Protein AF-Q7P2K3-F1 (afdb_monomer_lite)

Secondary structure (DSSP, 8-state):
--EESS-SSPPPPTTSSSEEEEE-B---TTSSSTT-PPPPSSS--TTSSB--S-EEEEEE-S-SS-EEEE-TT-EEEEESSSEEEEEESS-S-EEEE-SEEE-TTGGGSHHHHT----TT-SSEEEE-SSSEEEE---TTS----EEEEEEES-S-TTGGGGGG-EEEE-TT-EEEE-STT-EEEEEEEEEEEE--EEEE-SEEEE-STT-EEEEEEEEE-TT-EEEE-TT-EEEE-EETTEE-TT-EEEEE---TTSTT-----TT-EEE-SEEEEES-SS-EEEEE-SSSEEEE-TT-EEEEE---PPPPTTSPPP-EEEEEE-SSTT-EEEESSEEEE-STTEEEEEEESSEEEE-SEEE-SS-SS-EEEEEESS-EEEE-SEEEE--SSB---EEEEE-TT-EEE-----TTPPPPEEEEESBT-EEEEE-STT-EEEEES-EEEESSS-EEEEEESSEEEEESSEEEEEEBTTB-B--BTTB--EEEEEESTT-EEEEEEEEEEEEEESTT-EEEEESSEEEEEEEEEEEETT-EEEEEESSEEEETT-EEEEE-TT-EEEEEETT-EEEESS-EEEEE---SSGGG--EEEEEE-SSTTEE-SHHHHHHHHHHHSBSSSB-GGGEEEEE-TT-EEEEEESEEEEGGGGSHHHHHTT-TTPPEEE-SS-EEEEEES-EEEE-S-EETT-TTSTTTTEEEES-EEEE-SEEEE-STT-EEEEEE--B-TTSPBPPGGGSEEEE-TT-EEEE-STT-EEEEEESSEEEESSEEEE-TT-EEEEEEE-S---TT-SEEEEEEE-TT-EEEE-TT-EEEEEEE----TTS---TTSSEEEEEESSEEEESSSS-EEEEEE-S-TTEEEEE-TT-EEEE-SSS-EEEEEESS---EEEE-SEEEEPPPS-TTS--EEEEES-TT-EEEESSEEEE-TT-EEEEESEEEE-TT-EEEE-TT-EEEEESSS-EEEESSEEEE-TTPPTTS---EEEEE-SSS-EEEEE-SEEEE-TT-EEEEE--TTSSPPEEEE--S-EEE-SS-EEEEE--TT-EEEE-S-EEESSSS-EEEEESSEEEE-S-EEEEEEES-EEEEE-TT-EEEE-SEEEEEE-BTTTTB--EEEEE-BTTTB--EEEE-TT-EEEE-STT-EEEEEESTT-EEEE-SEEEE-STT-EEEEEETT-EEEE-SEEEESS--TT-EEEEE-TT-EEEE-SPP-S-PPP-

InterPro domains:
  IPR060255 BigA, third pectate lyase-like domain [PF27417] (948-1086)
  IPR060255 BigA, third pectate lyase-like domain [PF27417] (1088-1191)

Radius of gyration: 56.99 Å; chains: 1; bounding box: 113×67×174 Å

Foldseek 3Di:
DQDEAPDLDDDAEVVGDAEAEFEFAPPFDCPPPVHTFDADPDHGQGNDRGRAPQRENYEHPQAQEHERESAASHEYAYEDASYEYAEYALALYEDEYLYEYENVCRQVDPSQVPDDDDVPDQFHWRQHDPGIDTWHAAPSRGTAHYEYHEYEHDDACPRNVSVNAEYEQAQNREYAYQHAAYEHYEYADQEYEHLYAYEALHEYHYFAAQYEDYEYWEHYDQNYAAEDAANREYEFAHDVRTGNALYEHEDQDWDPSHDVTGDYAAPRAEALYEYEYEQYWQYEDYEHEDLYEHEDAANGEYEAAYEFDDDDPPDDGTEYEHYEYENHQNYEYEYNYEYEHAYERYEDYEYANYEYAYQEEYEYDAYAQYEDYYYYHAYEYEYQYEFYAEHEEHGQYEDYEWEAQYEAEHDDHDPPGDGYEFHYEYENYERYEWDYPNYEHEGEAEFAYAEALYERYEFALYEYEYDDQYEQHEDHVPHAHAYDPLRGYERYEFHDQNTYYHAQNYAYHHHHEDLNYEHDEHAHYYEHQEYEYEYEHNYEDDEFEVYEYEHQAEYEYEQFWQYEDYDYYDQGAYEYNAAYEYEWDADPDPNGAGEYEEEEDPAQQAEDALVNVLVCQCRHHHVNGHRQLNYEYEYEARHEYYEYERHNYELCRQDPVNNCVPRDSHHHYDDANYQSYEYYLYEYEDPDEAEQVDCRRSVVSYHYALYEYEAQEHYEYEEAAEEREEYEFFADPVRFTEAQDSYEYEQAQNGEYAYAHHQYEHYEYEFHEYEFLHEFEYHALYEDYEYEYEQGYAPPHQETYEHEQAANGEYEYAALYEHHEYEYDYDCPVVNGHRQQHAYEYEFLHEYEYLHPNYEHEEYEDQHARYAAEHDQNGEYYYNYFLYEDYEYEYNHAYEHEYNYEYEEEAYPDLVRAYEDYEYPDQSYEYEYLYEFAEEASHEDYAEAHYYYEANYHFEYAFNYESEEHQYEEAERYEHEQAWHQVPDAPGRATERYAYAYADYEYEAPYQYYHAHHLYEYEEAHHQDGHEYEYEHAHAEYEAEHLYEDEYYNHLQYEYEYQYAYHYQEFNYEDYAYNAEYEYPHEYHQQHYEQYEDEEYKAAYEHEYQEEYEWAAYDVVVPRATEDYEFYDAAPIGGEYEDAQNHEYEDAYALHEHYEYHHANHEYEYQHEYEYAYALYEDYEYYHAYEYEYQYYYYYDPDHHNYADYHDYRNYYYHYDYDDDDDHDDD

Structure (mmCIF, N/CA/C/O backbone):
data_AF-Q7P2K3-F1
#
_entry.id   AF-Q7P2K3-F1
#
loop_
_atom_site.group_PDB
_atom_site.id
_atom_site.type_symbol
_atom_site.label_atom_id
_atom_site.label_alt_id
_atom_site.label_comp_id
_atom_site.label_asym_id
_atom_site.label_entity_id
_atom_site.label_seq_id
_atom_site.pdbx_PDB_ins_code
_atom_site.Cartn_x
_atom_site.Cartn_y
_atom_site.Cartn_z
_atom_site.occupancy
_atom_site.B_iso_or_equiv
_atom_site.auth_seq_id
_atom_site.auth_comp_id
_atom_site.auth_asym_id
_atom_site.auth_atom_id
_atom_site.pdbx_PDB_model_num
ATOM 1 N N . MET A 1 1 ? 25.988 -18.204 -78.657 1.00 67.50 1 MET A N 1
ATOM 2 C CA . MET A 1 1 ? 26.154 -16.733 -78.600 1.00 67.50 1 MET A CA 1
ATOM 3 C C . MET A 1 1 ? 25.337 -16.114 -79.722 1.00 67.50 1 MET A C 1
ATOM 5 O O . MET A 1 1 ? 25.173 -16.792 -80.729 1.00 67.50 1 MET A O 1
ATOM 9 N N . TYR A 1 2 ? 24.805 -14.895 -79.570 1.00 70.50 2 TYR A N 1
ATOM 10 C CA . TYR A 1 2 ? 24.079 -14.218 -80.663 1.00 70.50 2 TYR A CA 1
ATOM 11 C C . TYR A 1 2 ? 25.016 -13.394 -81.564 1.00 70.50 2 TYR A C 1
ATOM 13 O O . TYR A 1 2 ? 24.848 -13.418 -82.783 1.00 70.50 2 TYR A O 1
ATOM 21 N N . LYS A 1 3 ? 26.042 -12.735 -81.002 1.00 76.19 3 LYS A N 1
ATOM 22 C CA . LYS A 1 3 ? 27.097 -12.051 -81.773 1.00 76.19 3 LYS A CA 1
ATOM 23 C C . LYS A 1 3 ? 28.435 -11.993 -81.016 1.00 76.19 3 LYS A C 1
ATOM 25 O O . LYS A 1 3 ? 28.427 -11.864 -79.793 1.00 76.19 3 LYS A O 1
ATOM 30 N N . GLU A 1 4 ? 29.546 -12.047 -81.756 1.00 73.56 4 GLU A N 1
ATOM 31 C CA . GLU A 1 4 ? 30.934 -12.017 -81.262 1.00 73.56 4 GLU A CA 1
ATOM 32 C C . GLU A 1 4 ? 31.714 -10.871 -81.937 1.00 73.56 4 GLU A C 1
ATOM 34 O O . GLU A 1 4 ? 31.758 -10.833 -83.164 1.00 73.56 4 GLU A O 1
ATOM 39 N N . GLY A 1 5 ? 32.254 -9.939 -81.134 1.00 64.44 5 GLY A N 1
ATOM 40 C CA . GLY A 1 5 ? 33.409 -9.027 -81.327 1.00 64.44 5 GLY A CA 1
ATOM 41 C C . GLY A 1 5 ? 33.720 -8.275 -82.641 1.00 64.44 5 GLY A C 1
ATOM 42 O O . GLY A 1 5 ? 34.548 -7.372 -82.617 1.00 64.44 5 GLY A O 1
ATOM 43 N N . ASP A 1 6 ? 33.122 -8.587 -83.785 1.00 68.88 6 ASP A N 1
ATOM 44 C CA . ASP A 1 6 ? 33.534 -8.091 -85.110 1.00 68.88 6 ASP A CA 1
ATOM 45 C C . ASP A 1 6 ? 32.872 -6.759 -85.523 1.00 68.88 6 ASP A C 1
ATOM 47 O O . ASP A 1 6 ? 33.225 -6.167 -86.546 1.00 68.88 6 ASP A O 1
ATOM 51 N N . THR A 1 7 ? 31.891 -6.281 -84.750 1.00 72.44 7 THR A N 1
ATOM 52 C CA . THR A 1 7 ? 31.059 -5.112 -85.074 1.00 72.44 7 THR A CA 1
ATOM 53 C C . THR A 1 7 ? 30.719 -4.300 -83.823 1.00 72.44 7 THR A C 1
ATOM 55 O O . THR A 1 7 ? 30.278 -4.841 -82.814 1.00 72.44 7 THR A O 1
ATOM 58 N N . THR A 1 8 ? 30.882 -2.974 -83.894 1.00 74.50 8 THR A N 1
ATOM 59 C CA . THR A 1 8 ? 30.550 -2.033 -82.800 1.00 74.50 8 THR A CA 1
ATOM 60 C C . THR A 1 8 ? 29.081 -1.595 -82.799 1.00 74.50 8 THR A C 1
ATOM 62 O O . THR A 1 8 ? 28.599 -1.015 -81.828 1.00 74.50 8 THR A O 1
ATOM 65 N N . VAL A 1 9 ? 28.348 -1.876 -83.882 1.00 82.56 9 VAL A N 1
ATOM 66 C CA . VAL A 1 9 ? 26.925 -1.550 -84.045 1.00 82.56 9 VAL A CA 1
ATOM 67 C C . VAL A 1 9 ? 26.096 -2.813 -83.853 1.00 82.56 9 VAL A C 1
ATOM 69 O O . VAL A 1 9 ? 26.319 -3.801 -84.549 1.00 82.56 9 VAL A O 1
ATOM 72 N N . LEU A 1 10 ? 25.105 -2.763 -82.957 1.00 85.19 10 LEU A N 1
ATOM 73 C CA . LEU A 1 10 ? 24.194 -3.882 -82.718 1.00 85.19 10 LEU A CA 1
ATOM 74 C C . LEU A 1 10 ? 23.382 -4.195 -83.993 1.00 85.19 10 LEU A C 1
ATOM 76 O O . LEU A 1 10 ? 22.606 -3.334 -84.428 1.00 85.19 10 LEU A O 1
ATOM 80 N N . PRO A 1 11 ? 23.500 -5.400 -84.581 1.00 81.12 11 PRO A N 1
ATOM 81 C CA . PRO A 1 11 ? 22.703 -5.788 -85.742 1.00 81.12 11 PRO A CA 1
ATOM 82 C C . PRO A 1 11 ? 21.209 -5.821 -85.411 1.00 81.12 11 PRO A C 1
ATOM 84 O O . PRO A 1 11 ? 20.838 -6.187 -84.299 1.00 81.12 11 PRO A O 1
ATOM 87 N N . ALA A 1 12 ? 20.345 -5.495 -86.379 1.00 81.31 12 ALA A N 1
ATOM 88 C CA . ALA A 1 12 ? 18.893 -5.600 -86.211 1.00 81.31 12 ALA A CA 1
ATOM 89 C C . ALA A 1 12 ? 18.460 -7.047 -85.876 1.00 81.31 12 ALA A C 1
ATOM 91 O O . ALA A 1 12 ? 19.101 -7.991 -86.346 1.00 81.31 12 ALA A O 1
ATOM 92 N N . PRO A 1 13 ? 17.379 -7.246 -85.095 1.00 84.12 13 PRO A N 1
ATOM 93 C CA . PRO A 1 13 ? 16.922 -8.585 -84.740 1.00 84.12 13 PRO A CA 1
ATOM 94 C C . PRO A 1 13 ? 16.394 -9.336 -85.975 1.00 84.12 13 PRO A C 1
ATOM 96 O O . PRO A 1 13 ? 15.883 -8.698 -86.907 1.00 84.12 13 PRO A O 1
ATOM 99 N N . PRO A 1 14 ? 16.444 -10.683 -85.984 1.00 68.12 14 PRO A N 1
ATOM 100 C CA . PRO A 1 14 ? 15.811 -11.495 -87.020 1.00 68.12 14 PRO A CA 1
ATOM 101 C C . PRO A 1 14 ? 14.311 -11.167 -87.113 1.00 68.12 14 PRO A C 1
ATOM 103 O O . PRO A 1 14 ? 13.573 -11.370 -86.155 1.00 68.12 14 PRO A O 1
ATOM 106 N N . GLY A 1 15 ? 13.868 -10.619 -88.252 1.00 69.06 15 GLY A N 1
ATOM 107 C CA . GLY A 1 15 ? 12.485 -10.158 -88.466 1.00 69.06 15 GLY A CA 1
ATOM 108 C C . GLY A 1 15 ? 12.266 -8.638 -88.393 1.00 69.06 15 GLY A C 1
ATOM 109 O O . GLY A 1 15 ? 11.169 -8.175 -88.698 1.00 69.06 15 GLY A O 1
ATOM 110 N N . GLY A 1 16 ? 13.299 -7.851 -88.068 1.00 76.81 16 GLY A N 1
ATOM 111 C CA . GLY A 1 16 ? 13.216 -6.392 -87.942 1.00 76.81 16 GLY A CA 1
ATOM 112 C C . GLY A 1 16 ? 12.576 -5.928 -86.625 1.00 76.81 16 GLY A C 1
ATOM 113 O O . GLY A 1 16 ? 11.893 -6.680 -85.939 1.00 76.81 16 GLY A O 1
ATOM 114 N N . GLY A 1 17 ? 12.821 -4.671 -86.234 1.00 87.31 17 GLY A N 1
ATOM 115 C CA . GLY A 1 17 ? 12.227 -4.061 -85.034 1.00 87.31 17 GLY A CA 1
ATOM 116 C C . GLY A 1 17 ? 13.214 -3.707 -83.913 1.00 87.31 17 GLY A C 1
ATOM 117 O O . GLY A 1 17 ? 14.412 -3.496 -84.136 1.00 87.31 17 GLY A O 1
ATOM 118 N N . ASN A 1 18 ? 12.679 -3.563 -82.695 1.00 92.06 18 ASN A N 1
ATOM 119 C CA . ASN A 1 18 ? 13.399 -3.035 -81.529 1.00 92.06 18 ASN A CA 1
ATOM 120 C C . ASN A 1 18 ? 13.587 -4.039 -80.380 1.00 92.06 18 ASN A C 1
ATOM 122 O O . ASN A 1 18 ? 14.277 -3.704 -79.419 1.00 92.06 18 ASN A O 1
ATOM 126 N N . THR A 1 19 ? 13.024 -5.245 -80.479 1.00 93.19 19 THR A N 1
ATOM 127 C CA . THR A 1 19 ? 13.077 -6.268 -79.423 1.00 93.19 19 THR A CA 1
ATOM 128 C C . THR A 1 19 ? 13.922 -7.458 -79.869 1.00 93.19 19 THR A C 1
ATOM 130 O O . THR A 1 19 ? 13.732 -7.979 -80.964 1.00 93.19 19 THR A O 1
ATOM 133 N N . TYR A 1 20 ? 14.838 -7.890 -79.010 1.00 94.19 20 TYR A N 1
ATOM 134 C CA . TYR A 1 20 ? 15.693 -9.059 -79.171 1.00 94.19 20 TYR A CA 1
ATOM 135 C C . TYR A 1 20 ? 15.273 -10.116 -78.154 1.00 94.19 20 TYR A C 1
ATOM 137 O O . TYR A 1 20 ? 15.082 -9.790 -76.984 1.00 94.19 20 TYR A O 1
ATOM 145 N N . TYR A 1 21 ? 15.171 -11.369 -78.587 1.00 92.56 21 TYR A N 1
ATOM 146 C CA . TYR A 1 21 ? 14.951 -12.518 -77.711 1.00 92.56 21 TYR A CA 1
ATOM 147 C C . TYR A 1 21 ? 16.199 -13.382 -77.739 1.00 92.56 21 TYR A C 1
ATOM 149 O O . TYR A 1 21 ? 16.662 -13.770 -78.811 1.00 92.56 21 TYR A O 1
ATOM 157 N N . PHE A 1 22 ? 16.754 -13.665 -76.570 1.00 93.50 22 PHE A N 1
ATOM 158 C CA . PHE A 1 22 ? 17.956 -14.468 -76.445 1.00 93.50 22 PHE A CA 1
ATOM 159 C C . PHE A 1 22 ? 17.832 -15.394 -75.245 1.00 93.50 22 PHE A C 1
ATOM 161 O O . PHE A 1 22 ? 17.461 -14.955 -74.162 1.00 93.50 22 PHE A O 1
ATOM 168 N N . ASN A 1 23 ? 18.124 -16.677 -75.424 1.00 93.19 23 ASN A N 1
ATOM 169 C CA . ASN A 1 23 ? 17.889 -17.671 -74.388 1.00 93.19 23 ASN A CA 1
ATOM 170 C C . ASN A 1 23 ? 19.005 -18.716 -74.315 1.00 93.19 23 ASN A C 1
ATOM 172 O O . ASN A 1 23 ? 19.876 -18.777 -75.181 1.00 93.19 23 ASN A O 1
ATOM 176 N N . SER A 1 24 ? 18.968 -19.518 -73.253 1.00 92.50 24 SER A N 1
ATOM 177 C CA . SER A 1 24 ? 19.829 -20.686 -73.056 1.00 92.50 24 SER A CA 1
ATOM 178 C C . SER A 1 24 ? 19.098 -22.012 -73.286 1.00 92.50 24 SER A C 1
ATOM 180 O O . SER A 1 24 ? 19.474 -23.027 -72.705 1.00 92.50 24 SER A O 1
ATOM 182 N N . TYR A 1 25 ? 18.020 -22.037 -74.070 1.00 92.44 25 TYR A N 1
ATOM 183 C CA . TYR A 1 25 ? 17.198 -23.237 -74.244 1.00 92.44 25 TYR A CA 1
ATOM 184 C C . TYR A 1 25 ? 17.884 -24.253 -75.135 1.00 92.44 25 TYR A C 1
ATOM 186 O O . TYR A 1 25 ? 18.377 -23.908 -76.196 1.00 92.44 25 TYR A O 1
ATOM 194 N N . ASN A 1 26 ? 17.862 -25.521 -74.734 1.00 89.50 26 ASN A N 1
ATOM 195 C CA . ASN A 1 26 ? 18.382 -26.594 -75.568 1.00 89.50 26 ASN A CA 1
ATOM 196 C C . ASN A 1 26 ? 17.243 -27.286 -76.317 1.00 89.50 26 ASN A C 1
ATOM 198 O O . ASN A 1 26 ? 16.661 -28.256 -75.827 1.00 89.50 26 ASN A O 1
ATOM 202 N N . PHE A 1 27 ? 16.929 -26.817 -77.526 1.00 87.00 27 PHE A N 1
ATOM 203 C CA . PHE A 1 27 ? 15.833 -27.382 -78.327 1.00 87.00 27 PHE A CA 1
ATOM 204 C C . PHE A 1 27 ? 16.095 -28.814 -78.842 1.00 87.00 27 PHE A C 1
ATOM 206 O O . PHE A 1 27 ? 15.175 -29.452 -79.373 1.00 87.00 27 PHE A O 1
ATOM 213 N N . GLY A 1 28 ? 17.323 -29.322 -78.674 1.00 78.81 28 GLY A N 1
ATOM 214 C CA . GLY A 1 28 ? 17.750 -30.671 -79.040 1.00 78.81 28 GLY A CA 1
ATOM 215 C C . GLY A 1 28 ? 17.914 -30.916 -80.548 1.00 78.81 28 GLY A C 1
ATOM 216 O O . GLY A 1 28 ? 17.377 -30.205 -81.401 1.00 78.81 28 GLY A O 1
ATOM 217 N N . GLY A 1 29 ? 18.652 -31.980 -80.889 1.00 77.12 29 GLY A N 1
ATOM 218 C CA . GLY A 1 29 ? 18.891 -32.397 -82.277 1.00 77.12 29 GLY A CA 1
ATOM 219 C C . GLY A 1 29 ? 19.656 -31.350 -83.093 1.00 77.12 29 GLY A C 1
ATOM 220 O O . GLY A 1 29 ? 20.551 -30.695 -82.570 1.00 77.12 29 GLY A O 1
ATOM 221 N N . THR A 1 30 ? 19.295 -31.188 -84.369 1.00 75.69 30 THR A N 1
ATOM 222 C CA . THR A 1 30 ? 19.905 -30.216 -85.299 1.00 75.69 30 THR A CA 1
ATOM 223 C C . THR A 1 30 ? 19.141 -28.890 -85.407 1.00 75.69 30 THR A C 1
ATOM 225 O O . THR A 1 30 ? 19.408 -28.088 -86.298 1.00 75.69 30 THR A O 1
ATOM 228 N N . LYS A 1 31 ? 18.156 -28.655 -84.524 1.00 75.81 31 LYS A N 1
ATOM 229 C CA . LYS A 1 31 ? 17.229 -27.510 -84.619 1.00 75.81 31 LYS A CA 1
ATOM 230 C C . LYS A 1 31 ? 17.903 -26.155 -84.424 1.00 75.81 31 LYS A C 1
ATOM 232 O O . LYS A 1 31 ? 17.446 -25.169 -84.986 1.00 75.81 31 LYS A O 1
ATOM 237 N N . GLU A 1 32 ? 18.958 -26.120 -83.620 1.00 71.00 32 GLU A N 1
ATOM 238 C CA . GLU A 1 32 ? 19.697 -24.899 -83.285 1.00 71.00 32 GLU A CA 1
ATOM 239 C C . GLU A 1 32 ? 21.128 -24.921 -83.840 1.00 71.00 32 GLU A C 1
ATOM 241 O O . GLU A 1 32 ? 21.646 -23.895 -84.270 1.00 71.00 32 GLU A O 1
ATOM 246 N N . PHE A 1 33 ? 21.739 -26.108 -83.924 1.00 77.25 33 PHE A N 1
ATOM 247 C CA . PHE A 1 33 ? 23.073 -26.316 -84.484 1.00 77.25 33 PHE A CA 1
ATOM 248 C C . PHE A 1 33 ? 23.012 -27.354 -85.600 1.00 77.25 33 PHE A C 1
ATOM 250 O O . PHE A 1 33 ? 22.579 -28.480 -85.365 1.00 77.25 33 PHE A O 1
ATOM 257 N N . ALA A 1 34 ? 23.490 -27.013 -86.800 1.00 77.06 34 ALA A N 1
ATOM 258 C CA . ALA A 1 34 ? 23.385 -27.870 -87.988 1.00 77.06 34 ALA A CA 1
ATOM 259 C C . ALA A 1 34 ? 23.974 -29.286 -87.798 1.00 77.06 34 ALA A C 1
ATOM 261 O O . ALA A 1 34 ? 23.454 -30.244 -88.362 1.00 77.06 34 ALA A O 1
ATOM 262 N N . ASN A 1 35 ? 25.004 -29.425 -86.953 1.00 80.25 35 ASN A N 1
ATOM 263 C CA . ASN A 1 35 ? 25.672 -30.699 -86.649 1.00 80.25 35 ASN A CA 1
ATOM 264 C C . ASN A 1 35 ? 25.192 -31.359 -85.341 1.00 80.25 35 ASN A C 1
ATOM 266 O O . ASN A 1 35 ? 25.744 -32.373 -84.921 1.00 80.25 35 ASN A O 1
ATOM 270 N N . GLY A 1 36 ? 24.177 -30.787 -84.690 1.00 77.12 36 GLY A N 1
ATOM 271 C CA . GLY A 1 36 ? 23.758 -31.168 -83.346 1.00 77.12 36 GLY A CA 1
ATOM 272 C C . GLY A 1 36 ? 24.773 -30.796 -82.263 1.00 77.12 36 GLY A C 1
ATOM 273 O O . GLY A 1 36 ? 25.886 -30.346 -82.534 1.00 77.12 36 GLY A O 1
ATOM 274 N N . VAL A 1 37 ? 24.364 -30.953 -81.005 1.00 79.44 37 VAL A N 1
ATOM 275 C CA . VAL A 1 37 ? 25.203 -30.647 -79.839 1.00 79.44 37 VAL A CA 1
ATOM 276 C C . VAL A 1 37 ? 26.007 -31.888 -79.439 1.00 79.44 37 VAL A C 1
ATOM 278 O O . VAL A 1 37 ? 25.428 -32.942 -79.178 1.00 79.44 37 VAL A O 1
ATOM 281 N N . VAL A 1 38 ? 27.336 -31.761 -79.379 1.00 81.00 38 VAL A N 1
ATOM 282 C CA . VAL A 1 38 ? 28.257 -32.846 -78.992 1.00 81.00 38 VAL A CA 1
ATOM 283 C C . VAL A 1 38 ? 28.235 -33.068 -77.476 1.00 81.00 38 VAL A C 1
ATOM 285 O O . VAL A 1 38 ? 28.141 -32.104 -76.714 1.00 81.00 38 VAL A O 1
ATOM 288 N N . ASN A 1 39 ? 28.388 -34.318 -77.029 1.00 80.12 39 ASN A N 1
ATOM 289 C CA . ASN A 1 39 ? 28.500 -34.644 -75.602 1.00 80.12 39 ASN A CA 1
ATOM 290 C C . ASN A 1 39 ? 29.676 -33.891 -74.956 1.00 80.12 39 ASN A C 1
ATOM 292 O O . ASN A 1 39 ? 30.764 -33.825 -75.533 1.00 80.12 39 ASN A O 1
ATOM 296 N N . SER A 1 40 ? 29.490 -33.365 -73.742 1.00 78.25 40 SER A N 1
ATOM 297 C CA . SER A 1 40 ? 30.614 -32.805 -72.978 1.00 78.25 40 SER A CA 1
ATOM 298 C C . SER A 1 40 ? 31.519 -33.909 -72.419 1.00 78.25 40 SER A C 1
ATOM 300 O O . SER A 1 40 ? 31.104 -35.057 -72.271 1.00 78.25 40 SER A O 1
ATOM 302 N N . GLN A 1 41 ? 32.747 -33.551 -72.034 1.00 68.06 41 GLN A N 1
ATOM 303 C CA . GLN A 1 41 ? 33.650 -34.464 -71.326 1.00 68.06 41 GLN A CA 1
ATOM 304 C C . GLN A 1 41 ? 33.107 -34.796 -69.918 1.00 68.06 41 GLN A C 1
ATOM 306 O O . GLN A 1 41 ? 32.692 -33.897 -69.185 1.00 68.06 41 GLN A O 1
ATOM 311 N N . GLY A 1 42 ? 33.115 -36.080 -69.535 1.00 77.19 42 GLY A N 1
ATOM 312 C CA . GLY A 1 42 ? 32.598 -36.561 -68.243 1.00 77.19 42 GLY A CA 1
ATOM 313 C C . GLY A 1 42 ? 31.079 -36.784 -68.232 1.00 77.19 42 GLY A C 1
ATOM 314 O O . GLY A 1 42 ? 30.533 -37.394 -69.149 1.00 77.19 42 GLY A O 1
ATOM 315 N N . ILE A 1 43 ? 30.388 -36.316 -67.183 1.00 77.00 43 ILE A N 1
ATOM 316 C CA . ILE A 1 43 ? 28.914 -36.257 -67.170 1.00 77.00 43 ILE A CA 1
ATOM 317 C C . ILE A 1 43 ? 28.485 -35.345 -68.318 1.00 77.00 43 ILE A C 1
ATOM 319 O O . ILE A 1 43 ? 29.000 -34.234 -68.435 1.00 77.00 43 ILE A O 1
ATOM 323 N N . ASN A 1 44 ? 27.560 -35.805 -69.162 1.00 81.69 44 ASN A N 1
ATOM 324 C CA . ASN A 1 44 ? 27.129 -35.031 -70.319 1.00 81.69 44 ASN A CA 1
ATOM 325 C C . ASN A 1 44 ? 26.287 -33.811 -69.901 1.00 81.69 44 ASN A C 1
ATOM 327 O O . ASN A 1 44 ? 25.085 -33.907 -69.667 1.00 81.69 44 ASN A O 1
ATOM 331 N N . LYS A 1 45 ? 26.940 -32.654 -69.845 1.00 83.62 45 LYS A N 1
ATOM 332 C CA . LYS A 1 45 ? 26.398 -31.342 -69.502 1.00 83.62 45 LYS A CA 1
ATOM 333 C C . LYS A 1 45 ? 25.779 -30.599 -70.692 1.00 83.62 45 LYS A C 1
ATOM 335 O O . LYS A 1 45 ? 25.038 -29.641 -70.482 1.00 83.62 45 LYS A O 1
ATOM 340 N N . ASN A 1 46 ? 26.061 -31.024 -71.922 1.00 79.38 46 ASN A N 1
ATOM 341 C CA . ASN A 1 46 ? 25.658 -30.306 -73.135 1.00 79.38 46 ASN A CA 1
ATOM 342 C C . ASN A 1 46 ? 24.239 -30.664 -73.619 1.00 79.38 46 ASN A C 1
ATOM 344 O O . ASN A 1 46 ? 23.636 -29.902 -74.369 1.00 79.38 46 ASN A O 1
ATOM 348 N N . ASN A 1 47 ? 23.674 -31.790 -73.168 1.00 85.69 47 ASN A N 1
ATOM 349 C CA . ASN A 1 47 ? 22.326 -32.254 -73.536 1.00 85.69 47 ASN A CA 1
ATOM 350 C C . ASN A 1 47 ? 21.286 -32.053 -72.418 1.00 85.69 47 ASN A C 1
ATOM 352 O O . ASN A 1 47 ? 20.297 -32.778 -72.339 1.00 85.69 47 ASN A O 1
ATOM 356 N N . GLN A 1 48 ? 21.516 -31.077 -71.540 1.00 90.50 48 GLN A N 1
ATOM 357 C CA . GLN A 1 48 ? 20.580 -30.689 -70.483 1.00 90.50 48 GLN A CA 1
ATOM 358 C C . GLN A 1 48 ? 19.497 -29.747 -71.023 1.00 90.50 48 GLN A C 1
ATOM 360 O O . GLN A 1 48 ? 19.649 -29.203 -72.112 1.00 90.50 48 GLN A O 1
ATOM 365 N N . TYR A 1 49 ? 18.426 -29.513 -70.256 1.00 91.25 49 TYR A N 1
ATOM 366 C CA . TYR A 1 49 ? 17.305 -28.646 -70.663 1.00 91.25 49 TYR A CA 1
ATOM 367 C C . TYR A 1 49 ? 17.720 -27.192 -70.973 1.00 91.25 49 TYR A C 1
ATOM 369 O O . TYR A 1 49 ? 17.073 -26.511 -71.773 1.00 91.25 49 TYR A O 1
ATOM 377 N N . PHE A 1 50 ? 18.819 -26.738 -70.360 1.00 92.00 50 PHE A N 1
ATOM 378 C CA . PHE A 1 50 ? 19.457 -25.449 -70.613 1.00 92.00 50 PHE A CA 1
ATOM 379 C C . PHE A 1 50 ? 20.940 -25.623 -70.957 1.00 92.00 50 PHE A C 1
ATOM 381 O O . PHE A 1 50 ? 21.605 -26.514 -70.421 1.00 92.00 50 PHE A O 1
ATOM 388 N N . PHE A 1 51 ? 21.480 -24.726 -71.781 1.00 87.44 51 PHE A N 1
ATOM 389 C CA . PHE A 1 51 ? 22.918 -24.568 -71.973 1.00 87.44 51 PHE A CA 1
ATOM 390 C C . PHE A 1 51 ? 23.561 -23.887 -70.764 1.00 87.44 51 PHE A C 1
ATOM 392 O O . PHE A 1 51 ? 23.071 -22.884 -70.250 1.00 87.44 51 PHE A O 1
ATOM 399 N N . ILE A 1 52 ? 24.704 -24.421 -70.332 1.00 79.06 52 ILE A N 1
ATOM 400 C CA . ILE A 1 52 ? 25.357 -24.056 -69.063 1.00 79.06 52 ILE A CA 1
ATOM 401 C C . ILE A 1 52 ? 26.707 -23.337 -69.220 1.00 79.06 52 ILE A C 1
ATOM 403 O O . ILE A 1 52 ? 27.342 -23.008 -68.222 1.00 79.06 52 ILE A O 1
ATOM 407 N N . GLY A 1 53 ? 27.170 -23.109 -70.454 1.00 69.81 53 GLY A N 1
ATOM 408 C CA . GLY A 1 53 ? 28.451 -22.445 -70.749 1.00 69.81 53 GLY A CA 1
ATOM 409 C C . GLY A 1 53 ? 28.427 -20.920 -70.590 1.00 69.81 53 GLY A C 1
ATOM 410 O O . GLY A 1 53 ? 29.400 -20.252 -70.924 1.00 69.81 53 GLY A O 1
ATOM 411 N N . GLY A 1 54 ? 27.315 -20.367 -70.097 1.00 70.25 54 GLY A N 1
ATOM 412 C CA . GLY A 1 54 ? 26.988 -18.955 -70.234 1.00 70.25 54 GLY A CA 1
ATOM 413 C C . GLY A 1 54 ? 26.455 -18.702 -71.639 1.00 70.25 54 GLY A C 1
ATOM 414 O O . GLY A 1 54 ? 27.219 -18.614 -72.594 1.00 70.25 54 GLY A O 1
ATOM 415 N N . SER A 1 55 ? 25.137 -18.601 -71.788 1.00 88.50 55 SER A N 1
ATOM 416 C CA . SER A 1 55 ? 24.565 -18.145 -73.055 1.00 88.50 55 SER A CA 1
ATOM 417 C C . SER A 1 55 ? 24.726 -16.636 -73.097 1.00 88.50 55 SER A C 1
ATOM 419 O O . SER A 1 55 ? 24.186 -15.945 -72.241 1.00 88.50 55 SER A O 1
ATOM 421 N N . ARG A 1 56 ? 25.501 -16.117 -74.049 1.00 91.38 56 ARG A N 1
ATOM 422 C CA . ARG A 1 56 ? 25.886 -14.699 -74.096 1.00 91.38 56 ARG A CA 1
ATOM 423 C C . ARG A 1 56 ? 25.304 -14.044 -75.345 1.00 91.38 56 ARG A C 1
ATOM 425 O O . ARG A 1 56 ? 25.540 -14.525 -76.458 1.00 91.38 56 ARG A O 1
ATOM 432 N N . PHE A 1 57 ? 24.489 -13.006 -75.155 1.00 93.06 57 PHE A N 1
ATOM 433 C CA . PHE A 1 57 ? 23.830 -12.307 -76.258 1.00 93.06 57 PHE A CA 1
ATOM 434 C C . PHE A 1 57 ? 24.869 -11.556 -77.090 1.00 93.06 57 PHE A C 1
ATOM 436 O O . PHE A 1 57 ? 25.023 -11.832 -78.278 1.00 93.06 57 PHE A O 1
ATOM 443 N N . TRP A 1 58 ? 25.642 -10.679 -76.455 1.00 91.12 58 TRP A N 1
ATOM 444 C CA . TRP A 1 58 ? 26.726 -9.971 -77.122 1.00 91.12 58 TRP A CA 1
ATOM 445 C C . TRP A 1 58 ? 28.028 -10.158 -76.359 1.00 91.12 58 TRP A C 1
ATOM 447 O O . TRP A 1 58 ? 28.189 -9.629 -75.260 1.00 91.12 58 TRP A O 1
ATOM 457 N N . GLU A 1 59 ? 28.928 -10.939 -76.949 1.00 90.44 59 GLU A N 1
ATOM 458 C CA . GLU A 1 59 ? 30.264 -11.204 -76.427 1.00 90.44 59 GLU A CA 1
ATOM 459 C C . GLU A 1 59 ? 31.297 -10.350 -77.157 1.00 90.44 59 GLU A C 1
ATOM 461 O O . GLU A 1 59 ? 31.322 -10.284 -78.389 1.00 90.44 59 GLU A O 1
ATOM 466 N N . ILE A 1 60 ? 32.119 -9.653 -76.382 1.00 90.19 60 ILE A N 1
ATOM 467 C CA . ILE A 1 60 ? 33.216 -8.838 -76.874 1.00 90.19 60 ILE A CA 1
ATOM 468 C C . ILE A 1 60 ? 34.497 -9.553 -76.471 1.00 90.19 60 ILE A C 1
ATOM 470 O O . ILE A 1 60 ? 34.885 -9.507 -75.298 1.00 90.19 60 ILE A O 1
ATOM 474 N N . ASP A 1 61 ? 35.127 -10.177 -77.464 1.00 85.62 61 ASP A N 1
ATOM 475 C CA . ASP A 1 61 ? 36.396 -10.885 -77.338 1.00 85.62 61 ASP A CA 1
ATOM 476 C C . ASP A 1 61 ? 37.494 -10.242 -78.204 1.00 85.62 61 ASP A C 1
ATOM 478 O O . ASP A 1 61 ? 37.192 -9.613 -79.222 1.00 85.62 61 ASP A O 1
ATOM 482 N N . ASN A 1 62 ? 38.757 -10.380 -77.794 1.00 86.88 62 ASN A N 1
ATOM 483 C CA . ASN A 1 62 ? 39.969 -10.002 -78.528 1.00 86.88 62 ASN A CA 1
ATOM 484 C C . ASN A 1 62 ? 39.986 -8.565 -79.102 1.00 86.88 62 ASN A C 1
ATOM 486 O O . ASN A 1 62 ? 40.460 -8.328 -80.216 1.00 86.88 62 ASN A O 1
ATOM 490 N N . ASN A 1 63 ? 39.467 -7.578 -78.360 1.00 87.00 63 ASN A N 1
ATOM 491 C CA . ASN A 1 63 ? 39.294 -6.196 -78.832 1.00 87.00 63 ASN A CA 1
ATOM 492 C C . ASN A 1 63 ? 39.909 -5.153 -77.884 1.00 87.00 63 ASN A C 1
ATOM 494 O O . ASN A 1 63 ? 39.461 -4.985 -76.754 1.00 87.00 63 ASN A O 1
ATOM 498 N N . SER A 1 64 ? 40.863 -4.353 -78.371 1.00 87.38 64 SER A N 1
ATOM 499 C CA . SER A 1 64 ? 41.586 -3.389 -77.521 1.00 87.38 64 SER A CA 1
ATOM 500 C C . SER A 1 64 ? 40.864 -2.063 -77.245 1.00 87.38 64 SER A C 1
ATOM 502 O O . SER A 1 64 ? 41.311 -1.278 -76.410 1.00 87.38 64 SER A O 1
ATOM 504 N N . SER A 1 65 ? 39.774 -1.755 -77.959 1.00 89.62 65 SER A N 1
ATOM 505 C CA . SER A 1 65 ? 39.024 -0.499 -77.797 1.00 89.62 65 SER A CA 1
ATOM 506 C C . SER A 1 65 ? 37.618 -0.567 -78.413 1.00 89.62 65 SER A C 1
ATOM 508 O O . SER A 1 65 ? 37.295 -1.511 -79.131 1.00 89.62 65 SER A O 1
ATOM 510 N N . GLY A 1 66 ? 36.785 0.445 -78.147 1.00 91.00 66 GLY A N 1
ATOM 511 C CA . GLY A 1 66 ? 35.445 0.600 -78.732 1.00 91.00 66 GLY A CA 1
ATOM 512 C C . GLY A 1 66 ? 34.321 0.587 -77.694 1.00 91.00 66 GLY A C 1
ATOM 513 O O . GLY A 1 66 ? 34.473 0.023 -76.610 1.00 91.00 66 GLY A O 1
ATOM 514 N N . THR A 1 67 ? 33.193 1.218 -78.029 1.00 93.69 67 THR A N 1
ATOM 515 C CA . THR A 1 67 ? 31.966 1.211 -77.216 1.00 93.69 67 THR A CA 1
ATOM 516 C C . THR A 1 67 ? 30.922 0.330 -77.894 1.00 93.69 67 THR A C 1
ATOM 518 O O . THR A 1 67 ? 30.541 0.584 -79.034 1.00 93.69 67 THR A O 1
ATOM 521 N N . TYR A 1 68 ? 30.451 -0.684 -77.173 1.00 94.19 68 TYR A N 1
ATOM 522 C CA . TYR A 1 68 ? 29.457 -1.656 -77.613 1.00 94.19 68 TYR A CA 1
ATOM 523 C C . TYR A 1 68 ? 28.155 -1.357 -76.881 1.00 94.19 68 TYR A C 1
ATOM 525 O O . TYR A 1 68 ? 27.991 -1.685 -75.702 1.00 94.19 68 TYR A O 1
ATOM 533 N N . GLU A 1 69 ? 27.264 -0.640 -77.565 1.00 94.25 69 GLU A N 1
ATOM 534 C CA . GLU A 1 69 ? 26.064 -0.068 -76.963 1.00 94.25 69 GLU A CA 1
ATOM 535 C C . GLU A 1 69 ? 24.798 -0.840 -77.358 1.00 94.25 69 GLU A C 1
ATOM 537 O O . GLU A 1 69 ? 24.492 -0.936 -78.545 1.00 94.25 69 GLU A O 1
ATOM 542 N N . LEU A 1 70 ? 24.017 -1.321 -76.378 1.00 95.25 70 LEU A N 1
ATOM 543 C CA . LEU A 1 70 ? 22.596 -1.631 -76.579 1.00 95.25 70 LEU A CA 1
ATOM 544 C C . LEU A 1 70 ? 21.838 -0.293 -76.636 1.00 95.25 70 LEU A C 1
ATOM 546 O O . LEU A 1 70 ? 21.682 0.341 -75.588 1.00 95.25 70 LEU A O 1
ATOM 550 N N . PRO A 1 71 ? 21.389 0.178 -77.816 1.00 94.38 71 PRO A N 1
ATOM 551 C CA . PRO A 1 71 ? 20.941 1.560 -77.969 1.00 94.38 71 PRO A CA 1
ATOM 552 C C . PRO A 1 71 ? 19.617 1.850 -77.261 1.00 94.38 71 PRO A C 1
ATOM 554 O O . PRO A 1 71 ? 18.781 0.963 -77.064 1.00 94.38 71 PRO A O 1
ATOM 557 N N . ASN A 1 72 ? 19.390 3.127 -76.946 1.00 94.81 72 ASN A N 1
ATOM 558 C CA . ASN A 1 72 ? 18.110 3.589 -76.416 1.00 94.81 72 ASN A CA 1
ATOM 559 C C . ASN A 1 72 ? 16.943 3.206 -77.349 1.00 94.81 72 ASN A C 1
ATOM 561 O O . ASN A 1 72 ? 17.060 3.248 -78.574 1.00 94.81 72 ASN A O 1
ATOM 565 N N . GLY A 1 73 ? 15.816 2.803 -76.761 1.00 91.94 73 GLY A N 1
ATOM 566 C CA . GLY A 1 73 ? 14.643 2.301 -77.480 1.00 91.94 73 GLY A CA 1
ATOM 567 C C . GLY A 1 73 ? 14.711 0.827 -77.900 1.00 91.94 73 GLY A C 1
ATOM 568 O O . GLY A 1 73 ? 13.707 0.311 -78.388 1.00 91.94 73 GLY A O 1
ATOM 569 N N . LYS A 1 74 ? 15.840 0.127 -77.697 1.00 95.25 74 LYS A N 1
ATOM 570 C CA . LYS A 1 74 ? 15.941 -1.330 -77.893 1.00 95.25 74 LYS A CA 1
ATOM 571 C C . LYS A 1 74 ? 15.648 -2.101 -76.597 1.00 95.25 74 LYS A C 1
ATOM 573 O O . LYS A 1 74 ? 15.998 -1.641 -75.511 1.00 95.25 74 LYS A O 1
ATOM 578 N N . LYS A 1 75 ? 15.032 -3.284 -76.712 1.00 96.44 75 LYS A N 1
ATOM 579 C CA . LYS A 1 75 ? 14.725 -4.216 -75.609 1.00 96.44 75 LYS A CA 1
ATOM 580 C C . LYS A 1 75 ? 15.387 -5.573 -75.865 1.00 96.44 75 LYS A C 1
ATOM 582 O O . LYS A 1 75 ? 15.253 -6.103 -76.957 1.00 96.44 75 LYS A O 1
ATOM 587 N N . LEU A 1 76 ? 16.067 -6.141 -74.877 1.00 97.06 76 LEU A N 1
ATOM 588 C CA . LEU A 1 76 ? 16.634 -7.487 -74.875 1.00 97.06 76 LEU A CA 1
ATOM 589 C C . LEU A 1 76 ? 15.916 -8.319 -73.809 1.00 97.06 76 LEU A C 1
ATOM 591 O O . LEU A 1 76 ? 16.082 -8.052 -72.622 1.00 97.06 76 LEU A O 1
ATOM 595 N N . ASN A 1 77 ? 15.128 -9.303 -74.240 1.00 96.12 77 ASN A N 1
ATOM 596 C CA . ASN A 1 77 ? 14.498 -10.309 -73.391 1.00 96.12 77 ASN A CA 1
ATOM 597 C C . ASN A 1 77 ? 15.420 -11.533 -73.278 1.00 96.12 77 ASN A C 1
ATOM 599 O O . ASN A 1 77 ? 15.718 -12.186 -74.279 1.00 96.12 77 ASN A O 1
ATOM 603 N N . LEU A 1 78 ? 15.878 -11.819 -72.062 1.00 96.81 78 LEU A N 1
ATOM 604 C CA . LEU A 1 78 ? 16.709 -12.962 -71.710 1.00 96.81 78 LEU A CA 1
ATOM 605 C C . LEU A 1 78 ? 15.832 -14.106 -71.190 1.00 96.81 78 LEU A C 1
ATOM 607 O O . LEU A 1 78 ? 15.053 -13.899 -70.262 1.00 96.81 78 LEU A O 1
ATOM 611 N N . GLY A 1 79 ? 16.005 -15.304 -71.745 1.00 94.88 79 GLY A N 1
ATOM 612 C CA . GLY A 1 79 ? 15.335 -16.533 -71.316 1.00 94.88 79 GLY A CA 1
ATOM 613 C C . GLY A 1 79 ? 16.311 -17.600 -70.811 1.00 94.88 79 GLY A C 1
ATOM 614 O O . GLY A 1 79 ? 17.444 -17.712 -71.283 1.00 94.88 79 GLY A O 1
ATOM 615 N N . GLY A 1 80 ? 15.880 -18.412 -69.856 1.00 93.81 80 GLY A N 1
ATOM 616 C CA . GLY A 1 80 ? 16.661 -19.508 -69.293 1.00 93.81 80 GLY A CA 1
ATOM 617 C C . GLY A 1 80 ? 17.699 -19.063 -68.263 1.00 93.81 80 GLY A C 1
ATOM 618 O O . GLY A 1 80 ? 17.813 -17.889 -67.909 1.00 93.81 80 GLY A O 1
ATOM 619 N N . ILE A 1 81 ? 18.450 -20.039 -67.750 1.00 93.19 81 ILE A N 1
ATOM 620 C CA . ILE A 1 81 ? 19.483 -19.813 -66.731 1.00 93.19 81 ILE A CA 1
ATOM 621 C C . ILE A 1 81 ? 20.845 -19.517 -67.350 1.00 93.19 81 ILE A C 1
ATOM 623 O O . ILE A 1 81 ? 21.124 -19.954 -68.466 1.00 93.19 81 ILE A O 1
ATOM 627 N N . LEU A 1 82 ? 21.720 -18.846 -66.590 1.00 91.31 82 LEU A N 1
ATOM 628 C CA . LEU A 1 82 ? 23.083 -18.504 -67.017 1.00 91.31 82 LEU A CA 1
ATOM 629 C C . LEU A 1 82 ? 23.083 -17.766 -68.366 1.00 91.31 82 LEU A C 1
ATOM 631 O O . LEU A 1 82 ? 23.949 -17.985 -69.214 1.00 91.31 82 LEU A O 1
ATOM 635 N N . THR A 1 83 ? 22.089 -16.896 -68.550 1.00 94.38 83 THR A N 1
ATOM 636 C CA . THR A 1 83 ? 21.902 -16.080 -69.749 1.00 94.38 83 THR A CA 1
ATOM 637 C C . THR A 1 83 ? 22.383 -14.659 -69.466 1.00 94.38 83 THR A C 1
ATOM 639 O O . THR A 1 83 ? 21.934 -14.007 -68.520 1.00 94.38 83 THR A O 1
ATOM 642 N N . LEU A 1 84 ? 23.340 -14.195 -70.264 1.00 95.69 84 LEU A N 1
ATOM 643 C CA . LEU A 1 84 ? 24.060 -12.944 -70.086 1.00 95.69 84 LEU A CA 1
ATOM 644 C C . LEU A 1 84 ? 23.761 -11.999 -71.261 1.00 95.69 84 LEU A C 1
ATOM 646 O O . LEU A 1 84 ? 23.769 -12.421 -72.418 1.00 95.69 84 LEU A O 1
ATOM 650 N N . GLY A 1 85 ? 23.519 -10.721 -70.967 1.00 95.69 85 GLY A N 1
ATOM 651 C CA . GLY A 1 85 ? 23.244 -9.682 -71.961 1.00 95.69 85 GLY A CA 1
ATOM 652 C C . GLY A 1 85 ? 24.503 -9.204 -72.689 1.00 95.69 85 GLY A C 1
ATOM 653 O O . GLY A 1 85 ? 24.824 -9.680 -73.775 1.00 95.69 85 GLY A O 1
ATOM 654 N N . LEU A 1 86 ? 25.211 -8.241 -72.101 1.00 95.38 86 LEU A N 1
ATOM 655 C CA . LEU A 1 86 ? 26.477 -7.725 -72.633 1.00 95.38 86 LEU A CA 1
ATOM 656 C C . LEU A 1 86 ? 27.640 -8.354 -71.867 1.00 95.38 86 LEU A C 1
ATOM 658 O O . LEU A 1 86 ? 27.659 -8.285 -70.638 1.00 95.38 86 LEU A O 1
ATOM 662 N N . VAL A 1 87 ? 28.602 -8.954 -72.562 1.00 94.88 87 VAL A N 1
ATOM 663 C CA . VAL A 1 87 ? 29.690 -9.721 -71.942 1.00 94.88 87 VAL A CA 1
ATOM 664 C C . VAL A 1 87 ? 31.032 -9.327 -72.524 1.00 94.88 87 VAL A C 1
ATOM 666 O O . VAL A 1 87 ? 31.173 -9.214 -73.735 1.00 94.88 87 VAL A O 1
ATOM 669 N N . SER A 1 88 ? 32.024 -9.146 -71.658 1.00 92.06 88 SER A N 1
ATOM 670 C CA . SER A 1 88 ? 33.411 -8.947 -72.062 1.00 92.06 88 SER A CA 1
ATOM 671 C C . SER A 1 88 ? 34.325 -9.935 -71.357 1.00 92.06 88 SER A C 1
ATOM 673 O O . SER A 1 88 ? 34.226 -10.137 -70.143 1.00 92.06 88 SER A O 1
ATOM 675 N N . GLN A 1 89 ? 35.238 -10.502 -72.129 1.00 89.00 89 GLN A N 1
ATOM 676 C CA . GLN A 1 89 ? 36.303 -11.399 -71.700 1.00 89.00 89 GLN A CA 1
ATOM 677 C C . GLN A 1 89 ? 37.588 -10.612 -71.427 1.00 89.00 89 GLN A C 1
ATOM 679 O O . GLN A 1 89 ? 38.599 -10.801 -72.084 1.00 89.00 89 GLN A O 1
ATOM 684 N N . GLU A 1 90 ? 37.534 -9.675 -70.474 1.00 89.25 90 GLU A N 1
ATOM 685 C CA . GLU A 1 90 ? 38.691 -8.852 -70.072 1.00 89.25 90 GLU A CA 1
ATOM 686 C C . GLU A 1 90 ? 39.313 -8.018 -71.214 1.00 89.25 90 GLU A C 1
ATOM 688 O O . GLU A 1 90 ? 40.521 -8.022 -71.402 1.00 89.25 90 GLU A O 1
ATOM 693 N N . ASN A 1 91 ? 38.500 -7.239 -71.939 1.00 88.69 91 ASN A N 1
ATOM 694 C CA . ASN A 1 91 ? 38.931 -6.422 -73.084 1.00 88.69 91 ASN A CA 1
ATOM 695 C C . ASN A 1 91 ? 38.931 -4.901 -72.810 1.00 88.69 91 ASN A C 1
ATOM 697 O O . ASN A 1 91 ? 38.201 -4.388 -71.963 1.00 88.69 91 ASN A O 1
ATOM 701 N N . GLY A 1 92 ? 39.717 -4.125 -73.559 1.00 89.94 92 GLY A N 1
ATOM 702 C CA . GLY A 1 92 ? 39.843 -2.663 -73.428 1.00 89.94 92 GLY A CA 1
ATOM 703 C C . GLY A 1 92 ? 38.630 -1.841 -73.884 1.00 89.94 92 GLY A C 1
ATOM 704 O O . GLY A 1 92 ? 38.770 -0.687 -74.293 1.00 89.94 92 GLY A O 1
ATOM 705 N N . THR A 1 93 ? 37.435 -2.422 -73.832 1.00 92.38 93 THR A N 1
ATOM 706 C CA . THR A 1 93 ? 36.194 -1.906 -74.417 1.00 92.38 93 THR A CA 1
ATOM 707 C C . THR A 1 93 ? 35.258 -1.302 -73.372 1.00 92.38 93 THR A C 1
ATOM 709 O O . THR A 1 93 ? 35.431 -1.461 -72.161 1.00 92.38 93 THR A O 1
ATOM 712 N N . GLU A 1 94 ? 34.236 -0.584 -73.834 1.00 94.88 94 GLU A N 1
ATOM 713 C CA . GLU A 1 94 ? 33.100 -0.170 -73.016 1.00 94.88 94 GLU A CA 1
ATOM 714 C C . GLU A 1 94 ? 31.854 -0.969 -73.397 1.00 94.88 94 GLU A C 1
ATOM 716 O O . GLU A 1 94 ? 31.347 -0.842 -74.510 1.00 94.88 94 GLU A O 1
ATOM 721 N N . LEU A 1 95 ? 31.324 -1.745 -72.451 1.00 95.94 95 LEU A N 1
ATOM 722 C CA . LEU A 1 95 ? 29.995 -2.340 -72.573 1.00 95.94 95 LEU A CA 1
ATOM 723 C C . LEU A 1 95 ? 28.961 -1.345 -72.068 1.00 95.94 95 LEU A C 1
ATOM 725 O O . LEU A 1 95 ? 28.966 -1.017 -70.880 1.00 95.94 95 LEU A O 1
ATOM 729 N N . LYS A 1 96 ? 28.070 -0.873 -72.939 1.00 97.00 96 LYS A N 1
ATOM 730 C CA . LYS A 1 96 ? 27.106 0.173 -72.596 1.00 97.00 96 LYS A CA 1
ATOM 731 C C . LYS A 1 96 ? 25.666 -0.286 -72.817 1.00 97.00 96 LYS A C 1
ATOM 733 O O . LYS A 1 96 ? 25.272 -0.619 -73.925 1.00 97.00 96 LYS A O 1
ATOM 738 N N . ASN A 1 97 ? 24.837 -0.259 -71.781 1.00 98.00 97 ASN A N 1
ATOM 739 C CA . ASN A 1 97 ? 23.392 -0.423 -71.928 1.00 98.00 97 ASN A CA 1
ATOM 740 C C . ASN A 1 97 ? 22.700 0.941 -71.889 1.00 98.00 97 ASN A C 1
ATOM 742 O O . ASN A 1 97 ? 22.685 1.572 -70.839 1.00 98.00 97 ASN A O 1
ATOM 746 N N . SER A 1 98 ? 22.090 1.361 -72.994 1.00 97.75 98 SER A N 1
ATOM 747 C CA . SER A 1 98 ? 21.179 2.514 -73.050 1.00 97.75 98 SER A CA 1
ATOM 748 C C . SER A 1 98 ? 19.725 2.125 -73.321 1.00 97.75 98 SER A C 1
ATOM 750 O O . SER A 1 98 ? 18.852 2.992 -73.260 1.00 97.75 98 SER A O 1
ATOM 752 N N . GLY A 1 99 ? 19.464 0.849 -73.618 1.00 97.12 99 GLY A N 1
ATOM 753 C CA . GLY A 1 99 ? 18.142 0.266 -73.835 1.00 97.12 99 GLY A CA 1
ATOM 754 C C . GLY A 1 99 ? 17.601 -0.449 -72.593 1.00 97.12 99 GLY A C 1
ATOM 755 O O . GLY A 1 99 ? 17.884 -0.073 -71.460 1.00 97.12 99 GLY A O 1
ATOM 756 N N . THR A 1 100 ? 16.785 -1.485 -72.787 1.00 98.44 100 THR A N 1
ATOM 757 C CA . THR A 1 100 ? 16.233 -2.314 -71.700 1.00 98.44 100 THR A CA 1
ATOM 758 C C . THR A 1 100 ? 16.732 -3.749 -71.812 1.00 98.44 100 THR A C 1
ATOM 760 O O . THR A 1 100 ? 16.422 -4.408 -72.793 1.00 98.44 100 THR A O 1
ATOM 763 N N . ILE A 1 101 ? 17.439 -4.259 -70.806 1.00 98.56 101 ILE A N 1
ATOM 764 C CA . ILE A 1 101 ? 17.752 -5.685 -70.640 1.00 98.56 101 ILE A CA 1
ATOM 765 C C . ILE A 1 101 ? 16.792 -6.248 -69.593 1.00 98.56 101 ILE A C 1
ATOM 767 O O . ILE A 1 101 ? 16.667 -5.691 -68.503 1.00 98.56 101 ILE A O 1
ATOM 771 N N . THR A 1 102 ? 16.070 -7.316 -69.903 1.00 98.19 102 THR A N 1
ATOM 772 C CA . THR A 1 102 ? 15.051 -7.858 -69.002 1.00 98.19 102 THR A CA 1
ATOM 773 C C . THR A 1 102 ? 14.764 -9.330 -69.257 1.00 98.19 102 THR A C 1
ATOM 775 O O . THR A 1 102 ? 15.214 -9.874 -70.250 1.00 98.19 102 THR A O 1
ATOM 778 N N . ASP A 1 103 ? 14.018 -9.976 -68.370 1.00 97.12 103 ASP A N 1
ATOM 779 C CA . ASP A 1 103 ? 13.412 -11.300 -68.543 1.00 97.12 103 ASP A CA 1
ATOM 780 C C . ASP A 1 103 ? 11.883 -11.271 -68.403 1.00 97.12 103 ASP A C 1
ATOM 782 O O . ASP A 1 103 ? 11.255 -12.301 -68.188 1.00 97.12 103 ASP A O 1
ATOM 786 N N . GLU A 1 104 ? 11.272 -10.091 -68.523 1.00 96.25 104 GLU A N 1
ATOM 787 C CA . GLU A 1 104 ? 9.835 -9.861 -68.321 1.00 96.25 104 GLU A CA 1
ATOM 788 C C . GLU A 1 104 ? 8.923 -10.809 -69.117 1.00 96.25 104 GLU A C 1
ATOM 790 O O . GLU A 1 104 ? 7.860 -11.198 -68.636 1.00 96.25 104 GLU A O 1
ATOM 795 N N . GLU A 1 105 ? 9.333 -11.180 -70.330 1.00 95.38 105 GLU A N 1
ATOM 796 C CA . GLU A 1 105 ? 8.537 -12.019 -71.233 1.00 95.38 105 GLU A CA 1
ATOM 797 C C . GLU A 1 105 ? 8.826 -13.521 -71.075 1.00 95.38 105 GLU A C 1
ATOM 799 O O . GLU A 1 105 ? 8.061 -14.345 -71.569 1.00 95.38 105 GLU A O 1
ATOM 804 N N . GLU A 1 106 ? 9.870 -13.902 -70.330 1.00 95.69 106 GLU A N 1
ATOM 805 C CA . GLU A 1 106 ? 10.313 -15.296 -70.189 1.00 95.69 106 GLU A CA 1
ATOM 806 C C . GLU A 1 106 ? 9.211 -16.209 -69.636 1.00 95.69 106 GLU A C 1
ATOM 808 O O . GLU A 1 106 ? 9.011 -17.322 -70.126 1.00 95.69 106 GLU A O 1
ATOM 813 N N . LYS A 1 107 ? 8.469 -15.741 -68.625 1.00 94.69 107 LYS A N 1
ATOM 814 C CA . LYS A 1 107 ? 7.380 -16.515 -68.007 1.00 94.69 107 LYS A CA 1
ATOM 815 C C . LYS A 1 107 ? 6.318 -16.950 -69.016 1.00 94.69 107 LYS A C 1
ATOM 817 O O . LYS A 1 107 ? 5.581 -17.904 -68.761 1.00 94.69 107 LYS A O 1
ATOM 822 N N . ASP A 1 108 ? 6.198 -16.230 -70.133 1.00 95.44 108 ASP A N 1
ATOM 823 C CA . ASP A 1 108 ? 5.181 -16.471 -71.140 1.00 95.44 108 ASP A CA 1
ATOM 824 C C . ASP A 1 108 ? 5.620 -17.467 -72.208 1.00 95.44 108 ASP A C 1
ATOM 826 O O . ASP A 1 108 ? 4.765 -18.045 -72.891 1.00 95.44 108 ASP A O 1
ATOM 830 N N . GLU A 1 109 ? 6.920 -17.743 -72.282 1.00 95.12 109 GLU A N 1
ATOM 831 C CA . GLU A 1 109 ? 7.514 -18.637 -73.256 1.00 95.12 109 GLU A CA 1
ATOM 832 C C . GLU A 1 109 ? 7.157 -20.099 -72.965 1.00 95.12 109 GLU A C 1
ATOM 834 O O . GLU A 1 109 ? 7.266 -20.609 -71.844 1.00 95.12 109 GLU A O 1
ATOM 839 N N . LYS A 1 110 ? 6.745 -20.811 -74.021 1.00 94.25 110 LYS A N 1
ATOM 840 C CA . LYS A 1 110 ? 6.317 -22.214 -73.940 1.00 94.25 110 LYS A CA 1
ATOM 841 C C . LYS A 1 110 ? 7.383 -23.107 -73.294 1.00 94.25 110 LYS A C 1
ATOM 843 O O . LYS A 1 110 ? 7.044 -23.947 -72.469 1.00 94.25 110 LYS A O 1
ATOM 848 N N . TRP A 1 111 ? 8.660 -22.880 -73.614 1.00 94.69 111 TRP A N 1
ATOM 849 C CA . TRP A 1 111 ? 9.785 -23.658 -73.083 1.00 94.69 111 TRP A CA 1
ATOM 850 C C . TRP A 1 111 ? 9.892 -23.592 -71.553 1.00 94.69 111 TRP A C 1
ATOM 852 O O . TRP A 1 111 ? 10.197 -24.589 -70.902 1.00 94.69 111 TRP A O 1
ATOM 862 N N . ILE A 1 112 ? 9.589 -22.438 -70.959 1.00 95.88 112 ILE A N 1
ATOM 863 C CA . ILE A 1 112 ? 9.601 -22.253 -69.505 1.00 95.88 112 ILE A CA 1
ATOM 864 C C . ILE A 1 112 ? 8.320 -22.804 -68.881 1.00 95.88 112 ILE A C 1
ATOM 866 O O . ILE A 1 112 ? 8.377 -23.529 -67.884 1.00 95.88 112 ILE A O 1
ATOM 870 N N . LYS A 1 113 ? 7.157 -22.561 -69.498 1.00 95.19 113 LYS A N 1
ATOM 871 C CA . LYS A 1 113 ? 5.868 -23.136 -69.064 1.00 95.19 113 LYS A CA 1
ATOM 872 C C . LYS A 1 113 ? 5.872 -24.671 -69.054 1.00 95.19 113 LYS A C 1
ATOM 874 O O . LYS A 1 113 ? 5.251 -25.269 -68.180 1.00 95.19 113 LYS A O 1
ATOM 879 N N . GLU A 1 114 ? 6.619 -25.304 -69.953 1.00 94.38 114 GLU A N 1
ATOM 880 C CA . GLU A 1 114 ? 6.725 -26.766 -70.073 1.00 94.38 114 GLU A CA 1
ATOM 881 C C . GLU A 1 114 ? 7.980 -27.360 -69.409 1.00 94.38 114 GLU A C 1
ATOM 883 O O . GLU A 1 114 ? 8.173 -28.572 -69.463 1.00 94.38 114 GLU A O 1
ATOM 888 N N . MET A 1 115 ? 8.802 -26.545 -68.727 1.00 95.06 115 MET A N 1
ATOM 889 C CA . MET A 1 115 ? 10.018 -27.021 -68.055 1.00 95.06 115 MET A CA 1
ATOM 890 C C . MET A 1 115 ? 9.719 -28.193 -67.097 1.00 95.06 115 MET A C 1
ATOM 892 O O . MET A 1 115 ? 8.870 -28.038 -66.202 1.00 95.06 115 MET A O 1
ATOM 896 N N . PRO A 1 116 ? 10.401 -29.348 -67.248 1.00 94.06 116 PRO A N 1
ATOM 897 C CA . PRO A 1 116 ? 10.220 -30.493 -66.367 1.00 94.06 116 PRO A CA 1
ATOM 898 C C . PRO A 1 116 ? 10.872 -30.242 -65.003 1.00 94.06 116 PRO A C 1
ATOM 900 O O . PRO A 1 116 ? 11.723 -29.368 -64.856 1.00 94.06 116 PRO A O 1
ATOM 903 N N . TYR A 1 117 ? 10.494 -31.042 -64.009 1.00 95.81 117 TYR A N 1
ATOM 904 C CA . TYR A 1 117 ? 11.201 -31.147 -62.732 1.00 95.81 117 TYR A CA 1
ATOM 905 C C . TYR A 1 117 ? 11.725 -32.567 -62.549 1.00 95.81 117 TYR A C 1
ATOM 907 O O . TYR A 1 117 ? 11.172 -33.512 -63.119 1.00 95.81 117 TYR A O 1
ATOM 915 N N . ASP A 1 118 ? 12.771 -32.718 -61.739 1.00 95.19 118 ASP A N 1
ATOM 916 C CA . ASP A 1 118 ? 13.267 -34.043 -61.380 1.00 95.19 118 ASP A CA 1
ATOM 917 C C . ASP A 1 118 ? 12.181 -34.819 -60.624 1.00 95.19 118 ASP A C 1
ATOM 919 O O . ASP A 1 118 ? 11.376 -34.247 -59.880 1.00 95.19 118 ASP A O 1
ATOM 923 N N . ALA A 1 119 ? 12.166 -36.144 -60.776 1.00 94.12 119 ALA A N 1
ATOM 924 C CA . ALA A 1 119 ? 11.171 -36.994 -60.130 1.00 94.12 119 ALA A CA 1
ATOM 925 C C . ALA A 1 119 ? 11.139 -36.768 -58.601 1.00 94.12 119 ALA A C 1
ATOM 927 O O . ALA A 1 119 ? 12.135 -36.954 -57.899 1.00 94.12 119 ALA A O 1
ATOM 928 N N . GLY A 1 120 ? 9.976 -36.358 -58.083 1.00 92.88 120 GLY A N 1
ATOM 929 C CA . GLY A 1 120 ? 9.766 -36.078 -56.658 1.00 92.88 120 GLY A CA 1
ATOM 930 C C . GLY A 1 120 ? 10.404 -34.780 -56.140 1.00 92.88 120 GLY A C 1
ATOM 931 O O . GLY A 1 120 ? 10.500 -34.611 -54.923 1.00 92.88 120 GLY A O 1
ATOM 932 N N . LYS A 1 121 ? 10.862 -33.881 -57.021 1.00 95.00 121 LYS A N 1
ATOM 933 C CA . LYS A 1 121 ? 11.434 -32.571 -56.669 1.00 95.00 121 LYS A CA 1
ATOM 934 C C . LYS A 1 121 ? 10.572 -31.424 -57.200 1.00 95.00 121 LYS A C 1
ATOM 936 O O . LYS A 1 121 ? 9.788 -31.587 -58.128 1.00 95.00 121 LYS A O 1
ATOM 941 N N . ASP A 1 122 ? 10.743 -30.247 -56.606 1.00 92.12 122 ASP A N 1
ATOM 942 C CA . ASP A 1 122 ? 10.149 -28.974 -57.033 1.00 92.12 122 ASP A CA 1
ATOM 943 C C . ASP A 1 122 ? 11.120 -28.120 -57.875 1.00 92.12 122 ASP A C 1
ATOM 945 O O . ASP A 1 122 ? 10.902 -26.926 -58.083 1.00 92.12 122 ASP A O 1
ATOM 949 N N . TYR A 1 123 ? 12.201 -28.739 -58.349 1.00 94.31 123 TYR A N 1
ATOM 950 C CA . TYR A 1 123 ? 13.240 -28.137 -59.173 1.00 94.31 123 TYR A CA 1
ATOM 951 C C . TYR A 1 123 ? 13.763 -29.144 -60.206 1.00 94.31 123 TYR A C 1
ATOM 953 O O . TYR A 1 123 ? 13.591 -30.356 -60.067 1.00 94.31 123 TYR A O 1
ATOM 961 N N . LEU A 1 124 ? 14.426 -28.624 -61.232 1.00 95.44 124 LEU A N 1
ATOM 962 C CA . LEU A 1 124 ? 15.224 -29.351 -62.211 1.00 95.44 124 LEU A CA 1
ATOM 963 C C . LEU A 1 124 ? 16.705 -29.204 -61.852 1.00 95.44 124 LEU A C 1
ATOM 965 O O . LEU A 1 124 ? 17.183 -28.079 -61.664 1.00 95.44 124 LEU A O 1
ATOM 969 N N . THR A 1 125 ? 17.430 -30.315 -61.739 1.00 93.75 125 THR A N 1
ATOM 970 C CA . THR A 1 125 ? 18.882 -30.278 -61.536 1.00 93.75 125 THR A CA 1
ATOM 971 C C . THR A 1 125 ? 19.578 -30.007 -62.861 1.00 93.75 125 THR A C 1
ATOM 973 O O . THR A 1 125 ? 19.379 -30.720 -63.841 1.00 93.75 125 THR A O 1
ATOM 976 N N . ILE A 1 126 ? 20.416 -28.975 -62.878 1.00 91.88 126 ILE A N 1
ATOM 977 C CA . ILE A 1 126 ? 21.276 -28.629 -64.004 1.00 91.88 126 ILE A CA 1
ATOM 978 C C . ILE A 1 126 ? 22.726 -28.702 -63.529 1.00 91.88 126 ILE A C 1
ATOM 980 O O . ILE A 1 126 ? 23.173 -27.882 -62.732 1.00 91.88 126 ILE A O 1
ATOM 984 N N . HIS A 1 127 ? 23.471 -29.688 -64.012 1.00 88.88 127 HIS A N 1
ATOM 985 C CA . HIS A 1 127 ? 24.898 -29.855 -63.769 1.00 88.88 127 HIS A CA 1
ATOM 986 C C . HIS A 1 127 ? 25.658 -28.731 -64.460 1.00 88.88 127 HIS A C 1
ATOM 988 O O . HIS A 1 127 ? 25.862 -28.790 -65.667 1.00 88.88 127 HIS A O 1
ATOM 994 N N . GLY A 1 128 ? 26.060 -27.696 -63.731 1.00 82.25 128 GLY A N 1
ATOM 995 C CA . GLY A 1 128 ? 26.781 -26.564 -64.295 1.00 82.25 128 GLY A CA 1
ATOM 996 C C . GLY A 1 128 ? 28.306 -26.724 -64.254 1.00 82.25 128 GLY A C 1
ATOM 997 O O . GLY A 1 128 ? 28.831 -27.813 -63.986 1.00 82.25 128 GLY A O 1
ATOM 998 N N . PRO A 1 129 ? 29.058 -25.650 -64.552 1.00 73.06 129 PRO A N 1
ATOM 999 C CA . PRO A 1 129 ? 30.517 -25.709 -64.663 1.00 73.06 129 PRO A CA 1
ATOM 1000 C C . PRO A 1 129 ? 31.214 -26.084 -63.349 1.00 73.06 129 PRO A C 1
ATOM 1002 O O . PRO A 1 129 ? 32.059 -26.975 -63.345 1.00 73.06 129 PRO A O 1
ATOM 1005 N N . THR A 1 130 ? 30.811 -25.463 -62.238 1.00 72.69 130 THR A N 1
ATOM 1006 C CA . THR A 1 130 ? 31.445 -25.596 -60.913 1.00 72.69 130 THR A CA 1
ATOM 1007 C C . THR A 1 130 ? 30.603 -26.379 -59.898 1.00 72.69 130 THR A C 1
ATOM 1009 O O . THR A 1 130 ? 31.066 -26.632 -58.788 1.00 72.69 130 THR A O 1
ATOM 1012 N N . GLY A 1 131 ? 29.385 -26.791 -60.265 1.00 82.94 131 GLY A N 1
ATOM 1013 C CA . GLY A 1 131 ? 28.476 -27.556 -59.410 1.00 82.94 131 GLY A CA 1
ATOM 1014 C C . GLY A 1 131 ? 27.057 -27.637 -59.973 1.00 82.94 131 GLY A C 1
ATOM 1015 O O . GLY A 1 131 ? 26.782 -27.134 -61.063 1.00 82.94 131 GLY A O 1
ATOM 1016 N N . ASP A 1 132 ? 26.158 -28.264 -59.218 1.00 89.50 132 ASP A N 1
ATOM 1017 C CA . ASP A 1 132 ? 24.757 -28.447 -59.603 1.00 89.50 132 ASP A CA 1
ATOM 1018 C C . ASP A 1 132 ? 23.898 -27.229 -59.239 1.00 89.50 132 ASP A C 1
ATOM 1020 O O . ASP A 1 132 ? 23.932 -26.721 -58.116 1.00 89.50 132 ASP A O 1
ATOM 1024 N N . TYR A 1 133 ? 23.068 -26.802 -60.184 1.00 89.62 133 TYR A N 1
ATOM 1025 C CA . TYR A 1 133 ? 22.095 -25.729 -60.044 1.00 89.62 133 TYR A CA 1
ATOM 1026 C C . TYR A 1 133 ? 20.704 -26.336 -59.883 1.00 89.62 133 TYR A C 1
ATOM 1028 O O . TYR A 1 133 ? 20.284 -27.177 -60.675 1.00 89.62 133 TYR A O 1
ATOM 1036 N N . LYS A 1 134 ? 19.965 -25.892 -58.864 1.00 92.88 134 LYS A N 1
ATOM 1037 C CA . LYS A 1 134 ? 18.576 -26.306 -58.629 1.00 92.88 134 LYS A CA 1
ATOM 1038 C C . LYS A 1 134 ? 17.645 -25.252 -59.201 1.00 92.88 134 LYS A C 1
ATOM 1040 O O . LYS A 1 134 ? 17.369 -24.243 -58.555 1.00 92.88 134 LYS A O 1
ATOM 1045 N N . VAL A 1 135 ? 17.208 -25.467 -60.434 1.00 93.38 135 VAL A N 1
ATOM 1046 C CA . VAL A 1 135 ? 16.427 -24.490 -61.191 1.00 93.38 135 VAL A CA 1
ATOM 1047 C C . VAL A 1 135 ? 14.946 -24.752 -60.993 1.00 93.38 135 VAL A C 1
ATOM 1049 O O . VAL A 1 135 ? 14.458 -25.850 -61.231 1.00 93.38 135 VAL A O 1
ATOM 1052 N N . LYS A 1 136 ? 14.203 -23.727 -60.594 1.00 94.00 136 LYS A N 1
ATOM 1053 C CA . LYS A 1 136 ? 12.746 -23.786 -60.497 1.00 94.00 136 LYS A CA 1
ATOM 1054 C C . LYS A 1 136 ? 12.140 -22.534 -61.099 1.00 94.00 136 LYS A C 1
ATOM 1056 O O . LYS A 1 136 ? 12.794 -21.492 -61.155 1.00 94.00 136 LYS A O 1
ATOM 1061 N N . ARG A 1 137 ? 10.875 -22.644 -61.494 1.00 94.88 137 ARG A N 1
ATOM 1062 C CA . ARG A 1 137 ? 10.062 -21.465 -61.778 1.00 94.88 137 ARG A CA 1
ATOM 1063 C C . ARG A 1 137 ? 9.743 -20.749 -60.469 1.00 94.88 137 ARG A C 1
ATOM 1065 O O . ARG A 1 137 ? 9.425 -21.392 -59.467 1.00 94.88 137 ARG A O 1
ATOM 1072 N N . SER A 1 138 ? 9.836 -19.431 -60.493 1.00 93.94 138 SER A N 1
ATOM 1073 C CA . SER A 1 138 ? 9.412 -18.542 -59.423 1.00 93.94 138 SER A CA 1
ATOM 1074 C C . SER A 1 138 ? 7.884 -18.570 -59.269 1.00 93.94 138 SER A C 1
ATOM 1076 O O . SER A 1 138 ? 7.173 -19.224 -60.038 1.00 93.94 138 SER A O 1
ATOM 1078 N N . GLY A 1 139 ? 7.350 -17.859 -58.276 1.00 91.56 139 GLY A N 1
ATOM 1079 C CA . GLY A 1 139 ? 5.908 -17.798 -58.038 1.00 91.56 139 GLY A CA 1
ATOM 1080 C C . GLY A 1 139 ? 5.124 -17.171 -59.195 1.00 91.56 139 GLY A C 1
ATOM 1081 O O . GLY A 1 139 ? 3.951 -17.507 -59.368 1.00 91.56 139 GLY A O 1
ATOM 1082 N N . GLU A 1 140 ? 5.768 -16.311 -59.989 1.00 95.94 140 GLU A N 1
ATOM 1083 C CA . GLU A 1 140 ? 5.215 -15.725 -61.220 1.00 95.94 140 GLU A CA 1
ATOM 1084 C C . GLU A 1 140 ? 5.693 -16.415 -62.511 1.00 95.94 140 GLU A C 1
ATOM 1086 O O . GLU A 1 140 ? 5.317 -15.993 -63.603 1.00 95.94 140 GLU A O 1
ATOM 1091 N N . GLY A 1 141 ? 6.480 -17.492 -62.408 1.00 94.94 141 GLY A N 1
ATOM 1092 C CA . GLY A 1 141 ? 6.833 -18.345 -63.547 1.00 94.94 141 GLY A CA 1
ATOM 1093 C C . GLY A 1 141 ? 8.193 -18.089 -64.204 1.00 94.94 141 GLY A C 1
ATOM 1094 O O . GLY A 1 141 ? 8.463 -18.711 -65.226 1.00 94.94 141 GLY A O 1
ATOM 1095 N N . TYR A 1 142 ? 9.056 -17.243 -63.639 1.00 96.62 142 TYR A N 1
ATOM 1096 C CA . TYR A 1 142 ? 10.394 -16.943 -64.179 1.00 96.62 142 TYR A CA 1
ATOM 1097 C C . TYR A 1 142 ? 11.450 -17.940 -63.689 1.00 96.62 142 TYR A C 1
ATOM 1099 O O . TYR A 1 142 ? 11.331 -18.478 -62.590 1.00 96.62 142 TYR A O 1
ATOM 1107 N N . VAL A 1 143 ? 12.526 -18.154 -64.444 1.00 95.12 143 VAL A N 1
ATOM 1108 C CA . VAL A 1 143 ? 13.718 -18.884 -63.971 1.00 95.12 143 VAL A CA 1
ATOM 1109 C C . VAL A 1 143 ? 14.875 -17.922 -63.700 1.00 95.12 143 VAL A C 1
ATOM 1111 O O . VAL A 1 143 ? 14.897 -16.796 -64.173 1.00 95.12 143 VAL A O 1
ATOM 1114 N N . GLY A 1 144 ? 15.814 -18.310 -62.843 1.00 93.12 144 GLY A N 1
ATOM 1115 C CA . GLY A 1 144 ? 16.826 -17.397 -62.306 1.00 93.12 144 GLY A CA 1
ATOM 1116 C C . GLY A 1 144 ? 18.123 -17.242 -63.107 1.00 93.12 144 GLY A C 1
ATOM 1117 O O . GLY A 1 144 ? 18.231 -17.697 -64.240 1.00 93.12 144 GLY A O 1
ATOM 1118 N N . TYR A 1 145 ? 19.152 -16.700 -62.446 1.00 94.12 145 TYR A N 1
ATOM 1119 C CA . TYR A 1 145 ? 20.563 -16.731 -62.875 1.00 94.12 145 TYR A CA 1
ATOM 1120 C C . TYR A 1 145 ? 20.905 -15.918 -64.131 1.00 94.12 145 TYR A C 1
ATOM 1122 O O . TYR A 1 145 ? 21.734 -16.337 -64.942 1.00 94.12 145 TYR A O 1
ATOM 1130 N N . LYS A 1 146 ? 20.284 -14.751 -64.297 1.00 95.94 146 LYS A N 1
ATOM 1131 C CA . LYS A 1 146 ? 20.544 -13.863 -65.438 1.00 95.94 146 LYS A CA 1
ATOM 1132 C C . LYS A 1 146 ? 21.566 -12.797 -65.097 1.00 95.94 146 LYS A C 1
ATOM 1134 O O . LYS A 1 146 ? 21.638 -12.375 -63.944 1.00 95.94 146 LYS A O 1
ATOM 1139 N N . VAL A 1 147 ? 22.323 -12.335 -66.091 1.00 97.62 147 VAL A N 1
ATOM 1140 C CA . VAL A 1 147 ? 23.243 -11.204 -65.913 1.00 97.62 147 VAL A CA 1
ATOM 1141 C C . VAL A 1 147 ? 23.029 -10.143 -66.981 1.00 97.62 147 VAL A C 1
ATOM 1143 O O . VAL A 1 147 ? 22.990 -10.454 -68.167 1.00 97.62 147 VAL A O 1
ATOM 1146 N N . GLY A 1 148 ? 22.900 -8.880 -66.578 1.00 97.62 148 GLY A N 1
ATOM 1147 C CA . GLY A 1 148 ? 22.691 -7.779 -67.519 1.00 97.62 148 GLY A CA 1
ATOM 1148 C C . GLY A 1 148 ? 23.969 -7.428 -68.272 1.00 97.62 148 GLY A C 1
ATOM 1149 O O . GLY A 1 148 ? 24.030 -7.550 -69.495 1.00 97.62 148 GLY A O 1
ATOM 1150 N N . ILE A 1 149 ? 24.996 -7.021 -67.524 1.00 98.06 149 ILE A N 1
ATOM 1151 C CA . ILE A 1 149 ? 26.326 -6.684 -68.049 1.00 98.06 149 ILE A CA 1
ATOM 1152 C C . ILE A 1 149 ? 27.374 -7.457 -67.243 1.00 98.06 149 ILE A C 1
ATOM 1154 O O . ILE A 1 149 ? 27.388 -7.362 -66.014 1.00 98.06 149 ILE A O 1
ATOM 1158 N N . ALA A 1 150 ? 28.249 -8.209 -67.909 1.00 97.06 150 ALA A N 1
ATOM 1159 C CA . ALA A 1 150 ? 29.223 -9.086 -67.270 1.00 97.06 150 ALA A CA 1
ATOM 1160 C C . ALA A 1 150 ? 30.656 -8.862 -67.776 1.00 97.06 150 ALA A C 1
ATOM 1162 O O . ALA A 1 150 ? 30.881 -8.707 -68.974 1.00 97.06 150 ALA A O 1
ATOM 1163 N N . GLN A 1 151 ? 31.624 -8.914 -66.864 1.00 95.44 151 GLN A N 1
ATOM 1164 C CA . GLN A 1 151 ? 33.018 -9.212 -67.185 1.00 95.44 151 GLN A CA 1
ATOM 1165 C C . GLN A 1 151 ? 33.320 -10.630 -66.695 1.00 95.44 151 GLN A C 1
ATOM 1167 O O . GLN A 1 151 ? 33.090 -10.929 -65.519 1.00 95.44 151 GLN A O 1
ATOM 1172 N N . VAL A 1 152 ? 33.814 -11.489 -67.583 1.00 92.81 152 VAL A N 1
ATOM 1173 C CA . VAL A 1 152 ? 34.149 -12.892 -67.293 1.00 92.81 152 VAL A CA 1
ATOM 1174 C C . VAL A 1 152 ? 35.601 -13.177 -67.655 1.00 92.81 152 VAL A C 1
ATOM 1176 O O . VAL A 1 152 ? 36.182 -12.459 -68.462 1.00 92.81 152 VAL A O 1
ATOM 1179 N N . GLN A 1 153 ? 36.184 -14.194 -67.023 1.00 89.88 153 GLN A N 1
ATOM 1180 C CA . GLN A 1 153 ? 37.611 -14.468 -67.150 1.00 89.88 153 GLN A CA 1
ATOM 1181 C C . GLN A 1 153 ? 37.983 -15.172 -68.450 1.00 89.88 153 GLN A C 1
ATOM 1183 O O . GLN A 1 153 ? 37.430 -16.233 -68.738 1.00 89.88 153 GLN A O 1
ATOM 1188 N N . GLU A 1 154 ? 38.991 -14.637 -69.136 1.00 87.00 154 GLU A N 1
ATOM 1189 C CA . GLU A 1 154 ? 39.680 -15.287 -70.254 1.00 87.00 154 GLU A CA 1
ATOM 1190 C C . GLU A 1 154 ? 41.035 -14.630 -70.538 1.00 87.00 154 GLU A C 1
ATOM 1192 O O . GLU A 1 154 ? 42.066 -15.284 -70.376 1.00 87.00 154 GLU A O 1
ATOM 1197 N N . ASN A 1 155 ? 41.038 -13.345 -70.906 1.00 84.19 155 ASN A N 1
ATOM 1198 C CA . ASN A 1 155 ? 42.236 -12.608 -71.312 1.00 84.19 155 ASN A CA 1
ATOM 1199 C C . ASN A 1 155 ? 42.996 -12.004 -70.118 1.00 84.19 155 ASN A C 1
ATOM 1201 O O . ASN A 1 155 ? 42.431 -11.706 -69.070 1.00 84.19 155 ASN A O 1
ATOM 1205 N N . GLY A 1 156 ? 44.306 -11.796 -70.251 1.00 77.81 156 GLY A N 1
ATOM 1206 C CA . GLY A 1 156 ? 45.109 -11.110 -69.242 1.00 77.81 156 GLY A CA 1
ATOM 1207 C C . GLY A 1 156 ? 44.951 -9.581 -69.267 1.00 77.81 156 GLY A C 1
ATOM 1208 O O . GLY A 1 156 ? 44.453 -8.997 -70.224 1.00 77.81 156 GLY A O 1
ATOM 1209 N N . PRO A 1 157 ? 45.454 -8.861 -68.248 1.00 77.38 157 PRO A N 1
ATOM 1210 C CA . PRO A 1 157 ? 45.319 -7.404 -68.170 1.00 77.38 157 PRO A CA 1
ATOM 1211 C C . PRO A 1 157 ? 46.070 -6.635 -69.267 1.00 77.38 157 PRO A C 1
ATOM 1213 O O . PRO A 1 157 ? 45.732 -5.483 -69.542 1.00 77.38 157 PRO A O 1
ATOM 1216 N N . THR A 1 158 ? 47.102 -7.234 -69.859 1.00 82.88 158 THR A N 1
ATOM 1217 C CA . THR A 1 158 ? 47.859 -6.686 -70.997 1.00 82.88 158 THR A CA 1
ATOM 1218 C C . THR A 1 158 ? 47.330 -7.166 -72.342 1.00 82.88 158 THR A C 1
ATOM 1220 O O . THR A 1 158 ? 47.659 -6.569 -73.366 1.00 82.88 158 THR A O 1
ATOM 1223 N N . ASP A 1 159 ? 46.520 -8.221 -72.336 1.00 83.75 159 ASP A N 1
ATOM 1224 C CA . ASP A 1 159 ? 45.922 -8.773 -73.538 1.00 83.75 159 ASP A CA 1
ATOM 1225 C C . ASP A 1 159 ? 44.741 -7.881 -73.907 1.00 83.75 159 ASP A C 1
ATOM 1227 O O . ASP A 1 159 ? 43.921 -7.524 -73.059 1.00 83.75 159 ASP A O 1
ATOM 1231 N N . TYR A 1 160 ? 44.735 -7.417 -75.158 1.00 88.75 160 TYR A N 1
ATOM 1232 C CA . TYR A 1 160 ? 43.693 -6.545 -75.709 1.00 88.75 160 TYR A CA 1
ATOM 1233 C C . TYR A 1 160 ? 43.325 -5.362 -74.808 1.00 88.75 160 TYR A C 1
ATOM 1235 O O . TYR A 1 160 ? 42.158 -5.002 -74.672 1.00 88.75 160 TYR A O 1
ATOM 1243 N N . ASP A 1 161 ? 44.324 -4.751 -74.163 1.00 90.00 161 ASP A N 1
ATOM 1244 C CA . ASP A 1 161 ? 44.117 -3.635 -73.243 1.00 90.00 161 ASP A CA 1
ATOM 1245 C C . ASP A 1 161 ? 43.052 -3.922 -72.152 1.00 90.00 161 ASP A C 1
ATOM 1247 O O . ASP A 1 161 ? 42.326 -3.009 -71.770 1.00 90.00 161 ASP A O 1
ATOM 1251 N N . GLY A 1 162 ? 42.942 -5.145 -71.611 1.00 85.75 162 GLY A N 1
ATOM 1252 C CA . GLY A 1 162 ? 41.921 -5.537 -70.618 1.00 85.75 162 GLY A CA 1
ATOM 1253 C C . GLY A 1 162 ? 41.875 -4.695 -69.336 1.00 85.75 162 GLY A C 1
ATOM 1254 O O . GLY A 1 162 ? 40.819 -4.227 -68.901 1.00 85.75 162 GLY A O 1
ATOM 1255 N N . ASN A 1 163 ? 43.049 -4.371 -68.792 1.00 89.06 163 ASN A N 1
ATOM 1256 C CA . ASN A 1 163 ? 43.476 -2.981 -68.770 1.00 89.06 163 ASN A CA 1
ATOM 1257 C C . ASN A 1 163 ? 42.444 -1.866 -68.531 1.00 89.06 163 ASN A C 1
ATOM 1259 O O . ASN A 1 163 ? 42.392 -1.253 -67.465 1.00 89.06 163 ASN A O 1
ATOM 1263 N N . LYS A 1 164 ? 41.716 -1.542 -69.603 1.00 93.19 164 LYS A N 1
ATOM 1264 C CA . LYS A 1 164 ? 40.912 -0.354 -69.882 1.00 93.19 164 LYS A CA 1
ATOM 1265 C C . LYS A 1 164 ? 39.407 -0.595 -69.794 1.00 93.19 164 LYS A C 1
ATOM 1267 O O . LYS A 1 164 ? 38.689 0.398 -69.902 1.00 93.19 164 LYS A O 1
ATOM 1272 N N . GLN A 1 165 ? 38.954 -1.815 -69.495 1.00 94.50 165 GLN A N 1
ATOM 1273 C CA . GLN A 1 165 ? 37.540 -2.203 -69.464 1.00 94.50 165 GLN A CA 1
ATOM 1274 C C . GLN A 1 165 ? 36.632 -1.203 -68.729 1.00 94.50 165 GLN A C 1
ATOM 1276 O O . GLN A 1 165 ? 36.907 -0.770 -67.601 1.00 94.50 165 GLN A O 1
ATOM 1281 N N . LYS A 1 166 ? 35.488 -0.909 -69.352 1.00 97.00 166 LYS A N 1
ATOM 1282 C CA . LYS A 1 166 ? 34.357 -0.185 -68.760 1.00 97.00 166 LYS A CA 1
ATOM 1283 C C . LYS A 1 166 ? 33.056 -0.962 -68.944 1.00 97.00 166 LYS A C 1
ATOM 1285 O O . LYS A 1 166 ? 32.874 -1.668 -69.936 1.00 97.00 166 LYS A O 1
ATOM 1290 N N . MET A 1 167 ? 32.154 -0.815 -67.983 1.00 97.94 167 MET A N 1
ATOM 1291 C CA . MET A 1 167 ? 30.809 -1.382 -67.991 1.00 97.94 167 MET A CA 1
ATOM 1292 C C . MET A 1 167 ? 29.844 -0.305 -67.497 1.00 97.94 167 MET A C 1
ATOM 1294 O O . MET A 1 167 ? 29.932 0.108 -66.341 1.00 97.94 167 MET A O 1
ATOM 1298 N N . THR A 1 168 ? 28.921 0.134 -68.346 1.00 98.19 168 THR A N 1
ATOM 1299 C CA . THR A 1 168 ? 28.046 1.281 -68.084 1.00 98.19 168 THR A CA 1
ATOM 1300 C C . THR A 1 168 ? 26.587 0.903 -68.345 1.00 98.19 168 THR A C 1
ATOM 1302 O O . THR A 1 168 ? 26.210 0.616 -69.477 1.00 98.19 168 THR A O 1
ATOM 1305 N N . ASN A 1 169 ? 25.725 0.945 -67.328 1.00 98.44 169 ASN A N 1
ATOM 1306 C CA . ASN A 1 169 ? 24.279 1.058 -67.548 1.00 98.44 169 ASN A CA 1
ATOM 1307 C C . ASN A 1 169 ? 23.945 2.550 -67.609 1.00 98.44 169 ASN A C 1
ATOM 1309 O O . ASN A 1 169 ? 23.931 3.194 -66.567 1.00 98.44 169 ASN A O 1
ATOM 1313 N N . SER A 1 170 ? 23.777 3.114 -68.804 1.00 97.75 170 SER A N 1
ATOM 1314 C CA . SER A 1 170 ? 23.666 4.563 -69.022 1.00 97.75 170 SER A CA 1
ATOM 1315 C C . SER A 1 170 ? 22.382 5.144 -68.425 1.00 97.75 170 SER A C 1
ATOM 1317 O O . SER A 1 170 ? 21.490 4.406 -68.015 1.00 97.75 170 SER A O 1
ATOM 1319 N N . SER A 1 171 ? 22.250 6.471 -68.398 1.00 96.38 171 SER A N 1
ATOM 1320 C CA . SER A 1 171 ? 21.097 7.162 -67.800 1.00 96.38 171 SER A CA 1
ATOM 1321 C C . SER A 1 171 ? 19.721 6.782 -68.369 1.00 96.38 171 SER A C 1
ATOM 1323 O O . SER A 1 171 ? 18.717 6.935 -67.673 1.00 96.38 171 SER A O 1
ATOM 1325 N N . THR A 1 172 ? 19.646 6.264 -69.600 1.00 97.12 172 THR A N 1
ATOM 1326 C CA . THR A 1 172 ? 18.405 5.715 -70.184 1.00 97.12 172 THR A CA 1
ATOM 1327 C C . THR A 1 172 ? 18.296 4.195 -70.046 1.00 97.12 172 THR A C 1
ATOM 1329 O O . THR A 1 172 ? 17.223 3.635 -70.280 1.00 97.12 172 THR A O 1
ATOM 1332 N N . GLY A 1 173 ? 19.392 3.537 -69.667 1.00 98.12 173 GLY A N 1
ATOM 1333 C CA . GLY A 1 173 ? 19.511 2.097 -69.528 1.00 98.12 173 GLY A CA 1
ATOM 1334 C C . GLY A 1 173 ? 18.643 1.534 -68.406 1.00 98.12 173 GLY A C 1
ATOM 1335 O O . GLY A 1 173 ? 18.582 2.070 -67.296 1.00 98.12 173 GLY A O 1
ATOM 1336 N N . LYS A 1 174 ? 17.974 0.417 -68.686 1.00 98.56 174 LYS A N 1
ATOM 1337 C CA . LYS A 1 174 ? 17.175 -0.344 -67.720 1.00 98.56 174 LYS A CA 1
ATOM 1338 C C . LYS A 1 174 ? 17.629 -1.794 -67.685 1.00 98.56 174 LYS A C 1
ATOM 1340 O O . LYS A 1 174 ? 17.767 -2.413 -68.735 1.00 98.56 174 LYS A O 1
ATOM 1345 N N . ILE A 1 175 ? 17.810 -2.340 -66.489 1.00 98.75 175 ILE A N 1
ATOM 1346 C CA . ILE A 1 175 ? 18.029 -3.767 -66.250 1.00 98.75 175 ILE A CA 1
ATOM 1347 C C . ILE A 1 175 ? 16.929 -4.248 -65.305 1.00 98.75 175 ILE A C 1
ATOM 1349 O O . ILE A 1 175 ? 16.924 -3.887 -64.131 1.00 98.75 175 ILE A O 1
ATOM 1353 N N . ASN A 1 176 ? 15.978 -5.031 -65.809 1.00 98.31 176 ASN A N 1
ATOM 1354 C CA . ASN A 1 176 ? 14.799 -5.470 -65.062 1.00 98.31 176 ASN A CA 1
ATOM 1355 C C . ASN A 1 176 ? 14.782 -6.996 -64.957 1.00 98.31 176 ASN A C 1
ATOM 1357 O O . ASN A 1 176 ? 14.433 -7.653 -65.935 1.00 98.31 176 ASN A O 1
ATOM 1361 N N . PHE A 1 177 ? 15.117 -7.545 -63.788 1.00 98.38 177 PHE A N 1
ATOM 1362 C CA . PHE A 1 177 ? 15.130 -8.992 -63.570 1.00 98.38 177 PHE A CA 1
ATOM 1363 C C . PHE A 1 177 ? 14.082 -9.471 -62.571 1.00 98.38 177 PHE A C 1
ATOM 1365 O O . PHE A 1 177 ? 14.000 -8.979 -61.438 1.00 98.38 177 PHE A O 1
ATOM 1372 N N . PHE A 1 178 ? 13.311 -10.469 -62.994 1.00 97.38 178 PHE A N 1
ATOM 1373 C CA . PHE A 1 178 ? 12.225 -11.081 -62.243 1.00 97.38 178 PHE A CA 1
ATOM 1374 C C . PHE A 1 178 ? 12.598 -12.448 -61.658 1.00 97.38 178 PHE A C 1
ATOM 1376 O O . PHE A 1 178 ? 12.160 -12.765 -60.551 1.00 97.38 178 PHE A O 1
ATOM 1383 N N . GLY A 1 179 ? 13.462 -13.212 -62.330 1.00 95.44 179 GLY A N 1
ATOM 1384 C CA . GLY A 1 179 ? 13.976 -14.490 -61.836 1.00 95.44 179 GLY A CA 1
ATOM 1385 C C . GLY A 1 179 ? 14.940 -14.381 -60.644 1.00 95.44 179 GLY A C 1
ATOM 1386 O O . GLY A 1 179 ? 15.702 -13.419 -60.519 1.00 95.44 179 GLY A O 1
ATOM 1387 N N . GLU A 1 180 ? 14.930 -15.394 -59.767 1.00 95.12 180 GLU A N 1
ATOM 1388 C CA . GLU A 1 180 ? 15.821 -15.502 -58.593 1.00 95.12 180 GLU A CA 1
ATOM 1389 C C . GLU A 1 180 ? 17.317 -15.496 -58.976 1.00 95.12 180 GLU A C 1
ATOM 1391 O O . GLU A 1 180 ? 17.688 -15.889 -60.077 1.00 95.12 180 GLU A O 1
ATOM 1396 N N . ARG A 1 181 ? 18.214 -15.120 -58.059 1.00 95.31 181 ARG A N 1
ATOM 1397 C CA . ARG A 1 181 ? 19.681 -15.217 -58.219 1.00 95.31 181 ARG A CA 1
ATOM 1398 C C . ARG A 1 181 ? 20.232 -14.502 -59.456 1.00 95.31 181 ARG A C 1
ATOM 1400 O O . ARG A 1 181 ? 21.262 -14.900 -59.998 1.00 95.31 181 ARG A O 1
ATOM 1407 N N . SER A 1 182 ? 19.552 -13.453 -59.908 1.00 97.50 182 SER A N 1
ATOM 1408 C CA . SER A 1 182 ? 19.976 -12.654 -61.060 1.00 97.50 182 SER A CA 1
ATOM 1409 C C . SER A 1 182 ? 20.899 -11.517 -60.622 1.00 97.50 182 SER A C 1
ATOM 1411 O O . SER A 1 182 ? 20.828 -11.046 -59.485 1.00 97.50 182 SER A O 1
ATOM 1413 N N . ILE A 1 183 ? 21.783 -11.070 -61.513 1.00 98.50 183 ILE A N 1
ATOM 1414 C CA . ILE A 1 183 ? 22.772 -10.028 -61.237 1.00 98.50 183 ILE A CA 1
ATOM 1415 C C . ILE A 1 183 ? 22.668 -8.913 -62.278 1.00 98.50 183 ILE A C 1
ATOM 1417 O O . ILE A 1 183 ? 22.841 -9.157 -63.464 1.00 98.50 183 ILE A O 1
ATOM 1421 N N . GLY A 1 184 ? 22.418 -7.671 -61.869 1.00 98.31 184 GLY A N 1
ATOM 1422 C CA . GLY A 1 184 ? 22.340 -6.548 -62.810 1.00 98.31 184 GLY A CA 1
ATOM 1423 C C . GLY A 1 184 ? 23.662 -6.330 -63.553 1.00 98.31 184 GLY A C 1
ATOM 1424 O O . GLY A 1 184 ? 23.728 -6.448 -64.778 1.00 98.31 184 GLY A O 1
ATOM 1425 N N . MET A 1 185 ? 24.728 -6.067 -62.796 1.00 98.62 185 MET A N 1
ATOM 1426 C CA . MET A 1 185 ? 26.093 -5.898 -63.299 1.00 98.62 185 MET A CA 1
ATOM 1427 C C . MET A 1 185 ? 27.069 -6.763 -62.496 1.00 98.62 185 MET A C 1
ATOM 1429 O O . MET A 1 185 ? 27.071 -6.708 -61.262 1.00 98.62 185 MET A O 1
ATOM 1433 N N . TYR A 1 186 ? 27.896 -7.557 -63.179 1.00 97.81 186 TYR A N 1
ATOM 1434 C CA . TYR A 1 186 ? 28.741 -8.566 -62.538 1.00 97.81 186 TYR A CA 1
ATOM 1435 C C . TYR A 1 186 ? 30.173 -8.571 -63.071 1.00 97.81 186 TYR A C 1
ATOM 1437 O O . TYR A 1 186 ? 30.390 -8.642 -64.274 1.00 97.81 186 TYR A O 1
ATOM 1445 N N . VAL A 1 187 ? 31.157 -8.566 -62.179 1.00 96.69 187 VAL A N 1
ATOM 1446 C CA . VAL A 1 187 ? 32.540 -8.936 -62.514 1.00 96.69 187 VAL A CA 1
ATOM 1447 C C . VAL A 1 187 ? 32.834 -10.273 -61.854 1.00 96.69 187 VAL A C 1
ATOM 1449 O O . VAL A 1 187 ? 32.713 -10.376 -60.633 1.00 96.69 187 VAL A O 1
ATOM 1452 N N . TYR A 1 188 ? 33.231 -11.273 -62.638 1.00 94.44 188 TYR A N 1
ATOM 1453 C CA . TYR A 1 188 ? 33.632 -12.586 -62.139 1.00 94.44 188 TYR A CA 1
ATOM 1454 C C . TYR A 1 188 ? 34.951 -13.037 -62.751 1.00 94.44 188 TYR A C 1
ATOM 1456 O O . TYR A 1 188 ? 34.973 -13.574 -63.858 1.00 94.44 188 TYR A O 1
ATOM 1464 N N . LEU A 1 189 ? 36.034 -12.834 -61.999 1.00 94.12 189 LEU A N 1
ATOM 1465 C CA . LEU A 1 189 ? 37.384 -13.246 -62.374 1.00 94.12 189 LEU A CA 1
ATOM 1466 C C . LEU A 1 189 ? 37.985 -14.104 -61.244 1.00 94.12 189 LEU A C 1
ATOM 1468 O O . LEU A 1 189 ? 38.562 -13.556 -60.302 1.00 94.12 189 LEU A O 1
ATOM 1472 N N . PRO A 1 190 ? 37.812 -15.439 -61.273 1.00 90.50 190 PRO A N 1
ATOM 1473 C CA . PRO A 1 190 ? 38.275 -16.324 -60.200 1.00 90.50 190 PRO A CA 1
ATOM 1474 C C . PRO A 1 190 ? 39.806 -16.421 -60.050 1.00 90.50 190 PRO A C 1
ATOM 1476 O O . PRO A 1 190 ? 40.301 -16.756 -58.977 1.00 90.50 190 PRO A O 1
ATOM 1479 N N . GLY A 1 191 ? 40.581 -16.146 -61.093 1.00 90.38 191 GLY A N 1
ATOM 1480 C CA . GLY A 1 191 ? 42.048 -16.177 -61.102 1.00 90.38 191 GLY A CA 1
ATOM 1481 C C . GLY A 1 191 ? 42.701 -14.842 -61.464 1.00 90.38 191 GLY A C 1
ATOM 1482 O O . GLY A 1 191 ? 43.824 -14.585 -61.026 1.00 90.38 191 GLY A O 1
ATOM 1483 N N . ASN A 1 192 ? 42.004 -13.980 -62.211 1.00 91.69 192 ASN A N 1
ATOM 1484 C CA . ASN A 1 192 ? 42.561 -12.727 -62.720 1.00 91.69 192 ASN A CA 1
ATOM 1485 C C . ASN A 1 192 ? 42.256 -11.513 -61.827 1.00 91.69 192 ASN A C 1
ATOM 1487 O O . ASN A 1 192 ? 41.393 -11.532 -60.947 1.00 91.69 192 ASN A O 1
ATOM 1491 N N . THR A 1 193 ? 43.009 -10.431 -62.050 1.00 93.19 193 THR A N 1
ATOM 1492 C CA . THR A 1 193 ? 42.775 -9.136 -61.397 1.00 93.19 193 THR A CA 1
ATOM 1493 C C . THR A 1 193 ? 41.922 -8.252 -62.302 1.00 93.19 193 THR A C 1
ATOM 1495 O O . THR A 1 193 ? 42.330 -7.962 -63.421 1.00 93.19 193 THR A O 1
ATOM 1498 N N . THR A 1 194 ? 40.776 -7.769 -61.819 1.00 94.69 194 THR A N 1
ATOM 1499 C CA . THR A 1 194 ? 39.938 -6.838 -62.584 1.00 94.69 194 THR A CA 1
ATOM 1500 C C . THR A 1 194 ? 40.495 -5.415 -62.545 1.00 94.69 194 THR A C 1
ATOM 1502 O O . THR A 1 194 ? 40.967 -4.923 -61.517 1.00 94.69 194 THR A O 1
ATOM 1505 N N . TYR A 1 195 ? 40.378 -4.731 -63.679 1.00 95.12 195 TYR A N 1
ATOM 1506 C CA . TYR A 1 195 ? 40.640 -3.301 -63.849 1.00 95.12 195 TYR A CA 1
ATOM 1507 C C . TYR A 1 195 ? 39.357 -2.541 -64.241 1.00 95.12 195 TYR A C 1
ATOM 1509 O O . TYR A 1 195 ? 39.410 -1.354 -64.582 1.00 95.12 195 TYR A O 1
ATOM 1517 N N . ALA A 1 196 ? 38.203 -3.218 -64.216 1.00 95.50 196 ALA A N 1
ATOM 1518 C CA . ALA A 1 196 ? 36.962 -2.705 -64.771 1.00 95.50 196 ALA A CA 1
ATOM 1519 C C . ALA A 1 196 ? 36.395 -1.531 -63.967 1.00 95.50 196 ALA A C 1
ATOM 1521 O O . ALA A 1 196 ? 36.319 -1.554 -62.738 1.00 95.50 196 ALA A O 1
ATOM 1522 N N . ILE A 1 197 ? 35.942 -0.512 -64.693 1.00 97.81 197 ILE A N 1
ATOM 1523 C CA . ILE A 1 197 ? 35.119 0.565 -64.142 1.00 97.81 197 ILE A CA 1
ATOM 1524 C C . ILE A 1 197 ? 33.655 0.188 -64.385 1.00 97.81 197 ILE A C 1
ATOM 1526 O O . ILE A 1 197 ? 33.193 0.218 -65.526 1.00 97.81 197 ILE A O 1
ATOM 1530 N N . MET A 1 198 ? 32.936 -0.179 -63.323 1.00 98.12 198 MET A N 1
ATOM 1531 C CA . MET A 1 198 ? 31.524 -0.567 -63.359 1.00 98.12 198 MET A CA 1
ATOM 1532 C C . MET A 1 198 ? 30.644 0.584 -62.855 1.00 98.12 198 MET A C 1
ATOM 1534 O O . MET A 1 198 ? 30.706 0.945 -61.678 1.00 98.12 198 MET A O 1
ATOM 1538 N N . ARG A 1 199 ? 29.802 1.155 -63.725 1.00 98.44 199 ARG A N 1
ATOM 1539 C CA . ARG A 1 199 ? 28.942 2.309 -63.411 1.00 98.44 199 ARG A CA 1
ATOM 1540 C C . ARG A 1 199 ? 27.478 2.053 -63.758 1.00 98.44 199 ARG A C 1
ATOM 1542 O O . ARG A 1 199 ? 27.153 1.700 -64.889 1.00 98.44 199 ARG A O 1
ATOM 1549 N N . ASN A 1 200 ? 26.591 2.299 -62.799 1.00 98.62 200 ASN A N 1
ATOM 1550 C CA . ASN A 1 200 ? 25.153 2.382 -63.030 1.00 98.62 200 ASN A CA 1
ATOM 1551 C C . ASN A 1 200 ? 24.703 3.846 -63.004 1.00 98.62 200 ASN A C 1
ATOM 1553 O O . ASN A 1 200 ? 24.710 4.470 -61.949 1.00 98.62 200 ASN A O 1
ATOM 1557 N N . GLU A 1 201 ? 24.302 4.372 -64.153 1.00 98.44 201 GLU A N 1
ATOM 1558 C CA . GLU A 1 201 ? 23.693 5.693 -64.343 1.00 98.44 201 GLU A CA 1
ATOM 1559 C C . GLU A 1 201 ? 22.176 5.617 -64.552 1.00 98.44 201 GLU A C 1
ATOM 1561 O O . GLU A 1 201 ? 21.490 6.617 -64.333 1.00 98.44 201 GLU A O 1
ATOM 1566 N N . GLY A 1 202 ? 21.669 4.453 -64.966 1.00 97.75 202 GLY A N 1
ATOM 1567 C CA . GLY A 1 202 ? 20.257 4.169 -65.223 1.00 97.75 202 GLY A CA 1
ATOM 1568 C C . GLY A 1 202 ? 19.571 3.389 -64.102 1.00 97.75 202 GLY A C 1
ATOM 1569 O O . GLY A 1 202 ? 19.875 3.547 -62.919 1.00 97.75 202 GLY A O 1
ATOM 1570 N N . GLU A 1 203 ? 18.615 2.533 -64.463 1.00 98.62 203 GLU A N 1
ATOM 1571 C CA . GLU A 1 203 ? 17.780 1.795 -63.508 1.00 98.62 203 GLU A CA 1
ATOM 1572 C C . GLU A 1 203 ? 18.101 0.295 -63.490 1.00 98.62 203 GLU A C 1
ATOM 1574 O O . GLU A 1 203 ? 18.084 -0.364 -64.526 1.00 98.62 203 GLU A O 1
ATOM 1579 N N . ILE A 1 204 ? 18.326 -0.266 -62.300 1.00 98.81 204 ILE A N 1
ATOM 1580 C CA . ILE A 1 204 ? 18.389 -1.710 -62.051 1.00 98.81 204 ILE A CA 1
ATOM 1581 C C . ILE A 1 204 ? 17.217 -2.083 -61.137 1.00 98.81 204 ILE A C 1
ATOM 1583 O O . ILE A 1 204 ? 17.156 -1.663 -59.981 1.00 98.81 204 ILE A O 1
ATOM 1587 N N . ASN A 1 205 ? 16.273 -2.877 -61.632 1.00 98.56 205 ASN A N 1
ATOM 1588 C CA . ASN A 1 205 ? 15.110 -3.346 -60.887 1.00 98.56 205 ASN A CA 1
ATOM 1589 C C . ASN A 1 205 ? 15.182 -4.858 -60.695 1.00 98.56 205 ASN A C 1
ATOM 1591 O O . ASN A 1 205 ? 15.126 -5.615 -61.660 1.00 98.56 205 ASN A O 1
ATOM 1595 N N . LEU A 1 206 ? 15.245 -5.295 -59.440 1.00 98.56 206 LEU A N 1
ATOM 1596 C CA . LEU A 1 206 ? 15.268 -6.706 -59.071 1.00 98.56 206 LEU A CA 1
ATOM 1597 C C . LEU A 1 206 ? 13.962 -7.085 -58.379 1.00 98.56 206 LEU A C 1
ATOM 1599 O O . LEU A 1 206 ? 13.466 -6.352 -57.510 1.00 98.56 206 LEU A O 1
ATOM 1603 N N . ARG A 1 207 ? 13.405 -8.229 -58.777 1.00 97.62 207 ARG A N 1
ATOM 1604 C CA . ARG A 1 207 ? 12.175 -8.804 -58.214 1.00 97.62 207 ARG A CA 1
ATOM 1605 C C . ARG A 1 207 ? 12.326 -10.264 -57.792 1.00 97.62 207 ARG A C 1
ATOM 1607 O O . ARG A 1 207 ? 11.494 -10.732 -57.027 1.00 97.62 207 ARG A O 1
ATOM 1614 N N . GLY A 1 208 ? 13.379 -10.952 -58.227 1.00 96.19 208 GLY A N 1
ATOM 1615 C CA . GLY A 1 208 ? 13.690 -12.316 -57.804 1.00 96.19 208 GLY A CA 1
ATOM 1616 C C . GLY A 1 208 ? 14.556 -12.365 -56.548 1.00 96.19 208 GLY A C 1
ATOM 1617 O O . GLY A 1 208 ? 15.424 -11.512 -56.352 1.00 96.19 208 GLY A O 1
ATOM 1618 N N . SER A 1 209 ? 14.343 -13.377 -55.706 1.00 96.75 209 SER A N 1
ATOM 1619 C CA . SER A 1 209 ? 15.076 -13.562 -54.446 1.00 96.75 209 SER A CA 1
ATOM 1620 C C . SER A 1 209 ? 16.572 -13.826 -54.668 1.00 96.75 209 SER A C 1
ATOM 1622 O O . SER A 1 209 ? 16.968 -14.221 -55.759 1.00 96.75 209 SER A O 1
ATOM 1624 N N . GLU A 1 210 ? 17.411 -13.603 -53.649 1.00 96.81 210 GLU A N 1
ATOM 1625 C CA . GLU A 1 210 ? 18.869 -13.864 -53.693 1.00 96.81 210 GLU A CA 1
ATOM 1626 C C . GLU A 1 210 ? 19.622 -13.180 -54.858 1.00 96.81 210 GLU A C 1
ATOM 1628 O O . GLU A 1 210 ? 20.648 -13.671 -55.328 1.00 96.81 210 GLU A O 1
ATOM 1633 N N . SER A 1 211 ? 19.114 -12.045 -55.339 1.00 97.94 211 SER A N 1
ATOM 1634 C CA . SER A 1 211 ? 19.660 -11.314 -56.489 1.00 97.94 211 SER A CA 1
ATOM 1635 C C . SER A 1 211 ? 20.630 -10.203 -56.073 1.00 97.94 211 SER A C 1
ATOM 1637 O O . SER A 1 211 ? 20.591 -9.711 -54.941 1.00 97.94 211 SER A O 1
ATOM 1639 N N . TYR A 1 212 ? 21.475 -9.765 -57.009 1.00 98.56 212 TYR A N 1
ATOM 1640 C CA . TYR A 1 212 ? 22.462 -8.706 -56.787 1.00 98.56 212 TYR A CA 1
ATOM 1641 C C . TYR A 1 212 ? 22.318 -7.572 -57.804 1.00 98.56 212 TYR A C 1
ATOM 1643 O O . TYR A 1 212 ? 22.244 -7.816 -59.002 1.00 98.56 212 TYR A O 1
ATOM 1651 N N . GLY A 1 213 ? 22.283 -6.313 -57.369 1.00 98.44 213 GLY A N 1
ATOM 1652 C CA . GLY A 1 213 ? 22.246 -5.188 -58.315 1.00 98.44 213 GLY A CA 1
ATOM 1653 C C . GLY A 1 213 ? 23.589 -5.038 -59.023 1.00 98.44 213 GLY A C 1
ATOM 1654 O O . GLY A 1 213 ? 23.683 -5.171 -60.241 1.00 98.44 213 GLY A O 1
ATOM 1655 N N . MET A 1 214 ? 24.635 -4.831 -58.228 1.00 98.62 214 MET A N 1
ATOM 1656 C CA . MET A 1 214 ? 26.029 -4.757 -58.653 1.00 98.62 214 MET A CA 1
ATOM 1657 C C . MET A 1 214 ? 26.874 -5.659 -57.748 1.00 98.62 214 MET A C 1
ATOM 1659 O O . MET A 1 214 ? 26.743 -5.596 -56.520 1.00 98.62 214 MET A O 1
ATOM 1663 N N . LYS A 1 215 ? 27.728 -6.501 -58.338 1.00 98.00 215 LYS A N 1
ATOM 1664 C CA . LYS A 1 215 ? 28.603 -7.422 -57.596 1.00 98.00 215 LYS A CA 1
ATOM 1665 C C . LYS A 1 215 ? 29.978 -7.526 -58.254 1.00 98.00 215 LYS A C 1
ATOM 1667 O O . LYS A 1 215 ? 30.076 -7.720 -59.464 1.00 98.00 215 LYS A O 1
ATOM 1672 N N . ILE A 1 216 ? 31.033 -7.480 -57.442 1.00 96.94 216 ILE A N 1
ATOM 1673 C CA . ILE A 1 216 ? 32.395 -7.845 -57.852 1.00 96.94 216 ILE A CA 1
ATOM 1674 C C . ILE A 1 216 ? 32.793 -9.137 -57.138 1.00 96.94 216 ILE A C 1
ATOM 1676 O O . ILE A 1 216 ? 32.712 -9.231 -55.916 1.00 96.94 216 ILE A O 1
ATOM 1680 N N . ALA A 1 217 ? 33.230 -10.120 -57.916 1.00 95.62 217 ALA A N 1
ATOM 1681 C CA . ALA A 1 217 ? 33.808 -11.381 -57.479 1.00 95.62 217 ALA A CA 1
ATOM 1682 C C . ALA A 1 217 ? 35.152 -11.581 -58.202 1.00 95.62 217 ALA A C 1
ATOM 1684 O O . ALA A 1 217 ? 35.292 -12.413 -59.096 1.00 95.62 217 ALA A O 1
ATOM 1685 N N . ALA A 1 218 ? 36.118 -10.737 -57.843 1.00 95.12 218 ALA A N 1
ATOM 1686 C CA . ALA A 1 218 ? 37.476 -10.727 -58.375 1.00 95.12 218 ALA A CA 1
ATOM 1687 C C . ALA A 1 218 ? 38.428 -10.044 -57.383 1.00 95.12 218 ALA A C 1
ATOM 1689 O O . ALA A 1 218 ? 38.001 -9.222 -56.562 1.00 95.12 218 ALA A O 1
ATOM 1690 N N . LYS A 1 219 ? 39.727 -10.326 -57.502 1.00 94.56 219 LYS A N 1
ATOM 1691 C CA . LYS A 1 219 ? 40.759 -9.418 -56.989 1.00 94.56 219 LYS A CA 1
ATOM 1692 C C . LYS A 1 219 ? 40.752 -8.164 -57.862 1.00 94.56 219 LYS A C 1
ATOM 1694 O O . LYS A 1 219 ? 40.699 -8.284 -59.079 1.00 94.56 219 LYS A O 1
ATOM 1699 N N . SER A 1 220 ? 40.832 -6.974 -57.279 1.00 95.19 220 SER A N 1
ATOM 1700 C CA . SER A 1 220 ? 40.776 -5.724 -58.052 1.00 95.19 220 SER A CA 1
ATOM 1701 C C . SER A 1 220 ? 42.073 -4.929 -57.995 1.00 95.19 220 SER A C 1
ATOM 1703 O O . SER A 1 220 ? 42.723 -4.853 -56.951 1.00 95.19 220 SER A O 1
ATOM 1705 N N . ALA A 1 221 ? 42.415 -4.286 -59.110 1.00 95.12 221 ALA A N 1
ATOM 1706 C CA . ALA A 1 221 ? 43.435 -3.249 -59.170 1.00 95.12 221 ALA A CA 1
ATOM 1707 C C . ALA A 1 221 ? 42.904 -1.903 -58.647 1.00 95.12 221 ALA A C 1
ATOM 1709 O O . ALA A 1 221 ? 41.698 -1.672 -58.568 1.00 95.12 221 ALA A O 1
ATOM 1710 N N . ASP A 1 222 ? 43.815 -0.967 -58.374 1.00 95.69 222 ASP A N 1
ATOM 1711 C CA . ASP A 1 222 ? 43.507 0.362 -57.825 1.00 95.69 222 ASP A CA 1
ATOM 1712 C C . ASP A 1 222 ? 42.509 1.194 -58.644 1.00 95.69 222 ASP A C 1
ATOM 1714 O O . ASP A 1 222 ? 41.828 2.053 -58.082 1.00 95.69 222 ASP A O 1
ATOM 1718 N N . ARG A 1 223 ? 42.434 0.964 -59.962 1.00 95.00 223 ARG A N 1
ATOM 1719 C CA . ARG A 1 223 ? 41.525 1.679 -60.874 1.00 95.00 223 ARG A CA 1
ATOM 1720 C C . ARG A 1 223 ? 40.121 1.090 -60.963 1.00 95.00 223 ARG A C 1
ATOM 1722 O O . ARG A 1 223 ? 39.255 1.730 -61.548 1.00 95.00 223 ARG A O 1
ATOM 1729 N N . ALA A 1 224 ? 39.917 -0.138 -60.490 1.00 97.06 224 ALA A N 1
ATOM 1730 C CA . ALA A 1 224 ? 38.616 -0.777 -60.597 1.00 97.06 224 ALA A CA 1
ATOM 1731 C C . ALA A 1 224 ? 37.612 -0.054 -59.694 1.00 97.06 224 ALA A C 1
ATOM 1733 O O . ALA A 1 224 ? 37.961 0.347 -58.581 1.00 97.06 224 ALA A O 1
ATOM 1734 N N . GLU A 1 225 ? 36.373 0.100 -60.153 1.00 97.81 225 GLU A N 1
ATOM 1735 C CA . GLU A 1 225 ? 35.322 0.804 -59.413 1.00 97.81 225 GLU A CA 1
ATOM 1736 C C . GLU A 1 225 ? 33.967 0.103 -59.539 1.00 97.81 225 GLU A C 1
ATOM 1738 O O . GLU A 1 225 ? 33.678 -0.526 -60.555 1.00 97.81 225 GLU A O 1
ATOM 1743 N N . MET A 1 226 ? 33.117 0.270 -58.521 1.00 98.38 226 MET A N 1
ATOM 1744 C CA . MET A 1 226 ? 31.709 -0.138 -58.515 1.00 98.38 226 MET A CA 1
ATOM 1745 C C . MET A 1 226 ? 30.849 1.035 -58.038 1.00 98.38 226 MET A C 1
ATOM 1747 O O . MET A 1 226 ? 30.743 1.290 -56.837 1.00 98.38 226 MET A O 1
ATOM 1751 N N . VAL A 1 227 ? 30.240 1.767 -58.969 1.00 98.56 227 VAL A N 1
ATOM 1752 C CA . VAL A 1 227 ? 29.572 3.040 -58.665 1.00 98.56 227 VAL A CA 1
ATOM 1753 C C . VAL A 1 227 ? 28.121 3.032 -59.133 1.00 98.56 227 VAL A C 1
ATOM 1755 O O . VAL A 1 227 ? 27.856 2.960 -60.331 1.00 98.56 227 VAL A O 1
ATOM 1758 N N . ASN A 1 228 ? 27.175 3.183 -58.206 1.00 98.62 228 ASN A N 1
ATOM 1759 C CA . ASN A 1 228 ? 25.827 3.641 -58.542 1.00 98.62 228 ASN A CA 1
ATOM 1760 C C . ASN A 1 228 ? 25.860 5.171 -58.577 1.00 98.62 228 ASN A C 1
ATOM 1762 O O . ASN A 1 228 ? 25.919 5.790 -57.519 1.00 98.62 228 ASN A O 1
ATOM 1766 N N . THR A 1 229 ? 25.912 5.777 -59.762 1.00 98.44 229 THR A N 1
ATOM 1767 C CA . THR A 1 229 ? 26.167 7.219 -59.926 1.00 98.44 229 THR A CA 1
ATOM 1768 C C . THR A 1 229 ? 24.983 8.060 -59.445 1.00 98.44 229 THR A C 1
ATOM 1770 O O . THR A 1 229 ? 23.922 7.527 -59.136 1.00 98.44 229 THR A O 1
ATOM 1773 N N . SER A 1 230 ? 25.132 9.386 -59.406 1.00 97.00 230 SER A N 1
ATOM 1774 C CA . SER A 1 230 ? 24.096 10.314 -58.921 1.00 97.00 230 SER A CA 1
ATOM 1775 C C . SER A 1 230 ? 22.727 10.200 -59.606 1.00 97.00 230 SER A C 1
ATOM 1777 O O . SER A 1 230 ? 21.711 10.511 -58.983 1.00 97.00 230 SER A O 1
ATOM 1779 N N . THR A 1 231 ? 22.668 9.732 -60.855 1.00 96.50 231 THR A N 1
ATOM 1780 C CA . THR A 1 231 ? 21.408 9.459 -61.572 1.00 96.50 231 THR A CA 1
ATOM 1781 C C . THR A 1 231 ? 20.939 8.011 -61.432 1.00 96.50 231 THR A C 1
ATOM 1783 O O . THR A 1 231 ? 19.767 7.720 -61.678 1.00 96.50 231 THR A O 1
ATOM 1786 N N . GLY A 1 232 ? 21.840 7.118 -61.019 1.00 98.25 232 GLY A N 1
ATOM 1787 C CA . GLY A 1 232 ? 21.616 5.687 -60.926 1.00 98.25 232 GLY A CA 1
ATOM 1788 C C . GLY A 1 232 ? 20.590 5.310 -59.862 1.00 98.25 232 GLY A C 1
ATOM 1789 O O . GLY A 1 232 ? 20.575 5.831 -58.738 1.00 98.25 232 GLY A O 1
ATOM 1790 N N . LYS A 1 233 ? 19.724 4.358 -60.209 1.00 98.69 233 LYS A N 1
ATOM 1791 C CA . LYS A 1 233 ? 18.718 3.788 -59.312 1.00 98.69 233 LYS A CA 1
ATOM 1792 C C . LYS A 1 233 ? 18.848 2.277 -59.239 1.00 98.69 233 LYS A C 1
ATOM 1794 O O . LYS A 1 233 ? 18.850 1.613 -60.270 1.00 98.69 233 LYS A O 1
ATOM 1799 N N . ILE A 1 234 ? 18.849 1.726 -58.028 1.00 98.81 234 ILE A N 1
ATOM 1800 C CA . ILE A 1 234 ? 18.737 0.280 -57.802 1.00 98.81 234 ILE A CA 1
ATOM 1801 C C . ILE A 1 234 ? 17.530 0.011 -56.904 1.00 98.81 234 ILE A C 1
ATOM 1803 O O . ILE A 1 234 ? 17.463 0.511 -55.783 1.00 98.81 234 ILE A O 1
ATOM 1807 N N . THR A 1 235 ? 16.567 -0.782 -57.374 1.00 98.69 235 THR A N 1
ATOM 1808 C CA . THR A 1 235 ? 15.347 -1.112 -56.623 1.00 98.69 235 THR A CA 1
ATOM 1809 C C . THR A 1 235 ? 15.239 -2.611 -56.380 1.00 98.69 235 THR A C 1
ATOM 1811 O O . THR A 1 235 ? 14.990 -3.374 -57.313 1.00 98.69 235 THR A O 1
ATOM 1814 N N . LEU A 1 236 ? 15.307 -3.016 -55.112 1.00 98.62 236 LEU A N 1
ATOM 1815 C CA . LEU A 1 236 ? 14.881 -4.334 -54.645 1.00 98.62 236 LEU A CA 1
ATOM 1816 C C . LEU A 1 236 ? 13.390 -4.252 -54.318 1.00 98.62 236 LEU A C 1
ATOM 1818 O O . LEU A 1 236 ? 12.985 -3.457 -53.468 1.00 98.62 236 LEU A O 1
ATOM 1822 N N . GLY A 1 237 ? 12.572 -5.020 -55.034 1.00 97.44 237 GLY A N 1
ATOM 1823 C CA . GLY A 1 237 ? 11.120 -4.927 -54.934 1.00 97.44 237 GLY A CA 1
ATOM 1824 C C . GLY A 1 237 ? 10.398 -6.248 -55.126 1.00 97.44 237 GLY A C 1
ATOM 1825 O O . GLY A 1 237 ? 11.010 -7.308 -55.255 1.00 97.44 237 GLY A O 1
ATOM 1826 N N . LYS A 1 238 ? 9.073 -6.155 -55.186 1.00 95.56 238 LYS A N 1
ATOM 1827 C CA . LYS A 1 238 ? 8.159 -7.276 -55.392 1.00 95.56 238 LYS A CA 1
ATOM 1828 C C . LYS A 1 238 ? 7.493 -7.207 -56.766 1.00 95.56 238 LYS A C 1
ATOM 1830 O O . LYS A 1 238 ? 7.207 -6.120 -57.264 1.00 95.56 238 LYS A O 1
ATOM 1835 N N . ASN A 1 239 ? 7.257 -8.365 -57.369 1.00 95.06 239 ASN A N 1
ATOM 1836 C CA . ASN A 1 239 ? 6.451 -8.558 -58.568 1.00 95.06 239 ASN A CA 1
ATOM 1837 C C . ASN A 1 239 ? 5.518 -9.751 -58.336 1.00 95.06 239 ASN A C 1
ATOM 1839 O O . ASN A 1 239 ? 5.981 -10.885 -58.323 1.00 95.06 239 ASN A O 1
ATOM 1843 N N . GLY A 1 240 ? 4.222 -9.509 -58.121 1.00 93.31 240 GLY A N 1
ATOM 1844 C CA . GLY A 1 240 ? 3.280 -10.587 -57.802 1.00 93.31 240 GLY A CA 1
ATOM 1845 C C . GLY A 1 240 ? 3.734 -11.393 -56.577 1.00 93.31 240 GLY A C 1
ATOM 1846 O O . GLY A 1 240 ? 3.896 -10.827 -55.498 1.00 93.31 240 GLY A O 1
ATOM 1847 N N . LYS A 1 241 ? 3.943 -12.701 -56.715 1.00 92.56 241 LYS A N 1
ATOM 1848 C CA . LYS A 1 241 ? 4.482 -13.598 -55.677 1.00 92.56 241 LYS A CA 1
ATOM 1849 C C . LYS A 1 241 ? 6.004 -13.541 -55.538 1.00 92.56 241 LYS A C 1
ATOM 1851 O O . LYS A 1 241 ? 6.519 -13.954 -54.499 1.00 92.56 241 LYS A O 1
ATOM 1856 N N . ASP A 1 242 ? 6.707 -13.013 -56.531 1.00 94.31 242 ASP A N 1
ATOM 1857 C CA . ASP A 1 242 ? 8.161 -12.910 -56.512 1.00 94.31 242 ASP A CA 1
ATOM 1858 C C . ASP A 1 242 ? 8.598 -11.681 -55.734 1.00 94.31 242 ASP A C 1
ATOM 1860 O O . ASP A 1 242 ? 8.024 -10.598 -55.854 1.00 94.31 242 ASP A O 1
ATOM 1864 N N . SER A 1 243 ? 9.625 -11.844 -54.911 1.00 95.62 243 SER A N 1
ATOM 1865 C CA . SER A 1 243 ? 10.211 -10.737 -54.168 1.00 95.62 243 SER A CA 1
ATOM 1866 C C . SER A 1 243 ? 11.722 -10.848 -54.168 1.00 95.62 243 SER A C 1
ATOM 1868 O O . SER A 1 243 ? 12.266 -11.938 -53.974 1.00 95.62 243 SER A O 1
ATOM 1870 N N . ALA A 1 244 ? 12.399 -9.706 -54.292 1.00 97.62 244 ALA A N 1
ATOM 1871 C CA . ALA A 1 244 ? 13.840 -9.585 -54.111 1.00 97.62 244 ALA A CA 1
ATOM 1872 C C . ALA A 1 244 ? 14.227 -9.683 -52.626 1.00 97.62 244 ALA A C 1
ATOM 1874 O O . ALA A 1 244 ? 14.983 -8.866 -52.104 1.00 97.62 244 ALA A O 1
ATOM 1875 N N . SER A 1 245 ? 13.666 -10.668 -51.925 1.00 97.12 245 SER A N 1
ATOM 1876 C CA . SER A 1 245 ? 14.030 -11.047 -50.564 1.00 97.12 245 SER A CA 1
ATOM 1877 C C . SER A 1 245 ? 15.404 -11.723 -50.561 1.00 97.12 245 SER A C 1
ATOM 1879 O O . SER A 1 245 ? 15.787 -12.365 -51.541 1.00 97.12 245 SER A O 1
ATOM 1881 N N . ASN A 1 246 ? 16.168 -11.571 -49.479 1.00 97.56 246 ASN A N 1
ATOM 1882 C CA . ASN A 1 246 ? 17.568 -12.012 -49.375 1.00 97.56 246 ASN A CA 1
ATOM 1883 C C . ASN A 1 246 ? 18.491 -11.437 -50.475 1.00 97.56 246 ASN A C 1
ATOM 1885 O O . ASN A 1 246 ? 19.499 -12.048 -50.816 1.00 97.56 246 ASN A O 1
ATOM 1889 N N . SER A 1 247 ? 18.129 -10.298 -51.071 1.00 98.38 247 SER A N 1
ATOM 1890 C CA . SER A 1 247 ? 18.860 -9.686 -52.192 1.00 98.38 247 SER A CA 1
ATOM 1891 C C . SER A 1 247 ? 19.679 -8.483 -51.735 1.00 98.38 247 SER A C 1
ATOM 1893 O O . SER A 1 247 ? 19.400 -7.887 -50.691 1.00 98.38 247 SER A O 1
ATOM 1895 N N . ILE A 1 248 ? 20.688 -8.109 -52.521 1.00 98.69 248 ILE A N 1
ATOM 1896 C CA . ILE A 1 248 ? 21.624 -7.034 -52.180 1.00 98.69 248 ILE A CA 1
ATOM 1897 C C . ILE A 1 248 ? 21.769 -6.078 -53.365 1.00 98.69 248 ILE A C 1
ATOM 1899 O O . ILE A 1 248 ? 22.115 -6.499 -54.463 1.00 98.69 248 ILE A O 1
ATOM 1903 N N . ALA A 1 249 ? 21.548 -4.778 -53.170 1.00 98.62 249 ALA A N 1
ATOM 1904 C CA . ALA A 1 249 ? 21.691 -3.823 -54.270 1.00 98.62 249 ALA A CA 1
ATOM 1905 C C . ALA A 1 249 ? 23.164 -3.628 -54.680 1.00 98.62 249 ALA A C 1
ATOM 1907 O O . ALA A 1 249 ? 23.473 -3.744 -55.862 1.00 98.62 249 ALA A O 1
ATOM 1908 N N . MET A 1 250 ? 24.081 -3.419 -53.731 1.00 98.56 250 MET A N 1
ATOM 1909 C CA . MET A 1 250 ? 25.529 -3.372 -53.990 1.00 98.56 250 MET A CA 1
ATOM 1910 C C . MET A 1 250 ? 26.294 -4.316 -53.060 1.00 98.56 250 MET A C 1
ATOM 1912 O O . MET A 1 250 ? 26.160 -4.221 -51.838 1.00 98.56 250 MET A O 1
ATOM 1916 N N . ALA A 1 251 ? 27.104 -5.215 -53.623 1.00 97.94 251 ALA A N 1
ATOM 1917 C CA . ALA A 1 251 ? 27.744 -6.295 -52.876 1.00 97.94 251 ALA A CA 1
ATOM 1918 C C . ALA A 1 251 ? 29.252 -6.415 -53.141 1.00 97.94 251 ALA A C 1
ATOM 1920 O O . ALA A 1 251 ? 29.683 -6.609 -54.279 1.00 97.94 251 ALA A O 1
ATOM 1921 N N . LEU A 1 252 ? 30.036 -6.397 -52.060 1.00 96.31 252 LEU A N 1
ATOM 1922 C CA . LEU A 1 252 ? 31.431 -6.842 -52.019 1.00 96.31 252 LEU A CA 1
ATOM 1923 C C . LEU A 1 252 ? 31.538 -8.024 -51.060 1.00 96.31 252 LEU A C 1
ATOM 1925 O O . LEU A 1 252 ? 31.735 -7.858 -49.854 1.00 96.31 252 LEU A O 1
ATOM 1929 N N . THR A 1 253 ? 31.346 -9.221 -51.602 1.00 95.06 253 THR A N 1
ATOM 1930 C CA . THR A 1 253 ? 31.240 -10.442 -50.804 1.00 95.06 253 THR A CA 1
ATOM 1931 C C . THR A 1 253 ? 32.419 -11.367 -51.025 1.00 95.06 253 THR A C 1
ATOM 1933 O O . THR A 1 253 ? 32.812 -11.577 -52.169 1.00 95.06 253 THR A O 1
ATOM 1936 N N . ALA A 1 254 ? 32.913 -11.982 -49.955 1.00 92.69 254 ALA A N 1
ATOM 1937 C CA . ALA A 1 254 ? 33.855 -13.081 -50.010 1.00 92.69 254 ALA A CA 1
ATOM 1938 C C . ALA A 1 254 ? 33.286 -14.186 -50.905 1.00 92.69 254 ALA A C 1
ATOM 1940 O O . ALA A 1 254 ? 32.133 -14.597 -50.755 1.00 92.69 254 ALA A O 1
ATOM 1941 N N . ASP A 1 255 ? 34.109 -14.643 -51.837 1.00 92.25 255 ASP A N 1
ATOM 1942 C CA . ASP A 1 255 ? 33.788 -15.698 -52.782 1.00 92.25 255 ASP A CA 1
ATOM 1943 C C . ASP A 1 255 ? 34.952 -16.686 -52.753 1.00 92.25 255 ASP A C 1
ATOM 1945 O O . ASP A 1 255 ? 36.099 -16.317 -53.008 1.00 92.25 255 ASP A O 1
ATOM 1949 N N . ASN A 1 256 ? 34.669 -17.928 -52.366 1.00 90.06 256 ASN A N 1
ATOM 1950 C CA . ASN A 1 256 ? 35.688 -18.963 -52.201 1.00 90.06 256 ASN A CA 1
ATOM 1951 C C . ASN A 1 256 ? 36.248 -19.464 -53.537 1.00 90.06 256 ASN A C 1
ATOM 1953 O O . ASN A 1 256 ? 37.257 -20.165 -53.538 1.00 90.06 256 ASN A O 1
ATOM 1957 N N . THR A 1 257 ? 35.614 -19.112 -54.657 1.00 90.00 257 THR A N 1
ATOM 1958 C CA . THR A 1 257 ? 36.114 -19.432 -55.996 1.00 90.00 257 THR A CA 1
ATOM 1959 C C . THR A 1 257 ? 37.155 -18.425 -56.492 1.00 90.00 257 THR A C 1
ATOM 1961 O O . THR A 1 257 ? 37.808 -18.685 -57.497 1.00 90.00 257 THR A O 1
ATOM 1964 N N . VAL A 1 258 ? 37.351 -17.300 -55.788 1.00 92.75 258 VAL A N 1
ATOM 1965 C CA . VAL A 1 258 ? 38.307 -16.250 -56.165 1.00 92.75 258 VAL A CA 1
ATOM 1966 C C . VAL A 1 258 ? 39.651 -16.453 -55.462 1.00 92.75 258 VAL A C 1
ATOM 1968 O O . VAL A 1 258 ? 39.775 -16.353 -54.239 1.00 92.75 258 VAL A O 1
ATOM 1971 N N . THR A 1 259 ? 40.690 -16.687 -56.257 1.00 89.12 259 THR A N 1
ATOM 1972 C CA . THR A 1 259 ? 42.080 -16.861 -55.828 1.00 89.12 259 THR A CA 1
ATOM 1973 C C . THR A 1 259 ? 42.585 -15.587 -55.153 1.00 89.12 259 THR A C 1
ATOM 1975 O O . THR A 1 259 ? 42.500 -14.498 -55.714 1.00 89.12 259 THR A O 1
ATOM 1978 N N . ASN A 1 260 ? 43.146 -15.718 -53.946 1.00 86.94 260 ASN A N 1
ATOM 1979 C CA . ASN A 1 260 ? 43.554 -14.601 -53.075 1.00 86.94 260 ASN A CA 1
ATOM 1980 C C . ASN A 1 260 ? 42.405 -13.693 -52.586 1.00 86.94 260 ASN A C 1
ATOM 1982 O O . ASN A 1 260 ? 42.673 -12.641 -52.007 1.00 86.94 260 ASN A O 1
ATOM 1986 N N . GLY A 1 261 ? 41.150 -14.118 -52.758 1.00 91.69 261 GLY A N 1
ATOM 1987 C CA . GLY A 1 261 ? 39.970 -13.435 -52.240 1.00 91.69 261 GLY A CA 1
ATOM 1988 C C . GLY A 1 261 ? 39.521 -12.219 -53.054 1.00 91.69 261 GLY A C 1
ATOM 1989 O O . GLY A 1 261 ? 40.254 -11.645 -53.858 1.00 91.69 261 GLY A O 1
ATOM 1990 N N . VAL A 1 262 ? 38.268 -11.823 -52.823 1.00 95.31 262 VAL A N 1
ATOM 1991 C CA . VAL A 1 262 ? 37.666 -10.632 -53.433 1.00 95.31 262 VAL A CA 1
ATOM 1992 C C . VAL A 1 262 ? 38.231 -9.376 -52.778 1.00 95.31 262 VAL A C 1
ATOM 1994 O O . VAL A 1 262 ? 38.248 -9.265 -51.552 1.00 95.31 262 VAL A O 1
ATOM 1997 N N . SER A 1 263 ? 38.649 -8.406 -53.589 1.00 94.00 263 SER A N 1
ATOM 1998 C CA . SER A 1 263 ? 39.150 -7.121 -53.103 1.00 94.00 263 SER A CA 1
ATOM 1999 C C . SER A 1 263 ? 38.656 -5.971 -53.966 1.00 94.00 263 SER A C 1
ATOM 2001 O O . SER A 1 263 ? 38.370 -6.144 -55.147 1.00 94.00 263 SER A O 1
ATOM 2003 N N . LEU A 1 264 ? 38.568 -4.783 -53.374 1.00 96.81 264 LEU A N 1
ATOM 2004 C CA . LEU A 1 264 ? 38.384 -3.513 -54.071 1.00 96.81 264 LEU A CA 1
ATOM 2005 C C . LEU A 1 264 ? 39.033 -2.418 -53.228 1.00 96.81 264 LEU A C 1
ATOM 2007 O O . LEU A 1 264 ? 38.900 -2.430 -52.000 1.00 96.81 264 LEU A O 1
ATOM 2011 N N . LYS A 1 265 ? 39.727 -1.472 -53.864 1.00 96.81 265 LYS A N 1
ATOM 2012 C CA . LYS A 1 265 ? 40.318 -0.334 -53.156 1.00 96.81 265 LYS A CA 1
ATOM 2013 C C . LYS A 1 265 ? 39.236 0.427 -52.383 1.00 96.81 265 LYS A C 1
ATOM 2015 O O . LYS A 1 265 ? 38.164 0.722 -52.911 1.00 96.81 265 LYS A O 1
ATOM 2020 N N . ARG A 1 266 ? 39.513 0.748 -51.117 1.00 95.94 266 ARG A N 1
ATOM 2021 C CA . ARG A 1 266 ? 38.591 1.529 -50.277 1.00 95.94 266 ARG A CA 1
ATOM 2022 C C . ARG A 1 266 ? 38.252 2.856 -50.950 1.00 95.94 266 ARG A C 1
ATOM 2024 O O . ARG A 1 266 ? 39.141 3.547 -51.438 1.00 95.94 266 ARG A O 1
ATOM 2031 N N . GLY A 1 267 ? 36.969 3.204 -50.949 1.00 94.12 267 GLY A N 1
ATOM 2032 C CA . GLY A 1 267 ? 36.447 4.392 -51.630 1.00 94.12 267 GLY A CA 1
ATOM 2033 C C . GLY A 1 267 ? 36.057 4.173 -53.096 1.00 94.12 267 GLY A C 1
ATOM 2034 O O . GLY A 1 267 ? 35.404 5.044 -53.669 1.00 94.12 267 GLY A O 1
ATOM 2035 N N . ASN A 1 268 ? 36.367 3.016 -53.692 1.00 97.12 268 ASN A N 1
ATOM 2036 C CA . ASN A 1 268 ? 35.996 2.721 -55.080 1.00 97.12 268 ASN A CA 1
ATOM 2037 C C . ASN A 1 268 ? 34.631 2.024 -55.227 1.00 97.12 268 ASN A C 1
ATOM 2039 O O . ASN A 1 268 ? 34.121 1.942 -56.344 1.00 97.12 268 ASN A O 1
ATOM 2043 N N . ALA A 1 269 ? 34.009 1.553 -54.137 1.00 98.19 269 ALA A N 1
ATOM 2044 C CA . ALA A 1 269 ? 32.594 1.175 -54.137 1.00 98.19 269 ALA A CA 1
ATOM 2045 C C . ALA A 1 269 ? 31.737 2.296 -53.538 1.00 98.19 269 ALA A C 1
ATOM 2047 O O . ALA A 1 269 ? 31.831 2.593 -52.342 1.00 98.19 269 ALA A O 1
ATOM 2048 N N . ARG A 1 270 ? 30.902 2.923 -54.373 1.00 98.44 270 ARG A N 1
ATOM 2049 C CA . ARG A 1 270 ? 30.156 4.137 -54.011 1.00 98.44 270 ARG A CA 1
ATOM 2050 C C . ARG A 1 270 ? 28.701 4.092 -54.464 1.00 98.44 270 ARG A C 1
ATOM 2052 O O . ARG A 1 270 ? 28.414 3.808 -55.623 1.00 98.44 270 ARG A O 1
ATOM 2059 N N . ASN A 1 271 ? 27.794 4.451 -53.563 1.00 98.62 271 ASN A N 1
ATOM 2060 C CA . ASN A 1 271 ? 26.439 4.857 -53.912 1.00 98.62 271 ASN A CA 1
ATOM 2061 C C . ASN A 1 271 ? 26.354 6.385 -53.909 1.00 98.62 271 ASN A C 1
ATOM 2063 O O . ASN A 1 271 ? 26.359 7.002 -52.849 1.00 98.62 271 ASN A O 1
ATOM 2067 N N . GLU A 1 272 ? 26.275 6.978 -55.092 1.00 98.50 272 GLU A N 1
ATOM 2068 C CA . GLU A 1 272 ? 26.032 8.402 -55.329 1.00 98.50 272 GLU A CA 1
ATOM 2069 C C . GLU A 1 272 ? 24.560 8.681 -55.672 1.00 98.50 272 GLU A C 1
ATOM 2071 O O . GLU A 1 272 ? 24.111 9.816 -55.510 1.00 98.50 272 GLU A O 1
ATOM 2076 N N . GLY A 1 273 ? 23.824 7.659 -56.126 1.00 97.94 273 GLY A N 1
ATOM 2077 C CA . GLY A 1 273 ? 22.415 7.717 -56.521 1.00 97.94 273 GLY A CA 1
ATOM 2078 C C . GLY A 1 273 ? 21.448 7.151 -55.483 1.00 97.94 273 GLY A C 1
ATOM 2079 O O . GLY A 1 273 ? 21.660 7.256 -54.275 1.00 97.94 273 GLY A O 1
ATOM 2080 N N . THR A 1 274 ? 20.346 6.555 -55.946 1.00 98.69 274 THR A N 1
ATOM 2081 C CA . THR A 1 274 ? 19.266 6.056 -55.076 1.00 98.69 274 THR A CA 1
ATOM 2082 C C . THR A 1 274 ? 19.192 4.531 -55.046 1.00 98.69 274 THR A C 1
ATOM 2084 O O . THR A 1 274 ? 18.988 3.887 -56.070 1.00 98.69 274 THR A O 1
ATOM 2087 N N . ILE A 1 275 ? 19.237 3.947 -53.852 1.00 98.88 275 ILE A N 1
ATOM 2088 C CA . ILE A 1 275 ? 18.909 2.542 -53.603 1.00 98.88 275 ILE A CA 1
ATOM 2089 C C . ILE A 1 275 ? 17.568 2.478 -52.870 1.00 98.88 275 ILE A C 1
ATOM 2091 O O . ILE A 1 275 ? 17.354 3.199 -51.902 1.00 98.88 275 ILE A O 1
ATOM 2095 N N . THR A 1 276 ? 16.647 1.624 -53.314 1.00 98.69 276 THR A N 1
ATOM 2096 C CA . THR A 1 276 ? 15.343 1.412 -52.663 1.00 98.69 276 THR A CA 1
ATOM 2097 C C . THR A 1 276 ? 15.131 -0.065 -52.351 1.00 98.69 276 THR A C 1
ATOM 2099 O O . THR A 1 276 ? 15.206 -0.907 -53.242 1.00 98.69 276 THR A O 1
ATOM 2102 N N . VAL A 1 277 ? 14.824 -0.374 -51.092 1.00 98.50 277 VAL A N 1
ATOM 2103 C CA . VAL A 1 277 ? 14.498 -1.707 -50.575 1.00 98.50 277 VAL A CA 1
ATOM 2104 C C . VAL A 1 277 ? 13.049 -1.685 -50.091 1.00 98.50 277 VAL A C 1
ATOM 2106 O O . VAL A 1 277 ? 12.761 -1.184 -49.001 1.00 98.50 277 VAL A O 1
ATOM 2109 N N . LYS A 1 278 ? 12.120 -2.193 -50.907 1.00 97.25 278 LYS A N 1
ATOM 2110 C CA . LYS A 1 278 ? 10.678 -2.144 -50.621 1.00 97.25 278 LYS A CA 1
ATOM 2111 C C . LYS A 1 278 ? 9.982 -3.470 -50.874 1.00 97.25 278 LYS A C 1
ATOM 2113 O O . LYS A 1 278 ? 10.383 -4.203 -51.764 1.00 97.25 278 LYS A O 1
ATOM 2118 N N . ASP A 1 279 ? 8.936 -3.767 -50.111 1.00 95.56 279 ASP A N 1
ATOM 2119 C CA . ASP A 1 279 ? 8.119 -4.982 -50.263 1.00 95.56 279 ASP A CA 1
ATOM 2120 C C . ASP A 1 279 ? 8.908 -6.315 -50.223 1.00 95.56 279 ASP A C 1
ATOM 2122 O O . ASP A 1 279 ? 8.483 -7.317 -50.801 1.00 95.56 279 ASP A O 1
ATOM 2126 N N . VAL A 1 280 ? 10.059 -6.339 -49.538 1.00 96.88 280 VAL A N 1
ATOM 2127 C CA . VAL A 1 280 ? 10.981 -7.493 -49.454 1.00 96.88 280 VAL A CA 1
ATOM 2128 C C . VAL A 1 280 ? 11.379 -7.799 -48.006 1.00 96.88 280 VAL A C 1
ATOM 2130 O O . VAL A 1 280 ? 11.094 -7.017 -47.099 1.00 96.88 280 VAL A O 1
ATOM 2133 N N . GLN A 1 281 ? 12.044 -8.933 -47.771 1.00 96.38 281 GLN A N 1
ATOM 2134 C CA . GLN A 1 281 ? 12.558 -9.337 -46.455 1.00 96.38 281 GLN A CA 1
ATOM 2135 C C . GLN A 1 281 ? 14.023 -9.786 -46.529 1.00 96.38 281 GLN A C 1
ATOM 2137 O O . GLN A 1 281 ? 14.429 -10.406 -47.509 1.00 96.38 281 GLN A O 1
ATOM 2142 N N . ASN A 1 282 ? 14.796 -9.540 -45.464 1.00 97.00 282 ASN A N 1
ATOM 2143 C CA . ASN A 1 282 ? 16.218 -9.903 -45.346 1.00 97.00 282 ASN A CA 1
ATOM 2144 C C . ASN A 1 282 ? 17.126 -9.305 -46.431 1.00 97.00 282 ASN A C 1
ATOM 2146 O O . ASN A 1 282 ? 18.166 -9.878 -46.754 1.00 97.00 282 ASN A O 1
ATOM 2150 N N . SER A 1 283 ? 16.738 -8.167 -46.998 1.00 98.19 283 SER A N 1
ATOM 2151 C CA . SER A 1 283 ? 17.454 -7.540 -48.109 1.00 98.19 283 SER A CA 1
ATOM 2152 C C . SER A 1 283 ? 18.259 -6.328 -47.660 1.00 98.19 283 SER A C 1
ATOM 2154 O O . SER A 1 283 ? 17.925 -5.661 -46.675 1.00 98.19 283 SER A O 1
ATOM 2156 N N . LEU A 1 284 ? 19.342 -6.056 -48.388 1.00 98.31 284 LEU A N 1
ATOM 2157 C CA . LEU A 1 284 ? 20.345 -5.061 -48.017 1.00 98.31 284 LEU A CA 1
ATOM 2158 C C . LEU A 1 284 ? 20.539 -4.043 -49.142 1.00 98.31 284 LEU A C 1
ATOM 2160 O O . LEU A 1 284 ? 20.632 -4.409 -50.315 1.00 98.31 284 LEU A O 1
ATOM 2164 N N . GLY A 1 285 ? 20.659 -2.765 -48.788 1.00 98.38 285 GLY A N 1
ATOM 2165 C CA . GLY A 1 285 ? 21.077 -1.743 -49.747 1.00 98.38 285 GLY A CA 1
ATOM 2166 C C . GLY A 1 285 ? 22.543 -1.929 -50.151 1.00 98.38 285 GLY A C 1
ATOM 2167 O O . GLY A 1 285 ? 22.863 -2.079 -51.327 1.00 98.38 285 GLY A O 1
ATOM 2168 N N . ALA A 1 286 ? 23.434 -2.009 -49.167 1.00 98.38 286 ALA A N 1
ATOM 2169 C CA . ALA A 1 286 ? 24.850 -2.288 -49.378 1.00 98.38 286 ALA A CA 1
ATOM 2170 C C . ALA A 1 286 ? 25.364 -3.356 -48.410 1.00 98.38 286 ALA A C 1
ATOM 2172 O O . ALA A 1 286 ? 25.012 -3.346 -47.227 1.00 98.38 286 ALA A O 1
ATOM 2173 N N . TYR A 1 287 ? 26.228 -4.246 -48.895 1.00 98.44 287 TYR A N 1
ATOM 2174 C CA . TYR A 1 287 ? 26.843 -5.288 -48.077 1.00 98.44 287 TYR A CA 1
ATOM 2175 C C . TYR A 1 287 ? 28.318 -5.499 -48.414 1.00 98.44 287 TYR A C 1
ATOM 2177 O O . TYR A 1 287 ? 28.673 -5.689 -49.578 1.00 98.44 287 TYR A O 1
ATOM 2185 N N . VAL A 1 288 ? 29.159 -5.513 -47.380 1.00 98.00 288 VAL A N 1
ATOM 2186 C CA . VAL A 1 288 ? 30.584 -5.843 -47.485 1.00 98.00 288 VAL A CA 1
ATOM 2187 C C . VAL A 1 288 ? 30.995 -6.817 -46.387 1.00 98.00 288 VAL A C 1
ATOM 2189 O O . VAL A 1 288 ? 30.665 -6.621 -45.220 1.00 98.00 288 VAL A O 1
ATOM 2192 N N . ASN A 1 289 ? 31.732 -7.863 -46.754 1.00 97.12 289 ASN A N 1
ATOM 2193 C CA . ASN A 1 289 ? 32.325 -8.792 -45.786 1.00 97.12 289 ASN A CA 1
ATOM 2194 C C . ASN A 1 289 ? 33.769 -9.198 -46.117 1.00 97.12 289 ASN A C 1
ATOM 2196 O O . ASN A 1 289 ? 34.244 -10.259 -45.718 1.00 97.12 289 ASN A O 1
ATOM 2200 N N . VAL A 1 290 ? 34.464 -8.329 -46.849 1.00 96.00 290 VAL A N 1
ATOM 2201 C CA . VAL A 1 290 ? 35.884 -8.438 -47.206 1.00 96.00 290 VAL A CA 1
ATOM 2202 C C . VAL A 1 290 ? 36.632 -7.194 -46.735 1.00 96.00 290 VAL A C 1
ATOM 2204 O O . VAL A 1 290 ? 36.006 -6.220 -46.315 1.00 96.00 290 VAL A O 1
ATOM 2207 N N . ASP A 1 291 ? 37.963 -7.200 -46.809 1.00 95.31 291 ASP A N 1
ATOM 2208 C CA . ASP A 1 291 ? 38.804 -6.042 -46.480 1.00 95.31 291 ASP A CA 1
ATOM 2209 C C . ASP A 1 291 ? 38.649 -4.897 -47.498 1.00 95.31 291 ASP A C 1
ATOM 2211 O O . ASP A 1 291 ? 39.472 -4.688 -48.388 1.00 95.31 291 ASP A O 1
ATOM 2215 N N . SER A 1 292 ? 37.532 -4.179 -47.420 1.00 96.38 292 SER A N 1
ATOM 2216 C CA . SER A 1 292 ? 37.184 -3.087 -48.325 1.00 96.38 292 SER A CA 1
ATOM 2217 C C . SER A 1 292 ? 36.133 -2.174 -47.690 1.00 96.38 292 SER A C 1
ATOM 2219 O O . SER A 1 292 ? 35.752 -2.350 -46.528 1.00 96.38 292 SER A O 1
ATOM 2221 N N . SER A 1 293 ? 35.671 -1.173 -48.440 1.00 97.50 293 SER A N 1
ATOM 2222 C CA . SER A 1 293 ? 34.591 -0.294 -48.012 1.00 97.50 293 SER A CA 1
ATOM 2223 C C . SER A 1 293 ? 33.538 -0.053 -49.084 1.00 97.50 293 SER A C 1
ATOM 2225 O O . SER A 1 293 ? 33.859 0.023 -50.267 1.00 97.50 293 SER A O 1
ATOM 2227 N N . ILE A 1 294 ? 32.287 0.123 -48.646 1.00 98.50 294 ILE A N 1
ATOM 2228 C CA . ILE A 1 294 ? 31.209 0.688 -49.468 1.00 98.50 294 ILE A CA 1
ATOM 2229 C C . ILE A 1 294 ? 30.742 1.995 -48.827 1.00 98.50 294 ILE A C 1
ATOM 2231 O O . ILE A 1 294 ? 30.369 2.015 -47.650 1.00 98.50 294 ILE A O 1
ATOM 2235 N N . THR A 1 295 ? 30.730 3.073 -49.612 1.00 98.50 295 THR A N 1
ATOM 2236 C CA . THR A 1 295 ? 30.328 4.411 -49.158 1.00 98.50 295 THR A CA 1
ATOM 2237 C C . THR A 1 295 ? 29.015 4.843 -49.810 1.00 98.50 295 THR A C 1
ATOM 2239 O O . THR A 1 295 ? 28.935 4.941 -51.031 1.00 98.50 295 THR A O 1
ATOM 2242 N N . ASN A 1 296 ? 27.997 5.162 -49.012 1.00 98.44 296 ASN A N 1
ATOM 2243 C CA . ASN A 1 296 ? 26.878 6.001 -49.438 1.00 98.44 296 ASN A CA 1
ATOM 2244 C C . ASN A 1 296 ? 27.344 7.459 -49.390 1.00 98.44 296 ASN A C 1
ATOM 2246 O O . ASN A 1 296 ? 27.533 7.989 -48.299 1.00 98.44 296 ASN A O 1
ATOM 2250 N N . THR A 1 297 ? 27.622 8.071 -50.540 1.00 97.69 297 THR A N 1
ATOM 2251 C CA . THR A 1 297 ? 28.273 9.389 -50.621 1.00 97.69 297 THR A CA 1
ATOM 2252 C C . THR A 1 297 ? 27.312 10.516 -50.243 1.00 97.69 297 THR A C 1
ATOM 2254 O O . THR A 1 297 ? 26.128 10.290 -50.008 1.00 97.69 297 THR A O 1
ATOM 2257 N N . SER A 1 298 ? 27.793 11.761 -50.225 1.00 94.50 298 SER A N 1
ATOM 2258 C CA . SER A 1 298 ? 27.000 12.939 -49.846 1.00 94.50 298 SER A CA 1
ATOM 2259 C C . SER A 1 298 ? 25.708 13.163 -50.643 1.00 94.50 298 SER A C 1
ATOM 2261 O O . SER A 1 298 ? 24.774 13.770 -50.100 1.00 94.50 298 SER A O 1
ATOM 2263 N N . THR A 1 299 ? 25.638 12.665 -51.883 1.00 95.31 299 THR A N 1
ATOM 2264 C CA . THR A 1 299 ? 24.447 12.688 -52.751 1.00 95.31 299 THR A CA 1
ATOM 2265 C C . THR A 1 299 ? 23.625 11.401 -52.682 1.00 95.31 299 THR A C 1
ATOM 2267 O O . THR A 1 299 ? 22.468 11.396 -53.103 1.00 95.31 299 THR A O 1
ATOM 2270 N N . GLY A 1 300 ? 24.211 10.328 -52.148 1.00 97.88 300 GLY A N 1
ATOM 2271 C CA . GLY A 1 300 ? 23.619 9.003 -52.103 1.00 97.88 300 GLY A CA 1
ATOM 2272 C C . GLY A 1 300 ? 22.422 8.914 -51.158 1.00 97.88 300 GLY A C 1
ATOM 2273 O O . GLY A 1 300 ? 22.412 9.476 -50.057 1.00 97.88 300 GLY A O 1
ATOM 2274 N N . LYS A 1 301 ? 21.402 8.174 -51.596 1.00 98.50 301 LYS A N 1
ATOM 2275 C CA . LYS A 1 301 ? 20.176 7.892 -50.844 1.00 98.50 301 LYS A CA 1
ATOM 2276 C C . LYS A 1 301 ? 19.932 6.394 -50.764 1.00 98.50 301 LYS A C 1
ATOM 2278 O O . LYS A 1 301 ? 19.957 5.716 -51.790 1.00 98.50 301 LYS A O 1
ATOM 2283 N N . ILE A 1 302 ? 19.635 5.884 -49.574 1.00 98.75 302 ILE A N 1
ATOM 2284 C CA . ILE A 1 302 ? 19.189 4.501 -49.372 1.00 98.75 302 ILE A CA 1
ATOM 2285 C C . ILE A 1 302 ? 17.848 4.522 -48.642 1.00 98.75 302 ILE A C 1
ATOM 2287 O O . ILE A 1 302 ? 17.771 4.981 -47.510 1.00 98.75 302 ILE A O 1
ATOM 2291 N N . ASN A 1 303 ? 16.798 3.999 -49.271 1.00 98.38 303 ASN A N 1
ATOM 2292 C CA . ASN A 1 303 ? 15.447 3.978 -48.716 1.00 98.38 303 ASN A CA 1
ATOM 2293 C C . ASN A 1 303 ? 15.016 2.552 -48.377 1.00 98.38 303 ASN A C 1
ATOM 2295 O O . ASN A 1 303 ? 14.880 1.720 -49.273 1.00 98.38 303 ASN A O 1
ATOM 2299 N N . VAL A 1 304 ? 14.766 2.269 -47.100 1.00 98.38 304 VAL A N 1
ATOM 2300 C CA . VAL A 1 304 ? 14.308 0.968 -46.599 1.00 98.38 304 VAL A CA 1
ATOM 2301 C C . VAL A 1 304 ? 12.860 1.091 -46.139 1.00 98.38 304 VAL A C 1
ATOM 2303 O O . VAL A 1 304 ? 12.575 1.603 -45.060 1.00 98.38 304 VAL A O 1
ATOM 2306 N N . ASN A 1 305 ? 11.932 0.601 -46.955 1.00 96.12 305 ASN A N 1
ATOM 2307 C CA . ASN A 1 305 ? 10.497 0.745 -46.727 1.00 96.12 305 ASN A CA 1
ATOM 2308 C C . ASN A 1 305 ? 9.750 -0.550 -47.072 1.00 96.12 305 ASN A C 1
ATOM 2310 O O . ASN A 1 305 ? 9.181 -0.698 -48.150 1.00 96.12 305 ASN A O 1
ATOM 2314 N N . SER A 1 306 ? 9.811 -1.533 -46.174 1.00 95.06 306 SER A N 1
ATOM 2315 C CA . SER A 1 306 ? 9.080 -2.798 -46.308 1.00 95.06 306 SER A CA 1
ATOM 2316 C C . SER A 1 306 ? 8.245 -3.083 -45.068 1.00 95.06 306 SER A C 1
ATOM 2318 O O . SER A 1 306 ? 8.678 -2.844 -43.942 1.00 95.06 306 SER A O 1
ATOM 2320 N N . THR A 1 307 ? 7.061 -3.656 -45.263 1.00 90.31 307 THR A N 1
ATOM 2321 C CA . THR A 1 307 ? 6.246 -4.173 -44.162 1.00 90.31 307 THR A CA 1
ATOM 2322 C C . THR A 1 307 ? 6.696 -5.591 -43.813 1.00 90.31 307 THR A C 1
ATOM 2324 O O . THR A 1 307 ? 6.440 -6.537 -44.558 1.00 90.31 307 THR A O 1
ATOM 2327 N N . ILE A 1 308 ? 7.367 -5.747 -42.671 1.00 93.12 308 ILE A N 1
ATOM 2328 C CA . ILE A 1 308 ? 7.786 -7.047 -42.140 1.00 93.12 308 ILE A CA 1
ATOM 2329 C C . ILE A 1 308 ? 6.913 -7.394 -40.933 1.00 93.12 308 ILE A C 1
ATOM 2331 O O . ILE A 1 308 ? 6.800 -6.611 -39.992 1.00 93.12 308 ILE A O 1
ATOM 2335 N N . ALA A 1 309 ? 6.290 -8.572 -40.969 1.00 90.31 309 ALA A N 1
ATOM 2336 C CA . ALA A 1 309 ? 5.499 -9.073 -39.853 1.00 90.31 309 ALA A CA 1
ATOM 2337 C C . ALA A 1 309 ? 6.397 -9.530 -38.691 1.00 90.31 309 ALA A C 1
ATOM 2339 O O . ALA A 1 309 ? 7.469 -10.107 -38.906 1.00 90.31 309 ALA A O 1
ATOM 2340 N N . GLU A 1 310 ? 5.921 -9.309 -37.468 1.00 90.19 310 GLU A N 1
ATOM 2341 C CA . GLU A 1 310 ? 6.509 -9.881 -36.259 1.00 90.19 310 GLU A CA 1
ATOM 2342 C C . GLU A 1 310 ? 6.413 -11.411 -36.294 1.00 90.19 310 GLU A C 1
ATOM 2344 O O . GLU A 1 310 ? 5.387 -11.983 -36.679 1.00 90.19 310 GLU A O 1
ATOM 2349 N N . LYS A 1 311 ? 7.497 -12.084 -35.916 1.00 90.25 311 LYS A N 1
ATOM 2350 C CA . LYS A 1 311 ? 7.542 -13.542 -35.784 1.00 90.25 311 LYS A CA 1
ATOM 2351 C C . LYS A 1 311 ? 7.304 -13.968 -34.336 1.00 90.25 311 LYS A C 1
ATOM 2353 O O . LYS A 1 311 ? 7.637 -13.249 -33.401 1.00 90.25 311 LYS A O 1
ATOM 2358 N N . THR A 1 312 ? 6.749 -15.166 -34.146 1.00 82.38 312 THR A N 1
ATOM 2359 C CA . THR A 1 312 ? 6.559 -15.736 -32.804 1.00 82.38 312 THR A CA 1
ATOM 2360 C C . THR A 1 312 ? 7.904 -16.024 -32.139 1.00 82.38 312 THR A C 1
ATOM 2362 O O . THR A 1 312 ? 8.911 -16.248 -32.818 1.00 82.38 312 THR A O 1
ATOM 2365 N N . ALA A 1 313 ? 7.912 -16.109 -30.807 1.00 71.12 313 ALA A N 1
ATOM 2366 C CA . ALA A 1 313 ? 9.086 -16.533 -30.050 1.00 71.12 313 ALA A CA 1
ATOM 2367 C C . ALA A 1 313 ? 9.699 -17.824 -30.643 1.00 71.12 313 ALA A C 1
ATOM 2369 O O . ALA A 1 313 ? 8.974 -18.739 -31.036 1.00 71.12 313 ALA A O 1
ATOM 2370 N N . ASN A 1 314 ? 11.034 -17.877 -30.721 1.00 75.69 314 ASN A N 1
ATOM 2371 C CA . ASN A 1 314 ? 11.857 -18.948 -31.315 1.00 75.69 314 ASN A CA 1
ATOM 2372 C C . ASN A 1 314 ? 11.930 -19.006 -32.854 1.00 75.69 314 ASN A C 1
ATOM 2374 O O . ASN A 1 314 ? 12.636 -19.858 -33.394 1.00 75.69 314 ASN A O 1
ATOM 2378 N N . GLN A 1 315 ? 11.279 -18.091 -33.577 1.00 85.00 315 GLN A N 1
ATOM 2379 C CA . GLN A 1 315 ? 11.485 -17.920 -35.019 1.00 85.00 315 GLN A CA 1
ATOM 2380 C C . GLN A 1 315 ? 12.468 -16.774 -35.306 1.00 85.00 315 GLN A C 1
ATOM 2382 O O . GLN A 1 315 ? 12.528 -15.785 -34.578 1.00 85.00 315 GLN A O 1
ATOM 2387 N N . LYS A 1 316 ? 13.255 -16.892 -36.385 1.00 88.19 316 LYS A N 1
ATOM 2388 C CA . LYS A 1 316 ? 14.170 -15.823 -36.817 1.00 88.19 316 LYS A CA 1
ATOM 2389 C C . LYS A 1 316 ? 13.364 -14.651 -37.388 1.00 88.19 316 LYS A C 1
ATOM 2391 O O . LYS A 1 316 ? 12.682 -14.814 -38.399 1.00 88.19 316 LYS A O 1
ATOM 2396 N N . GLN A 1 317 ? 13.464 -13.486 -36.752 1.00 93.69 317 GLN A N 1
ATOM 2397 C CA . GLN A 1 317 ? 12.885 -12.236 -37.246 1.00 93.69 317 GLN A CA 1
ATOM 2398 C C . GLN A 1 317 ? 13.631 -11.768 -38.502 1.00 93.69 317 GLN A C 1
ATOM 2400 O O . GLN A 1 317 ? 14.861 -11.814 -38.547 1.00 93.69 317 GLN A O 1
ATOM 2405 N N . ALA A 1 318 ? 12.885 -11.328 -39.516 1.00 94.50 318 ALA A N 1
ATOM 2406 C CA . ALA A 1 318 ? 13.468 -10.755 -40.723 1.00 94.50 318 ALA A CA 1
ATOM 2407 C C . ALA A 1 318 ? 13.769 -9.264 -40.528 1.00 94.50 318 ALA A C 1
ATOM 2409 O O . ALA A 1 318 ? 12.995 -8.564 -39.874 1.00 94.50 318 ALA A O 1
ATOM 2410 N N . PHE A 1 319 ? 14.866 -8.794 -41.127 1.00 95.81 319 PHE A N 1
ATOM 2411 C CA . PHE A 1 319 ? 15.298 -7.395 -41.076 1.00 95.81 319 PHE A CA 1
ATOM 2412 C C . PHE A 1 319 ? 15.772 -6.940 -42.448 1.00 95.81 319 PHE A C 1
ATOM 2414 O O . PHE A 1 319 ? 16.595 -7.614 -43.066 1.00 95.81 319 PHE A O 1
ATOM 2421 N N . ASN A 1 320 ? 15.317 -5.773 -42.892 1.00 98.06 320 ASN A N 1
ATOM 2422 C CA . ASN A 1 320 ? 15.944 -5.096 -44.024 1.00 98.06 320 ASN A CA 1
ATOM 2423 C C . ASN A 1 320 ? 16.921 -4.056 -43.505 1.00 98.06 320 ASN A C 1
ATOM 2425 O O . ASN A 1 320 ? 16.666 -3.428 -42.477 1.00 98.06 320 ASN A O 1
ATOM 2429 N N . MET A 1 321 ? 18.035 -3.872 -44.208 1.00 98.06 321 MET A N 1
ATOM 2430 C CA . MET A 1 321 ? 19.069 -2.948 -43.751 1.00 98.06 321 MET A CA 1
ATOM 2431 C C . MET A 1 321 ? 19.530 -2.023 -44.864 1.00 98.06 321 MET A C 1
ATOM 2433 O O . MET A 1 321 ? 19.663 -2.443 -46.015 1.00 98.06 321 MET A O 1
ATOM 2437 N N . GLY A 1 322 ? 19.817 -0.772 -44.514 1.00 98.25 322 GLY A N 1
ATOM 2438 C CA . GLY A 1 322 ? 20.412 0.173 -45.452 1.00 98.25 322 GLY A CA 1
ATOM 2439 C C . GLY A 1 322 ? 21.817 -0.279 -45.838 1.00 98.25 322 GLY A C 1
ATOM 2440 O O . GLY A 1 322 ? 22.098 -0.531 -47.009 1.00 98.25 322 GLY A O 1
ATOM 2441 N N . MET A 1 323 ? 22.686 -0.458 -44.843 1.00 98.75 323 MET A N 1
ATOM 2442 C CA . MET A 1 323 ? 24.065 -0.908 -45.043 1.00 98.75 323 MET A CA 1
ATOM 2443 C C . MET A 1 323 ? 24.475 -1.948 -43.996 1.00 98.75 323 MET A C 1
ATOM 2445 O O . MET A 1 323 ? 24.125 -1.822 -42.821 1.00 98.75 323 MET A O 1
ATOM 2449 N N . ARG A 1 324 ? 25.260 -2.954 -44.396 1.00 98.38 324 ARG A N 1
ATOM 2450 C CA . ARG A 1 324 ? 25.792 -3.981 -43.489 1.00 98.38 324 ARG A CA 1
ATOM 2451 C C . ARG A 1 324 ? 27.273 -4.286 -43.742 1.00 98.38 324 ARG A C 1
ATOM 2453 O O . ARG A 1 324 ? 27.669 -4.483 -44.887 1.00 98.38 324 ARG A O 1
ATOM 2460 N N . ALA A 1 325 ? 28.052 -4.388 -42.665 1.00 98.25 325 ALA A N 1
ATOM 2461 C CA . ALA A 1 325 ? 29.413 -4.927 -42.663 1.00 98.25 325 ALA A CA 1
ATOM 2462 C C . ALA A 1 325 ? 29.543 -6.073 -41.652 1.00 98.25 325 ALA A C 1
ATOM 2464 O O . ALA A 1 325 ? 29.166 -5.917 -40.489 1.00 98.25 325 ALA A O 1
ATOM 2465 N N . ASP A 1 326 ? 30.065 -7.224 -42.068 1.00 96.31 326 ASP A N 1
ATOM 2466 C CA . ASP A 1 326 ? 30.390 -8.326 -41.154 1.00 96.31 326 ASP A CA 1
ATOM 2467 C C . ASP A 1 326 ? 31.470 -9.258 -41.716 1.00 96.31 326 ASP A C 1
ATOM 2469 O O . ASP A 1 326 ? 32.073 -8.961 -42.737 1.00 96.31 326 ASP A O 1
ATOM 2473 N N . GLY A 1 327 ? 31.763 -10.370 -41.034 1.00 89.94 327 GLY A N 1
ATOM 2474 C CA . GLY A 1 327 ? 32.585 -11.474 -41.557 1.00 89.94 327 GLY A CA 1
ATOM 2475 C C . GLY A 1 327 ? 34.091 -11.200 -41.658 1.00 89.94 327 GLY A C 1
ATOM 2476 O O . GLY A 1 327 ? 34.871 -12.147 -41.618 1.00 89.94 327 GLY A O 1
ATOM 2477 N N . HIS A 1 328 ? 34.504 -9.932 -41.715 1.00 93.38 328 HIS A N 1
ATOM 2478 C CA . HIS A 1 328 ? 35.898 -9.508 -41.794 1.00 93.38 328 HIS A CA 1
ATOM 2479 C C . HIS A 1 328 ? 36.123 -8.204 -41.012 1.00 93.38 328 HIS A C 1
ATOM 2481 O O . HIS A 1 328 ? 35.357 -7.248 -41.152 1.00 93.38 328 HIS A O 1
ATOM 2487 N N . SER A 1 329 ? 37.196 -8.122 -40.221 1.00 92.06 329 SER A N 1
ATOM 2488 C CA . SER A 1 329 ? 37.502 -6.938 -39.394 1.00 92.06 329 SER A CA 1
ATOM 2489 C C . SER A 1 329 ? 37.788 -5.683 -40.221 1.00 92.06 329 SER A C 1
ATOM 2491 O O . SER A 1 329 ? 37.430 -4.578 -39.824 1.00 92.06 329 SER A O 1
ATOM 2493 N N . GLY A 1 330 ? 38.370 -5.864 -41.408 1.00 93.44 330 GLY A N 1
ATOM 2494 C CA . GLY A 1 330 ? 38.576 -4.806 -42.397 1.00 93.44 330 GLY A CA 1
ATOM 2495 C C . GLY A 1 330 ? 37.314 -4.360 -43.153 1.00 93.44 330 GLY A C 1
ATOM 2496 O O . GLY A 1 330 ? 37.369 -3.356 -43.859 1.00 93.44 330 GLY A O 1
ATOM 2497 N N . ALA A 1 331 ? 36.171 -5.039 -43.038 1.00 97.62 331 ALA A N 1
ATOM 2498 C CA . ALA A 1 331 ? 34.961 -4.594 -43.732 1.00 97.62 331 ALA A CA 1
ATOM 2499 C C . ALA A 1 331 ? 34.463 -3.256 -43.151 1.00 97.62 331 ALA A C 1
ATOM 2501 O O . ALA A 1 331 ? 34.284 -3.132 -41.938 1.00 97.62 331 ALA A O 1
ATOM 2502 N N . GLU A 1 332 ? 34.237 -2.253 -44.007 1.00 98.19 332 GLU A N 1
ATOM 2503 C CA . GLU A 1 332 ? 33.729 -0.934 -43.602 1.00 98.19 332 GLU A CA 1
ATOM 2504 C C . GLU A 1 332 ? 32.508 -0.503 -44.426 1.00 98.19 332 GLU A C 1
ATOM 2506 O O . GLU A 1 332 ? 32.539 -0.478 -45.654 1.00 98.19 332 GLU A O 1
ATOM 2511 N N . ILE A 1 333 ? 31.449 -0.060 -43.753 1.00 98.56 333 ILE A N 1
ATOM 2512 C CA . ILE A 1 333 ? 30.359 0.698 -44.384 1.00 98.56 333 ILE A CA 1
ATOM 2513 C C . ILE A 1 333 ? 30.382 2.150 -43.925 1.00 98.56 333 ILE A C 1
ATOM 2515 O O . ILE A 1 333 ? 30.533 2.433 -42.736 1.00 98.56 333 ILE A O 1
ATOM 2519 N N . ARG A 1 334 ? 30.200 3.077 -44.865 1.00 98.00 334 ARG A N 1
ATOM 2520 C CA . ARG A 1 334 ? 30.244 4.514 -44.592 1.00 98.00 334 ARG A CA 1
ATOM 2521 C C . ARG A 1 334 ? 29.011 5.223 -45.133 1.00 98.00 334 ARG A C 1
ATOM 2523 O O . ARG A 1 334 ? 28.716 5.110 -46.316 1.00 98.00 334 ARG A O 1
ATOM 2530 N N . ASN A 1 335 ? 28.324 5.982 -44.285 1.00 97.62 335 ASN A N 1
ATOM 2531 C CA . ASN A 1 335 ? 27.232 6.860 -44.684 1.00 97.62 335 ASN A CA 1
ATOM 2532 C C . ASN A 1 335 ? 27.642 8.330 -44.578 1.00 97.62 335 ASN A C 1
ATOM 2534 O O . ASN A 1 335 ? 27.748 8.877 -43.483 1.00 97.62 335 ASN A O 1
ATOM 2538 N N . GLU A 1 336 ? 27.821 8.959 -45.732 1.00 96.06 336 GLU A N 1
ATOM 2539 C CA . GLU A 1 336 ? 27.965 10.403 -45.923 1.00 96.06 336 GLU A CA 1
ATOM 2540 C C . GLU A 1 336 ? 26.699 11.028 -46.524 1.00 96.06 336 GLU A C 1
ATOM 2542 O O . GLU A 1 336 ? 26.632 12.249 -46.639 1.00 96.06 336 GLU A O 1
ATOM 2547 N N . GLY A 1 337 ? 25.712 10.205 -46.898 1.00 95.06 337 GLY A N 1
ATOM 2548 C CA . GLY A 1 337 ? 24.451 10.567 -47.545 1.00 95.06 337 GLY A CA 1
ATOM 2549 C C . GLY A 1 337 ? 23.228 10.451 -46.630 1.00 95.06 337 GLY A C 1
ATOM 2550 O O . GLY A 1 337 ? 23.291 10.702 -45.427 1.00 95.06 337 GLY A O 1
ATOM 2551 N N . GLU A 1 338 ? 22.085 10.097 -47.208 1.00 96.81 338 GLU A N 1
ATOM 2552 C CA . GLU A 1 338 ? 20.825 9.908 -46.481 1.00 96.81 338 GLU A CA 1
ATOM 2553 C C . GLU A 1 338 ? 20.409 8.432 -46.475 1.00 96.81 338 GLU A C 1
ATOM 2555 O O . GLU A 1 338 ? 20.417 7.771 -47.516 1.00 96.81 338 GLU A O 1
ATOM 2560 N N . ILE A 1 339 ? 20.022 7.918 -45.306 1.00 98.62 339 ILE A N 1
ATOM 2561 C CA . ILE A 1 339 ? 19.388 6.603 -45.162 1.00 98.62 339 ILE A CA 1
ATOM 2562 C C . ILE A 1 339 ? 18.018 6.794 -44.509 1.00 98.62 339 ILE A C 1
ATOM 2564 O O . ILE A 1 339 ? 17.943 7.314 -43.399 1.00 98.62 339 ILE A O 1
ATOM 2568 N N . THR A 1 340 ? 16.945 6.338 -45.156 1.00 98.38 340 THR A N 1
ATOM 2569 C CA . THR A 1 340 ? 15.588 6.325 -44.586 1.00 98.38 340 THR A CA 1
ATOM 2570 C C . THR A 1 340 ? 15.167 4.898 -44.221 1.00 98.38 340 THR A C 1
ATOM 2572 O O . THR A 1 340 ? 15.419 3.959 -44.977 1.00 98.38 340 THR A O 1
ATOM 2575 N N . ILE A 1 341 ? 14.551 4.709 -43.051 1.00 97.88 341 ILE A N 1
ATOM 2576 C CA . ILE A 1 341 ? 14.128 3.404 -42.509 1.00 97.88 341 ILE A CA 1
ATOM 2577 C C . ILE A 1 341 ? 12.648 3.399 -42.104 1.00 97.88 341 ILE A C 1
ATOM 2579 O O . ILE A 1 341 ? 12.309 3.215 -40.942 1.00 97.88 341 ILE A O 1
ATOM 2583 N N . ASP A 1 342 ? 11.750 3.605 -43.064 1.00 95.94 342 ASP A N 1
ATOM 2584 C CA . ASP A 1 342 ? 10.296 3.631 -42.829 1.00 95.94 342 ASP A CA 1
ATOM 2585 C C . ASP A 1 342 ? 9.656 2.235 -42.696 1.00 95.94 342 ASP A C 1
ATOM 2587 O O . ASP A 1 342 ? 8.521 2.099 -42.240 1.00 95.94 342 ASP A O 1
ATOM 2591 N N . GLY A 1 343 ? 10.375 1.176 -43.075 1.00 93.00 343 GLY A N 1
ATOM 2592 C CA . GLY A 1 343 ? 9.895 -0.203 -42.975 1.00 93.00 343 GLY A CA 1
ATOM 2593 C C . GLY A 1 343 ? 9.917 -0.763 -41.551 1.00 93.00 343 GLY A C 1
ATOM 2594 O O . GLY A 1 343 ? 10.857 -0.529 -40.797 1.00 93.00 343 GLY A O 1
ATOM 2595 N N . ALA A 1 344 ? 8.926 -1.583 -41.189 1.00 93.44 344 ALA A N 1
ATOM 2596 C CA . ALA A 1 344 ? 8.966 -2.307 -39.918 1.00 93.44 344 ALA A CA 1
ATOM 2597 C C . ALA A 1 344 ? 10.188 -3.244 -39.865 1.00 93.44 344 ALA A C 1
ATOM 2599 O O . ALA A 1 344 ? 10.503 -3.895 -40.862 1.00 93.44 344 ALA A O 1
ATOM 2600 N N . TYR A 1 345 ? 10.857 -3.329 -38.710 1.00 96.31 345 TYR A N 1
ATOM 2601 C CA . TYR A 1 345 ? 12.118 -4.076 -38.544 1.00 96.31 345 TYR A CA 1
ATOM 2602 C C . TYR A 1 345 ? 13.233 -3.628 -39.513 1.00 96.31 345 TYR A C 1
ATOM 2604 O O . TYR A 1 345 ? 14.057 -4.435 -39.954 1.00 96.31 345 TYR A O 1
ATOM 2612 N N . ALA A 1 346 ? 13.263 -2.342 -39.873 1.00 97.62 346 ALA A N 1
ATOM 2613 C CA . ALA A 1 346 ? 14.350 -1.763 -40.653 1.00 97.62 346 ALA A CA 1
ATOM 2614 C C . ALA A 1 346 ? 15.532 -1.351 -39.763 1.00 97.62 346 ALA A C 1
ATOM 2616 O O . ALA A 1 346 ? 15.356 -0.796 -38.677 1.00 97.62 346 ALA A O 1
ATOM 2617 N N . ILE A 1 347 ? 16.747 -1.595 -40.255 1.00 98.50 347 ILE A N 1
ATOM 2618 C CA . ILE A 1 347 ? 17.995 -1.152 -39.629 1.00 98.50 347 ILE A CA 1
ATOM 2619 C C . ILE A 1 347 ? 18.702 -0.179 -40.573 1.00 98.50 347 ILE A C 1
ATOM 2621 O O . ILE A 1 347 ? 18.904 -0.491 -41.744 1.00 98.50 347 ILE A O 1
ATOM 2625 N N . GLY A 1 348 ? 19.108 0.993 -40.090 1.00 98.31 348 GLY A N 1
ATOM 2626 C CA . GLY A 1 348 ? 19.831 1.956 -40.924 1.00 98.31 348 GLY A CA 1
ATOM 2627 C C . GLY A 1 348 ? 21.180 1.387 -41.346 1.00 98.31 348 GLY A C 1
ATOM 2628 O O . GLY A 1 348 ? 21.446 1.169 -42.531 1.00 98.31 348 GLY A O 1
ATOM 2629 N N . MET A 1 349 ? 22.013 1.082 -40.354 1.00 98.75 349 MET A N 1
ATOM 2630 C CA . MET A 1 349 ? 23.336 0.510 -40.568 1.00 98.75 349 MET A CA 1
ATOM 2631 C C . MET A 1 349 ? 23.686 -0.533 -39.494 1.00 98.75 349 MET A C 1
ATOM 2633 O O . MET A 1 349 ? 23.392 -0.337 -38.313 1.00 98.75 349 MET A O 1
ATOM 2637 N N . LEU A 1 350 ? 24.349 -1.626 -39.889 1.00 98.50 350 LEU A N 1
ATOM 2638 C CA . LEU A 1 350 ? 24.790 -2.690 -38.979 1.00 98.50 350 LEU A CA 1
ATOM 2639 C C . LEU A 1 350 ? 26.250 -3.088 -39.220 1.00 98.50 350 LEU A C 1
ATOM 2641 O O . LEU A 1 350 ? 26.615 -3.442 -40.339 1.00 98.50 350 LEU A O 1
ATOM 2645 N N . ALA A 1 351 ? 27.054 -3.124 -38.157 1.00 98.31 351 ALA A N 1
ATOM 2646 C CA . ALA A 1 351 ? 28.379 -3.742 -38.156 1.00 98.31 351 ALA A CA 1
ATOM 2647 C C . ALA A 1 351 ? 28.464 -4.903 -37.159 1.00 98.31 351 ALA A C 1
ATOM 2649 O O . ALA A 1 351 ? 28.029 -4.784 -36.009 1.00 98.31 351 ALA A O 1
ATOM 2650 N N . LYS A 1 352 ? 29.067 -6.018 -37.587 1.00 97.69 352 LYS A N 1
ATOM 2651 C CA . LYS A 1 352 ? 29.317 -7.189 -36.740 1.00 97.69 352 LYS A CA 1
ATOM 2652 C C . LYS A 1 352 ? 30.774 -7.647 -36.836 1.00 97.69 352 LYS A C 1
ATOM 2654 O O . LYS A 1 352 ? 31.139 -8.286 -37.817 1.00 97.69 352 LYS A O 1
ATOM 2659 N N . GLY A 1 353 ? 31.581 -7.353 -35.814 1.00 96.69 353 GLY A N 1
ATOM 2660 C CA . GLY A 1 353 ? 33.032 -7.613 -35.833 1.00 96.69 353 GLY A CA 1
ATOM 2661 C C . GLY A 1 353 ? 33.786 -6.824 -36.909 1.00 96.69 353 GLY A C 1
ATOM 2662 O O . GLY A 1 353 ? 34.855 -7.242 -37.339 1.00 96.69 353 GLY A O 1
ATOM 2663 N N . SER A 1 354 ? 33.197 -5.715 -37.361 1.00 97.56 354 SER A N 1
ATOM 2664 C CA . SER A 1 354 ? 33.621 -4.894 -38.502 1.00 97.56 354 SER A CA 1
ATOM 2665 C C . SER A 1 354 ? 33.431 -3.407 -38.177 1.00 97.56 354 SER A C 1
ATOM 2667 O O . SER A 1 354 ? 33.075 -3.057 -37.046 1.00 97.56 354 SER A O 1
ATOM 2669 N N . ARG A 1 355 ? 33.639 -2.519 -39.156 1.00 97.75 355 ARG A N 1
ATOM 2670 C CA . ARG A 1 355 ? 33.593 -1.065 -38.966 1.00 97.75 355 ARG A CA 1
ATOM 2671 C C . ARG A 1 355 ? 32.398 -0.402 -39.661 1.00 97.75 355 ARG A C 1
ATOM 2673 O O . ARG A 1 355 ? 32.023 -0.759 -40.775 1.00 97.75 355 ARG A O 1
ATOM 2680 N N . LEU A 1 356 ? 31.809 0.597 -39.009 1.00 98.06 356 LEU A N 1
ATOM 2681 C CA . LEU A 1 356 ? 30.729 1.427 -39.546 1.00 98.06 356 LEU A CA 1
ATOM 2682 C C . LEU A 1 356 ? 30.986 2.889 -39.208 1.00 98.06 356 LEU A C 1
ATOM 2684 O O . LEU A 1 356 ? 31.283 3.209 -38.059 1.00 98.06 356 LEU A O 1
ATOM 2688 N N . VAL A 1 357 ? 30.833 3.771 -40.194 1.00 97.56 357 VAL A N 1
ATOM 2689 C CA . VAL A 1 357 ? 30.981 5.222 -40.025 1.00 97.56 357 VAL A CA 1
ATOM 2690 C C . VAL A 1 357 ? 29.730 5.940 -40.529 1.00 97.56 357 VAL A C 1
ATOM 2692 O O . VAL A 1 357 ? 29.388 5.820 -41.701 1.00 97.56 357 VAL A O 1
ATOM 2695 N N . ASN A 1 358 ? 29.057 6.713 -39.678 1.00 97.19 358 ASN A N 1
ATOM 2696 C CA . ASN A 1 358 ? 27.940 7.582 -40.055 1.00 97.19 358 ASN A CA 1
ATOM 2697 C C . ASN A 1 358 ? 28.300 9.054 -39.817 1.00 97.19 358 ASN A C 1
ATOM 2699 O O . ASN A 1 358 ? 28.509 9.456 -38.674 1.00 97.19 358 ASN A O 1
ATOM 2703 N N . THR A 1 359 ? 28.327 9.865 -40.875 1.00 95.12 359 THR A N 1
ATOM 2704 C CA . THR A 1 359 ? 28.636 11.306 -40.802 1.00 95.12 359 THR A CA 1
ATOM 2705 C C . THR A 1 359 ? 27.447 12.205 -41.147 1.00 95.12 359 THR A C 1
ATOM 2707 O O . THR A 1 359 ? 27.528 13.419 -40.949 1.00 95.12 359 THR A O 1
ATOM 2710 N N . LYS A 1 360 ? 26.337 11.633 -41.634 1.00 94.25 360 LYS A N 1
ATOM 2711 C CA . LYS A 1 360 ? 25.120 12.364 -42.028 1.00 94.25 360 LYS A CA 1
ATOM 2712 C C . LYS A 1 360 ? 23.862 11.706 -41.440 1.00 94.25 360 LYS A C 1
ATOM 2714 O O . LYS A 1 360 ? 23.865 11.358 -40.261 1.00 94.25 360 LYS A O 1
ATOM 2719 N N . THR A 1 361 ? 22.760 11.612 -42.179 1.00 94.00 361 THR A N 1
ATOM 2720 C CA . THR A 1 361 ? 21.429 11.399 -41.594 1.00 94.00 361 THR A CA 1
ATOM 2721 C C . THR A 1 361 ? 20.936 9.975 -41.806 1.00 94.00 361 THR A C 1
ATOM 2723 O O . THR A 1 361 ? 20.903 9.485 -42.935 1.00 94.00 361 THR A O 1
ATOM 2726 N N . ILE A 1 362 ? 20.490 9.354 -40.714 1.00 98.25 362 ILE A N 1
ATOM 2727 C CA . ILE A 1 362 ? 19.620 8.177 -40.719 1.00 98.25 362 ILE A CA 1
ATOM 2728 C C . ILE A 1 362 ? 18.270 8.626 -40.161 1.00 98.25 362 ILE A C 1
ATOM 2730 O O . ILE A 1 362 ? 18.221 9.125 -39.037 1.00 98.25 362 ILE A O 1
ATOM 2734 N N . SER A 1 363 ? 17.188 8.492 -40.920 1.00 97.94 363 SER A N 1
ATOM 2735 C CA . SER A 1 363 ? 15.871 9.018 -40.547 1.00 97.94 363 SER A CA 1
ATOM 2736 C C . SER A 1 363 ? 14.731 8.027 -40.795 1.00 97.94 363 SER A C 1
ATOM 2738 O O . SER A 1 363 ? 14.876 7.018 -41.476 1.00 97.94 363 SER A O 1
ATOM 2740 N N . SER A 1 364 ? 13.573 8.312 -40.215 1.00 97.81 364 SER A N 1
ATOM 2741 C CA . SER A 1 364 ? 12.291 7.654 -40.483 1.00 97.81 364 SER A CA 1
ATOM 2742 C C . SER A 1 364 ? 11.170 8.665 -40.289 1.00 97.81 364 SER A C 1
ATOM 2744 O O . SER A 1 364 ? 11.387 9.757 -39.756 1.00 97.81 364 SER A O 1
ATOM 2746 N N . THR A 1 365 ? 9.973 8.292 -40.718 1.00 95.75 365 THR A N 1
ATOM 2747 C CA . THR A 1 365 ? 8.741 9.065 -40.562 1.00 95.75 365 THR A CA 1
ATOM 2748 C C . THR A 1 365 ? 7.777 8.398 -39.586 1.00 95.75 365 THR A C 1
ATOM 2750 O O . THR A 1 365 ? 7.195 9.082 -38.745 1.00 95.75 365 THR A O 1
ATOM 2753 N N . ASN A 1 366 ? 7.616 7.072 -39.664 1.00 94.38 366 ASN A N 1
ATOM 2754 C CA . ASN A 1 366 ? 6.764 6.306 -38.755 1.00 94.38 366 ASN A CA 1
ATOM 2755 C C . ASN A 1 366 ? 7.161 4.820 -38.698 1.00 94.38 366 ASN A C 1
ATOM 2757 O O . ASN A 1 366 ? 6.446 3.954 -39.205 1.00 94.38 366 ASN A O 1
ATOM 2761 N N . VAL A 1 367 ? 8.307 4.518 -38.090 1.00 96.50 367 VAL A N 1
ATOM 2762 C CA . VAL A 1 367 ? 8.845 3.153 -38.031 1.00 96.50 367 VAL A CA 1
ATOM 2763 C C . VAL A 1 367 ? 8.411 2.396 -36.772 1.00 96.50 367 VAL A C 1
ATOM 2765 O O . VAL A 1 367 ? 8.238 2.975 -35.697 1.00 96.50 367 VAL A O 1
ATOM 2768 N N . LYS A 1 368 ? 8.259 1.072 -36.913 1.00 95.75 368 LYS A N 1
ATOM 2769 C CA . LYS A 1 368 ? 8.087 0.114 -35.812 1.00 95.75 368 LYS A CA 1
ATOM 2770 C C . LYS A 1 368 ? 9.241 -0.880 -35.790 1.00 95.75 368 LYS A C 1
ATOM 2772 O O . LYS A 1 368 ? 9.604 -1.441 -36.823 1.00 95.75 368 LYS A O 1
ATOM 2777 N N . ASN A 1 369 ? 9.771 -1.137 -34.604 1.00 96.25 369 ASN A N 1
ATOM 2778 C CA . ASN A 1 369 ? 10.936 -1.973 -34.330 1.00 96.25 369 ASN A CA 1
ATOM 2779 C C . ASN A 1 369 ? 12.158 -1.530 -35.152 1.00 96.25 369 ASN A C 1
ATOM 2781 O O . ASN A 1 369 ? 12.960 -2.358 -35.585 1.00 96.25 369 ASN A O 1
ATOM 2785 N N . GLY A 1 370 ? 12.249 -0.227 -35.431 1.00 97.12 370 GLY A N 1
ATOM 2786 C CA . GLY A 1 370 ? 13.318 0.364 -36.222 1.00 97.12 370 GLY A CA 1
ATOM 2787 C C . GLY A 1 370 ? 14.570 0.569 -35.384 1.00 97.12 370 GLY A C 1
ATOM 2788 O O . GLY A 1 370 ? 14.479 0.941 -34.211 1.00 97.12 370 GLY A O 1
ATOM 2789 N N . ILE A 1 371 ? 15.739 0.354 -35.990 1.00 98.50 371 ILE A N 1
ATOM 2790 C CA . ILE A 1 371 ? 17.025 0.635 -35.348 1.00 98.50 371 ILE A CA 1
ATOM 2791 C C . ILE A 1 371 ? 17.877 1.537 -36.236 1.00 98.50 371 ILE A C 1
ATOM 2793 O O . ILE A 1 371 ? 18.119 1.217 -37.397 1.00 98.50 371 ILE A O 1
ATOM 2797 N N . GLY A 1 372 ? 18.375 2.649 -35.698 1.00 98.31 372 GLY A N 1
ATOM 2798 C CA . GLY A 1 372 ? 19.263 3.543 -36.444 1.00 98.31 372 GLY A CA 1
ATOM 2799 C C . GLY A 1 372 ? 20.604 2.873 -36.754 1.00 98.31 372 GLY A C 1
ATOM 2800 O O . GLY A 1 372 ? 20.924 2.608 -37.915 1.00 98.31 372 GLY A O 1
ATOM 2801 N N . ILE A 1 373 ? 21.375 2.570 -35.704 1.00 98.50 373 ILE A N 1
ATOM 2802 C CA . ILE A 1 373 ? 22.705 1.948 -35.803 1.00 98.50 373 ILE A CA 1
ATOM 2803 C C . ILE A 1 373 ? 22.821 0.740 -34.874 1.00 98.50 373 ILE A C 1
ATOM 2805 O O . ILE A 1 373 ? 22.415 0.797 -33.712 1.00 98.50 373 ILE A O 1
ATOM 2809 N N . VAL A 1 374 ? 23.449 -0.326 -35.374 1.00 98.62 374 VAL A N 1
ATOM 2810 C CA . VAL A 1 374 ? 23.775 -1.537 -34.613 1.00 98.62 374 VAL A CA 1
ATOM 2811 C C . VAL A 1 374 ? 25.273 -1.847 -34.699 1.00 98.62 374 VAL A C 1
ATOM 2813 O O . VAL A 1 374 ? 25.810 -2.033 -35.789 1.00 98.62 374 VAL A O 1
ATOM 2816 N N . GLY A 1 375 ? 25.934 -1.965 -33.546 1.00 97.94 375 GLY A N 1
ATOM 2817 C CA . GLY A 1 375 ? 27.282 -2.525 -33.407 1.00 97.94 375 GLY A CA 1
ATOM 2818 C C . GLY A 1 375 ? 27.258 -3.789 -32.551 1.00 97.94 375 GLY A C 1
ATOM 2819 O O . GLY A 1 375 ? 26.798 -3.749 -31.410 1.00 97.94 375 GLY A O 1
ATOM 2820 N N . MET A 1 376 ? 27.725 -4.919 -33.087 1.00 96.06 376 MET A N 1
ATOM 2821 C CA . MET A 1 376 ? 27.710 -6.213 -32.390 1.00 96.06 376 MET A CA 1
ATOM 2822 C C . MET A 1 376 ? 29.011 -7.004 -32.568 1.00 96.06 376 MET A C 1
ATOM 2824 O O . MET A 1 376 ? 29.718 -6.853 -33.558 1.00 96.06 376 MET A O 1
ATOM 2828 N N . ASN A 1 377 ? 29.294 -7.909 -31.628 1.00 94.88 377 ASN A N 1
ATOM 2829 C CA . ASN A 1 377 ? 30.408 -8.866 -31.671 1.00 94.88 377 ASN A CA 1
ATOM 2830 C C . ASN A 1 377 ? 31.768 -8.226 -32.008 1.00 94.88 377 ASN A C 1
ATOM 2832 O O . ASN A 1 377 ? 32.431 -8.657 -32.949 1.00 94.88 377 ASN A O 1
ATOM 2836 N N . GLY A 1 378 ? 32.171 -7.198 -31.258 1.00 95.12 378 GLY A N 1
ATOM 2837 C CA . GLY A 1 378 ? 33.458 -6.520 -31.452 1.00 95.12 378 GLY A CA 1
ATOM 2838 C C . GLY A 1 378 ? 33.485 -5.514 -32.606 1.00 95.12 378 GLY A C 1
ATOM 2839 O O . GLY A 1 378 ? 34.538 -5.295 -33.195 1.00 95.12 378 GLY A O 1
ATOM 2840 N N . ALA A 1 379 ? 32.344 -4.923 -32.971 1.00 97.81 379 ALA A N 1
ATOM 2841 C CA . ALA A 1 379 ? 32.293 -3.893 -34.008 1.00 97.81 379 ALA A CA 1
ATOM 2842 C C . ALA A 1 379 ? 32.861 -2.544 -33.529 1.00 97.81 379 ALA A C 1
ATOM 2844 O O . ALA A 1 379 ? 32.757 -2.205 -32.350 1.00 97.81 379 ALA A O 1
ATOM 2845 N N . THR A 1 380 ? 33.389 -1.745 -34.461 1.00 97.31 380 THR A N 1
ATOM 2846 C CA . THR A 1 380 ? 33.766 -0.338 -34.240 1.00 97.31 380 THR A CA 1
ATOM 2847 C C . THR A 1 380 ? 32.784 0.581 -34.962 1.00 97.31 380 THR A C 1
ATOM 2849 O O . THR A 1 380 ? 32.673 0.547 -36.188 1.00 97.31 380 THR A O 1
ATOM 2852 N N . VAL A 1 381 ? 32.073 1.409 -34.202 1.00 97.88 381 VAL A N 1
ATOM 2853 C CA . VAL A 1 381 ? 31.038 2.326 -34.691 1.00 97.88 381 VAL A CA 1
ATOM 2854 C C . VAL A 1 381 ? 31.497 3.767 -34.492 1.00 97.88 381 VAL A C 1
ATOM 2856 O O . VAL A 1 381 ? 31.704 4.196 -33.365 1.00 97.88 381 VAL A O 1
ATOM 2859 N N . GLU A 1 382 ? 31.598 4.544 -35.566 1.00 97.12 382 GLU A N 1
ATOM 2860 C CA . GLU A 1 382 ? 31.819 5.992 -35.507 1.00 97.12 382 GLU A CA 1
ATOM 2861 C C . GLU A 1 382 ? 30.555 6.731 -35.933 1.00 97.12 382 GLU A C 1
ATOM 2863 O O . GLU A 1 382 ? 30.098 6.580 -37.065 1.00 97.12 382 GLU A O 1
ATOM 2868 N N . ASN A 1 383 ? 29.999 7.559 -35.048 1.00 96.19 383 ASN A N 1
ATOM 2869 C CA . ASN A 1 383 ? 28.852 8.402 -35.380 1.00 96.19 383 ASN A CA 1
ATOM 2870 C C . ASN A 1 383 ? 29.172 9.882 -35.142 1.00 96.19 383 ASN A C 1
ATOM 2872 O O . ASN A 1 383 ? 29.380 10.309 -34.007 1.00 96.19 383 ASN A O 1
ATOM 2876 N N . SER A 1 384 ? 29.165 10.666 -36.217 1.00 94.25 384 SER A N 1
ATOM 2877 C CA . SER A 1 384 ? 29.205 12.133 -36.204 1.00 94.25 384 SER A CA 1
ATOM 2878 C C . SER A 1 384 ? 27.979 12.772 -36.872 1.00 94.25 384 SER A C 1
ATOM 2880 O O . SER A 1 384 ? 27.910 13.995 -36.964 1.00 94.25 384 SER A O 1
ATOM 2882 N N . GLY A 1 385 ? 27.002 11.960 -37.293 1.00 93.88 385 GLY A N 1
ATOM 2883 C CA . GLY A 1 385 ? 25.759 12.392 -37.930 1.00 93.88 385 GLY A CA 1
ATOM 2884 C C . GLY A 1 385 ? 24.508 12.361 -37.035 1.00 93.88 385 GLY A C 1
ATOM 2885 O O . GLY A 1 385 ? 24.575 12.100 -35.829 1.00 93.88 385 GLY A O 1
ATOM 2886 N N . THR A 1 386 ? 23.347 12.619 -37.647 1.00 95.44 386 THR A N 1
ATOM 2887 C CA . THR A 1 386 ? 22.021 12.641 -36.998 1.00 95.44 386 THR A CA 1
ATOM 2888 C C . THR A 1 386 ? 21.296 11.309 -37.168 1.00 95.44 386 THR A C 1
ATOM 2890 O O . THR A 1 386 ? 21.232 10.762 -38.269 1.00 95.44 386 THR A O 1
ATOM 2893 N N . ILE A 1 387 ? 20.681 10.823 -36.092 1.00 98.06 387 ILE A N 1
ATOM 2894 C CA . ILE A 1 387 ? 19.854 9.617 -36.058 1.00 98.06 387 ILE A CA 1
ATOM 2895 C C . ILE A 1 387 ? 18.449 10.012 -35.603 1.00 98.06 387 ILE A C 1
ATOM 2897 O O . ILE A 1 387 ? 18.273 10.462 -34.476 1.00 98.06 387 ILE A O 1
ATOM 2901 N N . LYS A 1 388 ? 17.447 9.837 -36.465 1.00 98.12 388 LYS A N 1
ATOM 2902 C CA . LYS A 1 388 ? 16.041 10.166 -36.207 1.00 98.12 388 LYS A CA 1
ATOM 2903 C C . LYS A 1 388 ? 15.145 8.946 -36.450 1.00 98.12 388 LYS A C 1
ATOM 2905 O O . LYS A 1 388 ? 14.710 8.690 -37.570 1.00 98.12 388 LYS A O 1
ATOM 2910 N N . VAL A 1 389 ? 14.872 8.177 -35.400 1.00 98.25 389 VAL A N 1
ATOM 2911 C CA . VAL A 1 389 ? 14.082 6.933 -35.445 1.00 98.25 389 VAL A CA 1
ATOM 2912 C C . VAL A 1 389 ? 12.716 7.163 -34.795 1.00 98.25 389 VAL A C 1
ATOM 2914 O O . VAL A 1 389 ? 12.517 6.895 -33.612 1.00 98.25 389 VAL A O 1
ATOM 2917 N N . VAL A 1 390 ? 11.775 7.717 -35.555 1.00 97.62 390 VAL A N 1
ATOM 2918 C CA . VAL A 1 390 ? 10.485 8.193 -35.049 1.00 97.62 390 VAL A CA 1
ATOM 2919 C C . VAL A 1 390 ? 9.334 7.289 -35.470 1.00 97.62 390 VAL A C 1
ATOM 2921 O O . VAL A 1 390 ? 9.290 6.760 -36.579 1.00 97.62 390 VAL A O 1
ATOM 2924 N N . GLY A 1 391 ? 8.377 7.126 -34.564 1.00 95.31 391 GLY A N 1
ATOM 2925 C CA . GLY A 1 391 ? 7.143 6.391 -34.789 1.00 95.31 391 GLY A CA 1
ATOM 2926 C C . GLY A 1 391 ? 6.055 6.758 -33.786 1.00 95.31 391 GLY A C 1
ATOM 2927 O O . GLY A 1 391 ? 6.262 7.565 -32.878 1.00 95.31 391 GLY A O 1
ATOM 2928 N N . THR A 1 392 ? 4.871 6.179 -33.980 1.00 92.88 392 THR A N 1
ATOM 2929 C CA . THR A 1 392 ? 3.673 6.438 -33.167 1.00 92.88 392 THR A CA 1
ATOM 2930 C C . THR A 1 392 ? 3.091 5.148 -32.578 1.00 92.88 392 THR A C 1
ATOM 2932 O O . THR A 1 392 ? 3.097 4.093 -33.218 1.00 92.88 392 THR A O 1
ATOM 2935 N N . GLY A 1 393 ? 2.571 5.231 -31.348 1.00 93.44 393 GLY A N 1
ATOM 2936 C CA . GLY A 1 393 ? 2.059 4.077 -30.596 1.00 93.44 393 GLY A CA 1
ATOM 2937 C C . GLY A 1 393 ? 3.169 3.115 -30.168 1.00 93.44 393 GLY A C 1
ATOM 2938 O O . GLY A 1 393 ? 4.299 3.538 -29.957 1.00 93.44 393 GLY A O 1
ATOM 2939 N N . ASN A 1 394 ? 2.868 1.816 -30.063 1.00 93.75 394 ASN A N 1
ATOM 2940 C CA . ASN A 1 394 ? 3.847 0.791 -29.682 1.00 93.75 394 ASN A CA 1
ATOM 2941 C C . ASN A 1 394 ? 4.855 0.515 -30.808 1.00 93.75 394 ASN A C 1
ATOM 2943 O O . ASN A 1 394 ? 4.518 -0.163 -31.785 1.00 93.75 394 ASN A O 1
ATOM 2947 N N . THR A 1 395 ? 6.074 1.044 -30.671 1.00 94.12 395 THR A N 1
ATOM 2948 C CA . THR A 1 395 ? 7.099 0.970 -31.719 1.00 94.12 395 THR A CA 1
ATOM 2949 C C . THR A 1 395 ? 8.337 0.187 -31.309 1.00 94.12 395 THR A C 1
ATOM 2951 O O . THR A 1 395 ? 8.877 -0.491 -32.167 1.00 94.12 395 THR A O 1
ATOM 2954 N N . ASN A 1 396 ? 8.789 0.210 -30.050 1.00 96.06 396 ASN A N 1
ATOM 2955 C CA . ASN A 1 396 ? 10.051 -0.434 -29.627 1.00 96.06 396 ASN A CA 1
ATOM 2956 C C . ASN A 1 396 ? 11.280 0.019 -30.447 1.00 96.06 396 ASN A C 1
ATOM 2958 O O . ASN A 1 396 ? 12.168 -0.780 -30.754 1.00 96.06 396 ASN A O 1
ATOM 2962 N N . ASN A 1 397 ? 11.329 1.289 -30.842 1.00 98.00 397 ASN A N 1
ATOM 2963 C CA . ASN A 1 397 ? 12.421 1.811 -31.659 1.00 98.00 397 ASN A CA 1
ATOM 2964 C C . ASN A 1 397 ? 13.705 1.988 -30.839 1.00 98.00 397 ASN A C 1
ATOM 2966 O O . ASN A 1 397 ? 13.660 2.284 -29.642 1.00 98.00 397 ASN A O 1
ATOM 2970 N N . ILE A 1 398 ? 14.863 1.847 -31.488 1.00 98.62 398 ILE A N 1
ATOM 2971 C CA . ILE A 1 398 ? 16.171 2.094 -30.875 1.00 98.62 398 ILE A CA 1
ATOM 2972 C C . ILE A 1 398 ? 16.984 3.049 -31.752 1.00 98.62 398 ILE A C 1
ATOM 2974 O O . ILE A 1 398 ? 17.161 2.814 -32.943 1.00 98.62 398 ILE A O 1
ATOM 2978 N N . GLY A 1 399 ? 17.531 4.119 -31.177 1.00 98.31 399 GLY A N 1
ATOM 2979 C CA . GLY A 1 399 ? 18.439 5.004 -31.914 1.00 98.31 399 GLY A CA 1
ATOM 2980 C C . GLY A 1 399 ? 19.771 4.308 -32.202 1.00 98.31 399 GLY A C 1
ATOM 2981 O O . GLY A 1 399 ? 20.117 4.049 -33.356 1.00 98.31 399 GLY A O 1
ATOM 2982 N N . ILE A 1 400 ? 20.499 3.961 -31.138 1.00 98.44 400 ILE A N 1
ATOM 2983 C CA . ILE A 1 400 ? 21.779 3.239 -31.207 1.00 98.44 400 ILE A CA 1
ATOM 2984 C C . ILE A 1 400 ? 21.748 2.004 -30.304 1.00 98.44 400 ILE A C 1
ATOM 2986 O O . ILE A 1 400 ? 21.427 2.108 -29.120 1.00 98.44 400 ILE A O 1
ATOM 2990 N N . LEU A 1 401 ? 22.162 0.858 -30.846 1.00 98.50 401 LEU A N 1
ATOM 2991 C CA . LEU A 1 401 ? 22.411 -0.380 -30.112 1.00 98.50 401 LEU A CA 1
ATOM 2992 C C . LEU A 1 401 ? 23.889 -0.778 -30.220 1.00 98.50 401 LEU A C 1
ATOM 2994 O O . LEU A 1 401 ? 24.364 -1.095 -31.309 1.00 98.50 401 LEU A O 1
ATOM 2998 N N . ILE A 1 402 ? 24.598 -0.830 -29.091 1.00 98.31 402 ILE A N 1
ATOM 2999 C CA . ILE A 1 402 ? 25.968 -1.359 -29.003 1.00 98.31 402 ILE A CA 1
ATOM 3000 C C . ILE A 1 402 ? 25.967 -2.579 -28.080 1.00 98.31 402 ILE A C 1
ATOM 3002 O O . ILE A 1 402 ? 25.557 -2.487 -26.921 1.00 98.31 402 ILE A O 1
ATOM 3006 N N . ASN A 1 403 ? 26.414 -3.728 -28.591 1.00 97.25 403 ASN A N 1
ATOM 3007 C CA . ASN A 1 403 ? 26.392 -4.991 -27.860 1.00 97.25 403 ASN A CA 1
ATOM 3008 C C . ASN A 1 403 ? 27.656 -5.844 -28.071 1.00 97.25 403 ASN A C 1
ATOM 3010 O O . ASN A 1 403 ? 28.374 -5.702 -29.062 1.00 97.25 403 ASN A O 1
ATOM 3014 N N . SER A 1 404 ? 27.881 -6.785 -27.153 1.00 93.94 404 SER A N 1
ATOM 3015 C CA . SER A 1 404 ? 28.823 -7.901 -27.281 1.00 93.94 404 SER A CA 1
ATOM 3016 C C . SER A 1 404 ? 30.250 -7.463 -27.642 1.00 93.94 404 SER A C 1
ATOM 3018 O O . SER A 1 404 ? 30.781 -7.864 -28.676 1.00 93.94 404 SER A O 1
ATOM 3020 N N . GLY A 1 405 ? 30.861 -6.618 -26.808 1.00 94.12 405 GLY A N 1
ATOM 3021 C CA . GLY A 1 405 ? 32.259 -6.193 -26.950 1.00 94.12 405 GLY A CA 1
ATOM 3022 C C . GLY A 1 405 ? 32.496 -5.090 -27.982 1.00 94.12 405 GLY A C 1
ATOM 3023 O O . GLY A 1 405 ? 33.639 -4.837 -28.343 1.00 94.12 405 GLY A O 1
ATOM 3024 N N . SER A 1 406 ? 31.435 -4.463 -28.494 1.00 97.69 406 SER A N 1
ATOM 3025 C CA . SER A 1 406 ? 31.540 -3.435 -29.538 1.00 97.69 406 SER A CA 1
ATOM 3026 C C . SER A 1 406 ? 31.778 -2.046 -28.950 1.00 97.69 406 SER A C 1
ATOM 3028 O O . SER A 1 406 ? 31.282 -1.720 -27.871 1.00 97.69 406 SER A O 1
ATOM 3030 N N . THR A 1 407 ? 32.494 -1.196 -29.677 1.00 97.44 407 THR A N 1
ATOM 3031 C CA . THR A 1 407 ? 32.816 0.168 -29.250 1.00 97.44 407 THR A CA 1
ATOM 3032 C C . THR A 1 407 ? 32.182 1.194 -30.180 1.00 97.44 407 THR A C 1
ATOM 3034 O O . THR A 1 407 ? 32.220 1.065 -31.402 1.00 97.44 407 THR A O 1
ATOM 3037 N N . GLY A 1 408 ? 31.574 2.219 -29.591 1.00 96.75 408 GLY A N 1
ATOM 3038 C CA . GLY A 1 408 ? 31.076 3.400 -30.283 1.00 96.75 408 GLY A CA 1
ATOM 3039 C C . GLY A 1 408 ? 31.911 4.626 -29.930 1.00 96.75 408 GLY A C 1
ATOM 3040 O O . GLY A 1 408 ? 32.200 4.850 -28.755 1.00 96.75 408 GLY A O 1
ATOM 3041 N N . THR A 1 409 ? 32.286 5.432 -30.916 1.00 96.06 409 THR A N 1
ATOM 3042 C CA . THR A 1 409 ? 33.059 6.665 -30.739 1.00 96.06 409 THR A CA 1
ATOM 3043 C C . THR A 1 409 ? 32.479 7.818 -31.555 1.00 96.06 409 THR A C 1
ATOM 3045 O O . THR A 1 409 ? 31.642 7.650 -32.449 1.00 96.06 409 THR A O 1
ATOM 3048 N N . VAL A 1 410 ? 32.944 9.025 -31.234 1.00 91.00 410 VAL A N 1
ATOM 3049 C CA . VAL A 1 410 ? 32.638 10.231 -31.998 1.00 91.00 410 VAL A CA 1
ATOM 3050 C C . VAL A 1 410 ? 33.633 10.320 -33.150 1.00 91.00 410 VAL A C 1
ATOM 3052 O O . VAL A 1 410 ? 34.825 10.520 -32.922 1.00 91.00 410 VAL A O 1
ATOM 3055 N N . GLY A 1 411 ? 33.145 10.176 -34.381 1.00 87.81 411 GLY A N 1
ATOM 3056 C CA . GLY A 1 411 ? 33.949 10.429 -35.577 1.00 87.81 411 GLY A CA 1
ATOM 3057 C C . GLY A 1 411 ? 34.220 11.924 -35.791 1.00 87.81 411 GLY A C 1
ATOM 3058 O O . GLY A 1 411 ? 33.669 12.785 -35.099 1.00 87.81 411 GLY A O 1
ATOM 3059 N N . ALA A 1 412 ? 35.034 12.261 -36.793 1.00 85.50 412 ALA A N 1
ATOM 3060 C CA . ALA A 1 412 ? 35.186 13.650 -37.224 1.00 85.50 412 ALA A CA 1
ATOM 3061 C C . ALA A 1 412 ? 33.835 14.206 -37.713 1.00 85.50 412 ALA A C 1
ATOM 3063 O O . ALA A 1 412 ? 33.135 13.547 -38.485 1.00 85.50 412 ALA A O 1
ATOM 3064 N N . VAL A 1 413 ? 33.467 15.409 -37.261 1.00 84.00 413 VAL A N 1
ATOM 3065 C CA . VAL A 1 413 ? 32.282 16.133 -37.748 1.00 84.00 413 VAL A CA 1
ATOM 3066 C C . VAL A 1 413 ? 32.712 16.947 -38.972 1.00 84.00 413 VAL A C 1
ATOM 3068 O O . VAL A 1 413 ? 33.538 17.850 -38.815 1.00 84.00 413 VAL A O 1
ATOM 3071 N N . PRO A 1 414 ? 32.216 16.642 -40.185 1.00 81.50 414 PRO A N 1
ATOM 3072 C CA . PRO A 1 414 ? 32.570 17.411 -41.374 1.00 81.50 414 PRO A CA 1
ATOM 3073 C C . PRO A 1 414 ? 32.129 18.883 -41.254 1.00 81.50 414 PRO A C 1
ATOM 3075 O O . PRO A 1 414 ? 31.054 19.147 -40.705 1.00 81.50 414 PRO A O 1
ATOM 3078 N N . PRO A 1 415 ? 32.907 19.851 -41.778 1.00 78.56 415 PRO A N 1
ATOM 3079 C CA . PRO A 1 415 ? 32.506 21.256 -41.803 1.00 78.56 415 PRO A CA 1
ATOM 3080 C C . PRO A 1 415 ? 31.138 21.449 -42.475 1.00 78.56 415 PRO A C 1
ATOM 3082 O O . PRO A 1 415 ? 30.903 20.930 -43.563 1.00 78.56 415 PRO A O 1
ATOM 3085 N N . GLY A 1 416 ? 30.243 22.204 -41.834 1.00 79.81 416 GLY A N 1
ATOM 3086 C CA . GLY A 1 416 ? 28.895 22.483 -42.346 1.00 79.81 416 GLY A CA 1
ATOM 3087 C C . GLY A 1 416 ? 27.822 21.442 -41.997 1.00 79.81 416 GLY A C 1
ATOM 3088 O O . GLY A 1 416 ? 26.643 21.721 -42.210 1.00 79.81 416 GLY A O 1
ATOM 3089 N N . ASN A 1 417 ? 28.180 20.288 -41.418 1.00 81.38 417 ASN A N 1
ATOM 3090 C CA . ASN A 1 417 ? 27.190 19.327 -40.920 1.00 81.38 417 ASN A CA 1
ATOM 3091 C C . ASN A 1 417 ? 26.598 19.782 -39.570 1.00 81.38 417 ASN A C 1
ATOM 3093 O O . ASN A 1 417 ? 27.306 20.397 -38.764 1.00 81.38 417 ASN A O 1
ATOM 3097 N N . PRO A 1 418 ? 25.315 19.472 -39.286 1.00 83.62 418 PRO A N 1
ATOM 3098 C CA . PRO A 1 418 ? 24.740 19.711 -37.969 1.00 83.62 418 PRO A CA 1
ATOM 3099 C C . PRO A 1 418 ? 25.468 18.881 -36.908 1.00 83.62 418 PRO A C 1
ATOM 3101 O O . PRO A 1 418 ? 26.056 17.838 -37.201 1.00 83.62 418 PRO A O 1
ATOM 3104 N N . ALA A 1 419 ? 25.393 19.327 -35.654 1.00 86.06 419 ALA A N 1
ATOM 3105 C CA . ALA A 1 419 ? 25.913 18.545 -34.543 1.00 86.06 419 ALA A CA 1
ATOM 3106 C C . ALA A 1 419 ? 25.225 17.162 -34.486 1.00 86.06 419 ALA A C 1
ATOM 3108 O O . ALA A 1 419 ? 24.007 17.077 -34.709 1.00 86.06 419 ALA A O 1
ATOM 3109 N N . PRO A 1 420 ? 25.971 16.088 -34.161 1.00 92.19 420 PRO A N 1
ATOM 3110 C CA . PRO A 1 420 ? 25.392 14.762 -33.999 1.00 92.19 420 PRO A CA 1
ATOM 3111 C C . PRO A 1 420 ? 24.246 14.796 -32.989 1.00 92.19 420 PRO A C 1
ATOM 3113 O O . PRO A 1 420 ? 24.256 15.561 -32.027 1.00 92.19 420 PRO A O 1
ATOM 3116 N N . SER A 1 421 ? 23.209 14.010 -33.239 1.00 95.19 421 SER A N 1
ATOM 3117 C CA . SER A 1 421 ? 22.021 13.972 -32.384 1.00 95.19 421 SER A CA 1
ATOM 3118 C C . SER A 1 421 ? 21.250 12.678 -32.581 1.00 95.19 421 SER A C 1
ATOM 3120 O O . SER A 1 421 ? 21.330 12.050 -33.637 1.00 95.19 421 SER A O 1
ATOM 3122 N N . ILE A 1 422 ? 20.511 12.284 -31.549 1.00 98.06 422 ILE A N 1
ATOM 3123 C CA . ILE A 1 422 ? 19.636 11.117 -31.528 1.00 98.06 422 ILE A CA 1
ATOM 3124 C C . ILE A 1 422 ? 18.229 11.599 -31.172 1.00 98.06 422 ILE A C 1
ATOM 3126 O O . ILE A 1 422 ? 18.025 12.197 -30.120 1.00 98.06 422 ILE A O 1
ATOM 3130 N N . GLU A 1 423 ? 17.255 11.324 -32.025 1.00 98.19 423 GLU A N 1
ATOM 3131 C CA . GLU A 1 423 ? 15.831 11.552 -31.789 1.00 98.19 423 GLU A CA 1
ATOM 3132 C C . GLU A 1 423 ? 15.103 10.224 -31.987 1.00 98.19 423 GLU A C 1
ATOM 3134 O O . GLU A 1 423 ? 15.213 9.607 -33.045 1.00 98.19 423 GLU A O 1
ATOM 3139 N N . VAL A 1 424 ? 14.382 9.761 -30.970 1.00 98.69 424 VAL A N 1
ATOM 3140 C CA . VAL A 1 424 ? 13.622 8.510 -31.017 1.00 98.69 424 VAL A CA 1
ATOM 3141 C C . VAL A 1 424 ? 12.208 8.757 -30.515 1.00 98.69 424 VAL A C 1
ATOM 3143 O O . VAL A 1 424 ? 12.029 9.420 -29.498 1.00 98.69 424 VAL A O 1
ATOM 3146 N N . SER A 1 425 ? 11.191 8.220 -31.187 1.00 97.94 425 SER A N 1
ATOM 3147 C CA . SER A 1 425 ? 9.815 8.330 -30.693 1.00 97.94 425 SER A CA 1
ATOM 3148 C C . SER A 1 425 ? 8.982 7.063 -30.859 1.00 97.94 425 SER A C 1
ATOM 3150 O O . SER A 1 425 ? 9.296 6.164 -31.650 1.00 97.94 425 SER A O 1
ATOM 3152 N N . GLY A 1 426 ? 7.903 7.026 -30.081 1.00 97.69 426 GLY A N 1
ATOM 3153 C CA . GLY A 1 426 ? 6.973 5.917 -29.954 1.00 97.69 426 GLY A CA 1
ATOM 3154 C C . GLY A 1 426 ? 7.218 5.127 -28.671 1.00 97.69 426 GLY A C 1
ATOM 3155 O O . GLY A 1 426 ? 8.310 5.121 -28.098 1.00 97.69 426 GLY A O 1
ATOM 3156 N N . ASP A 1 427 ? 6.172 4.470 -28.198 1.00 97.81 427 ASP A N 1
ATOM 3157 C CA . ASP A 1 427 ? 6.173 3.749 -26.939 1.00 97.81 427 ASP A CA 1
ATOM 3158 C C . ASP A 1 427 ? 7.176 2.586 -26.949 1.00 97.81 427 ASP A C 1
ATOM 3160 O O . ASP A 1 427 ? 7.490 2.008 -27.994 1.00 97.81 427 ASP A O 1
ATOM 3164 N N . ASN A 1 428 ? 7.665 2.225 -25.761 1.00 97.62 428 ASN A N 1
ATOM 3165 C CA . ASN A 1 428 ? 8.678 1.186 -25.536 1.00 97.62 428 ASN A CA 1
ATOM 3166 C C . ASN A 1 428 ? 10.069 1.458 -26.130 1.00 97.62 428 ASN A C 1
ATOM 3168 O O . ASN A 1 428 ? 10.941 0.588 -26.053 1.00 97.62 428 ASN A O 1
ATOM 3172 N N . SER A 1 429 ? 10.301 2.649 -26.674 1.00 98.31 429 SER A N 1
ATOM 3173 C CA . SER A 1 429 ? 11.532 2.988 -27.387 1.00 98.31 429 SER A CA 1
ATOM 3174 C C . SER A 1 429 ? 12.693 3.403 -26.484 1.00 98.31 429 SER A C 1
ATOM 3176 O O . SER A 1 429 ? 12.513 3.822 -25.339 1.00 98.31 429 SER A O 1
ATOM 3178 N N . THR A 1 430 ? 13.914 3.293 -27.008 1.00 98.62 430 THR A N 1
ATOM 3179 C CA . THR A 1 430 ? 15.153 3.667 -26.317 1.00 98.62 430 THR A CA 1
ATOM 3180 C C . THR A 1 430 ? 16.043 4.540 -27.200 1.00 98.62 430 THR A C 1
ATOM 3182 O O . THR A 1 430 ? 16.287 4.211 -28.356 1.00 98.62 430 THR A O 1
ATOM 3185 N N . GLY A 1 431 ? 16.580 5.636 -26.664 1.00 98.31 431 GLY A N 1
ATOM 3186 C CA . GLY A 1 431 ? 17.515 6.498 -27.395 1.00 98.31 431 GLY A CA 1
ATOM 3187 C C . GLY A 1 431 ? 18.821 5.769 -27.710 1.00 98.31 431 GLY A C 1
ATOM 3188 O O . GLY A 1 431 ? 19.138 5.507 -28.870 1.00 98.31 431 GLY A O 1
ATOM 3189 N N . ALA A 1 432 ? 19.554 5.383 -26.666 1.00 98.19 432 ALA A N 1
ATOM 3190 C CA . ALA A 1 432 ? 20.763 4.573 -26.788 1.00 98.19 432 ALA A CA 1
ATOM 3191 C C . ALA A 1 432 ? 20.764 3.408 -25.793 1.00 98.19 432 ALA A C 1
ATOM 3193 O O . ALA A 1 432 ? 20.570 3.607 -24.594 1.00 98.19 432 ALA A O 1
ATOM 3194 N N . LEU A 1 433 ? 21.021 2.200 -26.293 1.00 98.38 433 LEU A N 1
ATOM 3195 C CA . LEU A 1 433 ? 21.141 0.978 -25.506 1.00 98.38 433 LEU A CA 1
ATOM 3196 C C . LEU A 1 433 ? 22.545 0.396 -25.668 1.00 98.38 433 LEU A C 1
ATOM 3198 O O . LEU A 1 433 ? 22.917 -0.068 -26.746 1.00 98.38 433 LEU A O 1
ATOM 3202 N N . VAL A 1 434 ? 23.311 0.389 -24.579 1.00 98.31 434 VAL A N 1
ATOM 3203 C CA . VAL A 1 434 ? 24.649 -0.207 -24.536 1.00 98.31 434 VAL A CA 1
ATOM 3204 C C . VAL A 1 434 ? 24.656 -1.337 -23.525 1.00 98.31 434 VAL A C 1
ATOM 3206 O O . VAL A 1 434 ? 24.271 -1.161 -22.367 1.00 98.31 434 VAL A O 1
ATOM 3209 N N . THR A 1 435 ? 25.032 -2.525 -23.987 1.00 96.88 435 THR A N 1
ATOM 3210 C CA . THR A 1 435 ? 24.999 -3.740 -23.173 1.00 96.88 435 THR A CA 1
ATOM 3211 C C . THR A 1 435 ? 26.042 -4.761 -23.628 1.00 96.88 435 THR A C 1
ATOM 3213 O O . THR A 1 435 ? 26.722 -4.568 -24.632 1.00 96.88 435 THR A O 1
ATOM 3216 N N . GLY A 1 436 ? 26.203 -5.847 -22.876 1.00 93.06 436 GLY A N 1
ATOM 3217 C CA . GLY A 1 436 ? 27.201 -6.881 -23.142 1.00 93.06 436 GLY A CA 1
ATOM 3218 C C . GLY A 1 436 ? 28.606 -6.495 -22.675 1.00 93.06 436 GLY A C 1
ATOM 3219 O O . GLY A 1 436 ? 29.033 -5.348 -22.779 1.00 93.06 436 GLY A O 1
ATOM 3220 N N . ALA A 1 437 ? 29.335 -7.481 -22.154 1.00 90.62 437 ALA A N 1
ATOM 3221 C CA . ALA A 1 437 ? 30.684 -7.281 -21.635 1.00 90.62 437 ALA A CA 1
ATOM 3222 C C . ALA A 1 437 ? 31.622 -6.686 -22.701 1.00 90.62 437 ALA A C 1
ATOM 3224 O O . ALA A 1 437 ? 31.569 -7.073 -23.868 1.00 90.62 437 ALA A O 1
ATOM 3225 N N . GLY A 1 438 ? 32.472 -5.743 -22.287 1.00 91.38 438 GLY A N 1
ATOM 3226 C CA . GLY A 1 438 ? 33.436 -5.062 -23.158 1.00 91.38 438 GLY A CA 1
ATOM 3227 C C . GLY A 1 438 ? 32.846 -3.972 -24.060 1.00 91.38 438 GLY A C 1
ATOM 3228 O O . GLY A 1 438 ? 33.605 -3.289 -24.741 1.00 91.38 438 GLY A O 1
ATOM 3229 N N . SER A 1 439 ? 31.523 -3.780 -24.075 1.00 97.38 439 SER A N 1
ATOM 3230 C CA . SER A 1 439 ? 30.905 -2.742 -24.899 1.00 97.38 439 SER A CA 1
ATOM 3231 C C . SER A 1 439 ? 31.069 -1.342 -24.299 1.00 97.38 439 SER A C 1
ATOM 3233 O O . SER A 1 439 ? 31.038 -1.165 -23.079 1.00 97.38 439 SER A O 1
ATOM 3235 N N . SER A 1 440 ? 31.182 -0.321 -25.149 1.00 97.75 440 SER A N 1
ATOM 3236 C CA . SER A 1 440 ? 31.179 1.087 -24.720 1.00 97.75 440 SER A CA 1
ATOM 3237 C C . SER A 1 440 ? 30.694 2.026 -25.821 1.00 97.75 440 SER A C 1
ATOM 3239 O O . SER A 1 440 ? 30.725 1.673 -26.997 1.00 97.75 440 SER A O 1
ATOM 3241 N N . LEU A 1 441 ? 30.242 3.226 -25.454 1.00 97.94 441 LEU A N 1
ATOM 3242 C CA . LEU A 1 441 ? 29.774 4.237 -26.405 1.00 97.94 441 LEU A CA 1
ATOM 3243 C C . LEU A 1 441 ? 30.199 5.633 -25.962 1.00 97.94 441 LEU A C 1
ATOM 3245 O O . LEU A 1 441 ? 29.809 6.080 -24.892 1.00 97.94 441 LEU A O 1
ATOM 3249 N N . THR A 1 442 ? 30.953 6.336 -26.797 1.00 97.25 442 THR A N 1
ATOM 3250 C CA . THR A 1 442 ? 31.229 7.770 -26.677 1.00 97.25 442 THR A CA 1
ATOM 3251 C C . THR A 1 442 ? 30.493 8.501 -27.794 1.00 97.25 442 THR A C 1
ATOM 3253 O O . THR A 1 442 ? 30.628 8.131 -28.957 1.00 97.25 442 THR A O 1
ATOM 3256 N N . MET A 1 443 ? 29.712 9.525 -27.456 1.00 94.44 443 MET A N 1
ATOM 3257 C CA . MET A 1 443 ? 28.903 10.302 -28.405 1.00 94.44 443 MET A CA 1
ATOM 3258 C C . MET A 1 443 ? 28.923 11.806 -28.079 1.00 94.44 443 MET A C 1
ATOM 3260 O O . MET A 1 443 ? 29.347 12.205 -26.996 1.00 94.44 443 MET A O 1
ATOM 3264 N N . LYS A 1 444 ? 28.467 12.641 -29.023 1.00 92.81 444 LYS A N 1
ATOM 3265 C CA . LYS A 1 444 ? 28.264 14.093 -28.861 1.00 92.81 444 LYS A CA 1
ATOM 3266 C C . LYS A 1 444 ? 26.830 14.477 -29.229 1.00 92.81 444 LYS A C 1
ATOM 3268 O O . LYS A 1 444 ? 26.206 13.804 -30.046 1.00 92.81 444 LYS A O 1
ATOM 3273 N N . GLY A 1 445 ? 26.375 15.592 -28.659 1.00 92.94 445 GLY A N 1
ATOM 3274 C CA . GLY A 1 445 ? 25.104 16.249 -28.968 1.00 92.94 445 GLY A CA 1
ATOM 3275 C C . GLY A 1 445 ? 23.861 15.605 -28.346 1.00 92.94 445 GLY A C 1
ATOM 3276 O O . GLY A 1 445 ? 23.951 14.771 -27.449 1.00 92.94 445 GLY A O 1
ATOM 3277 N N . ASN A 1 446 ? 22.679 16.085 -28.737 1.00 96.75 446 ASN A N 1
ATOM 3278 C CA . ASN A 1 446 ? 21.446 15.859 -27.973 1.00 96.75 446 ASN A CA 1
ATOM 3279 C C . ASN A 1 446 ? 20.855 14.457 -28.181 1.00 96.75 446 ASN A C 1
ATOM 3281 O O . ASN A 1 446 ? 20.840 13.950 -29.299 1.00 96.75 446 ASN A O 1
ATOM 3285 N N . VAL A 1 447 ? 20.271 13.887 -27.122 1.00 98.38 447 VAL A N 1
ATOM 3286 C CA . VAL A 1 447 ? 19.442 12.672 -27.156 1.00 98.38 447 VAL A CA 1
ATOM 3287 C C . VAL A 1 447 ? 18.021 13.050 -26.754 1.00 98.38 447 VAL A C 1
ATOM 3289 O O . VAL A 1 447 ? 17.811 13.513 -25.642 1.00 98.38 447 VAL A O 1
ATOM 3292 N N . THR A 1 448 ? 17.039 12.866 -27.631 1.00 98.44 448 THR A N 1
ATOM 3293 C CA . THR A 1 448 ? 15.617 13.121 -27.361 1.00 98.44 448 THR A CA 1
ATOM 3294 C C . THR A 1 448 ? 14.827 11.839 -27.547 1.00 98.44 448 THR A C 1
ATOM 3296 O O . THR A 1 448 ? 14.929 11.212 -28.598 1.00 98.44 448 THR A O 1
ATOM 3299 N N . VAL A 1 449 ? 14.037 11.453 -26.547 1.00 98.69 449 VAL A N 1
ATOM 3300 C CA . VAL A 1 449 ? 13.155 10.284 -26.620 1.00 98.69 449 VAL A CA 1
ATOM 3301 C C . VAL A 1 449 ? 11.740 10.680 -26.216 1.00 98.69 449 VAL A C 1
ATOM 3303 O O . VAL A 1 449 ? 11.573 11.264 -25.143 1.00 98.69 449 VAL A O 1
ATOM 3306 N N . SER A 1 450 ? 10.741 10.379 -27.058 1.00 98.25 450 SER A N 1
ATOM 3307 C CA . SER A 1 450 ? 9.336 10.692 -26.772 1.00 98.25 450 SER A CA 1
ATOM 3308 C C . SER A 1 450 ? 8.346 9.526 -26.886 1.00 98.25 450 SER A C 1
ATOM 3310 O O . SER A 1 450 ? 8.404 8.730 -27.820 1.00 98.25 450 SER A O 1
ATOM 3312 N N . GLY A 1 451 ? 7.420 9.422 -25.928 1.00 98.06 451 GLY A N 1
ATOM 3313 C CA . GLY A 1 451 ? 6.424 8.343 -25.818 1.00 98.06 451 GLY A CA 1
ATOM 3314 C C . GLY A 1 451 ? 6.241 7.866 -24.372 1.00 98.06 451 GLY A C 1
ATOM 3315 O O . GLY A 1 451 ? 6.682 8.533 -23.438 1.00 98.06 451 GLY A O 1
ATOM 3316 N N . ASN A 1 452 ? 5.618 6.703 -24.175 1.00 98.06 452 ASN A N 1
ATOM 3317 C CA . ASN A 1 452 ? 5.484 6.039 -22.873 1.00 98.06 452 ASN A CA 1
ATOM 3318 C C . ASN A 1 452 ? 6.326 4.760 -22.787 1.00 98.06 452 ASN A C 1
ATOM 3320 O O . ASN A 1 452 ? 6.662 4.134 -23.793 1.00 98.06 452 ASN A O 1
ATOM 3324 N N . SER A 1 453 ? 6.654 4.334 -21.565 1.00 98.00 453 SER A N 1
ATOM 3325 C CA . SER A 1 453 ? 7.544 3.194 -21.313 1.00 98.00 453 SER A CA 1
ATOM 3326 C C . SER A 1 453 ? 8.906 3.314 -22.034 1.00 98.00 453 SER A C 1
ATOM 3328 O O . SER A 1 453 ? 9.476 2.324 -22.516 1.00 98.00 453 SER A O 1
ATOM 3330 N N . ILE A 1 454 ? 9.414 4.541 -22.143 1.00 98.56 454 ILE A N 1
ATOM 3331 C CA . ILE A 1 454 ? 10.604 4.889 -22.928 1.00 98.56 454 ILE A CA 1
ATOM 3332 C C . ILE A 1 454 ? 11.859 5.013 -22.063 1.00 98.56 454 ILE A C 1
ATOM 3334 O O . ILE A 1 454 ? 11.791 5.148 -20.842 1.00 98.56 454 ILE A O 1
ATOM 3338 N N . THR A 1 455 ? 13.039 4.993 -22.678 1.00 98.56 455 THR A N 1
ATOM 3339 C CA . THR A 1 455 ? 14.290 5.299 -21.970 1.00 98.56 455 THR A CA 1
ATOM 3340 C C . THR A 1 455 ? 15.220 6.172 -22.799 1.00 98.56 455 THR A C 1
ATOM 3342 O O . THR A 1 455 ? 15.447 5.894 -23.971 1.00 98.56 455 THR A O 1
ATOM 3345 N N . GLY A 1 456 ? 15.798 7.213 -22.196 1.00 98.44 456 GLY A N 1
ATOM 3346 C CA . GLY A 1 456 ? 16.797 8.053 -22.859 1.00 98.44 456 GLY A CA 1
ATOM 3347 C C . GLY A 1 456 ? 18.055 7.261 -23.206 1.00 98.44 456 GLY A C 1
ATOM 3348 O O . GLY A 1 456 ? 18.316 6.952 -24.369 1.00 98.44 456 GLY A O 1
ATOM 3349 N N . ILE A 1 457 ? 18.837 6.918 -22.182 1.00 98.69 457 ILE A N 1
ATOM 3350 C CA . ILE A 1 457 ? 20.110 6.199 -22.328 1.00 98.69 457 ILE A CA 1
ATOM 3351 C C . ILE A 1 457 ? 20.188 5.061 -21.312 1.00 98.69 457 ILE A C 1
ATOM 3353 O O . ILE A 1 457 ? 19.890 5.253 -20.133 1.00 98.69 457 ILE A O 1
ATOM 3357 N N . VAL A 1 458 ? 20.636 3.891 -21.767 1.00 98.69 458 VAL A N 1
ATOM 3358 C CA . VAL A 1 458 ? 20.900 2.714 -20.935 1.00 98.69 458 VAL A CA 1
ATOM 3359 C C . VAL A 1 458 ? 22.372 2.321 -21.035 1.00 98.69 458 VAL A C 1
ATOM 3361 O O . VAL A 1 458 ? 22.857 1.976 -22.113 1.00 98.69 458 VAL A O 1
ATOM 3364 N N . ALA A 1 459 ? 23.054 2.309 -19.891 1.00 98.25 459 ALA A N 1
ATOM 3365 C CA . ALA A 1 459 ? 24.385 1.742 -19.702 1.00 98.25 459 ALA A CA 1
ATOM 3366 C C . ALA A 1 459 ? 24.267 0.478 -18.832 1.00 98.25 459 ALA A C 1
ATOM 3368 O O . ALA A 1 459 ? 24.184 0.563 -17.606 1.00 98.25 459 ALA A O 1
ATOM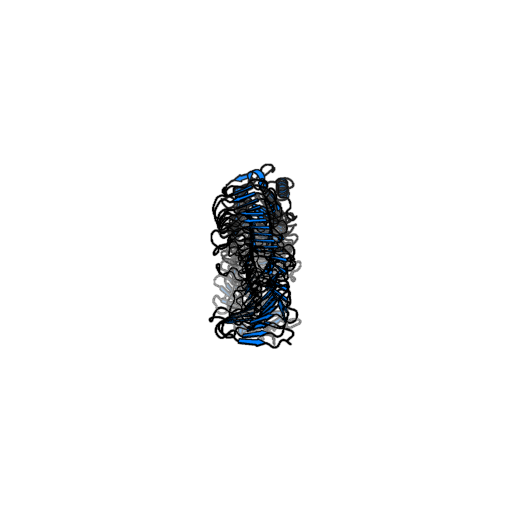 3369 N N . ASN A 1 460 ? 24.190 -0.700 -19.455 1.00 97.56 460 ASN A N 1
ATOM 3370 C CA . ASN A 1 460 ? 23.932 -1.964 -18.759 1.00 97.56 460 ASN A CA 1
ATOM 3371 C C . ASN A 1 460 ? 25.216 -2.786 -18.587 1.00 97.56 460 ASN A C 1
ATOM 3373 O O . ASN A 1 460 ? 25.569 -3.566 -19.473 1.00 97.56 460 ASN A O 1
ATOM 3377 N N . GLY A 1 461 ? 25.894 -2.608 -17.447 1.00 95.12 461 GLY A N 1
ATOM 3378 C CA . GLY A 1 461 ? 27.190 -3.227 -17.148 1.00 95.12 461 GLY A CA 1
ATOM 3379 C C . GLY A 1 461 ? 28.342 -2.686 -18.002 1.00 95.12 461 GLY A C 1
ATOM 3380 O O . GLY A 1 461 ? 29.355 -3.361 -18.160 1.00 95.12 461 GLY A O 1
ATOM 3381 N N . THR A 1 462 ? 28.159 -1.506 -18.600 1.00 96.38 462 THR A N 1
ATOM 3382 C CA . THR A 1 462 ? 29.028 -0.913 -19.629 1.00 96.38 462 THR A CA 1
ATOM 3383 C C . THR A 1 462 ? 29.176 0.595 -19.432 1.00 96.38 462 THR A C 1
ATOM 3385 O O . THR A 1 462 ? 28.431 1.191 -18.653 1.00 96.38 462 THR A O 1
ATOM 3388 N N . THR A 1 463 ? 30.062 1.234 -20.203 1.00 97.06 463 THR A N 1
ATOM 3389 C CA . THR A 1 463 ? 30.280 2.692 -20.157 1.00 97.06 463 THR A CA 1
ATOM 3390 C C . THR A 1 463 ? 29.619 3.421 -21.328 1.00 97.06 463 THR A C 1
ATOM 3392 O O . THR A 1 463 ? 29.844 3.073 -22.489 1.00 97.06 463 THR A O 1
ATOM 3395 N N . VAL A 1 464 ? 28.865 4.480 -21.029 1.00 98.31 464 VAL A N 1
ATOM 3396 C CA . VAL A 1 464 ? 28.373 5.470 -21.998 1.00 98.31 464 VAL A CA 1
ATOM 3397 C C . VAL A 1 464 ? 28.903 6.854 -21.627 1.00 98.31 464 VAL A C 1
ATOM 3399 O O . VAL A 1 464 ? 28.705 7.312 -20.506 1.00 98.31 464 VAL A O 1
ATOM 3402 N N . LYS A 1 465 ? 29.559 7.538 -22.561 1.00 97.81 465 LYS A N 1
ATOM 3403 C CA . LYS A 1 465 ? 30.129 8.876 -22.391 1.00 97.81 465 LYS A CA 1
ATOM 3404 C C . LYS A 1 465 ? 29.489 9.848 -23.380 1.00 97.81 465 LYS A C 1
ATOM 3406 O O . LYS A 1 465 ? 29.455 9.582 -24.580 1.00 97.81 465 LYS A O 1
ATOM 3411 N N . LEU A 1 466 ? 29.003 10.980 -22.881 1.00 95.94 466 LEU A N 1
ATOM 3412 C CA . LEU A 1 466 ? 28.444 12.064 -23.687 1.00 95.94 466 LEU A CA 1
ATOM 3413 C C . LEU A 1 466 ? 29.355 13.292 -23.547 1.00 95.94 466 LEU A C 1
ATOM 3415 O O . LEU A 1 466 ? 29.495 13.853 -22.461 1.00 95.94 466 LEU A O 1
ATOM 3419 N N . GLU A 1 467 ? 30.038 13.660 -24.630 1.00 92.62 467 GLU A N 1
ATOM 3420 C CA . GLU A 1 467 ? 31.030 14.740 -24.653 1.00 92.62 467 GLU A CA 1
ATOM 3421 C C . GLU A 1 467 ? 30.426 16.084 -25.082 1.00 92.62 467 GLU A C 1
ATOM 3423 O O . GLU A 1 467 ? 29.574 16.142 -25.971 1.00 92.62 467 GLU A O 1
ATOM 3428 N N . GLY A 1 468 ? 30.945 17.174 -24.508 1.00 89.75 468 GLY A N 1
ATOM 3429 C CA . GLY A 1 468 ? 30.509 18.541 -24.802 1.00 89.75 468 GLY A CA 1
ATOM 3430 C C . GLY A 1 468 ? 29.129 18.886 -24.235 1.00 89.75 468 GLY A C 1
ATOM 3431 O O . GLY A 1 468 ? 28.464 18.059 -23.606 1.00 89.75 468 GLY A O 1
ATOM 3432 N N . ASP A 1 469 ? 28.699 20.131 -24.454 1.00 91.25 469 ASP A N 1
ATOM 3433 C CA . ASP A 1 469 ? 27.373 20.585 -24.037 1.00 91.25 469 ASP A CA 1
ATOM 3434 C C . ASP A 1 469 ? 26.292 19.823 -24.825 1.00 91.25 469 ASP A C 1
ATOM 3436 O O . ASP A 1 469 ? 26.131 19.984 -26.036 1.00 91.25 469 ASP A O 1
ATOM 3440 N N . ALA A 1 470 ? 25.556 18.963 -24.122 1.00 94.44 470 ALA A N 1
ATOM 3441 C CA . ALA A 1 470 ? 24.537 18.089 -24.693 1.00 94.44 470 ALA A CA 1
ATOM 3442 C C . ALA A 1 470 ? 23.302 18.022 -23.792 1.00 94.44 470 ALA A C 1
ATOM 3444 O O . ALA A 1 470 ? 23.395 18.179 -22.573 1.00 94.44 470 ALA A O 1
ATOM 3445 N N . THR A 1 471 ? 22.139 17.758 -24.385 1.00 97.44 471 THR A N 1
ATOM 3446 C CA . THR A 1 471 ? 20.876 17.574 -23.664 1.00 97.44 471 THR A CA 1
ATOM 3447 C C . THR A 1 471 ? 20.341 16.158 -23.832 1.00 97.44 471 THR A C 1
ATOM 3449 O O . THR A 1 471 ? 20.178 15.701 -24.959 1.00 97.44 471 THR A O 1
ATOM 3452 N N . VAL A 1 472 ? 19.995 15.493 -22.727 1.00 98.56 472 VAL A N 1
ATOM 3453 C CA . VAL A 1 472 ? 19.191 14.259 -22.730 1.00 98.56 472 VAL A CA 1
ATOM 3454 C C . VAL A 1 472 ? 17.759 14.619 -22.355 1.00 98.56 472 VAL A C 1
ATOM 3456 O O . VAL A 1 472 ? 17.492 14.955 -21.205 1.00 98.56 472 VAL A O 1
ATOM 3459 N N . LYS A 1 473 ? 16.839 14.586 -23.317 1.00 98.56 473 LYS A N 1
ATOM 3460 C CA . LYS A 1 473 ? 15.424 14.913 -23.150 1.00 98.56 473 LYS A CA 1
ATOM 3461 C C . LYS A 1 473 ? 14.569 13.645 -23.200 1.00 98.56 473 LYS A C 1
ATOM 3463 O O . LYS A 1 473 ? 14.623 12.915 -24.184 1.00 98.56 473 LYS A O 1
ATOM 3468 N N . VAL A 1 474 ? 13.765 13.406 -22.166 1.00 98.75 474 VAL A N 1
ATOM 3469 C CA . VAL A 1 474 ? 12.823 12.275 -22.093 1.00 98.75 474 VAL A CA 1
ATOM 3470 C C . VAL A 1 474 ? 11.475 12.782 -21.604 1.00 98.75 474 VAL A C 1
ATOM 3472 O O . VAL A 1 474 ? 11.366 13.232 -20.464 1.00 98.75 474 VAL A O 1
ATOM 3475 N N . ASP A 1 475 ? 10.462 12.741 -22.460 1.00 98.38 475 ASP A N 1
ATOM 3476 C CA . ASP A 1 475 ? 9.096 13.161 -22.137 1.00 98.38 475 ASP A CA 1
ATOM 3477 C C . ASP A 1 475 ? 8.077 12.464 -23.054 1.00 98.38 475 ASP A C 1
ATOM 3479 O O . ASP A 1 475 ? 8.443 11.630 -23.870 1.00 98.38 475 ASP A O 1
ATOM 3483 N N . ASN A 1 476 ? 6.788 12.760 -22.932 1.00 96.50 476 ASN A N 1
ATOM 3484 C CA . ASN A 1 476 ? 5.777 12.313 -23.886 1.00 96.50 476 ASN A CA 1
ATOM 3485 C C . ASN A 1 476 ? 5.293 13.503 -24.719 1.00 96.50 476 ASN A C 1
ATOM 3487 O O . ASN A 1 476 ? 4.215 14.050 -24.489 1.00 96.50 476 ASN A O 1
ATOM 3491 N N . ASN A 1 477 ? 6.139 13.950 -25.652 1.00 93.50 477 ASN A N 1
ATOM 3492 C CA . ASN A 1 477 ? 5.884 15.110 -26.514 1.00 93.50 477 ASN A CA 1
ATOM 3493 C C . ASN A 1 477 ? 5.594 16.384 -25.699 1.00 93.50 477 ASN A C 1
ATOM 3495 O O . ASN A 1 477 ? 4.673 17.145 -25.985 1.00 93.50 477 ASN A O 1
ATOM 3499 N N . GLY A 1 478 ? 6.394 16.602 -24.654 1.00 93.44 478 GLY A N 1
ATOM 3500 C CA . GLY A 1 478 ? 6.263 17.717 -23.715 1.00 93.44 478 GLY A CA 1
ATOM 3501 C C . GLY A 1 478 ? 5.480 17.410 -22.433 1.00 93.44 478 GLY A C 1
ATOM 3502 O O . GLY A 1 478 ? 5.693 18.121 -21.442 1.00 93.44 478 GLY A O 1
ATOM 3503 N N . ALA A 1 479 ? 4.643 16.368 -22.417 1.00 97.12 479 ALA A N 1
ATOM 3504 C CA . ALA A 1 479 ? 3.951 15.863 -21.224 1.00 97.12 479 ALA A CA 1
ATOM 3505 C C . ALA A 1 479 ? 4.806 14.843 -20.444 1.00 97.12 479 ALA A C 1
ATOM 3507 O O . ALA A 1 479 ? 5.891 14.467 -20.882 1.00 97.12 479 ALA A O 1
ATOM 3508 N N . GLU A 1 480 ? 4.351 14.385 -19.281 1.00 98.00 480 GLU A N 1
ATOM 3509 C CA . GLU A 1 480 ? 5.022 13.338 -18.505 1.00 98.00 480 GLU A CA 1
ATOM 3510 C C . GLU A 1 480 ? 4.907 11.959 -19.181 1.00 98.00 480 GLU A C 1
ATOM 3512 O O . GLU A 1 480 ? 3.822 11.529 -19.569 1.00 98.00 480 GLU A O 1
ATOM 3517 N N . ALA A 1 481 ? 6.028 11.241 -19.298 1.00 98.06 481 ALA A N 1
ATOM 3518 C CA . ALA A 1 481 ? 6.075 9.886 -19.844 1.00 98.06 481 ALA A CA 1
ATOM 3519 C C . ALA A 1 481 ? 5.676 8.841 -18.788 1.00 98.06 481 ALA A C 1
ATOM 3521 O O . ALA A 1 481 ? 6.286 8.763 -17.717 1.00 98.06 481 ALA A O 1
ATOM 3522 N N . GLY A 1 482 ? 4.643 8.047 -19.082 1.00 97.00 482 GLY A N 1
ATOM 3523 C CA . GLY A 1 482 ? 4.072 7.053 -18.170 1.00 97.00 482 GLY A CA 1
ATOM 3524 C C . GLY A 1 482 ? 4.587 5.632 -18.385 1.00 97.00 482 GLY A C 1
ATOM 3525 O O . GLY A 1 482 ? 5.593 5.405 -19.065 1.00 97.00 482 GLY A O 1
ATOM 3526 N N . GLU A 1 483 ? 3.881 4.667 -17.798 1.00 96.31 483 GLU A N 1
ATOM 3527 C CA . GLU A 1 483 ? 4.144 3.237 -17.959 1.00 96.31 483 GLU A CA 1
ATOM 3528 C C . GLU A 1 483 ? 3.271 2.574 -19.034 1.00 96.31 483 GLU A C 1
ATOM 3530 O O . GLU A 1 483 ? 2.176 3.037 -19.348 1.00 96.31 483 GLU A O 1
ATOM 3535 N N . ILE A 1 484 ? 3.734 1.434 -19.549 1.00 95.56 484 ILE A N 1
ATOM 3536 C CA . ILE A 1 484 ? 2.934 0.466 -20.311 1.00 95.56 484 ILE A CA 1
ATOM 3537 C C . ILE A 1 484 ? 3.278 -0.923 -19.783 1.00 95.56 484 ILE A C 1
ATOM 3539 O O . ILE A 1 484 ? 4.451 -1.259 -19.641 1.00 95.56 484 ILE A O 1
ATOM 3543 N N . ASN A 1 485 ? 2.271 -1.755 -19.497 1.00 91.56 485 ASN A N 1
ATOM 3544 C CA . ASN A 1 485 ? 2.468 -3.134 -19.028 1.00 91.56 485 ASN A CA 1
ATOM 3545 C C . ASN A 1 485 ? 3.461 -3.248 -17.847 1.00 91.56 485 ASN A C 1
ATOM 3547 O O . ASN A 1 485 ? 4.286 -4.160 -17.816 1.00 91.56 485 ASN A O 1
ATOM 3551 N N . LYS A 1 486 ? 3.383 -2.323 -16.875 1.00 92.56 486 LYS A N 1
ATOM 3552 C CA . LYS A 1 486 ? 4.274 -2.221 -15.697 1.00 92.56 486 LYS A CA 1
ATOM 3553 C C . LYS A 1 486 ? 5.737 -1.853 -15.995 1.00 92.56 486 LYS A C 1
ATOM 3555 O O . LYS A 1 486 ? 6.578 -1.928 -15.097 1.00 92.56 486 LYS A O 1
ATOM 3560 N N . LYS A 1 487 ? 6.069 -1.476 -17.233 1.00 94.44 487 LYS A N 1
ATOM 3561 C CA . LYS A 1 487 ? 7.372 -0.912 -17.605 1.00 94.44 487 LYS A CA 1
ATOM 3562 C C . LYS A 1 487 ? 7.253 0.612 -17.614 1.00 94.44 487 LYS A C 1
ATOM 3564 O O . LYS A 1 487 ? 6.508 1.169 -18.415 1.00 94.44 487 LYS A O 1
ATOM 3569 N N . GLY A 1 488 ? 7.961 1.270 -16.699 1.00 96.56 488 GLY A N 1
ATOM 3570 C CA . GLY A 1 488 ? 7.974 2.728 -16.585 1.00 96.56 488 GLY A CA 1
ATOM 3571 C C . GLY A 1 488 ? 8.893 3.415 -17.591 1.00 96.56 488 GLY A C 1
ATOM 3572 O O . GLY A 1 488 ? 9.567 2.770 -18.399 1.00 96.56 488 GLY A O 1
ATOM 3573 N N . SER A 1 489 ? 8.922 4.742 -17.514 1.00 98.56 489 SER A N 1
ATOM 3574 C CA . SER A 1 489 ? 9.796 5.596 -18.318 1.00 98.56 489 SER A CA 1
ATOM 3575 C C . SER A 1 489 ? 11.017 6.069 -17.530 1.00 98.56 489 SER A C 1
ATOM 3577 O O . SER A 1 489 ? 10.932 6.314 -16.325 1.00 98.56 489 SER A O 1
ATOM 3579 N N . TYR A 1 490 ? 12.153 6.210 -18.217 1.00 98.56 490 TYR A N 1
ATOM 3580 C CA . TYR A 1 490 ? 13.436 6.524 -17.590 1.00 98.56 490 TYR A CA 1
ATOM 3581 C C . TYR A 1 490 ? 14.235 7.588 -18.344 1.00 98.56 490 TYR A C 1
ATOM 3583 O O . TYR A 1 490 ? 14.390 7.511 -19.561 1.00 98.56 490 TYR A O 1
ATOM 3591 N N . GLY A 1 491 ? 14.816 8.554 -17.630 1.00 98.38 491 GLY A N 1
ATOM 3592 C CA . GLY A 1 491 ? 15.760 9.509 -18.218 1.00 98.38 491 GLY A CA 1
ATOM 3593 C C . GLY A 1 491 ? 17.071 8.824 -18.607 1.00 98.38 491 GLY A C 1
ATOM 3594 O O . GLY A 1 491 ? 17.367 8.634 -19.787 1.00 98.38 491 GLY A O 1
ATOM 3595 N N . ILE A 1 492 ? 17.845 8.415 -17.601 1.00 98.75 492 ILE A N 1
ATOM 3596 C CA . ILE A 1 492 ? 19.093 7.654 -17.769 1.00 98.75 492 ILE A CA 1
ATOM 3597 C C . ILE A 1 492 ? 19.095 6.476 -16.794 1.00 98.75 492 ILE A C 1
ATOM 3599 O O . ILE A 1 492 ? 18.749 6.630 -15.622 1.00 98.75 492 ILE A O 1
ATOM 3603 N N . VAL A 1 493 ? 19.512 5.310 -17.287 1.00 98.62 493 VAL A N 1
ATOM 3604 C CA . VAL A 1 493 ? 19.588 4.050 -16.543 1.00 98.62 493 VAL A CA 1
ATOM 3605 C C . VAL A 1 493 ? 21.023 3.537 -16.576 1.00 98.62 493 VAL A C 1
ATOM 3607 O O . VAL A 1 493 ? 21.537 3.186 -17.637 1.00 98.62 493 VAL A O 1
ATOM 3610 N N . VAL A 1 494 ? 21.651 3.427 -15.409 1.00 98.69 494 VAL A N 1
ATOM 3611 C CA . VAL A 1 494 ? 22.928 2.726 -15.227 1.00 98.69 494 VAL A CA 1
ATOM 3612 C C . VAL A 1 494 ? 22.667 1.453 -14.426 1.00 98.69 494 VAL A C 1
ATOM 3614 O O . VAL A 1 494 ? 22.203 1.527 -13.291 1.00 98.69 494 VAL A O 1
ATOM 3617 N N . LYS A 1 495 ? 22.930 0.285 -15.017 1.00 97.12 495 LYS A N 1
ATOM 3618 C CA . LYS A 1 495 ? 22.701 -1.031 -14.396 1.00 97.12 495 LYS A CA 1
ATOM 3619 C C . LYS A 1 495 ? 24.004 -1.765 -14.118 1.00 97.12 495 LYS A C 1
ATOM 3621 O O . LYS A 1 495 ? 24.923 -1.719 -14.936 1.00 97.12 495 LYS A O 1
ATOM 3626 N N . GLY A 1 496 ? 24.029 -2.494 -13.002 1.00 95.19 496 GLY A N 1
ATOM 3627 C CA . GLY A 1 496 ? 25.202 -3.209 -12.507 1.00 95.19 496 GLY A CA 1
ATOM 3628 C C . GLY A 1 496 ? 26.308 -2.290 -11.977 1.00 95.19 496 GLY A C 1
ATOM 3629 O O . GLY A 1 496 ? 26.476 -1.157 -12.424 1.00 95.19 496 GLY A O 1
ATOM 3630 N N . SER A 1 497 ? 27.118 -2.815 -11.056 1.00 94.06 497 SER A N 1
ATOM 3631 C CA . SER A 1 497 ? 28.207 -2.071 -10.402 1.00 94.06 497 SER A CA 1
ATOM 3632 C C . SER A 1 497 ? 29.309 -1.599 -11.360 1.00 94.06 497 SER A C 1
ATOM 3634 O O . SER A 1 497 ? 29.983 -0.614 -11.078 1.00 94.06 497 SER A O 1
ATOM 3636 N N . ALA A 1 498 ? 29.481 -2.279 -12.499 1.00 92.75 498 ALA A N 1
ATOM 3637 C CA . ALA A 1 498 ? 30.409 -1.892 -13.565 1.00 92.75 498 ALA A CA 1
ATOM 3638 C C . ALA A 1 498 ? 29.812 -0.883 -14.567 1.00 92.75 498 ALA A C 1
ATOM 3640 O O . ALA A 1 498 ? 30.525 -0.395 -15.443 1.00 92.75 498 ALA A O 1
ATOM 3641 N N . GLY A 1 499 ? 28.509 -0.591 -14.482 1.00 97.06 499 GLY A N 1
ATOM 3642 C CA . GLY A 1 499 ? 27.846 0.363 -15.363 1.00 97.06 499 GLY A CA 1
ATOM 3643 C C . GLY A 1 499 ? 28.305 1.795 -15.094 1.00 97.06 499 GLY A C 1
ATOM 3644 O O . GLY A 1 499 ? 28.431 2.213 -13.941 1.00 97.06 499 GLY A O 1
ATOM 3645 N N . LYS A 1 500 ? 28.513 2.574 -16.158 1.00 98.00 500 LYS A N 1
ATOM 3646 C CA . LYS A 1 500 ? 28.936 3.970 -16.052 1.00 98.00 500 LYS A CA 1
ATOM 3647 C C . LYS A 1 500 ? 28.269 4.864 -17.093 1.00 98.00 500 LYS A C 1
ATOM 3649 O O . LYS A 1 500 ? 28.282 4.551 -18.280 1.00 98.00 500 LYS A O 1
ATOM 3654 N N . PHE A 1 501 ? 27.742 6.007 -16.664 1.00 98.56 501 PHE A N 1
ATOM 3655 C CA . PHE A 1 501 ? 27.365 7.118 -17.534 1.00 98.56 501 PHE A CA 1
ATOM 3656 C C . PHE A 1 501 ? 28.194 8.367 -17.196 1.00 98.56 501 PHE A C 1
ATOM 3658 O O . PHE A 1 501 ? 28.172 8.844 -16.060 1.00 98.56 501 PHE A O 1
ATOM 3665 N N . GLU A 1 502 ? 28.905 8.918 -18.181 1.00 98.00 502 GLU A N 1
ATOM 3666 C CA . GLU A 1 502 ? 29.771 10.095 -18.040 1.00 98.00 502 GLU A CA 1
ATOM 3667 C C . GLU A 1 502 ? 29.316 11.243 -18.951 1.00 98.00 502 GLU A C 1
ATOM 3669 O O . GLU A 1 502 ? 29.699 11.315 -20.116 1.00 98.00 502 GLU A O 1
ATOM 3674 N N . GLY A 1 503 ? 28.538 12.179 -18.409 1.00 97.25 503 GLY A N 1
ATOM 3675 C CA . GLY A 1 503 ? 28.073 13.381 -19.104 1.00 97.25 503 GLY A CA 1
ATOM 3676 C C . GLY A 1 503 ? 28.426 14.659 -18.347 1.00 97.25 503 GLY A C 1
ATOM 3677 O O . GLY A 1 503 ? 27.539 15.374 -17.888 1.00 97.25 503 GLY A O 1
ATOM 3678 N N . LYS A 1 504 ? 29.721 14.960 -18.174 1.00 95.19 504 LYS A N 1
ATOM 3679 C CA . LYS A 1 504 ? 30.188 16.084 -17.328 1.00 95.19 504 LYS A CA 1
ATOM 3680 C C . LYS A 1 504 ? 29.641 17.453 -17.739 1.00 95.19 504 LYS A C 1
ATOM 3682 O O . LYS A 1 504 ? 29.506 18.307 -16.868 1.00 95.19 504 LYS A O 1
ATOM 3687 N N . ASP A 1 505 ? 29.290 17.612 -19.016 1.00 95.88 505 ASP A N 1
ATOM 3688 C CA . ASP A 1 505 ? 28.687 18.818 -19.595 1.00 95.88 505 ASP A CA 1
ATOM 3689 C C . ASP A 1 505 ? 27.204 18.643 -19.977 1.00 95.88 505 ASP A C 1
ATOM 3691 O O . ASP A 1 505 ? 26.565 19.536 -20.530 1.00 95.88 505 ASP A O 1
ATOM 3695 N N . THR A 1 506 ? 26.612 17.496 -19.634 1.00 97.38 506 THR A N 1
ATOM 3696 C CA . THR A 1 506 ? 25.260 17.116 -20.046 1.00 97.38 506 THR A CA 1
ATOM 3697 C C . THR A 1 506 ? 24.176 17.703 -19.145 1.00 97.38 506 THR A C 1
ATOM 3699 O O . THR A 1 506 ? 24.209 17.548 -17.923 1.00 97.38 506 THR A O 1
ATOM 3702 N N . THR A 1 507 ? 23.158 18.303 -19.761 1.00 98.19 507 THR A N 1
ATOM 3703 C CA . THR A 1 507 ? 21.889 18.662 -19.116 1.00 98.19 507 THR A CA 1
ATOM 3704 C C . THR A 1 507 ? 20.849 17.572 -19.365 1.00 98.19 507 THR A C 1
ATOM 3706 O O . THR A 1 507 ? 20.583 17.210 -20.504 1.00 98.19 507 THR A O 1
ATOM 3709 N N . VAL A 1 508 ? 20.217 17.054 -18.318 1.00 98.62 508 VAL A N 1
ATOM 3710 C CA . VAL A 1 508 ? 19.103 16.106 -18.438 1.00 98.62 508 VAL A CA 1
ATOM 3711 C C . VAL A 1 508 ? 17.786 16.841 -18.225 1.00 98.62 508 VAL A C 1
ATOM 3713 O O . VAL A 1 508 ? 17.642 17.540 -17.231 1.00 98.62 508 VAL A O 1
ATOM 3716 N N . ASN A 1 509 ? 16.831 16.674 -19.136 1.00 98.50 509 ASN A N 1
ATOM 3717 C CA . ASN A 1 509 ? 15.473 17.204 -19.068 1.00 98.50 509 ASN A CA 1
ATOM 3718 C C . ASN A 1 509 ? 14.483 16.034 -19.132 1.00 98.50 509 ASN A C 1
ATOM 3720 O O . ASN A 1 509 ? 14.169 15.542 -20.215 1.00 98.50 509 ASN A O 1
ATOM 3724 N N . THR A 1 510 ? 13.987 15.574 -17.987 1.00 98.56 510 THR A N 1
ATOM 3725 C CA . THR A 1 510 ? 13.133 14.380 -17.914 1.00 98.56 510 THR A CA 1
ATOM 3726 C C . THR A 1 510 ? 11.791 14.693 -17.266 1.00 98.56 510 THR A C 1
ATOM 3728 O O . THR A 1 510 ? 11.748 15.286 -16.191 1.00 98.56 510 THR A O 1
ATOM 3731 N N . LYS A 1 511 ? 10.693 14.271 -17.897 1.00 98.69 511 LYS A N 1
ATOM 3732 C CA . LYS A 1 511 ? 9.339 14.322 -17.339 1.00 98.69 511 LYS A CA 1
ATOM 3733 C C . LYS A 1 511 ? 8.744 12.922 -17.317 1.00 98.69 511 LYS A C 1
ATOM 3735 O O . LYS A 1 511 ? 8.543 12.325 -18.370 1.00 98.69 511 LYS A O 1
ATOM 3740 N N . VAL A 1 512 ? 8.455 12.407 -16.129 1.00 98.62 512 VAL A N 1
ATOM 3741 C CA . VAL A 1 512 ? 7.975 11.039 -15.917 1.00 98.62 512 VAL A CA 1
ATOM 3742 C C . VAL A 1 512 ? 6.807 10.997 -14.938 1.00 98.62 512 VAL A C 1
ATOM 3744 O O . VAL A 1 512 ? 6.715 11.826 -14.035 1.00 98.62 512 VAL A O 1
ATOM 3747 N N . THR A 1 513 ? 5.926 10.015 -15.110 1.00 98.38 513 THR A N 1
ATOM 3748 C CA . THR A 1 513 ? 4.766 9.774 -14.241 1.00 98.38 513 THR A CA 1
ATOM 3749 C C . THR A 1 513 ? 4.619 8.286 -13.917 1.00 98.38 513 THR A C 1
ATOM 3751 O O . THR A 1 513 ? 5.207 7.451 -14.611 1.00 98.38 513 THR A O 1
ATOM 3754 N N . THR A 1 514 ? 3.819 7.953 -12.901 1.00 97.75 514 THR A N 1
ATOM 3755 C CA . THR A 1 514 ? 3.547 6.610 -12.341 1.00 97.75 514 THR A CA 1
ATOM 3756 C C . THR A 1 514 ? 4.676 6.001 -11.507 1.00 97.75 514 THR A C 1
ATOM 3758 O O . THR A 1 514 ? 5.857 6.298 -11.692 1.00 97.75 514 THR A O 1
ATOM 3761 N N . ASP A 1 515 ? 4.312 5.083 -10.610 1.00 95.50 515 ASP A N 1
ATOM 3762 C CA . ASP A 1 515 ? 5.202 4.439 -9.633 1.00 95.50 515 ASP A CA 1
ATOM 3763 C C . ASP A 1 515 ? 6.251 3.473 -10.226 1.00 95.50 515 ASP A C 1
ATOM 3765 O O . ASP A 1 515 ? 7.060 2.901 -9.491 1.00 95.50 515 ASP A O 1
ATOM 3769 N N . LYS A 1 516 ? 6.263 3.282 -11.551 1.00 97.25 516 LYS A N 1
ATOM 3770 C CA . LYS A 1 516 ? 7.289 2.507 -12.268 1.00 97.25 516 LYS A CA 1
ATOM 3771 C C . LYS A 1 516 ? 8.353 3.366 -12.936 1.00 97.25 516 LYS A C 1
ATOM 3773 O O . LYS A 1 516 ? 9.350 2.814 -13.405 1.00 97.25 516 LYS A O 1
ATOM 3778 N N . SER A 1 517 ? 8.170 4.682 -12.985 1.00 98.44 517 SER A N 1
ATOM 3779 C CA . SER A 1 517 ? 9.043 5.584 -13.737 1.00 98.44 517 SER A CA 1
ATOM 3780 C C . SER A 1 517 ? 10.035 6.326 -12.847 1.00 98.44 517 SER A C 1
ATOM 3782 O O . SER A 1 517 ? 9.747 6.664 -11.696 1.00 98.44 517 SER A O 1
ATOM 3784 N N . ILE A 1 518 ? 11.224 6.596 -13.392 1.00 98.69 518 ILE A N 1
ATOM 3785 C CA . ILE A 1 518 ? 12.327 7.212 -12.647 1.00 98.69 518 ILE A CA 1
ATOM 3786 C C . ILE A 1 518 ? 13.069 8.213 -13.527 1.00 98.69 518 ILE A C 1
ATOM 3788 O O . ILE A 1 518 ? 13.443 7.897 -14.648 1.00 98.69 518 ILE A O 1
ATOM 3792 N N . GLY A 1 519 ? 13.355 9.407 -13.014 1.00 98.50 519 GLY A N 1
ATOM 3793 C CA . GLY A 1 519 ? 14.173 10.390 -13.721 1.00 98.50 519 GLY A CA 1
ATOM 3794 C C . GLY A 1 519 ? 15.577 9.863 -14.012 1.00 98.50 519 GLY A C 1
ATOM 3795 O O . GLY A 1 519 ? 15.919 9.590 -15.161 1.00 98.50 519 GLY A O 1
ATOM 3796 N N . LEU A 1 520 ? 16.386 9.687 -12.967 1.00 98.81 520 LEU A N 1
ATOM 3797 C CA . LEU A 1 520 ? 17.720 9.089 -13.061 1.00 98.81 520 LEU A CA 1
ATOM 3798 C C . LEU A 1 520 ? 17.822 7.862 -12.159 1.00 98.81 520 LEU A C 1
ATOM 3800 O O . LEU A 1 520 ? 17.498 7.935 -10.972 1.00 98.81 520 LEU A O 1
ATOM 3804 N N . TYR A 1 521 ? 18.320 6.760 -12.713 1.00 98.69 521 TYR A N 1
ATOM 3805 C CA . TYR A 1 521 ? 18.514 5.504 -11.999 1.00 98.69 521 TYR A CA 1
ATOM 3806 C C . TYR A 1 521 ? 19.954 5.000 -12.131 1.00 98.69 521 TYR A C 1
ATOM 3808 O O . TYR A 1 521 ? 20.488 4.948 -13.242 1.00 98.69 521 TYR A O 1
ATOM 3816 N N . SER A 1 522 ? 20.571 4.593 -11.016 1.00 98.50 522 SER A N 1
ATOM 3817 C CA . SER A 1 522 ? 21.948 4.087 -11.014 1.00 98.50 522 SER A CA 1
ATOM 3818 C C . SER A 1 522 ? 22.196 2.955 -10.011 1.00 98.50 522 SER A C 1
ATOM 3820 O O . SER A 1 522 ? 21.981 3.122 -8.810 1.00 98.50 522 SER A O 1
ATOM 3822 N N . GLU A 1 523 ? 22.725 1.836 -10.514 1.00 98.50 523 GLU A N 1
ATOM 3823 C CA . GLU A 1 523 ? 23.408 0.773 -9.753 1.00 98.50 523 GLU A CA 1
ATOM 3824 C C . GLU A 1 523 ? 24.946 0.841 -9.863 1.00 98.50 523 GLU A C 1
ATOM 3826 O O . GLU A 1 523 ? 25.654 0.094 -9.191 1.00 98.50 523 GLU A O 1
ATOM 3831 N N . GLY A 1 524 ? 25.464 1.741 -10.704 1.00 97.62 524 GLY A N 1
ATOM 3832 C CA . GLY A 1 524 ? 26.890 1.943 -10.969 1.00 97.62 524 GLY A CA 1
ATOM 3833 C C . GLY A 1 524 ? 27.288 3.396 -10.720 1.00 97.62 524 GLY A C 1
ATOM 3834 O O . GLY A 1 524 ? 27.045 3.923 -9.639 1.00 97.62 524 GLY A O 1
ATOM 3835 N N . GLU A 1 525 ? 27.870 4.082 -11.703 1.00 98.12 525 GLU A N 1
ATOM 3836 C CA . GLU A 1 525 ? 28.210 5.509 -11.593 1.00 98.12 525 GLU A CA 1
ATOM 3837 C C . GLU A 1 525 ? 27.549 6.341 -12.701 1.00 98.12 525 GLU A C 1
ATOM 3839 O O . GLU A 1 525 ? 27.811 6.140 -13.882 1.00 98.12 525 GLU A O 1
ATOM 3844 N N . LEU A 1 526 ? 26.711 7.310 -12.327 1.00 98.69 526 LEU A N 1
ATOM 3845 C CA . LEU A 1 526 ? 26.037 8.232 -13.244 1.00 98.69 526 LEU A CA 1
ATOM 3846 C C . LEU A 1 526 ? 26.481 9.660 -12.924 1.00 98.69 526 LEU A C 1
ATOM 3848 O O . LEU A 1 526 ? 26.218 10.142 -11.829 1.00 98.69 526 LEU A O 1
ATOM 3852 N N . THR A 1 527 ? 27.123 10.350 -13.867 1.00 98.44 527 THR A N 1
ATOM 3853 C CA . THR A 1 527 ? 27.558 11.749 -13.702 1.00 98.44 527 THR A CA 1
ATOM 3854 C C . THR A 1 527 ? 26.962 12.657 -14.777 1.00 98.44 527 THR A C 1
ATOM 3856 O O . THR A 1 527 ? 27.099 12.364 -15.964 1.00 98.44 527 THR A O 1
ATOM 3859 N N . VAL A 1 528 ? 26.347 13.774 -14.370 1.00 98.50 528 VAL A N 1
ATOM 3860 C CA . VAL A 1 528 ? 25.751 14.806 -15.246 1.00 98.50 528 VAL A CA 1
ATOM 3861 C C . VAL A 1 528 ? 26.132 16.228 -14.801 1.00 98.50 528 VAL A C 1
ATOM 3863 O O . VAL A 1 528 ? 26.453 16.444 -13.631 1.00 98.50 528 VAL A O 1
ATOM 3866 N N . LYS A 1 529 ? 26.057 17.223 -15.700 1.00 97.75 529 LYS A N 1
ATOM 3867 C CA . LYS A 1 529 ? 26.170 18.654 -15.344 1.00 97.75 529 LYS A CA 1
ATOM 3868 C C . LYS A 1 529 ? 24.903 19.132 -14.658 1.00 97.75 529 LYS A C 1
ATOM 3870 O O . LYS A 1 529 ? 24.958 19.567 -13.519 1.00 97.75 529 LYS A O 1
ATOM 3875 N N . LYS A 1 530 ? 23.759 19.055 -15.335 1.00 97.75 530 LYS A N 1
ATOM 3876 C CA . LYS A 1 530 ? 22.476 19.527 -14.803 1.00 97.75 530 LYS A CA 1
ATOM 3877 C C . LYS A 1 530 ? 21.413 18.446 -14.878 1.00 97.75 530 LYS A C 1
ATOM 3879 O O . LYS A 1 530 ? 21.370 17.706 -15.855 1.00 97.75 530 LYS A O 1
ATOM 3884 N N . ALA A 1 531 ? 20.531 18.395 -13.886 1.00 98.31 531 ALA A N 1
ATOM 3885 C CA . ALA A 1 531 ? 19.376 17.506 -13.886 1.00 98.31 531 ALA A CA 1
ATOM 3886 C C . ALA A 1 531 ? 18.088 18.293 -13.629 1.00 98.31 531 ALA A C 1
ATOM 3888 O O . ALA A 1 531 ? 17.840 18.751 -12.514 1.00 98.31 531 ALA A O 1
ATOM 3889 N N . ASN A 1 532 ? 17.267 18.417 -14.669 1.00 98.44 532 ASN A N 1
ATOM 3890 C CA . ASN A 1 532 ? 15.939 18.999 -14.611 1.00 98.44 532 ASN A CA 1
ATOM 3891 C C . ASN A 1 532 ? 14.893 17.884 -14.727 1.00 98.44 532 ASN A C 1
ATOM 3893 O O . ASN A 1 532 ? 14.629 17.378 -15.820 1.00 98.44 532 ASN A O 1
ATOM 3897 N N . VAL A 1 533 ? 14.330 17.457 -13.596 1.00 98.75 533 VAL A N 1
ATOM 3898 C CA . VAL A 1 533 ? 13.471 16.263 -13.529 1.00 98.75 533 VAL A CA 1
ATOM 3899 C C . VAL A 1 533 ? 12.109 16.609 -12.941 1.00 98.75 533 VAL A C 1
ATOM 3901 O O . VAL A 1 533 ? 12.024 17.084 -11.813 1.00 98.75 533 VAL A O 1
ATOM 3904 N N . THR A 1 534 ? 11.042 16.313 -13.676 1.00 98.75 534 THR A N 1
ATOM 3905 C CA . THR A 1 534 ? 9.658 16.316 -13.184 1.00 98.75 534 THR A CA 1
ATOM 3906 C C . THR A 1 534 ? 9.203 14.874 -13.004 1.00 98.75 534 THR A C 1
ATOM 3908 O O . THR A 1 534 ? 9.188 14.119 -13.972 1.00 98.75 534 THR A O 1
ATOM 3911 N N . ALA A 1 535 ? 8.851 14.493 -11.779 1.00 98.69 535 ALA A N 1
ATOM 3912 C CA . ALA A 1 535 ? 8.321 13.174 -11.444 1.00 98.69 535 ALA A CA 1
ATOM 3913 C C . ALA A 1 535 ? 6.939 13.342 -10.809 1.00 98.69 535 ALA A C 1
ATOM 3915 O O . ALA A 1 535 ? 6.811 14.114 -9.861 1.00 98.69 535 ALA A O 1
ATOM 3916 N N . THR A 1 536 ? 5.907 12.676 -11.324 1.00 98.19 536 THR A N 1
ATOM 3917 C CA . THR A 1 536 ? 4.525 12.783 -10.822 1.00 98.19 536 THR A CA 1
ATOM 3918 C C . THR A 1 536 ? 3.880 11.412 -10.587 1.00 98.19 536 THR A C 1
ATOM 3920 O O . THR A 1 536 ? 4.397 10.380 -11.009 1.00 98.19 536 THR A O 1
ATOM 3923 N N . ASP A 1 537 ? 2.762 11.396 -9.853 1.00 96.81 537 ASP A N 1
ATOM 3924 C CA . ASP A 1 537 ? 1.919 10.216 -9.594 1.00 96.81 537 ASP A CA 1
ATOM 3925 C C . ASP A 1 537 ? 2.672 8.954 -9.120 1.00 96.81 537 ASP A C 1
ATOM 3927 O O . ASP A 1 537 ? 2.373 7.835 -9.525 1.00 96.81 537 ASP A O 1
ATOM 3931 N N . GLY A 1 538 ? 3.665 9.129 -8.245 1.00 96.25 538 GLY A N 1
ATOM 3932 C CA . GLY A 1 538 ? 4.428 8.027 -7.648 1.00 96.25 538 GLY A CA 1
ATOM 3933 C C . GLY A 1 538 ? 5.812 7.809 -8.255 1.00 96.25 538 GLY A C 1
ATOM 3934 O O . GLY A 1 538 ? 6.584 7.026 -7.707 1.00 96.25 538 GLY A O 1
ATOM 3935 N N . ALA A 1 539 ? 6.154 8.511 -9.339 1.00 98.44 539 ALA A N 1
ATOM 3936 C CA . ALA A 1 539 ? 7.484 8.446 -9.935 1.00 98.44 539 ALA A CA 1
ATOM 3937 C C . ALA A 1 539 ? 8.577 8.963 -8.979 1.00 98.44 539 ALA A C 1
ATOM 3939 O O . ALA A 1 539 ? 8.320 9.709 -8.029 1.00 98.44 539 ALA A O 1
ATOM 3940 N N . ILE A 1 540 ? 9.827 8.592 -9.260 1.00 98.75 540 ILE A N 1
ATOM 3941 C CA . ILE A 1 540 ? 10.992 8.993 -8.457 1.00 98.75 540 ILE A CA 1
ATOM 3942 C C . ILE A 1 540 ? 11.891 9.914 -9.283 1.00 98.75 540 ILE A C 1
ATOM 3944 O O . ILE A 1 540 ? 12.224 9.592 -10.422 1.00 98.75 540 ILE A O 1
ATOM 3948 N N . ASN A 1 541 ? 12.335 11.049 -8.737 1.00 98.75 541 ASN A N 1
ATOM 3949 C CA . ASN A 1 541 ? 13.273 11.909 -9.464 1.00 98.75 541 ASN A CA 1
ATOM 3950 C C . ASN A 1 541 ? 14.657 11.239 -9.572 1.00 98.75 541 ASN A C 1
ATOM 3952 O O . ASN A 1 541 ? 15.188 11.099 -10.677 1.00 98.75 541 ASN A O 1
ATOM 3956 N N . PHE A 1 542 ? 15.218 10.793 -8.443 1.00 98.75 542 PHE A N 1
ATOM 3957 C CA . PHE A 1 542 ? 16.548 10.187 -8.364 1.00 98.75 542 PHE A CA 1
ATOM 3958 C C . PHE A 1 542 ? 16.532 8.895 -7.540 1.00 98.75 542 PHE A C 1
ATOM 3960 O O . PHE A 1 542 ? 16.203 8.923 -6.352 1.00 98.75 542 PHE A O 1
ATOM 3967 N N . PHE A 1 543 ? 16.927 7.773 -8.151 1.00 98.62 543 PHE A N 1
ATOM 3968 C CA . PHE A 1 543 ? 17.083 6.488 -7.466 1.00 98.62 543 PHE A CA 1
ATOM 3969 C C . PHE A 1 543 ? 18.504 5.932 -7.613 1.00 98.62 543 PHE A C 1
ATOM 3971 O O . PHE A 1 543 ? 18.907 5.501 -8.694 1.00 98.62 543 PHE A O 1
ATOM 3978 N N . ALA A 1 544 ? 19.248 5.885 -6.506 1.00 98.19 544 ALA A N 1
ATOM 3979 C CA . ALA A 1 544 ? 20.536 5.200 -6.425 1.00 98.19 544 ALA A CA 1
ATOM 3980 C C . ALA A 1 544 ? 20.417 3.910 -5.596 1.00 98.19 544 ALA A C 1
ATOM 3982 O O . ALA A 1 544 ? 20.123 3.954 -4.400 1.00 98.19 544 ALA A O 1
ATOM 3983 N N . LYS A 1 545 ? 20.670 2.756 -6.216 1.00 97.62 545 LYS A N 1
ATOM 3984 C CA . LYS A 1 545 ? 20.654 1.441 -5.561 1.00 97.62 545 LYS A CA 1
ATOM 3985 C C . LYS A 1 545 ? 22.062 0.879 -5.571 1.00 97.62 545 LYS A C 1
ATOM 3987 O O . LYS A 1 545 ? 22.523 0.455 -6.618 1.00 97.62 545 LYS A O 1
ATOM 3992 N N . ASP A 1 546 ? 22.761 0.946 -4.446 1.00 95.75 546 ASP A N 1
ATOM 3993 C CA . ASP A 1 546 ? 24.184 0.582 -4.313 1.00 95.75 546 ASP A CA 1
ATOM 3994 C C . ASP A 1 546 ? 25.180 1.419 -5.154 1.00 95.75 546 ASP A C 1
ATOM 3996 O O . ASP A 1 546 ? 26.364 1.470 -4.820 1.00 95.75 546 ASP A O 1
ATOM 4000 N N . GLY A 1 547 ? 24.708 2.133 -6.183 1.00 96.50 547 GLY A N 1
ATOM 4001 C CA . GLY A 1 547 ? 25.477 3.014 -7.060 1.00 96.50 547 GLY A CA 1
ATOM 4002 C C . GLY A 1 547 ? 25.489 4.493 -6.658 1.00 96.50 547 GLY A C 1
ATOM 4003 O O . GLY A 1 547 ? 25.114 4.886 -5.555 1.00 96.50 547 GLY A O 1
ATOM 4004 N N . LYS A 1 548 ? 25.933 5.346 -7.582 1.00 97.75 548 LYS A N 1
ATOM 4005 C CA . LYS A 1 548 ? 26.120 6.791 -7.401 1.00 97.75 548 LYS A CA 1
ATOM 4006 C C . LYS A 1 548 ? 25.439 7.583 -8.512 1.00 97.75 548 LYS A C 1
ATOM 4008 O O . LYS A 1 548 ? 25.519 7.208 -9.686 1.00 97.75 548 LYS A O 1
ATOM 4013 N N . ILE A 1 549 ? 24.831 8.704 -8.135 1.00 98.62 549 ILE A N 1
ATOM 4014 C CA . ILE A 1 549 ? 24.358 9.767 -9.028 1.00 98.62 549 ILE A CA 1
ATOM 4015 C C . ILE A 1 549 ? 25.087 11.057 -8.633 1.00 98.62 549 ILE A C 1
ATOM 4017 O O . ILE A 1 549 ? 24.943 11.517 -7.506 1.00 98.62 549 ILE A O 1
ATOM 4021 N N . ASN A 1 550 ? 25.857 11.648 -9.542 1.00 98.19 550 ASN A N 1
ATOM 4022 C CA . ASN A 1 550 ? 26.613 12.882 -9.329 1.00 98.19 550 ASN A CA 1
ATOM 4023 C C . ASN A 1 550 ? 26.080 13.981 -10.258 1.00 98.19 550 ASN A C 1
ATOM 4025 O O . ASN A 1 550 ? 26.091 13.824 -11.481 1.00 98.19 550 ASN A O 1
ATOM 4029 N N . ILE A 1 551 ? 25.612 15.093 -9.688 1.00 98.31 551 ILE A N 1
ATOM 4030 C CA . ILE A 1 551 ? 25.006 16.212 -10.423 1.00 98.31 551 ILE A CA 1
ATOM 4031 C C . ILE A 1 551 ? 25.858 17.461 -10.192 1.00 98.31 551 ILE A C 1
ATOM 4033 O O . ILE A 1 551 ? 25.683 18.177 -9.208 1.00 98.31 551 ILE A O 1
ATOM 4037 N N . ASN A 1 552 ? 26.812 17.719 -11.085 1.00 96.19 552 ASN A N 1
ATOM 4038 C CA . ASN A 1 552 ? 27.928 18.638 -10.826 1.00 96.19 552 ASN A CA 1
ATOM 4039 C C . ASN A 1 552 ? 27.548 20.127 -10.818 1.00 96.19 552 ASN A C 1
ATOM 4041 O O . ASN A 1 552 ? 28.178 20.918 -10.131 1.00 96.19 552 ASN A O 1
ATOM 4045 N N . GLY A 1 553 ? 26.544 20.518 -11.594 1.00 95.62 553 GLY A N 1
ATOM 4046 C CA . GLY A 1 553 ? 26.109 21.900 -11.818 1.00 95.62 553 GLY A CA 1
ATOM 4047 C C . GLY A 1 553 ? 24.668 22.180 -11.383 1.00 95.62 553 GLY A C 1
ATOM 4048 O O . GLY A 1 553 ? 24.139 23.237 -11.726 1.00 95.62 553 GLY A O 1
ATOM 4049 N N . GLY A 1 554 ? 24.032 21.252 -10.658 1.00 95.31 554 GLY A N 1
ATOM 4050 C CA . GLY A 1 554 ? 22.705 21.438 -10.063 1.00 95.31 554 GLY A CA 1
ATOM 4051 C C . GLY A 1 554 ? 21.522 21.230 -11.019 1.00 95.31 554 GLY A C 1
ATOM 4052 O O . GLY A 1 554 ? 21.532 20.308 -11.833 1.00 95.31 554 GLY A O 1
ATOM 4053 N N . GLY A 1 555 ? 20.470 22.048 -10.915 1.00 97.12 555 GLY A N 1
ATOM 4054 C CA . GLY A 1 555 ? 19.276 21.942 -11.775 1.00 97.12 555 GLY A CA 1
ATOM 4055 C C . GLY A 1 555 ? 17.956 22.274 -11.077 1.00 97.12 555 GLY A C 1
ATOM 4056 O O . GLY A 1 555 ? 17.946 22.752 -9.943 1.00 97.12 555 GLY A O 1
ATOM 4057 N N . THR A 1 556 ? 16.833 22.029 -11.755 1.00 98.12 556 THR A N 1
ATOM 4058 C CA . THR A 1 556 ? 15.487 22.270 -11.212 1.00 98.12 556 THR A CA 1
ATOM 4059 C C . THR A 1 556 ? 14.622 21.015 -11.234 1.00 98.12 556 THR A C 1
ATOM 4061 O O . THR A 1 556 ? 14.424 20.393 -12.272 1.00 98.12 556 THR A O 1
ATOM 4064 N N . THR A 1 557 ? 14.055 20.625 -10.096 1.00 98.38 557 THR A N 1
ATOM 4065 C CA . THR A 1 557 ? 13.199 19.433 -10.020 1.00 98.38 557 THR A CA 1
ATOM 4066 C C . THR A 1 557 ? 11.803 19.748 -9.508 1.00 98.38 557 THR A C 1
ATOM 4068 O O . THR A 1 557 ? 11.592 20.683 -8.736 1.00 98.38 557 THR A O 1
ATOM 4071 N N . ILE A 1 558 ? 10.835 18.957 -9.963 1.00 98.69 558 ILE A N 1
ATOM 4072 C CA . ILE A 1 558 ? 9.472 18.936 -9.441 1.00 98.69 558 ILE A CA 1
ATOM 4073 C C . ILE A 1 558 ? 9.196 17.510 -8.980 1.00 98.69 558 ILE A C 1
ATOM 4075 O O . ILE A 1 558 ? 9.271 16.567 -9.771 1.00 98.69 558 ILE A O 1
ATOM 4079 N N . THR A 1 559 ? 8.865 17.369 -7.704 1.00 98.75 559 THR A N 1
ATOM 4080 C CA . THR A 1 559 ? 8.385 16.125 -7.106 1.00 98.75 559 THR A CA 1
ATOM 4081 C C . THR A 1 559 ? 6.892 16.278 -6.872 1.00 98.75 559 THR A C 1
ATOM 4083 O O . THR A 1 559 ? 6.455 16.959 -5.947 1.00 98.75 559 THR A O 1
ATOM 4086 N N . GLY A 1 560 ? 6.110 15.693 -7.769 1.00 98.25 560 GLY A N 1
ATOM 4087 C CA . GLY A 1 560 ? 4.659 15.728 -7.793 1.00 98.25 560 GLY A CA 1
ATOM 4088 C C . GLY A 1 560 ? 4.007 15.025 -6.607 1.00 98.25 560 GLY A C 1
ATOM 4089 O O . GLY A 1 560 ? 4.657 14.419 -5.755 1.00 98.25 560 GLY A O 1
ATOM 4090 N N . GLN A 1 561 ? 2.678 15.068 -6.579 1.00 97.06 561 GLN A N 1
ATOM 4091 C CA . GLN A 1 561 ? 1.893 14.284 -5.629 1.00 97.06 561 GLN A CA 1
ATOM 4092 C C . GLN A 1 561 ? 2.268 12.795 -5.704 1.00 97.06 561 GLN A C 1
ATOM 4094 O O . GLN A 1 561 ? 2.616 12.288 -6.774 1.00 97.06 561 GLN A O 1
ATOM 4099 N N . LYS A 1 562 ? 2.241 12.114 -4.550 1.00 96.88 562 LYS A N 1
ATOM 4100 C CA . LYS A 1 562 ? 2.663 10.711 -4.335 1.00 96.88 562 LYS A CA 1
ATOM 4101 C C . LYS A 1 562 ? 4.139 10.389 -4.631 1.00 96.88 562 LYS A C 1
ATOM 4103 O O . LYS A 1 562 ? 4.567 9.269 -4.384 1.00 96.88 562 LYS A O 1
ATOM 4108 N N . SER A 1 563 ? 4.901 11.334 -5.176 1.00 98.38 563 SER A N 1
ATOM 4109 C CA . SER A 1 563 ? 6.229 11.103 -5.759 1.00 98.38 563 SER A CA 1
ATOM 4110 C C . SER A 1 563 ? 7.344 11.328 -4.736 1.00 98.38 563 SER A C 1
ATOM 4112 O O . SER A 1 563 ? 7.121 11.952 -3.693 1.00 98.38 563 SER A O 1
ATOM 4114 N N . LEU A 1 564 ? 8.551 10.845 -5.039 1.00 98.50 564 LEU A N 1
ATOM 4115 C CA . LEU A 1 564 ? 9.718 10.943 -4.156 1.00 98.50 564 LEU A CA 1
ATOM 4116 C C . LEU A 1 564 ? 10.909 11.589 -4.876 1.00 98.50 564 LEU A C 1
ATOM 4118 O O . LEU A 1 564 ? 11.282 11.165 -5.969 1.00 98.50 564 LEU A O 1
ATOM 4122 N N . LEU A 1 565 ? 11.530 12.595 -4.254 1.00 98.75 565 LEU A N 1
ATOM 4123 C CA . LEU A 1 565 ? 12.716 13.251 -4.813 1.00 98.75 565 LEU A CA 1
ATOM 4124 C C . LEU A 1 565 ? 13.924 12.307 -4.785 1.00 98.75 565 LEU A C 1
ATOM 4126 O O . LEU A 1 565 ? 14.493 11.998 -5.833 1.00 98.75 565 LEU A O 1
ATOM 4130 N N . PHE A 1 566 ? 14.294 11.830 -3.595 1.00 98.56 566 PHE A N 1
ATOM 4131 C CA . PHE A 1 566 ? 15.439 10.944 -3.412 1.00 98.56 566 PHE A CA 1
ATOM 4132 C C . PHE A 1 566 ? 15.014 9.590 -2.858 1.00 98.56 566 PHE A C 1
ATOM 4134 O O . PHE A 1 566 ? 14.491 9.496 -1.746 1.00 98.56 566 PHE A O 1
ATOM 4141 N N . TYR A 1 567 ? 15.325 8.534 -3.605 1.00 97.75 567 TYR A N 1
ATOM 4142 C CA . TYR A 1 567 ? 15.293 7.168 -3.109 1.00 97.75 567 TYR A CA 1
ATOM 4143 C C . TYR A 1 567 ? 16.699 6.576 -3.150 1.00 97.75 567 TYR A C 1
ATOM 4145 O O . TYR A 1 567 ? 17.386 6.635 -4.169 1.00 97.75 567 TYR A O 1
ATOM 4153 N N . THR A 1 568 ? 17.145 6.010 -2.035 1.00 96.38 568 THR A N 1
ATOM 4154 C CA . THR A 1 568 ? 18.450 5.354 -1.937 1.00 96.38 568 THR A CA 1
ATOM 4155 C C . THR A 1 568 ? 18.314 4.049 -1.178 1.00 96.38 568 THR A C 1
ATOM 4157 O O . THR A 1 568 ? 17.631 4.000 -0.155 1.00 96.38 568 THR A O 1
ATOM 4160 N N . SER A 1 569 ? 18.985 3.002 -1.647 1.00 93.50 569 SER A N 1
ATOM 4161 C CA . SER A 1 569 ? 19.031 1.705 -0.968 1.00 93.50 569 SER A CA 1
ATOM 4162 C C . SER A 1 569 ? 20.448 1.141 -0.959 1.00 93.50 569 SER A C 1
ATOM 4164 O O . SER A 1 569 ? 21.218 1.386 -1.893 1.00 93.50 569 SER A O 1
ATOM 4166 N N . GLY A 1 570 ? 20.773 0.375 0.086 1.00 91.44 570 GLY A N 1
ATOM 4167 C CA . GLY A 1 570 ? 22.105 -0.199 0.276 1.00 91.44 570 GLY A CA 1
ATOM 4168 C C . GLY A 1 570 ? 23.180 0.888 0.345 1.00 91.44 570 GLY A C 1
ATOM 4169 O O . GLY A 1 570 ? 23.036 1.832 1.120 1.00 91.44 570 GLY A O 1
ATOM 4170 N N . SER A 1 571 ? 24.233 0.792 -0.472 1.00 92.25 571 SER A N 1
ATOM 4171 C CA . SER A 1 571 ? 25.302 1.809 -0.533 1.00 92.25 571 SER A CA 1
ATOM 4172 C C . SER A 1 571 ? 25.019 2.984 -1.480 1.00 92.25 571 SER A C 1
ATOM 4174 O O . SER A 1 571 ? 25.945 3.719 -1.829 1.00 92.25 571 SER A O 1
ATOM 4176 N N . GLY A 1 572 ? 23.767 3.149 -1.920 1.00 96.44 572 GLY A N 1
ATOM 4177 C CA . GLY A 1 572 ? 23.355 4.161 -2.892 1.00 96.44 572 GLY A CA 1
ATOM 4178 C C . GLY A 1 572 ? 23.640 5.602 -2.448 1.00 96.44 572 GLY A C 1
ATOM 4179 O O . GLY A 1 572 ? 23.375 5.957 -1.300 1.00 96.44 572 GLY A O 1
ATOM 4180 N N . LYS A 1 573 ? 24.144 6.448 -3.360 1.00 97.25 573 LYS A N 1
ATOM 4181 C CA . LYS A 1 573 ? 24.469 7.862 -3.084 1.00 97.25 573 LYS A CA 1
ATOM 4182 C C . LYS A 1 573 ? 23.996 8.827 -4.168 1.00 97.25 573 LYS A C 1
ATOM 4184 O O . LYS A 1 573 ? 24.081 8.517 -5.356 1.00 97.25 573 LYS A O 1
ATOM 4189 N N . VAL A 1 574 ? 23.603 10.035 -3.764 1.00 98.25 574 VAL A N 1
ATOM 4190 C CA . VAL A 1 574 ? 23.295 11.151 -4.674 1.00 98.25 574 VAL A CA 1
ATOM 4191 C C . VAL A 1 574 ? 24.066 12.400 -4.249 1.00 98.25 574 VAL A C 1
ATOM 4193 O O . VAL A 1 574 ? 23.811 12.938 -3.182 1.00 98.25 574 VAL A O 1
ATOM 4196 N N . THR A 1 575 ? 25.006 12.883 -5.059 1.00 97.56 575 THR A N 1
ATOM 4197 C CA . THR A 1 575 ? 25.827 14.061 -4.734 1.00 97.56 575 THR A CA 1
ATOM 4198 C C . THR A 1 575 ? 25.474 15.260 -5.611 1.00 97.56 575 THR A C 1
ATOM 4200 O O . THR A 1 575 ? 25.245 15.126 -6.816 1.00 97.56 575 THR A O 1
ATOM 4203 N N . LEU A 1 576 ? 25.432 16.444 -5.000 1.00 97.75 576 LEU A N 1
ATOM 4204 C CA . LEU A 1 576 ? 25.105 17.709 -5.654 1.00 97.75 576 LEU A CA 1
ATOM 4205 C C . LEU A 1 576 ? 26.348 18.604 -5.663 1.00 97.75 576 LEU A C 1
ATOM 4207 O O . LEU A 1 576 ? 26.749 19.129 -4.634 1.00 97.75 576 LEU A O 1
ATOM 4211 N N . GLY A 1 577 ? 26.980 18.786 -6.819 1.00 95.50 577 GLY A N 1
ATOM 4212 C CA . GLY A 1 577 ? 28.150 19.660 -6.964 1.00 95.50 577 GLY A CA 1
ATOM 4213 C C . GLY A 1 577 ? 27.807 21.146 -7.121 1.00 95.50 577 GLY A C 1
ATOM 4214 O O . GLY A 1 577 ? 28.645 21.993 -6.833 1.00 95.50 577 GLY A O 1
ATOM 4215 N N . GLY A 1 578 ? 26.578 21.465 -7.541 1.00 95.94 578 GLY A N 1
ATOM 4216 C CA . GLY A 1 578 ? 26.109 22.831 -7.778 1.00 95.94 578 GLY A CA 1
ATOM 4217 C C . GLY A 1 578 ? 24.643 23.023 -7.389 1.00 95.94 578 GLY A C 1
ATOM 4218 O O . GLY A 1 578 ? 23.941 22.053 -7.100 1.00 95.94 578 GLY A O 1
ATOM 4219 N N . ALA A 1 579 ? 24.185 24.278 -7.382 1.00 97.62 579 ALA A N 1
ATOM 4220 C CA . ALA A 1 579 ? 22.884 24.672 -6.837 1.00 97.62 579 ALA A CA 1
ATOM 4221 C C . ALA A 1 579 ? 21.687 23.982 -7.525 1.00 97.62 579 ALA A C 1
ATOM 4223 O O . ALA A 1 579 ? 21.462 24.132 -8.728 1.00 97.62 579 ALA A O 1
ATOM 4224 N N . MET A 1 580 ? 20.888 23.259 -6.741 1.00 98.25 580 MET A N 1
ATOM 4225 C CA . MET A 1 580 ? 19.664 22.582 -7.154 1.00 98.25 580 MET A CA 1
ATOM 4226 C C . MET A 1 580 ? 18.452 23.160 -6.425 1.00 98.25 580 MET A C 1
ATOM 4228 O O . MET A 1 580 ? 18.442 23.253 -5.201 1.00 98.25 580 MET A O 1
ATOM 4232 N N . THR A 1 581 ? 17.389 23.471 -7.163 1.00 98.50 581 THR A N 1
ATOM 4233 C CA . THR A 1 581 ? 16.091 23.848 -6.589 1.00 98.50 581 THR A CA 1
ATOM 4234 C C . THR A 1 581 ? 15.075 22.740 -6.840 1.00 98.50 581 THR A C 1
ATOM 4236 O O . THR A 1 581 ? 14.816 22.396 -7.991 1.00 98.50 581 THR A O 1
ATOM 4239 N N . ALA A 1 582 ? 14.476 22.186 -5.789 1.00 98.56 582 ALA A N 1
ATOM 4240 C CA . ALA A 1 582 ? 13.435 21.167 -5.892 1.00 98.56 582 ALA A CA 1
ATOM 4241 C C . ALA A 1 582 ? 12.109 21.687 -5.337 1.00 98.56 582 ALA A C 1
ATOM 4243 O O . ALA A 1 582 ? 12.055 22.173 -4.212 1.00 98.56 582 ALA A O 1
ATOM 4244 N N . THR A 1 583 ? 11.033 21.573 -6.111 1.00 98.69 583 THR A N 1
ATOM 4245 C CA . THR A 1 583 ? 9.673 21.897 -5.662 1.00 98.69 583 THR A CA 1
ATOM 4246 C C . THR A 1 583 ? 8.950 20.617 -5.275 1.00 98.69 583 THR A C 1
ATOM 4248 O O . THR A 1 583 ? 8.752 19.749 -6.126 1.00 98.69 583 THR A O 1
ATOM 4251 N N . ILE A 1 584 ? 8.530 20.504 -4.015 1.00 98.75 584 ILE A N 1
ATOM 4252 C CA . ILE A 1 584 ? 7.791 19.341 -3.514 1.00 98.75 584 ILE A CA 1
ATOM 4253 C C . ILE A 1 584 ? 6.308 19.691 -3.461 1.00 98.75 584 ILE A C 1
ATOM 4255 O O . ILE A 1 584 ? 5.895 20.576 -2.711 1.00 98.75 584 ILE A O 1
ATOM 4259 N N . LYS A 1 585 ? 5.508 18.999 -4.273 1.00 98.25 585 LYS A N 1
ATOM 4260 C CA . LYS A 1 585 ? 4.082 19.275 -4.434 1.00 98.25 585 LYS A CA 1
ATOM 4261 C C . LYS A 1 585 ? 3.266 18.815 -3.232 1.00 98.25 585 LYS A C 1
ATOM 4263 O O . LYS A 1 585 ? 3.449 17.719 -2.691 1.00 98.25 585 LYS A O 1
ATOM 4268 N N . GLY A 1 586 ? 2.326 19.670 -2.851 1.00 96.56 586 GLY A N 1
ATOM 4269 C CA . GLY A 1 586 ? 1.375 19.425 -1.779 1.00 96.56 586 GLY A CA 1
ATOM 4270 C C . GLY A 1 586 ? 0.266 18.447 -2.152 1.00 96.56 586 GLY A C 1
ATOM 4271 O O . GLY A 1 586 ? -0.172 18.404 -3.300 1.00 96.56 586 GLY A O 1
ATOM 4272 N N . GLY A 1 587 ? -0.209 17.677 -1.175 1.00 94.88 587 GLY A N 1
ATOM 4273 C CA . GLY A 1 587 ? -1.444 16.888 -1.263 1.00 94.88 587 GLY A CA 1
ATOM 4274 C C . GLY A 1 587 ? -2.520 17.409 -0.305 1.00 94.88 587 GLY A C 1
ATOM 4275 O O . GLY A 1 587 ? -2.257 18.267 0.536 1.00 94.88 587 GLY A O 1
ATOM 4276 N N . THR A 1 588 ? -3.732 16.866 -0.358 1.00 92.19 588 THR A N 1
ATOM 4277 C CA . THR A 1 588 ? -4.751 17.107 0.687 1.00 92.19 588 THR A CA 1
ATOM 4278 C C . THR A 1 588 ? -4.747 15.992 1.731 1.00 92.19 588 THR A C 1
ATOM 4280 O O . THR A 1 588 ? -4.919 16.255 2.920 1.00 92.19 588 THR A O 1
ATOM 4283 N N . THR A 1 589 ? -4.427 14.764 1.321 1.00 92.19 589 THR A N 1
ATOM 4284 C CA . THR A 1 589 ? -4.378 13.562 2.168 1.00 92.19 589 THR A CA 1
ATOM 4285 C C . THR A 1 589 ? -2.948 13.020 2.314 1.00 92.19 589 THR A C 1
ATOM 4287 O O . THR A 1 589 ? -2.118 13.261 1.435 1.00 92.19 589 THR A O 1
ATOM 4290 N N . PRO A 1 590 ? -2.631 12.241 3.369 1.00 89.81 590 PRO A N 1
ATOM 4291 C CA . PRO A 1 590 ? -1.294 11.665 3.546 1.00 89.81 590 PRO A CA 1
ATOM 4292 C C . PRO A 1 590 ? -0.795 10.847 2.342 1.00 89.81 590 PRO A C 1
ATOM 4294 O O . PRO A 1 590 ? 0.371 10.943 1.965 1.00 89.81 590 PRO A O 1
ATOM 4297 N N . SER A 1 591 ? -1.662 10.079 1.679 1.00 90.19 591 SER A N 1
ATOM 4298 C CA . SER A 1 591 ? -1.280 9.238 0.534 1.00 90.19 591 SER A CA 1
ATOM 4299 C C . SER A 1 591 ? -1.005 10.012 -0.758 1.00 90.19 591 SER A C 1
ATOM 4301 O O . SER A 1 591 ? -0.498 9.421 -1.704 1.00 90.19 591 SER A O 1
ATOM 4303 N N . THR A 1 592 ? -1.317 11.313 -0.821 1.00 94.62 592 THR A N 1
ATOM 4304 C CA . THR A 1 592 ? -1.159 12.140 -2.034 1.00 94.62 592 THR A CA 1
ATOM 4305 C C . THR A 1 592 ? 0.026 13.100 -1.973 1.00 94.62 592 THR A C 1
ATOM 4307 O O . THR A 1 592 ? 0.333 13.752 -2.964 1.00 94.62 592 THR A O 1
ATOM 4310 N N . ARG A 1 593 ? 0.744 13.196 -0.851 1.00 96.38 593 ARG A N 1
ATOM 4311 C CA . ARG A 1 593 ? 1.827 14.184 -0.682 1.00 96.38 593 ARG A CA 1
ATOM 4312 C C . ARG A 1 593 ? 3.077 13.802 -1.471 1.00 96.38 593 ARG A C 1
ATOM 4314 O O . ARG A 1 593 ? 3.496 12.646 -1.423 1.00 96.38 593 ARG A O 1
ATOM 4321 N N . GLY A 1 594 ? 3.696 14.769 -2.148 1.00 97.88 594 GLY A N 1
ATOM 4322 C CA . GLY A 1 594 ? 5.079 14.632 -2.607 1.00 97.88 594 GLY A CA 1
ATOM 4323 C C . GLY A 1 594 ? 6.032 14.602 -1.411 1.00 97.88 594 GLY A C 1
ATOM 4324 O O . GLY A 1 594 ? 5.768 15.254 -0.396 1.00 97.88 594 GLY A O 1
ATOM 4325 N N . THR A 1 595 ? 7.114 13.828 -1.509 1.00 98.25 595 THR A N 1
ATOM 4326 C CA . THR A 1 595 ? 8.083 13.622 -0.420 1.00 98.25 595 THR A CA 1
ATOM 4327 C C . THR A 1 595 ? 9.510 13.932 -0.877 1.00 98.25 595 THR A C 1
ATOM 4329 O O . THR A 1 595 ? 9.910 13.511 -1.959 1.00 98.25 595 THR A O 1
ATOM 4332 N N . ALA A 1 596 ? 10.306 14.633 -0.061 1.00 98.06 596 ALA A N 1
ATOM 4333 C CA . ALA A 1 596 ? 11.712 14.899 -0.389 1.00 98.06 596 ALA A CA 1
ATOM 4334 C C . ALA A 1 596 ? 12.637 13.712 -0.050 1.00 98.06 596 ALA A C 1
ATOM 4336 O O . ALA A 1 596 ? 13.370 13.224 -0.910 1.00 98.06 596 ALA A O 1
ATOM 4337 N N . PHE A 1 597 ? 12.588 13.230 1.193 1.00 97.75 597 PHE A N 1
ATOM 4338 C CA . PHE A 1 597 ? 13.520 12.232 1.714 1.00 97.75 597 PHE A CA 1
ATOM 4339 C C . PHE A 1 597 ? 12.809 10.976 2.218 1.00 97.75 597 PHE A C 1
ATOM 4341 O O . PHE A 1 597 ? 11.751 11.046 2.846 1.00 97.75 597 PHE A O 1
ATOM 4348 N N . TYR A 1 598 ? 13.440 9.825 1.997 1.00 96.62 598 TYR A N 1
ATOM 4349 C CA . TYR A 1 598 ? 13.022 8.538 2.543 1.00 96.62 598 TYR A CA 1
ATOM 4350 C C . TYR A 1 598 ? 14.154 7.938 3.378 1.00 96.62 598 TYR A C 1
ATOM 4352 O O . TYR A 1 598 ? 15.265 7.750 2.880 1.00 96.62 598 TYR A O 1
ATOM 4360 N N . TYR A 1 599 ? 13.870 7.633 4.643 1.00 95.62 599 TYR A N 1
ATOM 4361 C CA . TYR A 1 599 ? 14.830 7.059 5.581 1.00 95.62 599 TYR A CA 1
ATOM 4362 C C . TYR A 1 599 ? 14.247 5.840 6.295 1.00 95.62 599 TYR A C 1
ATOM 4364 O O . TYR A 1 599 ? 13.104 5.852 6.755 1.00 95.62 599 TYR A O 1
ATOM 4372 N N . VAL A 1 600 ? 15.058 4.794 6.434 1.00 95.06 600 VAL A N 1
ATOM 4373 C CA . VAL A 1 600 ? 14.733 3.607 7.228 1.00 95.06 600 VAL A CA 1
ATOM 4374 C C . VAL A 1 600 ? 15.887 3.360 8.182 1.00 95.06 600 VAL A C 1
ATOM 4376 O O . VAL A 1 600 ? 17.024 3.182 7.744 1.00 95.06 600 VAL A O 1
ATOM 4379 N N . SER A 1 601 ? 15.601 3.340 9.482 1.00 94.19 601 SER A N 1
ATOM 4380 C CA . SER A 1 601 ? 16.597 2.939 10.473 1.00 94.19 601 SER A CA 1
ATOM 4381 C C . SER A 1 601 ? 16.962 1.458 10.287 1.00 94.19 601 SER A C 1
ATOM 4383 O O . SER A 1 601 ? 16.057 0.628 10.136 1.00 94.19 601 SER A O 1
ATOM 4385 N N . PRO A 1 602 ? 18.257 1.087 10.356 1.00 90.06 602 PRO A N 1
ATOM 4386 C CA . PRO A 1 602 ? 18.682 -0.312 10.300 1.00 90.06 602 PRO A CA 1
ATOM 4387 C C . PRO A 1 602 ? 18.253 -1.112 11.540 1.00 90.06 602 PRO A C 1
ATOM 4389 O O . PRO A 1 602 ? 18.192 -2.337 11.492 1.00 90.06 602 PRO A O 1
ATOM 4392 N N . THR A 1 603 ? 17.948 -0.435 12.650 1.00 92.25 603 THR A N 1
ATOM 4393 C CA . THR A 1 603 ? 17.460 -1.039 13.896 1.00 92.25 603 THR A CA 1
ATOM 4394 C C . THR A 1 603 ? 16.058 -0.535 14.228 1.00 92.25 603 THR A C 1
ATOM 4396 O O . THR A 1 603 ? 15.722 0.622 13.967 1.00 92.25 603 THR A O 1
ATOM 4399 N N . ARG A 1 604 ? 15.211 -1.389 14.813 1.00 91.00 604 ARG A N 1
ATOM 4400 C CA . ARG A 1 604 ? 13.862 -0.992 15.233 1.00 91.00 604 ARG A CA 1
ATOM 4401 C C . ARG A 1 604 ? 13.927 0.060 16.344 1.00 91.00 604 ARG A C 1
ATOM 4403 O O . ARG A 1 604 ? 14.580 -0.158 17.359 1.00 91.00 604 ARG A O 1
ATOM 4410 N N . TYR A 1 605 ? 13.237 1.179 16.139 1.00 93.50 605 TYR A N 1
ATOM 4411 C CA . TYR A 1 605 ? 13.275 2.377 16.986 1.00 93.50 605 TYR A CA 1
ATOM 4412 C C . TYR A 1 605 ? 14.680 2.972 17.162 1.00 93.50 605 TYR A C 1
ATOM 4414 O O . TYR A 1 605 ? 14.981 3.571 18.195 1.00 93.50 605 TYR A O 1
ATOM 4422 N N . GLY A 1 606 ? 15.539 2.838 16.145 1.00 95.06 606 GLY A N 1
ATOM 4423 C CA . GLY A 1 606 ? 16.853 3.478 16.139 1.00 95.06 606 GLY A CA 1
ATOM 4424 C C . GLY A 1 606 ? 16.727 4.999 16.237 1.00 95.06 606 GLY A C 1
ATOM 4425 O O . GLY A 1 606 ? 15.848 5.597 15.615 1.00 95.06 606 GLY A O 1
ATOM 4426 N N . ALA A 1 607 ? 17.580 5.624 17.049 1.00 93.31 607 ALA A N 1
ATOM 4427 C CA . ALA A 1 607 ? 17.498 7.055 17.319 1.00 93.31 607 ALA A CA 1
ATOM 4428 C C . ALA A 1 607 ? 17.635 7.873 16.026 1.00 93.31 607 ALA A C 1
ATOM 4430 O O . ALA A 1 607 ? 18.612 7.720 15.293 1.00 93.31 607 ALA A O 1
ATOM 4431 N N . PHE A 1 608 ? 16.682 8.770 15.779 1.00 92.69 608 PHE A N 1
ATOM 4432 C CA . PHE A 1 608 ? 16.697 9.668 14.627 1.00 92.69 608 PHE A CA 1
ATOM 4433 C C . PHE A 1 608 ? 16.688 11.129 15.074 1.00 92.69 608 PHE A C 1
ATOM 4435 O O . PHE A 1 608 ? 15.690 11.836 14.993 1.00 92.69 608 PHE A O 1
ATOM 4442 N N . ASN A 1 609 ? 17.834 11.544 15.608 1.00 89.88 609 ASN A N 1
ATOM 4443 C CA . ASN A 1 609 ? 18.122 12.896 16.082 1.00 89.88 609 ASN A CA 1
ATOM 4444 C C . ASN A 1 609 ? 19.064 13.633 15.107 1.00 89.88 609 ASN A C 1
ATOM 4446 O O . ASN A 1 609 ? 19.454 13.089 14.070 1.00 89.88 609 ASN A O 1
ATOM 4450 N N . THR A 1 610 ? 19.485 14.853 15.456 1.00 89.94 610 THR A N 1
ATOM 4451 C CA . THR A 1 610 ? 20.395 15.683 14.644 1.00 89.94 610 THR A CA 1
ATOM 4452 C C . THR A 1 610 ? 21.660 14.936 14.198 1.00 89.94 610 THR A C 1
ATOM 4454 O O . THR A 1 610 ? 22.038 15.016 13.031 1.00 89.94 610 THR A O 1
ATOM 4457 N N . ALA A 1 611 ? 22.287 14.146 15.079 1.00 91.00 611 ALA A N 1
ATOM 4458 C CA . ALA A 1 611 ? 23.491 13.379 14.744 1.00 91.00 611 ALA A CA 1
ATOM 4459 C C . ALA A 1 611 ? 23.204 12.243 13.745 1.00 91.00 611 ALA A C 1
ATOM 4461 O O . ALA A 1 611 ? 23.965 12.036 12.798 1.00 91.00 611 ALA A O 1
ATOM 4462 N N . ALA A 1 612 ? 22.090 11.525 13.916 1.00 92.75 612 ALA A N 1
ATOM 4463 C CA . ALA A 1 612 ? 21.676 10.479 12.984 1.00 92.75 612 ALA A CA 1
ATOM 4464 C C . ALA A 1 612 ? 21.363 11.045 11.588 1.00 92.75 612 ALA A C 1
ATOM 4466 O O . ALA A 1 612 ? 21.746 10.450 10.580 1.00 92.75 612 ALA A O 1
ATOM 4467 N N . ILE A 1 613 ? 20.732 12.221 11.522 1.00 92.81 613 ILE A N 1
ATOM 4468 C CA . ILE A 1 613 ? 20.417 12.895 10.256 1.00 92.81 613 ILE A CA 1
ATOM 4469 C C . ILE A 1 613 ? 21.681 13.439 9.598 1.00 92.81 613 ILE A C 1
ATOM 4471 O O . ILE A 1 613 ? 21.854 13.243 8.398 1.00 92.81 613 ILE A O 1
ATOM 4475 N N . GLN A 1 614 ? 22.605 14.032 10.362 1.00 94.75 614 GLN A N 1
ATOM 4476 C CA . GLN A 1 614 ? 23.922 14.420 9.847 1.00 94.75 614 GLN A CA 1
ATOM 4477 C C . GLN A 1 614 ? 24.641 13.217 9.221 1.00 94.75 614 GLN A C 1
ATOM 4479 O O . GLN A 1 614 ? 25.161 13.325 8.111 1.00 94.75 614 GLN A O 1
ATOM 4484 N N . ASN A 1 615 ? 24.638 12.061 9.893 1.00 94.44 615 ASN A N 1
ATOM 4485 C CA . ASN A 1 615 ? 25.250 10.837 9.374 1.00 94.44 615 ASN A CA 1
ATOM 4486 C C . ASN A 1 615 ? 24.551 10.337 8.104 1.00 94.44 615 ASN A C 1
ATOM 4488 O O . ASN A 1 615 ? 25.221 9.986 7.132 1.00 94.44 615 ASN A O 1
ATOM 4492 N N . TYR A 1 616 ? 23.216 10.334 8.084 1.00 95.00 616 TYR A N 1
ATOM 4493 C CA . TYR A 1 616 ? 22.440 9.998 6.890 1.00 95.00 616 TYR A CA 1
ATOM 4494 C C . TYR A 1 616 ? 22.800 10.922 5.719 1.00 95.00 616 TYR A C 1
ATOM 4496 O O . TYR A 1 616 ? 23.103 10.432 4.629 1.00 95.00 616 TYR A O 1
ATOM 4504 N N . PHE A 1 617 ? 22.859 12.235 5.950 1.00 96.62 617 PHE A N 1
ATOM 4505 C CA . PHE A 1 617 ? 23.216 13.220 4.935 1.00 96.62 617 PHE A CA 1
ATOM 4506 C C . PHE A 1 617 ? 24.660 13.080 4.443 1.00 96.62 617 PHE A C 1
ATOM 4508 O O . PHE A 1 617 ? 24.894 13.074 3.236 1.00 96.62 617 PHE A O 1
ATOM 4515 N N . ASN A 1 618 ? 25.624 12.882 5.342 1.00 96.12 618 ASN A N 1
ATOM 4516 C CA . ASN A 1 618 ? 27.036 12.717 4.987 1.00 96.12 618 ASN A CA 1
ATOM 4517 C C . ASN A 1 618 ? 27.307 11.459 4.155 1.00 96.12 618 ASN A C 1
ATOM 4519 O O . ASN A 1 618 ? 28.174 11.475 3.278 1.00 96.12 618 ASN A O 1
ATOM 4523 N N . ASN A 1 619 ? 26.584 10.372 4.438 1.00 94.06 619 ASN A N 1
ATOM 4524 C CA . ASN A 1 619 ? 26.817 9.078 3.804 1.00 94.06 619 ASN A CA 1
ATOM 4525 C C . ASN A 1 619 ? 26.013 8.887 2.515 1.00 94.06 619 ASN A C 1
ATOM 4527 O O . ASN A 1 619 ? 26.529 8.285 1.574 1.00 94.06 619 ASN A O 1
ATOM 4531 N N . THR A 1 620 ? 24.786 9.410 2.470 1.00 96.50 620 THR A N 1
ATOM 4532 C CA . THR A 1 620 ? 23.851 9.234 1.345 1.00 96.50 620 THR A CA 1
ATOM 4533 C C . THR A 1 620 ? 23.970 10.365 0.335 1.00 96.50 620 THR A C 1
ATOM 4535 O O . THR A 1 620 ? 23.957 10.130 -0.872 1.00 96.50 620 THR A O 1
ATOM 4538 N N . PHE A 1 621 ? 24.136 11.596 0.822 1.00 97.56 621 PHE A N 1
ATOM 4539 C CA . PHE A 1 621 ? 24.199 12.795 -0.010 1.00 97.56 621 PHE A CA 1
ATOM 4540 C C . PHE A 1 621 ? 25.607 13.393 -0.076 1.00 97.56 621 PHE A C 1
ATOM 4542 O O . PHE A 1 621 ? 25.785 14.593 -0.286 1.00 97.56 621 PHE A O 1
ATOM 4549 N N . GLY A 1 622 ? 26.625 12.557 0.134 1.00 93.19 622 GLY A N 1
ATOM 4550 C CA . GLY A 1 622 ? 28.008 12.984 0.270 1.00 93.19 622 GLY A CA 1
ATOM 4551 C C . GLY A 1 622 ? 29.012 11.834 0.314 1.00 93.19 622 GLY A C 1
ATOM 4552 O O . GLY A 1 622 ? 28.675 10.648 0.235 1.00 93.19 622 GLY A O 1
ATOM 4553 N N . ASN A 1 623 ? 30.285 12.197 0.448 1.00 89.31 623 ASN A N 1
ATOM 4554 C CA . ASN A 1 623 ? 31.373 11.253 0.694 1.00 89.31 623 ASN A CA 1
ATOM 4555 C C . ASN A 1 623 ? 32.071 11.580 2.018 1.00 89.31 623 ASN A C 1
ATOM 4557 O O . ASN A 1 623 ? 33.218 12.012 2.032 1.00 89.31 623 ASN A O 1
ATOM 4561 N N . GLY A 1 624 ? 31.334 11.445 3.123 1.00 89.88 624 GLY A N 1
ATOM 4562 C CA . GLY A 1 624 ? 31.791 11.817 4.467 1.00 89.88 624 GLY A CA 1
ATOM 4563 C C . GLY A 1 624 ? 31.398 13.240 4.875 1.00 89.88 624 GLY A C 1
ATOM 4564 O O . GLY A 1 624 ? 31.264 13.509 6.063 1.00 89.88 624 GLY A O 1
ATOM 4565 N N . ALA A 1 625 ? 31.105 14.111 3.908 1.00 94.44 625 ALA A N 1
ATOM 4566 C CA . ALA A 1 625 ? 30.478 15.413 4.116 1.00 94.44 625 ALA A CA 1
ATOM 4567 C C . ALA A 1 625 ? 29.287 15.578 3.162 1.00 94.44 625 ALA A C 1
ATOM 4569 O O . ALA A 1 625 ? 29.416 15.309 1.965 1.00 94.44 625 ALA A O 1
ATOM 4570 N N . SER A 1 626 ? 28.138 15.996 3.699 1.00 96.31 626 SER A N 1
ATOM 4571 C CA . SER A 1 626 ? 26.912 16.270 2.940 1.00 96.31 626 SER A CA 1
ATOM 4572 C C . SER A 1 626 ? 27.137 17.354 1.885 1.00 96.31 626 SER A C 1
ATOM 4574 O O . SER A 1 626 ? 27.840 18.334 2.134 1.00 96.31 626 SER A O 1
ATOM 4576 N N . THR A 1 627 ? 26.492 17.185 0.731 1.00 97.56 627 THR A N 1
ATOM 4577 C CA . THR A 1 627 ? 26.419 18.175 -0.358 1.00 97.56 627 THR A CA 1
ATOM 4578 C C . THR A 1 627 ? 25.058 18.873 -0.442 1.00 97.56 627 THR A C 1
ATOM 4580 O O . THR A 1 627 ? 24.785 19.635 -1.370 1.00 97.56 627 THR A O 1
ATOM 4583 N N . LEU A 1 628 ? 24.173 18.632 0.531 1.00 97.12 628 LEU A N 1
ATOM 4584 C CA . LEU A 1 628 ? 22.826 19.203 0.537 1.00 97.12 628 LEU A CA 1
ATOM 4585 C C . LEU A 1 628 ? 22.801 20.715 0.775 1.00 97.12 628 LEU A C 1
ATOM 4587 O O . LEU A 1 628 ? 21.770 21.318 0.516 1.00 97.12 628 LEU A O 1
ATOM 4591 N N . ASN A 1 629 ? 23.907 21.361 1.154 1.00 96.56 629 ASN A N 1
ATOM 4592 C CA . ASN A 1 629 ? 24.012 22.828 1.152 1.00 96.56 629 ASN A CA 1
ATOM 4593 C C . ASN A 1 629 ? 23.775 23.445 -0.235 1.00 96.56 629 ASN A C 1
ATOM 4595 O O . ASN A 1 629 ? 23.479 24.631 -0.339 1.00 96.56 629 ASN A O 1
ATOM 4599 N N . HIS A 1 630 ? 23.888 22.650 -1.301 1.00 97.62 630 HIS A N 1
ATOM 4600 C CA . HIS A 1 630 ? 23.527 23.062 -2.651 1.00 97.62 630 HIS A CA 1
ATOM 4601 C C . HIS A 1 630 ? 22.042 22.855 -2.982 1.00 97.62 630 HIS A C 1
ATOM 4603 O O . HIS A 1 630 ? 21.616 23.221 -4.071 1.00 97.62 630 HIS A O 1
ATOM 4609 N N . LEU A 1 631 ? 21.239 22.280 -2.086 1.00 98.31 631 LEU A N 1
ATOM 4610 C CA . LEU A 1 631 ? 19.820 22.013 -2.302 1.00 98.31 631 LEU A CA 1
ATOM 4611 C C . LEU A 1 631 ? 18.949 23.094 -1.652 1.00 98.31 631 LEU A C 1
ATOM 4613 O O . LEU A 1 631 ? 19.007 23.328 -0.447 1.00 98.31 631 LEU A O 1
ATOM 4617 N N . THR A 1 632 ? 18.079 23.702 -2.452 1.00 98.19 632 THR A N 1
ATOM 4618 C CA . THR A 1 632 ? 16.939 24.498 -1.990 1.00 98.19 632 THR A CA 1
ATOM 4619 C C . THR A 1 632 ? 15.648 23.713 -2.211 1.00 98.19 632 THR A C 1
ATOM 4621 O O . THR A 1 632 ? 15.286 23.419 -3.350 1.00 98.19 632 THR A O 1
ATOM 4624 N N . LEU A 1 633 ? 14.944 23.380 -1.132 1.00 98.19 633 LEU A N 1
ATOM 4625 C CA . LEU A 1 633 ? 13.634 22.734 -1.149 1.00 98.19 633 LEU A CA 1
ATOM 4626 C C . LEU A 1 633 ? 12.532 23.790 -1.038 1.00 98.19 633 LEU A C 1
ATOM 4628 O O . LEU A 1 633 ? 12.413 24.452 -0.011 1.00 98.19 633 LEU A O 1
ATOM 4632 N N . ASN A 1 634 ? 11.700 23.919 -2.067 1.00 98.12 634 ASN A N 1
ATOM 4633 C CA . ASN A 1 634 ? 10.468 24.701 -2.029 1.00 98.12 634 ASN A CA 1
ATOM 4634 C C . ASN A 1 634 ? 9.308 23.763 -1.675 1.00 98.12 634 ASN A C 1
ATOM 4636 O O . ASN A 1 634 ? 8.808 23.020 -2.524 1.00 98.12 634 ASN A O 1
ATOM 4640 N N . MET A 1 635 ? 8.913 23.775 -0.406 1.00 97.38 635 MET A N 1
ATOM 4641 C CA . MET A 1 635 ? 7.869 22.921 0.149 1.00 97.38 635 MET A CA 1
ATOM 4642 C C . MET A 1 635 ? 6.504 23.591 -0.023 1.00 97.38 635 MET A C 1
ATOM 4644 O O . MET A 1 635 ? 6.219 24.604 0.615 1.00 97.38 635 MET A O 1
ATOM 4648 N N . GLU A 1 636 ? 5.637 23.034 -0.869 1.00 97.69 636 GLU A N 1
ATOM 4649 C CA . GLU A 1 636 ? 4.253 23.510 -0.967 1.00 97.69 636 GLU A CA 1
ATOM 4650 C C . GLU A 1 636 ? 3.418 23.053 0.240 1.00 97.69 636 GLU A C 1
ATOM 4652 O O . GLU A 1 636 ? 3.740 22.061 0.903 1.00 97.69 636 GLU A O 1
ATOM 4657 N N . GLN A 1 637 ? 2.314 23.751 0.519 1.00 95.38 637 GLN A N 1
ATOM 4658 C CA . GLN A 1 637 ? 1.397 23.387 1.601 1.00 95.38 637 GLN A CA 1
ATOM 4659 C C . GLN A 1 637 ? 0.937 21.930 1.462 1.00 95.38 637 GLN A C 1
ATOM 4661 O O . GLN A 1 637 ? 0.470 21.510 0.408 1.00 95.38 637 GLN A O 1
ATOM 4666 N N . GLY A 1 638 ? 1.037 21.152 2.540 1.00 94.06 638 GLY A N 1
ATOM 4667 C CA . GLY A 1 638 ? 0.674 19.738 2.518 1.00 94.06 638 GLY A CA 1
ATOM 4668 C C . GLY A 1 638 ? 1.645 18.854 1.729 1.00 94.06 638 GLY A C 1
ATOM 4669 O O . GLY A 1 638 ? 1.270 17.748 1.343 1.00 94.06 638 GLY A O 1
ATOM 4670 N N . SER A 1 639 ? 2.868 19.300 1.450 1.00 97.31 639 SER A N 1
ATOM 4671 C CA . SER A 1 639 ? 3.963 18.411 1.032 1.00 97.31 639 SER A CA 1
ATOM 4672 C C . SER A 1 639 ? 4.580 17.708 2.248 1.00 97.31 639 SER A C 1
ATOM 4674 O O . SER A 1 639 ? 4.144 17.932 3.384 1.00 97.31 639 SER A O 1
ATOM 4676 N N . ARG A 1 640 ? 5.561 16.825 2.030 1.00 96.94 640 ARG A N 1
ATOM 4677 C CA . ARG A 1 640 ? 6.252 16.096 3.098 1.00 96.94 640 ARG A CA 1
ATOM 4678 C C . ARG A 1 640 ? 7.769 16.183 2.957 1.00 96.94 640 ARG A C 1
ATOM 4680 O O . ARG A 1 640 ? 8.313 15.930 1.885 1.00 96.94 640 ARG A O 1
ATOM 4687 N N . LEU A 1 641 ? 8.464 16.496 4.047 1.00 96.06 641 LEU A N 1
ATOM 4688 C CA . LEU A 1 641 ? 9.927 16.536 4.050 1.00 96.06 641 LEU A CA 1
ATOM 4689 C C . LEU A 1 641 ? 10.518 15.123 4.151 1.00 96.06 641 LEU A C 1
ATOM 4691 O O . LEU A 1 641 ? 11.258 14.716 3.260 1.00 96.06 641 LEU A O 1
ATOM 4695 N N . PHE A 1 642 ? 10.141 14.352 5.172 1.00 96.06 642 PHE A N 1
ATOM 4696 C CA . PHE A 1 642 ? 10.616 12.980 5.373 1.00 96.06 642 PHE A CA 1
ATOM 4697 C C . PHE A 1 642 ? 9.480 11.963 5.442 1.00 96.06 642 PHE A C 1
ATOM 4699 O O . PHE A 1 642 ? 8.479 12.182 6.120 1.00 96.06 642 PHE A O 1
ATOM 4706 N N . VAL A 1 643 ? 9.692 10.793 4.846 1.00 96.56 643 VAL A N 1
ATOM 4707 C CA . VAL A 1 643 ? 9.136 9.531 5.351 1.00 96.56 643 VAL A CA 1
ATOM 4708 C C . VAL A 1 643 ? 10.248 8.829 6.128 1.00 96.56 643 VAL A C 1
ATOM 4710 O O . VAL A 1 643 ? 11.305 8.549 5.563 1.00 96.56 643 VAL A O 1
ATOM 4713 N N . ALA A 1 644 ? 10.019 8.553 7.410 1.00 95.81 644 ALA A N 1
ATOM 4714 C CA . ALA A 1 644 ? 10.973 7.890 8.292 1.00 95.81 644 ALA A CA 1
ATOM 4715 C C . ALA A 1 644 ? 10.354 6.612 8.869 1.00 95.81 644 ALA A C 1
ATOM 4717 O O . ALA A 1 644 ? 9.266 6.642 9.444 1.00 95.81 644 ALA A O 1
ATOM 4718 N N . SER A 1 645 ? 11.042 5.484 8.694 1.00 95.75 645 SER A N 1
ATOM 4719 C CA . SER A 1 645 ? 10.583 4.175 9.166 1.00 95.75 645 SER A CA 1
ATOM 4720 C C . SER A 1 645 ? 11.523 3.564 10.199 1.00 95.75 645 SER A C 1
ATOM 4722 O O . SER A 1 645 ? 12.741 3.732 10.103 1.00 95.75 645 SER A O 1
ATOM 4724 N N . ASN A 1 646 ? 10.968 2.807 11.151 1.00 95.50 646 ASN A N 1
ATOM 4725 C CA . ASN A 1 646 ? 11.705 2.158 12.244 1.00 95.50 646 ASN A CA 1
ATOM 4726 C C . ASN A 1 646 ? 12.495 3.126 13.145 1.00 95.50 646 ASN A C 1
ATOM 4728 O O . ASN A 1 646 ? 13.443 2.703 13.803 1.00 95.50 646 ASN A O 1
ATOM 4732 N N . VAL A 1 647 ? 12.133 4.408 13.204 1.00 96.50 647 VAL A N 1
ATOM 4733 C CA . VAL A 1 647 ? 12.881 5.406 13.983 1.00 96.50 647 VAL A CA 1
ATOM 4734 C C . VAL A 1 647 ? 12.311 5.597 15.385 1.00 96.50 647 VAL A C 1
ATOM 4736 O O . VAL A 1 647 ? 11.116 5.428 15.611 1.00 96.50 647 VAL A O 1
ATOM 4739 N N . GLY A 1 648 ? 13.167 5.953 16.337 1.00 96.38 648 GLY A N 1
ATOM 4740 C CA . GLY A 1 648 ? 12.798 6.510 17.635 1.00 96.38 648 GLY A CA 1
ATOM 4741 C C . GLY A 1 648 ? 13.110 8.006 17.649 1.00 96.38 648 GLY A C 1
ATOM 4742 O O . GLY A 1 648 ? 14.242 8.393 17.353 1.00 96.38 648 GLY A O 1
ATOM 4743 N N . MET A 1 649 ? 12.126 8.848 17.966 1.00 94.62 649 MET A N 1
ATOM 4744 C CA . MET A 1 649 ? 12.259 10.303 17.844 1.00 94.62 649 MET A CA 1
ATOM 4745 C C . MET A 1 649 ? 11.557 11.042 18.984 1.00 94.62 649 MET A C 1
ATOM 4747 O O . MET A 1 649 ? 10.469 10.648 19.406 1.00 94.62 649 MET A O 1
ATOM 4751 N N . ASN A 1 650 ? 12.153 12.134 19.466 1.00 95.19 650 ASN A N 1
ATOM 4752 C CA . ASN A 1 650 ? 11.478 13.059 20.373 1.00 95.19 650 ASN A CA 1
ATOM 4753 C C . ASN A 1 650 ? 10.745 14.142 19.583 1.00 95.19 650 ASN A C 1
ATOM 4755 O O . ASN A 1 650 ? 11.243 14.600 18.559 1.00 95.19 650 ASN A O 1
ATOM 4759 N N . LEU A 1 651 ? 9.616 14.632 20.094 1.00 95.06 651 LEU A N 1
ATOM 4760 C CA . LEU A 1 651 ? 8.865 15.711 19.453 1.00 95.06 651 LEU A CA 1
ATOM 4761 C C . LEU A 1 651 ? 9.695 16.998 19.280 1.00 95.06 651 LEU A C 1
ATOM 4763 O O . LEU A 1 651 ? 9.548 17.681 18.263 1.00 95.06 651 LEU A O 1
ATOM 4767 N N . SER A 1 652 ? 10.589 17.315 20.224 1.00 92.12 652 SER A N 1
ATOM 4768 C CA . SER A 1 652 ? 11.529 18.448 20.118 1.00 92.12 652 SER A CA 1
ATOM 4769 C C . SER A 1 652 ? 12.412 18.395 18.871 1.00 92.12 652 SER A C 1
ATOM 4771 O O . SER A 1 652 ? 12.773 19.442 18.326 1.00 92.12 652 SER A O 1
ATOM 4773 N N . ASP A 1 653 ? 12.698 17.181 18.399 1.00 90.69 653 ASP A N 1
ATOM 4774 C CA . ASP A 1 653 ? 13.616 16.898 17.299 1.00 90.69 653 ASP A CA 1
ATOM 4775 C C . ASP A 1 653 ? 12.877 16.874 15.950 1.00 90.69 653 ASP A C 1
ATOM 4777 O O . ASP A 1 653 ? 13.481 16.600 14.925 1.00 90.69 653 ASP A O 1
ATOM 4781 N N . THR A 1 654 ? 11.567 17.155 15.919 1.00 90.81 654 THR A N 1
ATOM 4782 C CA . THR A 1 654 ? 10.746 17.054 14.696 1.00 90.81 654 THR A CA 1
ATOM 4783 C C . THR A 1 654 ? 10.481 18.379 13.978 1.00 90.81 654 THR A C 1
ATOM 4785 O O . THR A 1 654 ? 9.957 18.377 12.860 1.00 90.81 654 THR A O 1
ATOM 4788 N N . SER A 1 655 ? 10.805 19.516 14.603 1.00 85.62 655 SER A N 1
ATOM 4789 C CA . SER A 1 655 ? 10.620 20.834 13.981 1.00 85.62 655 SER A CA 1
ATOM 4790 C C . SER A 1 655 ? 11.675 21.037 12.899 1.00 85.62 655 SER A C 1
ATOM 4792 O O . SER A 1 655 ? 12.846 20.773 13.144 1.00 85.62 655 SER A O 1
ATOM 4794 N N . ALA A 1 656 ? 11.300 21.529 11.715 1.00 77.56 656 ALA A N 1
ATOM 4795 C CA . ALA A 1 656 ? 12.261 21.722 10.625 1.00 77.56 656 ALA A CA 1
ATOM 4796 C C . ALA A 1 656 ? 13.413 22.668 11.010 1.00 77.56 656 ALA A C 1
ATOM 4798 O O . ALA A 1 656 ? 14.564 22.411 10.668 1.00 77.56 656 ALA A O 1
ATOM 4799 N N . THR A 1 657 ? 13.117 23.726 11.771 1.00 78.56 657 THR A N 1
ATOM 4800 C CA . THR A 1 657 ? 14.126 24.672 12.264 1.00 78.56 657 THR A CA 1
ATOM 4801 C C . THR A 1 657 ? 15.102 24.001 13.227 1.00 78.56 657 THR A C 1
ATOM 4803 O O . THR A 1 657 ? 16.310 24.128 13.052 1.00 78.56 657 THR A O 1
ATOM 4806 N N . ASN A 1 658 ? 14.604 23.243 14.208 1.00 77.56 658 ASN A N 1
ATOM 4807 C CA . ASN A 1 658 ? 15.454 22.543 15.177 1.00 77.56 658 ASN A CA 1
ATOM 4808 C C . ASN A 1 658 ? 16.237 21.411 14.514 1.00 77.56 658 ASN A C 1
ATOM 4810 O O . ASN A 1 658 ? 17.385 21.170 14.865 1.00 77.56 658 ASN A O 1
ATOM 4814 N N . LEU A 1 659 ? 15.614 20.741 13.543 1.00 78.31 659 LEU A N 1
ATOM 4815 C CA . LEU A 1 659 ? 16.200 19.642 12.795 1.00 78.31 659 LEU A CA 1
ATOM 4816 C C . LEU A 1 659 ? 17.454 20.080 12.053 1.00 78.31 659 LEU A C 1
ATOM 4818 O O . LEU A 1 659 ? 18.477 19.408 12.113 1.00 78.31 659 LEU A O 1
ATOM 4822 N N . MET A 1 660 ? 17.349 21.200 11.339 1.00 86.62 660 MET A N 1
ATOM 4823 C CA . MET A 1 660 ? 18.432 21.724 10.512 1.00 86.62 660 MET A CA 1
ATOM 4824 C C . MET A 1 660 ? 19.431 22.542 11.340 1.00 86.62 660 MET A C 1
ATOM 4826 O O . MET A 1 660 ? 20.598 22.646 10.966 1.00 86.62 660 MET A O 1
ATOM 4830 N N . SER A 1 661 ? 19.009 23.079 12.491 1.00 83.50 661 SER A N 1
ATOM 4831 C CA . SER A 1 661 ? 19.884 23.758 13.447 1.00 83.50 661 SER A CA 1
ATOM 4832 C C . SER A 1 661 ? 20.916 22.783 14.025 1.00 83.50 661 SER A C 1
ATOM 4834 O O . SER A 1 661 ? 20.598 21.918 14.836 1.00 83.50 661 SER A O 1
ATOM 4836 N N . GLY A 1 662 ? 22.176 22.939 13.617 1.00 85.12 662 GLY A N 1
ATOM 4837 C CA . GLY A 1 662 ? 23.291 22.085 14.044 1.00 85.12 662 GLY A CA 1
ATOM 4838 C C . GLY A 1 662 ? 23.696 21.016 13.027 1.00 85.12 662 GLY A C 1
ATOM 4839 O O . GLY A 1 662 ? 24.701 20.342 13.241 1.00 85.12 662 GLY A O 1
ATOM 4840 N N . ILE A 1 663 ? 22.979 20.891 11.903 1.00 91.50 663 ILE A N 1
ATOM 4841 C CA . ILE A 1 663 ? 23.435 20.097 10.760 1.00 91.50 663 ILE A CA 1
ATOM 4842 C C . ILE A 1 663 ? 24.344 20.965 9.886 1.00 91.50 663 ILE A C 1
ATOM 4844 O O . ILE A 1 663 ? 23.935 21.974 9.314 1.00 91.50 663 ILE A O 1
ATOM 4848 N N . THR A 1 664 ? 25.590 20.535 9.743 1.00 94.00 664 THR A N 1
ATOM 4849 C CA . THR A 1 664 ? 26.537 21.088 8.771 1.00 94.00 664 THR A CA 1
ATOM 4850 C C . THR A 1 664 ? 26.175 20.637 7.357 1.00 94.00 664 THR A C 1
ATOM 4852 O O . THR A 1 664 ? 25.843 19.472 7.123 1.00 94.00 664 THR A O 1
ATOM 4855 N N . ASN A 1 665 ? 26.233 21.569 6.405 1.00 95.19 665 ASN A N 1
ATOM 4856 C CA . ASN A 1 665 ? 25.809 21.379 5.016 1.00 95.19 665 ASN A CA 1
ATOM 4857 C C . ASN A 1 665 ? 24.362 20.862 4.851 1.00 95.19 665 ASN A C 1
ATOM 4859 O O . ASN A 1 665 ? 24.092 19.968 4.039 1.00 95.19 665 ASN A O 1
ATOM 4863 N N . ALA A 1 666 ? 23.436 21.411 5.640 1.00 94.31 666 ALA A N 1
ATOM 4864 C CA . ALA A 1 666 ? 22.000 21.171 5.519 1.00 94.31 666 ALA A CA 1
ATOM 4865 C C . ALA A 1 666 ? 21.398 21.844 4.266 1.00 94.31 666 ALA A C 1
ATOM 4867 O O . ALA A 1 666 ? 21.928 22.861 3.810 1.00 94.31 666 ALA A O 1
ATOM 4868 N N . PRO A 1 667 ? 20.276 21.331 3.725 1.00 95.81 667 PRO A N 1
ATOM 4869 C CA . PRO A 1 667 ? 19.535 22.017 2.671 1.00 95.81 667 PRO A CA 1
ATOM 4870 C C . PRO A 1 667 ? 18.864 23.298 3.171 1.00 95.81 667 PRO A C 1
ATOM 4872 O O . PRO A 1 667 ? 18.453 23.398 4.326 1.00 95.81 667 PRO A O 1
ATOM 4875 N N . THR A 1 668 ? 18.681 24.259 2.267 1.00 95.69 668 THR A N 1
ATOM 4876 C CA . THR A 1 668 ? 17.785 25.400 2.504 1.00 95.69 668 THR A CA 1
ATOM 4877 C C . THR A 1 668 ? 16.346 24.954 2.278 1.00 95.69 668 THR A C 1
ATOM 4879 O O . THR A 1 668 ? 16.040 24.385 1.232 1.00 95.69 668 THR A O 1
ATOM 4882 N N . ILE A 1 669 ? 15.455 25.204 3.237 1.00 95.50 669 ILE A N 1
ATOM 4883 C CA . ILE A 1 669 ? 14.046 24.801 3.157 1.00 95.50 669 ILE A CA 1
ATOM 4884 C C . ILE A 1 669 ? 13.166 26.046 3.205 1.00 95.50 669 ILE A C 1
ATOM 4886 O O . ILE A 1 669 ? 13.144 26.759 4.205 1.00 95.50 669 ILE A O 1
ATOM 4890 N N . ASN A 1 670 ? 12.417 26.269 2.130 1.00 95.25 670 ASN A N 1
ATOM 4891 C CA . ASN A 1 670 ? 11.438 27.338 1.989 1.00 95.25 670 ASN A CA 1
ATOM 4892 C C . ASN A 1 670 ? 10.020 26.765 2.043 1.00 95.25 670 ASN A C 1
ATOM 4894 O O . ASN A 1 670 ? 9.766 25.670 1.540 1.00 95.25 670 ASN A O 1
ATOM 4898 N N . GLY A 1 671 ? 9.080 27.545 2.574 1.00 92.25 671 GLY A N 1
ATOM 4899 C CA . GLY A 1 671 ? 7.662 27.192 2.640 1.00 92.25 671 GLY A CA 1
ATOM 4900 C C . GLY A 1 671 ? 7.155 27.005 4.066 1.00 92.25 671 GLY A C 1
ATOM 4901 O O . GLY A 1 671 ? 7.915 26.997 5.033 1.00 92.25 671 GLY A O 1
ATOM 4902 N N . SER A 1 672 ? 5.840 26.873 4.194 1.00 89.94 672 SER A N 1
ATOM 4903 C CA . SER A 1 672 ? 5.135 26.685 5.462 1.00 89.94 672 SER A CA 1
ATOM 4904 C C . SER A 1 672 ? 4.021 25.649 5.295 1.00 89.94 672 SER A C 1
ATOM 4906 O O . SER A 1 672 ? 3.643 25.302 4.175 1.00 89.94 672 SER A O 1
ATOM 4908 N N . ASN A 1 673 ? 3.497 25.129 6.409 1.00 89.50 673 ASN A N 1
ATOM 4909 C CA . ASN A 1 673 ? 2.378 24.176 6.429 1.00 89.50 673 ASN A CA 1
ATOM 4910 C C . ASN A 1 673 ? 2.625 22.865 5.649 1.00 89.50 673 ASN A C 1
ATOM 4912 O O . ASN A 1 673 ? 1.682 22.253 5.135 1.00 89.50 673 ASN A O 1
ATOM 4916 N N . TYR A 1 674 ? 3.880 22.428 5.539 1.00 92.88 674 TYR A N 1
ATOM 4917 C CA . TYR A 1 674 ? 4.248 21.092 5.069 1.00 92.88 674 TYR A CA 1
ATOM 4918 C C . TYR A 1 674 ? 4.480 20.160 6.261 1.00 92.88 674 TYR A C 1
ATOM 4920 O O . TYR A 1 674 ? 4.865 20.596 7.344 1.00 92.88 674 TYR A O 1
ATOM 4928 N N . LYS A 1 675 ? 4.287 18.857 6.054 1.00 94.50 675 LYS A N 1
ATOM 4929 C CA . LYS A 1 675 ? 4.537 17.846 7.084 1.00 94.50 675 LYS A CA 1
ATOM 4930 C C . LYS A 1 675 ? 6.032 17.573 7.192 1.00 94.50 675 LYS A C 1
ATOM 4932 O O . LYS A 1 675 ? 6.676 17.259 6.189 1.00 94.50 675 LYS A O 1
ATOM 4937 N N . THR A 1 676 ? 6.599 17.682 8.389 1.00 93.94 676 THR A N 1
ATOM 4938 C CA . THR A 1 676 ? 8.040 17.453 8.586 1.00 93.94 676 THR A CA 1
ATOM 4939 C C . THR A 1 676 ? 8.365 15.969 8.474 1.00 93.94 676 THR A C 1
ATOM 4941 O O . THR A 1 676 ? 9.273 15.586 7.738 1.00 93.94 676 THR A O 1
ATOM 4944 N N . PHE A 1 677 ? 7.558 15.128 9.115 1.00 95.06 677 PHE A N 1
ATOM 4945 C CA . PHE A 1 677 ? 7.720 13.682 9.091 1.00 95.06 677 PHE A CA 1
ATOM 4946 C C . PHE A 1 677 ? 6.395 12.978 8.852 1.00 95.06 677 PHE A C 1
ATOM 4948 O O . PHE A 1 677 ? 5.368 13.349 9.417 1.00 95.06 677 PHE A O 1
ATOM 4955 N N . MET A 1 678 ? 6.458 11.903 8.077 1.00 96.00 678 MET A N 1
ATOM 4956 C CA . MET A 1 678 ? 5.603 10.746 8.276 1.00 96.00 678 MET A CA 1
ATOM 4957 C C . MET A 1 678 ? 6.423 9.674 8.992 1.00 96.00 678 MET A C 1
ATOM 4959 O O . MET A 1 678 ? 7.439 9.217 8.466 1.00 96.00 678 MET A O 1
ATOM 4963 N N . LEU A 1 679 ? 6.002 9.327 10.205 1.00 96.50 679 LEU A N 1
ATOM 4964 C CA . LEU A 1 679 ? 6.585 8.277 11.030 1.00 96.50 679 LEU A CA 1
ATOM 4965 C C . LEU A 1 679 ? 5.822 6.974 10.779 1.00 96.50 679 LEU A C 1
ATOM 4967 O O . LEU A 1 679 ? 4.621 6.900 11.046 1.00 96.50 679 LEU A O 1
ATOM 4971 N N . TYR A 1 680 ? 6.520 5.962 10.266 1.00 95.06 680 TYR A N 1
ATOM 4972 C CA . TYR A 1 680 ? 5.965 4.639 9.970 1.00 95.06 680 TYR A CA 1
ATOM 4973 C C . TYR A 1 680 ? 6.665 3.562 10.796 1.00 95.06 680 TYR A C 1
ATOM 4975 O O . TYR A 1 680 ? 7.896 3.536 10.837 1.00 95.06 680 TYR A O 1
ATOM 4983 N N . LEU A 1 681 ? 5.920 2.674 11.464 1.00 94.50 681 LEU A N 1
ATOM 4984 C CA . LEU A 1 681 ? 6.502 1.612 12.308 1.00 94.50 681 LEU A CA 1
ATOM 4985 C C . LEU A 1 681 ? 7.571 2.147 13.285 1.00 94.50 681 LEU A C 1
ATOM 4987 O O . LEU A 1 681 ? 8.627 1.552 13.496 1.00 94.50 681 LEU A O 1
ATOM 4991 N N . SER A 1 682 ? 7.335 3.346 13.808 1.00 97.00 682 SER A N 1
ATOM 4992 C CA . SER A 1 682 ? 8.299 4.164 14.548 1.00 97.00 682 SER A CA 1
ATOM 4993 C C . SER A 1 682 ? 7.804 4.431 15.971 1.00 97.00 682 SER A C 1
ATOM 4995 O O . SER A 1 682 ? 6.703 4.027 16.333 1.00 97.00 682 SER A O 1
ATOM 4997 N N . LYS A 1 683 ? 8.613 5.087 16.806 1.00 97.56 683 LYS A N 1
ATOM 4998 C CA . LYS A 1 683 ? 8.239 5.500 18.163 1.00 97.56 683 LYS A CA 1
ATOM 4999 C C . LYS A 1 683 ? 8.454 7.001 18.332 1.00 97.56 683 LYS A C 1
ATOM 5001 O O . LYS A 1 683 ? 9.583 7.477 18.229 1.00 97.56 683 LYS A O 1
ATOM 5006 N N . LEU A 1 684 ? 7.382 7.732 18.629 1.00 97.88 684 LEU A N 1
ATOM 5007 C CA . LEU A 1 684 ? 7.424 9.153 18.970 1.00 97.88 684 LEU A CA 1
ATOM 5008 C C . LEU A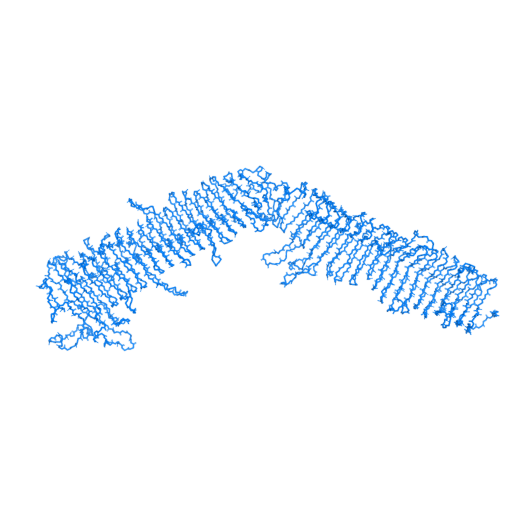 1 684 ? 7.336 9.335 20.487 1.00 97.88 684 LEU A C 1
ATOM 5010 O O . LEU A 1 684 ? 6.396 8.851 21.112 1.00 97.88 684 LEU A O 1
ATOM 5014 N N . ARG A 1 685 ? 8.263 10.087 21.078 1.00 97.69 685 ARG A N 1
ATOM 5015 C CA . ARG A 1 685 ? 8.186 10.538 22.473 1.00 97.69 685 ARG A CA 1
ATOM 5016 C C . ARG A 1 685 ? 7.791 12.013 22.536 1.00 97.69 685 ARG A C 1
ATOM 5018 O O . ARG A 1 685 ? 8.510 12.876 22.036 1.00 97.69 685 ARG A O 1
ATOM 5025 N N . ILE A 1 686 ? 6.678 12.324 23.194 1.00 97.94 686 ILE A N 1
ATOM 5026 C CA . ILE A 1 686 ? 6.244 13.699 23.468 1.00 97.94 686 ILE A CA 1
ATOM 5027 C C . ILE A 1 686 ? 7.000 14.196 24.704 1.00 97.94 686 ILE A C 1
ATOM 5029 O O . ILE A 1 686 ? 6.600 13.963 25.843 1.00 97.94 686 ILE A O 1
ATOM 5033 N N . ASN A 1 687 ? 8.147 14.834 24.477 1.00 96.12 687 ASN A N 1
ATOM 5034 C CA . ASN A 1 687 ? 9.025 15.364 25.525 1.00 96.12 687 ASN A CA 1
ATOM 5035 C C . ASN A 1 687 ? 8.838 16.869 25.789 1.00 96.12 687 ASN A C 1
ATOM 5037 O O . ASN A 1 687 ? 9.519 17.423 26.646 1.00 96.12 687 ASN A O 1
ATOM 5041 N N . GLN A 1 68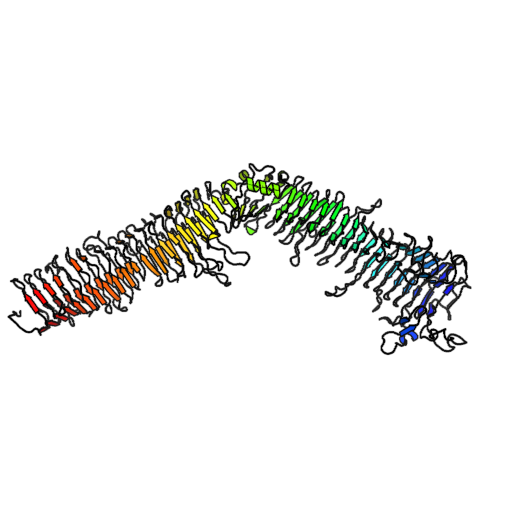8 ? 7.910 17.517 25.088 1.00 95.94 688 GLN A N 1
ATOM 5042 C CA . GLN A 1 688 ? 7.562 18.931 25.234 1.00 95.94 688 GLN A CA 1
ATOM 5043 C C . GLN A 1 688 ? 6.040 19.097 25.204 1.00 95.94 688 GLN A C 1
ATOM 5045 O O . GLN A 1 688 ? 5.343 18.216 24.699 1.00 95.94 688 GLN A O 1
ATOM 5050 N N . ALA A 1 689 ? 5.531 20.217 25.718 1.00 96.31 689 ALA A N 1
ATOM 5051 C CA . ALA A 1 689 ? 4.097 20.480 25.731 1.00 96.31 689 ALA A CA 1
ATOM 5052 C C . ALA A 1 689 ? 3.512 20.558 24.305 1.00 96.31 689 ALA A C 1
ATOM 5054 O O . ALA A 1 689 ? 4.144 21.080 23.381 1.00 96.31 689 ALA A O 1
ATOM 5055 N N . VAL A 1 690 ? 2.291 20.053 24.139 1.00 97.38 690 VAL A N 1
ATOM 5056 C CA . VAL A 1 690 ? 1.522 20.048 22.892 1.00 97.38 690 VAL A CA 1
ATOM 5057 C C . VAL A 1 690 ? 0.204 20.773 23.116 1.00 97.38 690 VAL A C 1
ATOM 5059 O O . VAL A 1 690 ? -0.620 20.342 23.917 1.00 97.38 690 VAL A O 1
ATOM 5062 N N . ASP A 1 691 ? -0.017 21.835 22.350 1.00 96.88 691 ASP A N 1
ATOM 5063 C CA . ASP A 1 691 ? -1.329 22.460 22.207 1.00 96.88 691 ASP A CA 1
ATOM 5064 C C . ASP A 1 691 ? -2.007 21.939 20.932 1.00 96.88 691 ASP A C 1
ATOM 5066 O O . ASP A 1 691 ? -1.598 22.268 19.816 1.00 96.88 691 ASP A O 1
ATOM 5070 N N . LEU A 1 692 ? -3.043 21.116 21.099 1.00 96.50 692 LEU A N 1
ATOM 5071 C CA . LEU A 1 692 ? -3.824 20.527 20.009 1.00 96.50 692 LEU A CA 1
ATOM 5072 C C . LEU A 1 692 ? -4.685 21.563 19.274 1.00 96.50 692 LEU A C 1
ATOM 5074 O O . LEU A 1 692 ? -5.159 21.284 18.173 1.00 96.50 692 LEU A O 1
ATOM 5078 N N . ASN A 1 693 ? -4.892 22.752 19.850 1.00 95.56 693 ASN A N 1
ATOM 5079 C CA . ASN A 1 693 ? -5.578 23.853 19.175 1.00 95.56 693 ASN A CA 1
ATOM 5080 C C . ASN A 1 693 ? -4.666 24.557 18.161 1.00 95.56 693 ASN A C 1
ATOM 5082 O O . ASN A 1 693 ? -5.151 25.196 17.225 1.00 95.56 693 ASN A O 1
ATOM 5086 N N . ASN A 1 694 ? -3.346 24.439 18.330 1.00 94.06 694 ASN A N 1
ATOM 5087 C CA . ASN A 1 694 ? -2.369 25.012 17.423 1.00 94.06 694 ASN A CA 1
ATOM 5088 C C . ASN A 1 694 ? -2.088 24.051 16.258 1.00 94.06 694 ASN A C 1
ATOM 5090 O O . ASN A 1 694 ? -1.274 23.125 16.362 1.00 94.06 694 ASN A O 1
ATOM 5094 N N . SER A 1 695 ? -2.711 24.328 15.111 1.00 88.25 695 SER A N 1
ATOM 5095 C CA . SER A 1 695 ? -2.510 23.590 13.855 1.00 88.25 695 SER A CA 1
ATOM 5096 C C . SER A 1 695 ? -1.069 23.636 13.330 1.00 88.25 695 SER A C 1
ATOM 5098 O O . SER A 1 695 ? -0.694 22.806 12.503 1.00 88.25 695 SER A O 1
ATOM 5100 N N . ASN A 1 696 ? -0.244 24.558 13.833 1.00 86.38 696 ASN A N 1
ATOM 5101 C CA . ASN A 1 696 ? 1.167 24.718 13.484 1.00 86.38 696 ASN A CA 1
ATOM 5102 C C . ASN A 1 696 ? 2.124 24.158 14.546 1.00 86.38 696 ASN A C 1
ATOM 5104 O O . ASN A 1 696 ? 3.337 24.307 14.405 1.00 86.38 696 ASN A O 1
ATOM 5108 N N . SER A 1 697 ? 1.618 23.515 15.604 1.00 90.25 697 SER A N 1
ATOM 5109 C CA . SER A 1 697 ? 2.476 22.832 16.575 1.00 90.25 697 SER A CA 1
ATOM 5110 C C . SER A 1 697 ? 3.300 21.733 15.897 1.00 90.25 697 SER A C 1
ATOM 5112 O O . SER A 1 697 ? 2.848 21.120 14.927 1.00 90.25 697 SER A O 1
ATOM 5114 N N . ASN A 1 698 ? 4.486 21.428 16.438 1.00 91.88 698 ASN A N 1
ATOM 5115 C CA . ASN A 1 698 ? 5.324 20.342 15.914 1.00 91.88 698 ASN A CA 1
ATOM 5116 C C . ASN A 1 698 ? 4.525 19.044 15.766 1.00 91.88 698 ASN A C 1
ATOM 5118 O O . ASN A 1 698 ? 4.647 18.379 14.748 1.00 91.88 698 ASN A O 1
ATOM 5122 N N . TYR A 1 699 ? 3.659 18.732 16.738 1.00 94.62 699 TYR A N 1
ATOM 5123 C CA . TYR A 1 699 ? 2.838 17.523 16.729 1.00 94.62 699 TYR A CA 1
ATOM 5124 C C . TYR A 1 699 ? 1.817 17.528 15.585 1.00 94.62 699 TYR A C 1
ATOM 5126 O O . TYR A 1 699 ? 1.704 16.541 14.862 1.00 94.62 699 TYR A O 1
ATOM 5134 N N . ALA A 1 700 ? 1.139 18.657 15.348 1.00 91.19 700 ALA A N 1
ATOM 5135 C CA . ALA A 1 700 ? 0.200 18.806 14.237 1.00 91.19 700 ALA A CA 1
ATOM 5136 C C . ALA A 1 700 ? 0.884 18.744 12.857 1.00 91.19 700 ALA A C 1
ATOM 5138 O O . ALA A 1 700 ? 0.239 18.404 11.862 1.00 91.19 700 ALA A O 1
ATOM 5139 N N . GLN A 1 701 ? 2.184 19.044 12.775 1.00 91.25 701 GLN A N 1
ATOM 5140 C CA . GLN A 1 701 ? 2.980 18.936 11.547 1.00 91.25 701 GLN A CA 1
ATOM 5141 C C . GLN A 1 701 ? 3.538 17.525 11.292 1.00 91.25 701 GLN A C 1
ATOM 5143 O O . GLN A 1 701 ? 4.171 17.309 10.257 1.00 91.25 701 GLN A O 1
ATOM 5148 N N . LEU A 1 702 ? 3.255 16.552 12.165 1.00 94.62 702 LEU A N 1
ATOM 5149 C CA . LEU A 1 702 ? 3.575 15.144 11.931 1.00 94.62 702 LEU A CA 1
ATOM 5150 C C . LEU A 1 702 ? 2.417 14.401 11.277 1.00 94.62 702 LEU A C 1
ATOM 5152 O O . LEU A 1 702 ? 1.239 14.715 11.442 1.00 94.62 702 LEU A O 1
ATOM 5156 N N . GLU A 1 703 ? 2.786 13.353 10.562 1.00 95.06 703 GLU A N 1
ATOM 5157 C CA . GLU A 1 703 ? 1.924 12.234 10.231 1.00 95.06 703 GLU A CA 1
ATOM 5158 C C . GLU A 1 703 ? 2.496 11.008 10.941 1.00 95.06 703 GLU A C 1
ATOM 5160 O O . GLU A 1 703 ? 3.703 10.777 10.931 1.00 95.06 703 GLU A O 1
ATOM 5165 N N . ILE A 1 704 ? 1.645 10.231 11.599 1.00 95.44 704 ILE A N 1
ATOM 5166 C CA . ILE A 1 704 ? 2.064 9.076 12.393 1.00 95.44 704 ILE A CA 1
ATOM 5167 C C . ILE A 1 704 ? 1.181 7.915 11.955 1.00 95.44 704 ILE A C 1
ATOM 5169 O O . ILE A 1 704 ? -0.045 8.041 11.960 1.00 95.44 704 ILE A O 1
ATOM 5173 N N . ALA A 1 705 ? 1.785 6.815 11.521 1.00 94.69 705 ALA A N 1
ATOM 5174 C CA . ALA A 1 705 ? 1.067 5.647 11.026 1.00 94.69 705 ALA A CA 1
ATOM 5175 C C . ALA A 1 705 ? 1.716 4.358 11.533 1.00 94.69 705 ALA A C 1
ATOM 5177 O O . ALA A 1 705 ? 2.939 4.209 11.462 1.00 94.69 705 ALA A O 1
ATOM 5178 N N . ASN A 1 706 ? 0.897 3.421 12.023 1.00 94.25 706 ASN A N 1
ATOM 5179 C CA . ASN A 1 706 ? 1.338 2.155 12.619 1.00 94.25 706 ASN A CA 1
ATOM 5180 C C . ASN A 1 706 ? 2.520 2.342 13.590 1.00 94.25 706 ASN A C 1
ATOM 5182 O O . ASN A 1 706 ? 3.487 1.592 13.537 1.00 94.25 706 ASN A O 1
ATOM 5186 N N . SER A 1 707 ? 2.520 3.412 14.384 1.00 96.75 707 SER A N 1
ATOM 5187 C CA . SER A 1 707 ? 3.673 3.799 15.204 1.00 96.75 707 SER A CA 1
ATOM 5188 C C . SER A 1 707 ? 3.285 3.939 16.670 1.00 96.75 707 SER A C 1
ATOM 5190 O O . SER A 1 707 ? 2.150 4.259 16.998 1.00 96.75 707 SER A O 1
ATOM 5192 N N . SER A 1 708 ? 4.233 3.729 17.571 1.00 98.00 708 SER A N 1
ATOM 5193 C CA . SER A 1 708 ? 4.040 3.939 19.002 1.00 98.00 708 SER A CA 1
ATOM 5194 C C . SER A 1 708 ? 4.168 5.418 19.370 1.00 98.00 708 SER A C 1
ATOM 5196 O O . SER A 1 708 ? 4.997 6.139 18.810 1.00 98.00 708 SER A O 1
ATOM 5198 N N . ILE A 1 709 ? 3.390 5.867 20.357 1.00 98.56 709 ILE A N 1
ATOM 5199 C CA . ILE A 1 709 ? 3.482 7.220 20.921 1.00 98.56 709 ILE A CA 1
ATOM 5200 C C . ILE A 1 709 ? 3.617 7.108 22.437 1.00 98.56 709 ILE A C 1
ATOM 5202 O O . ILE A 1 709 ? 2.854 6.405 23.092 1.00 98.56 709 ILE A O 1
ATOM 5206 N N . GLU A 1 710 ? 4.594 7.807 22.998 1.00 98.44 710 GLU A N 1
ATOM 5207 C CA . GLU A 1 710 ? 4.844 7.887 24.431 1.00 98.44 710 GLU A CA 1
ATOM 5208 C C . GLU A 1 710 ? 4.715 9.343 24.879 1.00 98.44 710 GLU A C 1
ATOM 5210 O O . GLU A 1 710 ? 5.595 10.164 24.611 1.00 98.44 710 GLU A O 1
ATOM 5215 N N . ASN A 1 711 ? 3.615 9.681 25.550 1.00 98.50 711 ASN A N 1
ATOM 5216 C CA . ASN A 1 711 ? 3.427 10.997 26.132 1.00 98.50 711 ASN A CA 1
ATOM 5217 C C . ASN A 1 711 ? 4.106 11.102 27.497 1.00 98.50 711 ASN A C 1
ATOM 5219 O O . ASN A 1 711 ? 3.682 10.447 28.446 1.00 98.50 711 ASN A O 1
ATOM 5223 N N . ALA A 1 712 ? 5.126 11.955 27.601 1.00 97.94 712 ALA A N 1
ATOM 5224 C CA . ALA A 1 712 ? 5.823 12.248 28.850 1.00 97.94 712 ALA A CA 1
ATOM 5225 C C . ALA A 1 712 ? 5.691 13.718 29.281 1.00 97.94 712 ALA A C 1
ATOM 5227 O O . ALA A 1 712 ? 6.451 14.170 30.140 1.00 97.94 712 ALA A O 1
ATOM 5228 N N . ASN A 1 713 ? 4.756 14.459 28.677 1.00 97.88 713 ASN A N 1
ATOM 5229 C CA . ASN A 1 713 ? 4.541 15.884 28.912 1.00 97.88 713 ASN A CA 1
ATOM 5230 C C . ASN A 1 713 ? 3.036 16.240 28.840 1.00 97.88 713 ASN A C 1
ATOM 5232 O O . ASN A 1 713 ? 2.169 15.363 28.880 1.00 97.88 713 ASN A O 1
ATOM 5236 N N . ASN A 1 714 ? 2.715 17.531 28.761 1.00 97.69 714 ASN A N 1
ATOM 5237 C CA . ASN A 1 714 ? 1.348 18.033 28.704 1.00 97.69 714 ASN A CA 1
ATOM 5238 C C . ASN A 1 714 ? 0.826 18.061 27.262 1.00 97.69 714 ASN A C 1
ATOM 5240 O O . ASN A 1 714 ? 1.417 18.713 26.408 1.00 97.69 714 ASN A O 1
ATOM 5244 N N . MET A 1 715 ? -0.320 17.436 27.011 1.00 98.38 715 MET A N 1
ATOM 5245 C CA . MET A 1 715 ? -1.117 17.584 25.794 1.00 98.38 715 MET A CA 1
ATOM 5246 C C . MET A 1 715 ? -2.458 18.230 26.157 1.00 98.38 715 MET A C 1
ATOM 5248 O O . MET A 1 715 ? -3.225 17.668 26.941 1.00 98.38 715 MET A O 1
ATOM 5252 N N . THR A 1 716 ? -2.749 19.409 25.610 1.00 98.12 716 THR A N 1
ATOM 5253 C CA . THR A 1 716 ? -3.958 20.186 25.930 1.00 98.12 716 THR A CA 1
ATOM 5254 C C . THR A 1 716 ? -4.798 20.473 24.695 1.00 98.12 716 THR A C 1
ATOM 5256 O O . THR A 1 716 ? -4.251 20.716 23.624 1.00 98.12 716 THR A O 1
ATOM 5259 N N . GLY A 1 717 ? -6.120 20.507 24.846 1.00 97.56 717 GLY A N 1
ATOM 5260 C CA . GLY A 1 717 ? -7.046 20.886 23.779 1.00 97.56 717 GLY A CA 1
ATOM 5261 C C . GLY A 1 717 ? -8.389 21.355 24.331 1.00 97.56 717 GLY A C 1
ATOM 5262 O O . GLY A 1 717 ? -8.803 20.929 25.409 1.00 97.56 717 GLY A O 1
ATOM 5263 N N . SER A 1 718 ? -9.067 22.252 23.618 1.00 97.31 718 SER A N 1
ATOM 5264 C CA . SER A 1 718 ? -10.367 22.800 24.035 1.00 97.31 718 SER A CA 1
ATOM 5265 C C . SER A 1 718 ? -11.451 22.760 22.959 1.00 97.31 718 SER A C 1
ATOM 5267 O O . SER A 1 718 ? -12.572 23.200 23.207 1.00 97.31 718 SER A O 1
ATOM 5269 N N . GLN A 1 719 ? -11.149 22.236 21.771 1.00 97.69 719 GLN A N 1
ATOM 5270 C CA . GLN A 1 719 ? -12.114 22.103 20.682 1.00 97.69 719 GLN A CA 1
ATOM 5271 C C . GLN A 1 719 ? -12.833 20.753 20.749 1.00 97.69 719 GLN A C 1
ATOM 5273 O O . GLN A 1 719 ? -12.306 19.760 21.256 1.00 97.69 719 GLN A O 1
ATOM 5278 N N . ASN A 1 720 ? -14.044 20.707 20.195 1.00 97.38 720 ASN A N 1
ATOM 5279 C CA . ASN A 1 720 ? -14.813 19.471 20.122 1.00 97.38 720 ASN A CA 1
ATOM 5280 C C . ASN A 1 720 ? -14.122 18.449 19.207 1.00 97.38 720 ASN A C 1
ATOM 5282 O O . ASN A 1 720 ? -13.471 18.826 18.231 1.00 97.38 720 ASN A O 1
ATOM 5286 N N . ARG A 1 721 ? -14.306 17.155 19.490 1.00 96.81 721 ARG A N 1
ATOM 5287 C CA . ARG A 1 721 ? -13.800 16.035 18.667 1.00 96.81 721 ARG A CA 1
ATOM 5288 C C . ARG A 1 721 ? -12.278 15.951 18.530 1.00 96.81 721 ARG A C 1
ATOM 5290 O O . ARG A 1 721 ? -11.776 15.269 17.638 1.00 96.81 721 ARG A O 1
ATOM 5297 N N . GLN A 1 722 ? -11.526 16.617 19.403 1.00 96.69 722 GLN A N 1
ATOM 5298 C CA . GLN A 1 722 ? -10.074 16.463 19.450 1.00 96.69 722 GLN A CA 1
ATOM 5299 C C . GLN A 1 722 ? -9.672 15.090 19.993 1.00 96.69 722 GLN A C 1
ATOM 5301 O O . GLN A 1 722 ? -10.309 14.548 20.900 1.00 96.69 722 GLN A O 1
ATOM 5306 N N . VAL A 1 723 ? -8.570 14.567 19.453 1.00 97.75 723 VAL A N 1
ATOM 5307 C CA . VAL A 1 723 ? -7.939 13.328 19.910 1.00 97.75 723 VAL A CA 1
ATOM 5308 C C . VAL A 1 723 ? -6.481 13.606 20.248 1.00 97.75 723 VAL A C 1
ATOM 5310 O O . VAL A 1 723 ? -5.771 14.170 19.416 1.00 97.75 723 VAL A O 1
ATOM 5313 N N . ALA A 1 724 ? -6.023 13.238 21.449 1.00 97.75 724 ALA A N 1
ATOM 5314 C CA . ALA A 1 724 ? -4.637 13.514 21.839 1.00 97.75 724 ALA A CA 1
ATOM 5315 C C . ALA A 1 724 ? -3.661 12.510 21.213 1.00 97.75 724 ALA A C 1
ATOM 5317 O O . ALA A 1 724 ? -2.710 12.912 20.542 1.00 97.75 724 ALA A O 1
ATOM 5318 N N . MET A 1 725 ? -3.915 11.207 21.366 1.00 98.31 725 MET A N 1
ATOM 5319 C CA . MET A 1 725 ? -3.130 10.144 20.729 1.00 98.31 725 MET A CA 1
ATOM 5320 C C . MET A 1 725 ? -4.051 9.156 20.017 1.00 98.31 725 MET A C 1
ATOM 5322 O O . MET A 1 725 ? -4.998 8.658 20.616 1.00 98.31 725 MET A O 1
ATOM 5326 N N . ALA A 1 726 ? -3.771 8.859 18.749 1.00 97.56 726 ALA A N 1
ATOM 5327 C CA . ALA A 1 726 ? -4.575 7.943 17.945 1.00 97.56 726 ALA A CA 1
ATOM 5328 C C . ALA A 1 726 ? -3.697 7.143 16.996 1.00 97.56 726 ALA A C 1
ATOM 5330 O O . ALA A 1 726 ? -3.019 7.752 16.168 1.00 97.56 726 ALA A O 1
ATOM 5331 N N . GLN A 1 727 ? -3.736 5.813 17.078 1.00 97.62 727 GLN A N 1
ATOM 5332 C CA . GLN A 1 727 ? -3.056 4.931 16.127 1.00 97.62 727 GLN A CA 1
ATOM 5333 C C . GLN A 1 727 ? -3.816 3.634 15.894 1.00 97.62 727 GLN A C 1
ATOM 5335 O O . GLN A 1 727 ? -4.477 3.099 16.774 1.00 97.62 727 GLN A O 1
ATOM 5340 N N . GLU A 1 728 ? -3.671 3.086 14.699 1.00 94.81 728 GLU A N 1
ATOM 5341 C CA . GLU A 1 728 ? -4.232 1.788 14.355 1.00 94.81 728 GLU A CA 1
ATOM 5342 C C . GLU A 1 728 ? -3.113 0.867 13.905 1.00 94.81 728 GLU A C 1
ATOM 5344 O O . GLU A 1 728 ? -2.231 1.291 13.162 1.00 94.81 728 GLU A O 1
ATOM 5349 N N . ASN A 1 729 ? -3.164 -0.390 14.336 1.00 91.12 729 ASN A N 1
ATOM 5350 C CA . ASN A 1 729 ? -2.328 -1.430 13.765 1.00 91.12 729 ASN A CA 1
ATOM 5351 C C . ASN A 1 729 ? -2.916 -1.893 12.430 1.00 91.12 729 ASN A C 1
ATOM 5353 O O . ASN A 1 729 ? -3.974 -2.536 12.380 1.00 91.12 729 ASN A O 1
ATOM 5357 N N . GLY A 1 730 ? -2.193 -1.582 11.359 1.00 89.75 730 GLY A N 1
ATOM 5358 C CA . GLY A 1 730 ? -2.453 -2.069 10.015 1.00 89.75 730 GLY A CA 1
ATOM 5359 C C . GLY A 1 730 ? -2.051 -3.530 9.811 1.00 89.75 730 GLY A C 1
ATOM 5360 O O . GLY A 1 730 ? -1.947 -4.322 10.753 1.00 89.75 730 GLY A O 1
ATOM 5361 N N . ASN A 1 731 ? -1.815 -3.859 8.546 1.00 88.06 731 ASN A N 1
ATOM 5362 C CA . ASN A 1 731 ? -1.389 -5.180 8.113 1.00 88.06 731 ASN A CA 1
ATOM 5363 C C . ASN A 1 731 ? 0.052 -5.134 7.592 1.00 88.06 731 ASN A C 1
ATOM 5365 O O . ASN A 1 731 ? 0.522 -4.097 7.113 1.00 88.06 731 ASN A O 1
ATOM 5369 N N . ASP A 1 732 ? 0.727 -6.274 7.650 1.00 84.81 732 ASP A N 1
ATOM 5370 C CA . ASP A 1 732 ? 1.998 -6.496 6.977 1.00 84.81 732 ASP A CA 1
ATOM 5371 C C . ASP A 1 732 ? 1.830 -6.614 5.448 1.00 84.81 732 ASP A C 1
ATOM 5373 O O . ASP A 1 732 ? 0.726 -6.559 4.897 1.00 84.81 732 ASP A O 1
ATOM 5377 N N . THR A 1 733 ? 2.945 -6.798 4.737 1.00 84.75 733 THR A N 1
ATOM 5378 C CA . THR A 1 733 ? 2.964 -6.924 3.270 1.00 84.75 733 THR A CA 1
ATOM 5379 C C . THR A 1 733 ? 2.271 -8.188 2.741 1.00 84.75 733 THR A C 1
ATOM 5381 O O . THR A 1 733 ? 1.978 -8.254 1.549 1.00 84.75 733 THR A O 1
ATOM 5384 N N . SER A 1 734 ? 1.972 -9.174 3.597 1.00 82.50 734 SER A N 1
ATOM 5385 C CA . SER A 1 734 ? 1.195 -10.380 3.263 1.00 82.50 734 SER A CA 1
ATOM 5386 C C . SER A 1 734 ? -0.319 -10.209 3.497 1.00 82.50 734 SER A C 1
ATOM 5388 O O . SER A 1 734 ? -1.134 -11.049 3.085 1.00 82.50 734 SER A O 1
ATOM 5390 N N . GLY A 1 735 ? -0.710 -9.098 4.130 1.00 83.56 735 GLY A N 1
ATOM 5391 C CA . GLY A 1 735 ? -2.080 -8.776 4.515 1.00 83.56 735 GLY A CA 1
ATOM 5392 C C . GLY A 1 735 ? -2.498 -9.324 5.885 1.00 83.56 735 GLY A C 1
ATOM 5393 O O . GLY A 1 735 ? -3.676 -9.210 6.227 1.00 83.56 735 GLY A O 1
ATOM 5394 N N . ALA A 1 736 ? -1.581 -9.904 6.666 1.00 83.44 736 ALA A N 1
ATOM 5395 C CA . ALA A 1 736 ? -1.851 -10.304 8.046 1.00 83.44 736 ALA A CA 1
ATOM 5396 C C . ALA A 1 736 ? -1.791 -9.080 8.971 1.00 83.44 736 ALA A C 1
ATOM 5398 O O . ALA A 1 736 ? -0.960 -8.197 8.774 1.00 83.44 736 ALA A O 1
ATOM 5399 N N . GLY A 1 737 ? -2.665 -9.007 9.979 1.00 87.75 737 GLY A N 1
ATOM 5400 C CA . GLY A 1 737 ? -2.609 -7.923 10.969 1.00 87.75 737 GLY A CA 1
ATOM 5401 C C . GLY A 1 737 ? -1.293 -7.951 11.745 1.00 87.75 737 GLY A C 1
ATOM 5402 O O . GLY A 1 737 ? -0.773 -9.032 12.009 1.00 87.75 737 GLY A O 1
ATOM 5403 N N . TYR A 1 738 ? -0.758 -6.790 12.129 1.00 90.94 738 TYR A N 1
ATOM 5404 C CA . TYR A 1 738 ? 0.401 -6.741 13.027 1.00 90.94 738 TYR A CA 1
ATOM 5405 C C . TYR A 1 738 ? 0.069 -7.276 14.430 1.00 90.94 738 TYR A C 1
ATOM 5407 O O . TYR A 1 738 ? -1.094 -7.325 14.839 1.00 90.94 738 TYR A O 1
ATOM 5415 N N . LYS A 1 739 ? 1.100 -7.670 15.191 1.00 91.88 739 LYS A N 1
ATOM 5416 C CA . LYS A 1 739 ? 0.946 -7.999 16.616 1.00 91.88 739 LYS A CA 1
ATOM 5417 C C . LYS A 1 739 ? 0.513 -6.761 17.403 1.00 91.88 739 LYS A C 1
ATOM 5419 O O . LYS A 1 739 ? 0.860 -5.637 17.050 1.00 91.88 739 LYS A O 1
ATOM 5424 N N . SER A 1 740 ? -0.199 -6.971 18.511 1.00 93.44 740 SER A N 1
ATOM 5425 C CA . SER A 1 740 ? -0.728 -5.869 19.330 1.00 93.44 740 SER A CA 1
ATOM 5426 C C . SER A 1 740 ? 0.331 -4.883 19.842 1.00 93.44 740 SER A C 1
ATOM 5428 O O . SER A 1 740 ? 0.023 -3.719 20.061 1.00 93.44 740 SER A O 1
ATOM 5430 N N . ASP A 1 741 ? 1.571 -5.339 20.033 1.00 93.19 741 ASP A N 1
ATOM 5431 C CA . ASP A 1 741 ? 2.704 -4.556 20.535 1.00 93.19 741 ASP A CA 1
ATOM 5432 C C . ASP A 1 741 ? 3.439 -3.763 19.449 1.00 93.19 741 ASP A C 1
ATOM 5434 O O . ASP A 1 741 ? 4.358 -3.008 19.761 1.00 93.19 741 ASP A O 1
ATOM 5438 N N . GLU A 1 742 ? 3.011 -3.874 18.191 1.00 94.06 742 GLU A N 1
ATOM 5439 C CA . GLU A 1 742 ? 3.530 -3.047 17.103 1.00 94.06 742 GLU A CA 1
ATOM 5440 C C . GLU A 1 742 ? 3.155 -1.564 17.290 1.00 94.06 742 GLU A C 1
ATOM 5442 O O . GLU A 1 742 ? 3.969 -0.681 17.020 1.00 94.06 742 GLU A O 1
ATOM 5447 N N . VAL A 1 743 ? 1.958 -1.299 17.832 1.00 96.56 743 VAL A N 1
ATOM 5448 C CA . VAL A 1 743 ? 1.486 0.026 18.252 1.00 96.56 743 VAL A CA 1
ATOM 5449 C C . VAL A 1 743 ? 1.244 0.008 19.754 1.00 96.56 743 VAL A C 1
ATOM 5451 O O . VAL A 1 743 ? 0.313 -0.625 20.257 1.00 96.56 743 VAL A O 1
ATOM 5454 N N . THR A 1 744 ? 2.065 0.771 20.470 1.00 97.81 744 THR A N 1
ATOM 5455 C CA . THR A 1 744 ? 1.916 1.021 21.906 1.00 97.81 744 THR A CA 1
ATOM 5456 C C . THR A 1 744 ? 1.703 2.510 22.153 1.00 97.81 744 THR A C 1
ATOM 5458 O O . THR A 1 744 ? 2.564 3.320 21.797 1.00 97.81 744 THR A O 1
ATOM 5461 N N . LEU A 1 745 ? 0.585 2.877 22.774 1.00 98.69 745 LEU A N 1
ATOM 5462 C CA . LEU A 1 745 ? 0.273 4.253 23.156 1.00 98.69 745 LEU A CA 1
ATOM 5463 C C . LEU A 1 745 ? 0.346 4.388 24.675 1.00 98.69 745 LEU A C 1
ATOM 5465 O O . LEU A 1 745 ? -0.475 3.830 25.399 1.00 98.69 745 LEU A O 1
ATOM 5469 N N . THR A 1 746 ? 1.334 5.126 25.163 1.00 98.56 746 THR A N 1
ATOM 5470 C CA . THR A 1 746 ? 1.619 5.223 26.596 1.00 98.56 746 THR A CA 1
ATOM 5471 C C . THR A 1 746 ? 1.518 6.665 27.057 1.00 98.56 746 THR A C 1
ATOM 5473 O O . THR A 1 746 ? 2.221 7.523 26.534 1.00 98.56 746 THR A O 1
ATOM 5476 N N . ASN A 1 747 ? 0.693 6.938 28.065 1.00 98.75 747 ASN A N 1
ATOM 5477 C CA . ASN A 1 747 ? 0.759 8.177 28.836 1.00 98.75 747 ASN A CA 1
ATOM 5478 C C . ASN A 1 747 ? 1.529 7.889 30.126 1.00 98.75 747 ASN A C 1
ATOM 5480 O O . ASN A 1 747 ? 1.026 7.190 31.004 1.00 98.75 747 ASN A O 1
ATOM 5484 N N . THR A 1 748 ? 2.775 8.355 30.210 1.00 98.38 748 THR A N 1
ATOM 5485 C CA . THR A 1 748 ? 3.672 8.017 31.324 1.00 98.38 748 THR A CA 1
ATOM 5486 C C . THR A 1 748 ? 3.219 8.686 32.623 1.00 98.38 748 THR A C 1
ATOM 5488 O O . THR A 1 748 ? 2.364 9.565 32.610 1.00 98.38 748 THR A O 1
ATOM 5491 N N . ALA A 1 749 ? 3.840 8.338 33.754 1.00 97.88 749 ALA A N 1
ATOM 5492 C CA . ALA A 1 749 ? 3.521 8.927 35.060 1.00 97.88 749 ALA A CA 1
ATOM 5493 C C . ALA A 1 749 ? 3.611 10.468 35.112 1.00 97.88 749 ALA A C 1
ATOM 5495 O O . ALA A 1 749 ? 2.914 11.099 35.903 1.00 97.88 749 ALA A O 1
ATOM 5496 N N . THR A 1 750 ? 4.446 11.085 34.267 1.00 97.06 750 THR A N 1
ATOM 5497 C CA . THR A 1 750 ? 4.553 12.551 34.142 1.00 97.06 750 THR A CA 1
ATOM 5498 C C . THR A 1 750 ? 3.676 13.128 33.030 1.00 97.06 750 THR A C 1
ATOM 5500 O O . THR A 1 750 ? 3.577 14.345 32.904 1.00 97.06 750 THR A O 1
ATOM 5503 N N . GLY A 1 751 ? 3.072 12.275 32.202 1.00 98.25 751 GLY A N 1
ATOM 5504 C CA . GLY A 1 751 ? 2.215 12.666 31.095 1.00 98.25 751 GLY A CA 1
ATOM 5505 C C . GLY A 1 751 ? 0.846 13.155 31.568 1.00 98.25 751 GLY A C 1
ATOM 5506 O O . GLY A 1 751 ? 0.200 12.559 32.437 1.00 98.25 751 GLY A O 1
ATOM 5507 N N . VAL A 1 752 ? 0.385 14.251 30.971 1.00 98.62 752 VAL A N 1
ATOM 5508 C CA . VAL A 1 752 ? -0.937 14.832 31.222 1.00 98.62 752 VAL A CA 1
ATOM 5509 C C . VAL A 1 752 ? -1.649 15.025 29.893 1.00 98.62 752 VAL A C 1
ATOM 5511 O O . VAL A 1 752 ? -1.128 15.692 29.006 1.00 98.62 752 VAL A O 1
ATOM 5514 N N . ILE A 1 753 ? -2.858 14.488 29.767 1.00 98.81 753 ILE A N 1
ATOM 5515 C CA . ILE A 1 753 ? -3.785 14.756 28.666 1.00 98.81 753 ILE A CA 1
ATOM 5516 C C . ILE A 1 753 ? -4.979 15.503 29.255 1.00 98.81 753 ILE A C 1
ATOM 5518 O O . ILE A 1 753 ? -5.653 14.978 30.137 1.00 98.81 753 ILE A O 1
ATOM 5522 N N . ASN A 1 754 ? -5.243 16.723 28.790 1.00 98.44 754 ASN A N 1
ATOM 5523 C CA . ASN A 1 754 ? -6.354 17.543 29.275 1.00 98.44 754 ASN A CA 1
ATOM 5524 C C . ASN A 1 754 ? -7.161 18.126 28.109 1.00 98.44 754 ASN A C 1
ATOM 5526 O O . ASN A 1 754 ? -6.719 19.071 27.452 1.00 98.44 754 ASN A O 1
ATOM 5530 N N . LEU A 1 755 ? -8.342 17.559 27.863 1.00 98.56 755 LEU A N 1
ATOM 5531 C CA . LEU A 1 755 ? -9.233 17.915 26.762 1.00 98.56 755 LEU A CA 1
ATOM 5532 C C . LEU A 1 755 ? -10.552 18.463 27.315 1.00 98.56 755 LEU A C 1
ATOM 5534 O O . LEU A 1 755 ? -11.325 17.721 27.912 1.00 98.56 755 LEU A O 1
ATOM 5538 N N . THR A 1 756 ? -10.839 19.749 27.112 1.00 97.88 756 THR A N 1
ATOM 5539 C CA . THR A 1 756 ? -12.048 20.388 27.673 1.00 97.88 756 THR A CA 1
ATOM 5540 C C . THR A 1 756 ? -13.233 20.454 26.707 1.00 97.88 756 THR A C 1
ATOM 5542 O O . THR A 1 756 ? -14.353 20.708 27.148 1.00 97.88 756 THR A O 1
ATOM 5545 N N . GLY A 1 757 ? -13.015 20.200 25.412 1.00 97.50 757 GLY A N 1
ATOM 5546 C CA . GLY A 1 757 ? -14.076 20.149 24.400 1.00 97.50 757 GLY A CA 1
ATOM 5547 C C . GLY A 1 757 ? -14.981 18.914 24.517 1.00 97.50 757 GLY A C 1
ATOM 5548 O O . GLY A 1 757 ? -14.609 17.910 25.136 1.00 97.50 757 GLY A O 1
ATOM 5549 N N . GLU A 1 758 ? -16.162 18.975 23.894 1.00 98.19 758 GLU A N 1
ATOM 5550 C CA . GLU A 1 758 ? -17.100 17.843 23.820 1.00 98.19 758 GLU A CA 1
ATOM 5551 C C . GLU A 1 758 ? -16.653 16.790 22.796 1.00 98.19 758 GLU A C 1
ATOM 5553 O O . GLU A 1 758 ? -15.947 17.099 21.834 1.00 98.19 758 GLU A O 1
ATOM 5558 N N . GLU A 1 759 ? -17.111 15.547 22.953 1.00 97.81 759 GLU A N 1
ATOM 5559 C CA . GLU A 1 759 ? -16.874 14.452 21.994 1.00 97.81 759 GLU A CA 1
ATOM 5560 C C . GLU A 1 759 ? -15.377 14.155 21.773 1.00 97.81 759 GLU A C 1
ATOM 5562 O O . GLU A 1 759 ? -14.964 13.671 20.720 1.00 97.81 759 GLU A O 1
ATOM 5567 N N . THR A 1 760 ? -14.539 14.472 22.760 1.00 98.38 760 THR A N 1
ATOM 5568 C CA . THR A 1 760 ? -13.080 14.309 22.711 1.00 98.38 760 THR A CA 1
ATOM 5569 C C . THR A 1 760 ? -12.650 12.881 23.050 1.00 98.38 760 THR A C 1
ATOM 5571 O O . THR A 1 760 ? -13.364 12.138 23.724 1.00 98.38 760 THR A O 1
ATOM 5574 N N . THR A 1 761 ? -11.466 12.470 22.588 1.00 98.62 761 THR A N 1
ATOM 5575 C CA . THR A 1 761 ? -10.855 11.185 22.966 1.00 98.62 761 THR A CA 1
ATOM 5576 C C . THR A 1 761 ? -9.442 11.399 23.494 1.00 98.62 761 THR A C 1
ATOM 5578 O O . THR A 1 761 ? -8.613 12.001 22.817 1.00 98.62 761 THR A O 1
ATOM 5581 N N . GLY A 1 762 ? -9.137 10.900 24.691 1.00 98.56 762 GLY A N 1
ATOM 5582 C CA . GLY A 1 762 ? -7.777 10.975 25.229 1.00 98.56 762 GLY A CA 1
ATOM 5583 C C . GLY A 1 762 ? -6.818 10.129 24.391 1.00 98.56 762 GLY A C 1
ATOM 5584 O O . GLY A 1 762 ? -5.966 10.656 23.675 1.00 98.56 762 GLY A O 1
ATOM 5585 N N . ILE A 1 763 ? -6.992 8.809 24.443 1.00 98.81 763 ILE A N 1
ATOM 5586 C CA . ILE A 1 763 ? -6.168 7.853 23.696 1.00 98.81 763 ILE A CA 1
ATOM 5587 C C . ILE A 1 763 ? -7.066 6.898 22.918 1.00 98.81 763 ILE A C 1
ATOM 5589 O O . ILE A 1 763 ? -7.934 6.258 23.503 1.00 98.81 763 ILE A O 1
ATOM 5593 N N . TYR A 1 764 ? -6.828 6.772 21.617 1.00 98.62 764 TYR A N 1
ATOM 5594 C CA . TYR A 1 764 ? -7.480 5.804 20.744 1.00 98.62 764 TYR A CA 1
ATOM 5595 C C . TYR A 1 764 ? -6.468 4.811 20.178 1.00 98.62 764 TYR A C 1
ATOM 5597 O O . TYR A 1 764 ? -5.457 5.221 19.603 1.00 98.62 764 TYR A O 1
ATOM 5605 N N . ALA A 1 765 ? -6.763 3.514 20.266 1.00 98.06 765 ALA A N 1
ATOM 5606 C CA . ALA A 1 765 ? -6.026 2.511 19.511 1.00 98.06 765 ALA A CA 1
ATOM 5607 C C . ALA A 1 765 ? -6.937 1.475 18.858 1.00 98.06 765 ALA A C 1
ATOM 5609 O O . ALA A 1 765 ? -7.945 1.068 19.434 1.00 98.06 765 ALA A O 1
ATOM 5610 N N . LYS A 1 766 ? -6.520 0.978 17.689 1.00 96.25 766 LYS A N 1
ATOM 5611 C CA . LYS A 1 766 ? -7.079 -0.234 17.081 1.00 96.25 766 LYS A CA 1
ATOM 5612 C C . LYS A 1 766 ? -6.046 -1.354 17.084 1.00 96.25 766 LYS A C 1
ATOM 5614 O O . LYS A 1 766 ? -4.968 -1.174 16.517 1.00 96.25 766 LYS A O 1
ATOM 5619 N N . ARG A 1 767 ? -6.381 -2.504 17.687 1.00 92.88 767 ARG A N 1
ATOM 5620 C CA . ARG A 1 767 ? -5.511 -3.692 17.811 1.00 92.88 767 ARG A CA 1
ATOM 5621 C C . ARG A 1 767 ? -4.137 -3.350 18.407 1.00 92.88 767 ARG A C 1
ATOM 5623 O O . ARG A 1 767 ? -3.142 -3.967 18.053 1.00 92.88 767 ARG A O 1
ATOM 5630 N N . GLY A 1 768 ? -4.069 -2.327 19.252 1.00 96.00 768 GLY A N 1
ATOM 5631 C CA . GLY A 1 768 ? -2.839 -1.853 19.886 1.00 96.00 768 GLY A CA 1
ATOM 5632 C C . GLY A 1 768 ? -2.833 -2.123 21.387 1.00 96.00 768 GLY A C 1
ATOM 5633 O O . GLY A 1 768 ? -3.784 -2.692 21.933 1.00 96.00 768 GLY A O 1
ATOM 5634 N N . ARG A 1 769 ? -1.779 -1.664 22.061 1.00 97.88 769 ARG A N 1
ATOM 5635 C CA . ARG A 1 769 ? -1.708 -1.632 23.528 1.00 97.88 769 ARG A CA 1
ATOM 5636 C C . ARG A 1 769 ? -1.703 -0.198 24.038 1.00 97.88 769 ARG A C 1
ATOM 5638 O O . ARG A 1 769 ? -0.895 0.612 23.591 1.00 97.88 769 ARG A O 1
ATOM 5645 N N . ILE A 1 770 ? -2.584 0.108 24.982 1.00 98.81 770 ILE A N 1
ATOM 5646 C CA . ILE A 1 770 ? -2.675 1.403 25.657 1.00 98.81 770 ILE A CA 1
ATOM 5647 C C . ILE A 1 770 ? -2.292 1.221 27.127 1.00 98.81 770 ILE A C 1
ATOM 5649 O O . ILE A 1 770 ? -2.798 0.307 27.773 1.00 98.81 770 ILE A O 1
ATOM 5653 N N . ALA A 1 771 ? -1.444 2.103 27.652 1.00 98.56 771 ALA A N 1
ATOM 5654 C CA . ALA A 1 771 ? -1.134 2.177 29.080 1.00 98.56 771 ALA A CA 1
ATOM 5655 C C . ALA A 1 771 ? -1.206 3.631 29.564 1.00 98.56 771 ALA A C 1
ATOM 5657 O O . ALA A 1 771 ? -0.581 4.518 28.974 1.00 98.56 771 ALA A O 1
ATOM 5658 N N . ASN A 1 772 ? -1.963 3.883 30.628 1.00 98.75 772 ASN A N 1
ATOM 5659 C CA . ASN A 1 772 ? -2.013 5.175 31.301 1.00 98.75 772 ASN A CA 1
ATOM 5660 C C . ASN A 1 772 ? -1.469 5.053 32.721 1.00 98.75 772 ASN A C 1
ATOM 5662 O O . ASN A 1 772 ? -2.154 4.539 33.597 1.00 98.75 772 ASN A O 1
ATOM 5666 N N . SER A 1 773 ? -0.283 5.603 32.962 1.00 98.50 773 SER A N 1
ATOM 5667 C CA . SER A 1 773 ? 0.261 5.797 34.309 1.00 98.50 773 SER A CA 1
ATOM 5668 C C . SER A 1 773 ? 0.173 7.265 34.762 1.00 98.50 773 SER A C 1
ATOM 5670 O O . SER A 1 773 ? 0.457 7.560 35.921 1.00 98.50 773 SER A O 1
ATOM 5672 N N . GLY A 1 774 ? -0.188 8.185 33.859 1.00 98.38 774 GLY A N 1
ATOM 5673 C CA . GLY A 1 774 ? -0.333 9.623 34.105 1.00 98.38 774 GLY A CA 1
ATOM 5674 C C . GLY A 1 774 ? -1.782 10.076 34.289 1.00 98.38 774 GLY A C 1
ATOM 5675 O O . GLY A 1 774 ? -2.645 9.326 34.744 1.00 98.38 774 GLY A O 1
ATOM 5676 N N . LYS A 1 775 ? -2.071 11.328 33.921 1.00 98.69 775 LYS A N 1
ATOM 5677 C CA . LYS A 1 775 ? -3.413 11.920 34.054 1.00 98.69 775 LYS A CA 1
ATOM 5678 C C . LYS A 1 775 ? -4.097 12.078 32.701 1.00 98.69 775 LYS A C 1
ATOM 5680 O O . LYS A 1 775 ? -3.497 12.628 31.780 1.00 98.69 775 LYS A O 1
ATOM 5685 N N . ILE A 1 776 ? -5.358 11.667 32.607 1.00 98.88 776 ILE A N 1
ATOM 5686 C CA . ILE A 1 776 ? -6.249 11.919 31.470 1.00 98.88 776 ILE A CA 1
ATOM 5687 C C . ILE A 1 776 ? -7.498 12.627 31.994 1.00 98.88 776 ILE A C 1
ATOM 5689 O O . ILE A 1 776 ? -8.155 12.130 32.898 1.00 98.88 776 ILE A O 1
ATOM 5693 N N . SER A 1 777 ? -7.841 13.771 31.414 1.00 98.56 777 SER A N 1
ATOM 5694 C CA . SER A 1 777 ? -9.070 14.516 31.688 1.00 98.56 777 SER A CA 1
ATOM 5695 C C . SER A 1 777 ? -9.776 14.815 30.371 1.00 98.56 777 SER A C 1
ATOM 5697 O O . SER A 1 777 ? -9.148 15.340 29.448 1.00 98.56 777 SER A O 1
ATOM 5699 N N . VAL A 1 778 ? -11.061 14.468 30.270 1.00 98.69 778 VAL A N 1
ATOM 5700 C CA . VAL A 1 778 ? -11.880 14.702 29.070 1.00 98.69 778 VAL A CA 1
ATOM 5701 C C . VAL A 1 778 ? -13.215 15.372 29.400 1.00 98.69 778 VAL A C 1
ATOM 5703 O O . VAL A 1 778 ? -13.791 15.148 30.465 1.00 98.69 778 VAL A O 1
ATOM 5706 N N . GLY A 1 779 ? -13.715 16.177 28.459 1.00 97.19 779 GLY A N 1
ATOM 5707 C CA . GLY A 1 779 ? -14.981 16.903 28.550 1.00 97.19 779 GLY A CA 1
ATOM 5708 C C . GLY A 1 779 ? -16.236 16.022 28.475 1.00 97.19 779 GLY A C 1
ATOM 5709 O O . GLY A 1 779 ? -16.236 14.846 28.851 1.00 97.19 779 GLY A O 1
ATOM 5710 N N . LYS A 1 780 ? -17.348 16.620 28.033 1.00 98.31 780 LYS A N 1
ATOM 5711 C CA . LYS A 1 780 ? -18.652 15.943 27.918 1.00 98.31 780 LYS A CA 1
ATOM 5712 C C . LYS A 1 780 ? -18.721 15.048 26.678 1.00 98.31 780 LYS A C 1
ATOM 5714 O O . LYS A 1 780 ? -18.162 15.404 25.645 1.00 98.31 780 LYS A O 1
ATOM 5719 N N . LYS A 1 781 ? -19.495 13.960 26.736 1.00 98.31 781 LYS A N 1
ATOM 5720 C CA . LYS A 1 781 ? -19.709 13.004 25.627 1.00 98.31 781 LYS A CA 1
ATOM 5721 C C . LYS A 1 781 ? -18.405 12.411 25.076 1.00 98.31 781 LYS A C 1
ATOM 5723 O O . LYS A 1 781 ? -18.309 12.080 23.899 1.00 98.31 781 LYS A O 1
ATOM 5728 N N . SER A 1 782 ? -17.386 12.332 25.916 1.00 98.62 782 SER A N 1
ATOM 5729 C CA . SER A 1 782 ? -16.008 12.019 25.551 1.00 98.62 782 SER A CA 1
ATOM 5730 C C . SER A 1 782 ? -15.604 10.622 26.007 1.00 98.62 782 SER A C 1
ATOM 5732 O O . SER A 1 782 ? -16.306 9.966 26.775 1.00 98.62 782 SER A O 1
ATOM 5734 N N . THR A 1 783 ? -14.436 10.163 25.562 1.00 98.75 783 THR A N 1
ATOM 5735 C CA . THR A 1 783 ? -13.838 8.910 26.036 1.00 98.75 783 THR A CA 1
ATOM 5736 C C . THR A 1 783 ? -12.404 9.134 26.507 1.00 98.75 783 THR A C 1
ATOM 5738 O O . THR A 1 783 ? -11.594 9.700 25.778 1.00 98.75 783 THR A O 1
ATOM 5741 N N . GLY A 1 784 ? -12.061 8.690 27.717 1.00 98.62 784 GLY A N 1
ATOM 5742 C CA . GLY A 1 784 ? -10.683 8.760 28.212 1.00 98.62 784 GLY A CA 1
ATOM 5743 C C . GLY A 1 784 ? -9.753 7.873 27.379 1.00 98.62 784 GLY A C 1
ATOM 5744 O O . GLY A 1 784 ? -8.835 8.364 26.719 1.00 98.62 784 GLY A O 1
ATOM 5745 N N . ILE A 1 785 ? -10.041 6.572 27.360 1.00 98.88 785 ILE A N 1
ATOM 5746 C CA . ILE A 1 785 ? -9.343 5.561 26.563 1.00 98.88 785 ILE A CA 1
ATOM 5747 C C . ILE A 1 785 ? -10.350 4.802 25.701 1.00 98.88 785 ILE A C 1
ATOM 5749 O O . ILE A 1 785 ? -11.289 4.212 26.226 1.00 98.88 785 ILE A O 1
ATOM 5753 N N . TYR A 1 786 ? -10.134 4.781 24.389 1.00 98.69 786 TYR A N 1
ATOM 5754 C CA . TYR A 1 786 ? -10.940 4.040 23.426 1.00 98.69 786 TYR A CA 1
ATOM 5755 C C . TYR A 1 786 ? -10.080 2.974 22.738 1.00 98.69 786 TYR A C 1
ATOM 5757 O O . TYR A 1 786 ? -9.221 3.279 21.912 1.00 98.69 786 TYR A O 1
ATOM 5765 N N . LEU A 1 787 ? -10.333 1.707 23.058 1.00 98.56 787 LEU A N 1
ATOM 5766 C CA . LEU A 1 787 ? -9.696 0.566 22.422 1.00 98.56 787 LEU A CA 1
ATOM 5767 C C . LEU A 1 787 ? -10.675 -0.194 21.520 1.00 98.56 787 LEU A C 1
ATOM 5769 O O . LEU A 1 787 ? -11.702 -0.698 21.973 1.00 98.56 787 LEU A O 1
ATOM 5773 N N . VAL A 1 788 ? -10.325 -0.317 20.244 1.00 97.44 788 VAL A N 1
ATOM 5774 C CA . VAL A 1 788 ? -11.009 -1.199 19.295 1.00 97.44 788 VAL A CA 1
ATOM 5775 C C . VAL A 1 788 ? -10.131 -2.407 19.019 1.00 97.44 788 VAL A C 1
ATOM 5777 O O . VAL A 1 788 ? -8.927 -2.286 18.805 1.00 97.44 788 VAL A O 1
ATOM 5780 N N . GLU A 1 789 ? -10.733 -3.581 18.961 1.00 93.06 789 GLU A N 1
ATOM 5781 C CA . GLU A 1 789 ? -10.068 -4.801 18.519 1.00 93.06 789 GLU A CA 1
ATOM 5782 C C . GLU A 1 789 ? -10.806 -5.393 17.322 1.00 93.06 789 GLU A C 1
ATOM 5784 O O . GLU A 1 789 ? -12.021 -5.259 17.209 1.00 93.06 789 GLU A O 1
ATOM 5789 N N . ASP A 1 790 ? -10.073 -6.023 16.409 1.00 91.31 790 ASP A N 1
ATOM 5790 C CA . ASP A 1 790 ? -10.653 -6.847 15.352 1.00 91.31 790 ASP A CA 1
ATOM 5791 C C . ASP A 1 790 ? -9.951 -8.216 15.328 1.00 91.31 790 ASP A C 1
ATOM 5793 O O . ASP A 1 790 ? -9.030 -8.472 16.115 1.00 91.31 790 ASP A O 1
ATOM 5797 N N . ASP A 1 791 ? -10.388 -9.112 14.448 1.00 88.88 791 ASP A N 1
ATOM 5798 C CA . ASP A 1 791 ? -9.955 -10.509 14.469 1.00 88.88 791 ASP A CA 1
ATOM 5799 C C . ASP A 1 791 ? -8.576 -10.747 13.819 1.00 88.88 791 ASP A C 1
ATOM 5801 O O . ASP A 1 791 ? -8.052 -11.865 13.873 1.00 88.88 791 ASP A O 1
ATOM 5805 N N . ARG A 1 792 ? -7.947 -9.717 13.232 1.00 87.00 792 ARG A N 1
ATOM 5806 C CA . ARG A 1 792 ? -6.648 -9.816 12.552 1.00 87.00 792 ARG A CA 1
ATOM 5807 C C . ARG A 1 792 ? -5.478 -9.762 13.526 1.00 87.00 792 ARG A C 1
ATOM 5809 O O . ARG A 1 792 ? -5.317 -8.826 14.308 1.00 87.00 792 ARG A O 1
ATOM 5816 N N . SER A 1 793 ? -4.621 -10.767 13.441 1.00 85.88 793 SER A N 1
ATOM 5817 C CA . SER A 1 793 ? -3.325 -10.881 14.116 1.00 85.88 793 SER A CA 1
ATOM 5818 C C . SER A 1 793 ? -2.547 -12.008 13.439 1.00 85.88 793 SER A C 1
ATOM 5820 O O . SER A 1 793 ? -3.176 -12.874 12.822 1.00 85.88 793 SER A O 1
ATOM 5822 N N . PRO A 1 794 ? -1.209 -12.038 13.531 1.00 87.06 794 PRO A N 1
ATOM 5823 C CA . PRO A 1 794 ? -0.454 -13.157 12.995 1.00 87.06 794 PRO A CA 1
ATOM 5824 C C . PRO A 1 794 ? -0.658 -14.388 13.887 1.00 87.06 794 PRO A C 1
ATOM 5826 O O . PRO A 1 794 ? -0.850 -14.259 15.096 1.00 87.06 794 PRO A O 1
ATOM 5829 N N . ALA A 1 795 ? -0.506 -15.590 13.326 1.00 85.56 795 ALA A N 1
ATOM 5830 C CA . ALA A 1 795 ? -0.687 -16.854 14.057 1.00 85.56 795 ALA A CA 1
ATOM 5831 C C . ALA A 1 795 ? 0.207 -17.005 15.309 1.00 85.56 795 ALA A C 1
ATOM 5833 O O . ALA A 1 795 ? -0.085 -17.803 16.191 1.00 85.56 795 ALA A O 1
ATOM 5834 N N . THR A 1 796 ? 1.297 -16.235 15.397 1.00 87.62 796 THR A N 1
ATOM 5835 C CA . THR A 1 796 ? 2.226 -16.224 16.540 1.00 87.62 796 THR A CA 1
ATOM 5836 C C . THR A 1 796 ? 1.816 -15.271 17.670 1.00 87.62 796 THR A C 1
ATOM 5838 O O . THR A 1 796 ? 2.564 -15.121 18.637 1.00 87.62 796 THR A O 1
ATOM 5841 N N . ALA A 1 797 ? 0.683 -14.573 17.557 1.00 89.56 797 ALA A N 1
ATOM 5842 C CA . ALA A 1 797 ? 0.207 -13.670 18.598 1.00 89.56 797 ALA A CA 1
ATOM 5843 C C . ALA A 1 797 ? -0.335 -14.443 19.810 1.00 89.56 797 ALA A C 1
ATOM 5845 O O . ALA A 1 797 ? -1.206 -15.297 19.683 1.00 89.56 797 ALA A O 1
ATOM 5846 N N . THR A 1 798 ? 0.162 -14.099 20.998 1.00 91.75 798 THR A N 1
ATOM 5847 C CA . THR A 1 798 ? -0.278 -14.661 22.290 1.00 91.75 798 THR A CA 1
ATOM 5848 C C . THR A 1 798 ? -1.086 -13.668 23.129 1.00 91.75 798 THR A C 1
ATOM 5850 O O . THR A 1 798 ? -1.764 -14.053 24.084 1.00 91.75 798 THR A O 1
ATOM 5853 N N . VAL A 1 799 ? -1.050 -12.390 22.744 1.00 93.19 799 VAL A N 1
ATOM 5854 C CA . VAL A 1 799 ? -1.761 -11.282 23.384 1.00 93.19 799 VAL A CA 1
ATOM 5855 C C . VAL A 1 799 ? -2.355 -10.395 22.291 1.00 93.19 799 VAL A C 1
ATOM 5857 O O . VAL A 1 799 ? -1.654 -10.034 21.342 1.00 93.19 799 VAL A O 1
ATOM 5860 N N . GLY A 1 800 ? -3.641 -10.089 22.431 1.00 93.38 800 GLY A N 1
ATOM 5861 C CA . GLY A 1 800 ? -4.417 -9.185 21.594 1.00 93.38 800 GLY A CA 1
ATOM 5862 C C . GLY A 1 800 ? -4.375 -7.752 22.121 1.00 93.38 800 GLY A C 1
ATOM 5863 O O . GLY A 1 800 ? -3.424 -7.338 22.785 1.00 93.38 800 GLY A O 1
ATOM 5864 N N . ALA A 1 801 ? -5.400 -6.969 21.804 1.00 96.00 801 ALA A N 1
ATOM 5865 C CA . ALA A 1 801 ? -5.462 -5.569 22.204 1.00 96.00 801 ALA A CA 1
ATOM 5866 C C . ALA A 1 801 ? -5.634 -5.432 23.728 1.00 96.00 801 ALA A C 1
ATOM 5868 O O . ALA A 1 801 ? -6.440 -6.144 24.331 1.00 96.00 801 ALA A O 1
ATOM 5869 N N . THR A 1 802 ? -4.907 -4.501 24.353 1.00 97.81 802 THR A N 1
ATOM 5870 C CA . THR A 1 802 ? -5.005 -4.249 25.803 1.00 97.81 802 THR A CA 1
ATOM 5871 C C . THR A 1 802 ? -5.083 -2.764 26.121 1.00 97.81 802 THR A C 1
ATOM 5873 O O . THR A 1 802 ? -4.346 -1.983 25.524 1.00 97.81 802 THR A O 1
ATOM 5876 N N . ALA A 1 803 ? -5.914 -2.361 27.083 1.00 98.56 803 ALA A N 1
ATOM 5877 C CA . ALA A 1 803 ? -5.864 -1.017 27.663 1.00 98.56 803 ALA A CA 1
ATOM 5878 C C . ALA A 1 803 ? -5.817 -1.081 29.189 1.00 98.56 803 ALA A C 1
ATOM 5880 O O . ALA A 1 803 ? -6.716 -1.649 29.809 1.00 98.56 803 ALA A O 1
ATOM 5881 N N . THR A 1 804 ? -4.789 -0.477 29.782 1.00 98.31 804 THR A N 1
ATOM 5882 C CA . THR A 1 804 ? -4.592 -0.446 31.234 1.00 98.31 804 THR A CA 1
ATOM 5883 C C . THR A 1 804 ? -4.568 0.990 31.745 1.00 98.31 804 THR A C 1
ATOM 5885 O O . THR A 1 804 ? -3.902 1.861 31.180 1.00 98.31 804 THR A O 1
ATOM 5888 N N . ASN A 1 805 ? -5.309 1.254 32.820 1.00 98.69 805 ASN A N 1
ATOM 5889 C CA . ASN A 1 805 ? -5.047 2.399 33.688 1.00 98.69 805 ASN A CA 1
ATOM 5890 C C . ASN A 1 805 ? -4.212 1.898 34.865 1.00 98.69 805 ASN A C 1
ATOM 5892 O O . ASN A 1 805 ? -4.752 1.252 35.759 1.00 98.69 805 ASN A O 1
ATOM 5896 N N . ASP A 1 806 ? -2.907 2.133 34.826 1.00 98.25 806 ASP A N 1
ATOM 5897 C CA . ASP A 1 806 ? -1.947 1.593 35.790 1.00 98.25 806 ASP A CA 1
ATOM 5898 C C . ASP A 1 806 ? -2.143 2.221 37.179 1.00 98.25 806 ASP A C 1
ATOM 5900 O O . ASP A 1 806 ? -2.808 3.245 37.309 1.00 98.25 806 ASP A O 1
ATOM 5904 N N . ALA A 1 807 ? -1.517 1.661 38.219 1.00 97.50 807 ALA A N 1
ATOM 5905 C CA . ALA A 1 807 ? -1.699 2.069 39.619 1.00 97.50 807 ALA A CA 1
ATOM 5906 C C . ALA A 1 807 ? -1.595 3.586 39.899 1.00 97.50 807 ALA A C 1
ATOM 5908 O O . ALA A 1 807 ? -2.311 4.109 40.752 1.00 97.50 807 ALA A O 1
ATOM 5909 N N . SER A 1 808 ? -0.719 4.318 39.198 1.00 97.69 808 SER A N 1
ATOM 5910 C CA . SER A 1 808 ? -0.587 5.781 39.342 1.00 97.69 808 SER A CA 1
ATOM 5911 C C . SER A 1 808 ? -1.506 6.588 38.418 1.00 97.69 808 SER A C 1
ATOM 5913 O O . SER A 1 808 ? -1.590 7.811 38.547 1.00 97.69 808 SER A O 1
ATOM 5915 N N . GLY A 1 809 ? -2.159 5.920 37.470 1.00 98.56 809 GLY A N 1
ATOM 5916 C CA . GLY A 1 809 ? -2.989 6.518 36.441 1.00 98.56 809 GLY A CA 1
ATOM 5917 C C . GLY A 1 809 ? -4.298 7.076 36.991 1.00 98.56 809 GLY A C 1
ATOM 5918 O O . GLY A 1 809 ? -4.985 6.441 37.794 1.00 98.56 809 GLY A O 1
ATOM 5919 N N . VAL A 1 810 ? -4.668 8.271 36.531 1.00 98.81 810 VAL A N 1
ATOM 5920 C CA . VAL A 1 810 ? -5.943 8.920 36.863 1.00 98.81 810 VAL A CA 1
ATOM 5921 C C . VAL A 1 810 ? -6.688 9.281 35.585 1.00 98.81 810 VAL A C 1
ATOM 5923 O O . VAL A 1 810 ? -6.131 9.959 34.721 1.00 98.81 810 VAL A O 1
ATOM 5926 N N . ILE A 1 811 ? -7.950 8.865 35.484 1.00 98.88 811 ILE A N 1
ATOM 5927 C CA . ILE A 1 811 ? -8.864 9.236 34.400 1.00 98.88 811 ILE A CA 1
ATOM 5928 C C . ILE A 1 811 ? -10.049 10.006 34.992 1.00 98.88 811 ILE A C 1
ATOM 5930 O O . ILE A 1 811 ? -10.835 9.453 35.759 1.00 98.88 811 ILE A O 1
ATOM 5934 N N . THR A 1 812 ? -10.202 11.268 34.602 1.00 98.69 812 THR A N 1
ATOM 5935 C CA . THR A 1 812 ? -11.333 12.131 34.961 1.00 98.69 812 THR A CA 1
ATOM 5936 C C . THR A 1 812 ? -12.216 12.344 33.734 1.00 98.69 812 THR A C 1
ATOM 5938 O O . THR A 1 812 ? -11.729 12.739 32.673 1.00 98.69 812 THR A O 1
ATOM 5941 N N . VAL A 1 813 ? -13.519 12.091 33.853 1.00 97.88 813 VAL A N 1
ATOM 5942 C CA . VAL A 1 813 ? -14.453 12.185 32.716 1.00 97.88 813 VAL A CA 1
ATOM 5943 C C . VAL A 1 813 ? -15.623 13.127 32.987 1.00 97.88 813 VAL A C 1
ATOM 5945 O O . VAL A 1 813 ? -16.137 13.187 34.104 1.00 97.88 813 VAL A O 1
ATOM 5948 N N . GLY A 1 814 ? -16.048 13.867 31.961 1.00 98.12 814 GLY A N 1
ATOM 5949 C CA . GLY A 1 814 ? -17.216 14.746 32.010 1.00 98.12 814 GLY A CA 1
ATOM 5950 C C . GLY A 1 814 ? -18.561 14.027 31.854 1.00 98.12 814 GLY A C 1
ATOM 5951 O O . GLY A 1 814 ? -18.655 12.809 31.875 1.00 98.12 814 GLY A O 1
ATOM 5952 N N . GLU A 1 815 ? -19.626 14.811 31.704 1.00 98.50 815 GLU A N 1
ATOM 5953 C CA . GLU A 1 815 ? -21.011 14.332 31.565 1.00 98.50 815 GLU A CA 1
ATOM 5954 C C . GLU A 1 815 ? -21.202 13.459 30.315 1.00 98.50 815 GLU A C 1
ATOM 5956 O O . GLU A 1 815 ? -20.698 13.826 29.255 1.00 98.50 815 GLU A O 1
ATOM 5961 N N . ASN A 1 816 ? -21.982 12.373 30.390 1.00 98.25 816 ASN A N 1
ATOM 5962 C CA . ASN A 1 816 ? -22.224 11.463 29.253 1.00 98.25 816 ASN A CA 1
ATOM 5963 C C . ASN A 1 816 ? -20.943 10.824 28.664 1.00 98.25 816 ASN A C 1
ATOM 5965 O O . ASN A 1 816 ? -20.914 10.452 27.490 1.00 98.25 816 ASN A O 1
ATOM 5969 N N . SER A 1 817 ? -19.867 10.726 29.447 1.00 98.62 817 SER A N 1
ATOM 5970 C CA . SER A 1 817 ? -18.554 10.256 28.987 1.00 98.62 817 SER A CA 1
ATOM 5971 C C . SER A 1 817 ? -18.209 8.862 29.515 1.00 98.62 817 SER A C 1
ATOM 5973 O O . SER A 1 817 ? -18.757 8.398 30.517 1.00 98.62 817 SER A O 1
ATOM 5975 N N . THR A 1 818 ? -17.256 8.200 28.850 1.00 98.81 818 THR A N 1
ATOM 5976 C CA . THR A 1 818 ? -16.717 6.899 29.273 1.00 98.81 818 THR A CA 1
ATOM 5977 C C . THR A 1 818 ? -15.245 6.996 29.680 1.00 98.81 818 THR A C 1
ATOM 5979 O O . THR A 1 818 ? -14.447 7.609 28.975 1.00 98.81 818 THR A O 1
ATOM 5982 N N . GLY A 1 819 ? -14.851 6.383 30.800 1.00 98.69 819 GLY A N 1
ATOM 5983 C CA . GLY A 1 819 ? -13.447 6.308 31.226 1.00 98.69 819 GLY A CA 1
ATOM 5984 C C . GLY A 1 819 ? -12.612 5.453 30.275 1.00 98.69 819 GLY A C 1
ATOM 5985 O O . GLY A 1 819 ? -11.769 5.975 29.548 1.00 98.69 819 GLY A O 1
ATOM 5986 N N . ILE A 1 820 ? -12.889 4.148 30.248 1.00 98.88 820 ILE A N 1
ATOM 5987 C CA . ILE A 1 820 ? -12.285 3.180 29.325 1.00 98.88 820 ILE A CA 1
ATOM 5988 C C . ILE A 1 820 ? -13.395 2.494 28.528 1.00 98.88 820 ILE A C 1
ATOM 5990 O O . ILE A 1 820 ? -14.263 1.847 29.108 1.00 98.88 820 ILE A O 1
ATOM 5994 N N . TYR A 1 821 ? -13.365 2.621 27.206 1.00 98.75 821 TYR A N 1
ATOM 5995 C CA . TYR A 1 821 ? -14.295 1.975 26.287 1.00 98.75 821 TYR A CA 1
ATOM 5996 C C . TYR A 1 821 ? -13.558 0.939 25.438 1.00 98.75 821 TYR A C 1
ATOM 5998 O O . TYR A 1 821 ? -12.601 1.269 24.735 1.00 98.75 821 TYR A O 1
ATOM 6006 N N . TYR A 1 822 ? -14.023 -0.306 25.482 1.00 98.56 822 TYR A N 1
ATOM 6007 C CA . TYR A 1 822 ? -13.511 -1.404 24.674 1.00 98.56 822 TYR A CA 1
ATOM 6008 C C . TYR A 1 822 ? -14.605 -2.005 23.813 1.00 98.56 822 TYR A C 1
ATOM 6010 O O . TYR A 1 822 ? -15.690 -2.322 24.308 1.00 98.56 822 TYR A O 1
ATOM 6018 N N . LYS A 1 823 ? -14.283 -2.222 22.539 1.00 97.31 823 LYS A N 1
ATOM 6019 C CA . LYS A 1 823 ? -15.184 -2.873 21.599 1.00 97.31 823 LYS A CA 1
ATOM 6020 C C . LYS A 1 823 ? -14.449 -3.784 20.633 1.00 97.31 823 LYS A C 1
ATOM 6022 O O . LYS A 1 823 ? -13.508 -3.363 19.958 1.00 97.31 823 LYS A O 1
ATOM 6027 N N . VAL A 1 824 ? -14.971 -4.993 20.474 1.00 95.12 824 VAL A N 1
ATOM 6028 C CA . VAL A 1 824 ? -14.610 -5.859 19.353 1.00 95.12 824 VAL A CA 1
ATOM 6029 C C . VAL A 1 824 ? -15.452 -5.499 18.126 1.00 95.12 824 VAL A C 1
ATOM 6031 O O . VAL A 1 824 ? -16.681 -5.449 18.173 1.00 95.12 824 VAL A O 1
ATOM 6034 N N . LYS A 1 825 ? -14.785 -5.258 17.000 1.00 92.69 825 LYS A N 1
ATOM 6035 C CA . LYS A 1 825 ? -15.383 -5.114 15.673 1.00 92.69 825 LYS A CA 1
ATOM 6036 C C . LYS A 1 825 ? -14.831 -6.220 14.782 1.00 92.69 825 LYS A C 1
ATOM 6038 O O . LYS A 1 825 ? -13.756 -6.060 14.216 1.00 92.69 825 LYS A O 1
ATOM 6043 N N . ASN A 1 826 ? -15.576 -7.313 14.659 1.00 87.31 826 ASN A N 1
ATOM 6044 C CA . ASN A 1 826 ? -15.151 -8.487 13.897 1.00 87.31 826 ASN A CA 1
ATOM 6045 C C . ASN A 1 826 ? -14.720 -8.115 12.464 1.00 87.31 826 ASN A C 1
ATOM 6047 O O . ASN A 1 826 ? -15.417 -7.370 11.770 1.00 87.31 826 ASN A O 1
ATOM 6051 N N . ASP A 1 827 ? -13.582 -8.653 12.029 1.00 81.50 827 ASP A N 1
ATOM 6052 C CA . ASP A 1 827 ? -13.022 -8.494 10.678 1.00 81.50 827 ASP A CA 1
ATOM 6053 C C . ASP A 1 827 ? -12.106 -9.684 10.370 1.00 81.50 827 ASP A C 1
ATOM 6055 O O . ASP A 1 827 ? -10.913 -9.672 10.672 1.00 81.50 827 ASP A O 1
ATOM 6059 N N . ASN A 1 828 ? -12.684 -10.729 9.774 1.00 79.19 828 ASN A N 1
ATOM 6060 C CA . ASN A 1 828 ? -11.945 -11.907 9.313 1.00 79.19 828 ASN A CA 1
ATOM 6061 C C . ASN A 1 828 ? -12.448 -12.428 7.958 1.00 79.19 828 ASN A C 1
ATOM 6063 O O . ASN A 1 828 ? -12.450 -13.631 7.703 1.00 79.19 828 ASN A O 1
ATOM 6067 N N . ALA A 1 829 ? -12.939 -11.537 7.093 1.00 78.81 829 ALA A N 1
ATOM 6068 C CA . ALA A 1 829 ? -13.588 -11.937 5.841 1.00 78.81 829 ALA A CA 1
ATOM 6069 C C . ALA A 1 829 ? -12.655 -12.698 4.876 1.00 78.81 829 ALA A C 1
ATOM 6071 O O . ALA A 1 829 ? -13.125 -13.485 4.061 1.00 78.81 829 ALA A O 1
ATOM 6072 N N . ASP A 1 830 ? -11.341 -12.484 4.971 1.00 77.12 830 ASP A N 1
ATOM 6073 C CA . ASP A 1 830 ? -10.320 -13.152 4.156 1.00 77.12 830 ASP A CA 1
ATOM 6074 C C . ASP A 1 830 ? -9.643 -14.344 4.858 1.00 77.12 830 ASP A C 1
ATOM 6076 O O . ASP A 1 830 ? -8.711 -14.928 4.303 1.00 77.12 830 ASP A O 1
ATOM 6080 N N . GLY A 1 831 ? -10.094 -14.710 6.064 1.00 77.00 831 GLY A N 1
ATOM 6081 C CA . GLY A 1 831 ? -9.587 -15.851 6.830 1.00 77.00 831 GLY A CA 1
ATOM 6082 C C . GLY A 1 831 ? -8.161 -15.693 7.365 1.00 77.00 831 GLY A C 1
ATOM 6083 O O . GLY A 1 831 ? -7.557 -16.684 7.774 1.00 77.00 831 GLY A O 1
ATOM 6084 N N . LYS A 1 832 ? -7.595 -14.479 7.354 1.00 73.56 832 LYS A N 1
ATOM 6085 C CA . LYS A 1 832 ? -6.202 -14.218 7.765 1.00 73.56 832 LYS A CA 1
ATOM 6086 C C . LYS A 1 832 ? -6.040 -13.795 9.232 1.00 73.56 832 LYS A C 1
ATOM 6088 O O . LYS A 1 832 ? -4.938 -13.433 9.639 1.00 73.56 832 LYS A O 1
ATOM 6093 N N . GLY A 1 833 ? -7.110 -13.808 10.024 1.00 71.19 833 GLY A N 1
ATOM 6094 C CA . GLY A 1 833 ? -7.119 -13.416 11.432 1.00 71.19 833 GLY A CA 1
ATOM 6095 C C . GLY A 1 833 ? -7.261 -14.587 12.409 1.00 71.19 833 GLY A C 1
ATOM 6096 O O . GLY A 1 833 ? -8.105 -15.464 12.221 1.00 71.19 833 GLY A O 1
ATOM 6097 N N . THR A 1 834 ? -6.451 -14.588 13.476 1.00 76.12 834 THR A N 1
ATOM 6098 C CA . THR A 1 834 ? -6.440 -15.616 14.539 1.00 76.12 834 THR A CA 1
ATOM 6099 C C . THR A 1 834 ? -6.800 -15.072 15.930 1.00 76.12 834 THR A C 1
ATOM 6101 O O . THR A 1 834 ? -6.641 -15.772 16.928 1.00 76.12 834 THR A O 1
ATOM 6104 N N . ASN A 1 835 ? -7.271 -13.826 16.036 1.00 83.25 835 ASN A N 1
ATOM 6105 C CA . ASN A 1 835 ? -7.359 -13.095 17.309 1.00 83.25 835 ASN A CA 1
ATOM 6106 C C . ASN A 1 835 ? -8.594 -13.434 18.184 1.00 83.25 835 ASN A C 1
ATOM 6108 O O . ASN A 1 835 ? -8.801 -12.849 19.250 1.00 83.25 835 ASN A O 1
ATOM 6112 N N . THR A 1 836 ? -9.423 -14.397 17.773 1.00 86.56 836 THR A N 1
ATOM 6113 C CA . THR A 1 836 ? -10.656 -14.779 18.489 1.00 86.56 836 THR A CA 1
ATOM 6114 C C . THR A 1 836 ? -10.389 -15.563 19.779 1.00 86.56 836 THR A C 1
ATOM 6116 O O . THR A 1 836 ? -11.132 -15.421 20.744 1.00 86.56 836 THR A O 1
ATOM 6119 N N . GLY A 1 837 ? -9.315 -16.364 19.816 1.00 88.19 837 GLY A N 1
ATOM 6120 C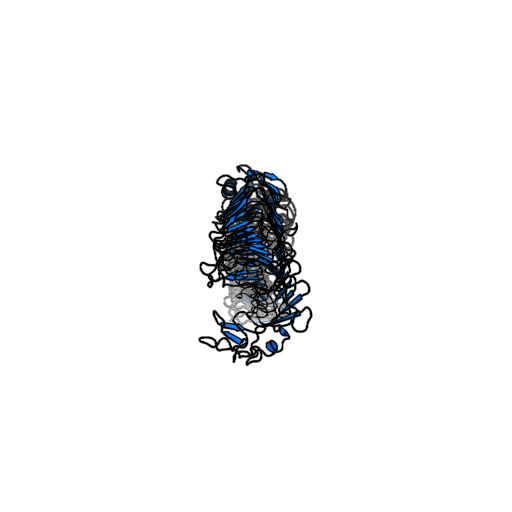 CA . GLY A 1 837 ? -8.916 -17.179 20.975 1.00 88.19 837 GLY A CA 1
ATOM 6121 C C . GLY A 1 837 ? -7.770 -16.598 21.810 1.00 88.19 837 GLY A C 1
ATOM 6122 O O . GLY A 1 837 ? -7.363 -17.196 22.802 1.00 88.19 837 GLY A O 1
ATOM 6123 N N . VAL A 1 838 ? -7.226 -15.448 21.412 1.00 91.12 838 VAL A N 1
ATOM 6124 C CA . VAL A 1 838 ? -6.062 -14.821 22.055 1.00 91.12 838 VAL A CA 1
ATOM 6125 C C . VAL A 1 838 ? -6.509 -13.959 23.244 1.00 91.12 838 VAL A C 1
ATOM 6127 O O . VAL A 1 838 ? -7.616 -13.411 23.223 1.00 91.12 838 VAL A O 1
ATOM 6130 N N . SER A 1 839 ? -5.672 -13.842 24.281 1.00 93.12 839 SER A N 1
ATOM 6131 C CA . SER A 1 839 ? -5.926 -12.979 25.452 1.00 93.12 839 SER A CA 1
ATOM 6132 C C . SER A 1 839 ? -6.049 -11.491 25.076 1.00 93.12 839 SER A C 1
ATOM 6134 O O . SER A 1 839 ? -5.666 -11.104 23.977 1.00 93.12 839 SER A O 1
ATOM 6136 N N . GLY A 1 840 ? -6.590 -10.642 25.950 1.00 94.88 840 GLY A N 1
ATOM 6137 C CA . GLY A 1 840 ? -6.720 -9.196 25.713 1.00 94.88 840 GLY A CA 1
ATOM 6138 C C . GLY A 1 840 ? -7.805 -8.565 26.585 1.00 94.88 840 GLY A C 1
ATOM 6139 O O . GLY A 1 840 ? -8.388 -9.244 27.428 1.00 94.88 840 GLY A O 1
ATOM 6140 N N . GLY A 1 841 ? -8.115 -7.289 26.361 1.00 96.88 841 GLY A N 1
ATOM 6141 C CA . GLY A 1 841 ? -9.197 -6.572 27.041 1.00 96.88 841 GLY A CA 1
ATOM 6142 C C . GLY A 1 841 ? -8.721 -5.367 27.851 1.00 96.88 841 GLY A C 1
ATOM 6143 O O . GLY A 1 841 ? -7.762 -4.700 27.468 1.00 96.88 841 GLY A O 1
ATOM 6144 N N . ILE A 1 842 ? -9.417 -5.036 28.939 1.00 98.56 842 ILE A N 1
ATOM 6145 C CA . ILE A 1 842 ? -9.177 -3.795 29.688 1.00 98.56 842 ILE A CA 1
ATOM 6146 C C . ILE A 1 842 ? -9.072 -4.008 31.192 1.00 98.56 842 ILE A C 1
ATOM 6148 O O . ILE A 1 842 ? -9.787 -4.834 31.767 1.00 98.56 842 ILE A O 1
ATOM 6152 N N . SER A 1 843 ? -8.229 -3.204 31.837 1.00 98.50 843 SER A N 1
ATOM 6153 C CA . SER A 1 843 ? -8.124 -3.180 33.292 1.00 98.50 843 SER A CA 1
ATOM 6154 C C . SER A 1 843 ? -7.933 -1.780 33.876 1.00 98.50 843 SER A C 1
ATOM 6156 O O . SER A 1 843 ? -7.389 -0.876 33.236 1.00 98.50 843 SER A O 1
ATOM 6158 N N . ASN A 1 844 ? -8.402 -1.608 35.112 1.00 98.75 844 ASN A N 1
ATOM 6159 C CA . ASN A 1 844 ? -8.160 -0.424 35.929 1.00 98.75 844 ASN A CA 1
ATOM 6160 C C . ASN A 1 844 ? -7.474 -0.811 37.242 1.00 98.75 844 ASN A C 1
ATOM 6162 O O . ASN A 1 844 ? -8.106 -1.422 38.096 1.00 98.75 844 ASN A O 1
ATOM 6166 N N . ASP A 1 845 ? -6.218 -0.418 37.403 1.00 98.44 845 ASP A N 1
ATOM 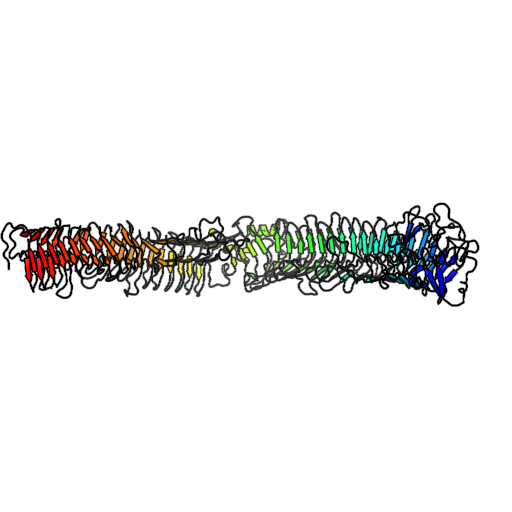6167 C CA . ASP A 1 845 ? -5.419 -0.561 38.626 1.00 98.44 845 ASP A CA 1
ATOM 6168 C C . ASP A 1 845 ? -5.218 0.782 39.346 1.00 98.44 845 ASP A C 1
ATOM 6170 O O . ASP A 1 845 ? -5.021 0.819 40.560 1.00 98.44 845 ASP A O 1
ATOM 6174 N N . GLY A 1 846 ? -5.334 1.892 38.610 1.00 98.44 846 GLY A N 1
ATOM 6175 C CA . GLY A 1 846 ? -5.358 3.255 39.137 1.00 98.44 846 GLY A CA 1
ATOM 6176 C C . GLY A 1 846 ? -6.766 3.751 39.466 1.00 98.44 846 GLY A C 1
ATOM 6177 O O . GLY A 1 846 ? -7.622 3.020 39.966 1.00 98.44 846 GLY A O 1
ATOM 6178 N N . ARG A 1 847 ? -7.032 5.031 39.189 1.00 98.75 847 ARG A N 1
ATOM 6179 C CA . ARG A 1 847 ? -8.289 5.703 39.542 1.00 98.75 847 ARG A CA 1
ATOM 6180 C C . ARG A 1 847 ? -9.066 6.209 38.326 1.00 98.75 847 ARG A C 1
ATOM 6182 O O . ARG A 1 847 ? -8.518 6.934 37.503 1.00 98.75 847 ARG A O 1
ATOM 6189 N N . ILE A 1 848 ? -10.363 5.913 38.270 1.00 98.88 848 ILE A N 1
ATOM 6190 C CA . ILE A 1 848 ? -11.326 6.550 37.360 1.00 98.88 848 ILE A CA 1
ATOM 6191 C C . ILE A 1 848 ? -12.335 7.324 38.207 1.00 98.88 848 ILE A C 1
ATOM 6193 O O . ILE A 1 848 ? -12.953 6.752 39.106 1.00 98.88 848 ILE A O 1
ATOM 6197 N N . GLU A 1 849 ? -12.509 8.619 37.946 1.00 98.56 849 GLU A N 1
ATOM 6198 C CA . GLU A 1 849 ? -13.369 9.483 38.759 1.00 98.56 849 GLU A CA 1
ATOM 6199 C C . GLU A 1 849 ? -14.238 10.447 37.944 1.00 98.56 849 GLU A C 1
ATOM 6201 O O . GLU A 1 849 ? -13.866 10.907 36.862 1.00 98.56 849 GLU A O 1
ATOM 6206 N N . SER A 1 850 ? -15.415 10.776 38.482 1.00 98.38 850 SER A N 1
ATOM 6207 C CA . SER A 1 850 ? -16.265 11.836 37.938 1.00 98.38 850 SER A CA 1
ATOM 6208 C C . SER A 1 850 ? -17.270 12.370 38.957 1.00 98.38 850 SER A C 1
ATOM 6210 O O . SER A 1 850 ? -17.835 11.619 39.750 1.00 98.38 850 SER A O 1
ATOM 6212 N N . THR A 1 851 ? -17.551 13.671 38.882 1.00 98.00 851 THR A N 1
ATOM 6213 C CA . THR A 1 851 ? -18.685 14.330 39.554 1.00 98.00 851 THR A CA 1
ATOM 6214 C C . THR A 1 851 ? -19.861 14.594 38.609 1.00 98.00 851 THR A C 1
ATOM 6216 O O . THR A 1 851 ? -20.900 15.092 39.038 1.00 98.00 851 THR A O 1
ATOM 6219 N N . ALA A 1 852 ? -19.717 14.265 37.323 1.00 97.94 852 ALA A N 1
ATOM 6220 C CA . ALA A 1 852 ? -20.725 14.500 36.303 1.00 97.94 852 ALA A CA 1
ATOM 6221 C C . ALA A 1 852 ? -21.721 13.335 36.200 1.00 97.94 852 ALA A C 1
ATOM 6223 O O . ALA A 1 852 ? -21.425 12.198 36.572 1.00 97.94 852 ALA A O 1
ATOM 6224 N N . LYS A 1 853 ? -22.922 13.632 35.695 1.00 97.38 853 LYS A N 1
ATOM 6225 C CA . LYS A 1 853 ? -23.982 12.639 35.482 1.00 97.38 853 LYS A CA 1
ATOM 6226 C C . LYS A 1 853 ? -23.786 11.835 34.191 1.00 97.38 853 LYS A C 1
ATOM 6228 O O . LYS A 1 853 ? -23.073 12.271 33.284 1.00 97.38 853 LYS A O 1
ATOM 6233 N N . ASP A 1 854 ? -24.486 10.708 34.109 1.00 97.75 854 ASP A N 1
ATOM 6234 C CA . ASP A 1 854 ? -24.567 9.827 32.939 1.00 97.75 854 ASP A CA 1
ATOM 6235 C C . ASP A 1 854 ? -23.190 9.252 32.525 1.00 97.75 854 ASP A C 1
ATOM 6237 O O . ASP A 1 854 ? -22.889 9.099 31.344 1.00 97.75 854 ASP A O 1
ATOM 6241 N N . VAL A 1 855 ? -22.310 8.970 33.492 1.00 98.44 855 VAL A N 1
ATOM 6242 C CA . VAL A 1 855 ? -20.932 8.503 33.244 1.00 98.44 855 VAL A CA 1
ATOM 6243 C C . VAL A 1 855 ? -20.826 6.985 33.297 1.00 98.44 855 VAL A C 1
ATOM 6245 O O . VAL A 1 855 ? -21.417 6.352 34.167 1.00 98.44 855 VAL A O 1
ATOM 6248 N N . ILE A 1 856 ? -19.985 6.401 32.440 1.00 98.81 856 ILE A N 1
ATOM 6249 C CA . ILE A 1 856 ? -19.572 4.995 32.545 1.00 98.81 856 ILE A CA 1
ATOM 6250 C C . ILE A 1 856 ? -18.066 4.933 32.817 1.00 98.81 856 ILE A C 1
ATOM 6252 O O . ILE A 1 856 ? -17.275 5.400 32.005 1.00 98.81 856 ILE A O 1
ATOM 6256 N N . ALA A 1 857 ? -17.613 4.356 33.932 1.00 98.75 857 ALA A N 1
ATOM 6257 C CA . ALA A 1 857 ? -16.169 4.292 34.188 1.00 98.75 857 ALA A CA 1
ATOM 6258 C C . ALA A 1 857 ? -15.470 3.307 33.235 1.00 98.75 857 ALA A C 1
ATOM 6260 O O . ALA A 1 857 ? -14.471 3.657 32.609 1.00 98.75 857 ALA A O 1
ATOM 6261 N N . MET A 1 858 ? -16.021 2.103 33.070 1.00 98.88 858 MET A N 1
ATOM 6262 C CA . MET A 1 858 ? -15.514 1.086 32.147 1.00 98.88 858 MET A CA 1
ATOM 6263 C C . MET A 1 858 ? -16.660 0.476 31.340 1.00 98.88 858 MET A C 1
ATOM 6265 O O . MET A 1 858 ? -17.612 -0.043 31.918 1.00 98.88 858 MET A O 1
ATOM 6269 N N . SER A 1 859 ? -16.562 0.496 30.013 1.00 98.62 859 SER A N 1
ATOM 6270 C CA . SER A 1 859 ? -17.496 -0.168 29.101 1.00 98.62 859 SER A CA 1
ATOM 6271 C C . SER A 1 859 ? -16.764 -1.219 28.275 1.00 98.62 859 SER A C 1
ATOM 6273 O O . SER A 1 859 ? -15.711 -0.940 27.701 1.00 98.62 859 SER A O 1
ATOM 6275 N N . PHE A 1 860 ? -17.313 -2.430 28.224 1.00 98.62 860 PHE A N 1
ATOM 6276 C CA . PHE A 1 860 ? -16.678 -3.571 27.579 1.00 98.62 860 PHE A CA 1
ATOM 6277 C C . PHE A 1 860 ? -17.686 -4.367 26.747 1.00 98.62 860 PHE A C 1
ATOM 6279 O O . PHE A 1 860 ? -18.574 -5.014 27.304 1.00 98.62 860 PHE A O 1
ATOM 6286 N N . ASP A 1 861 ? -17.531 -4.308 25.423 1.00 97.94 861 ASP A N 1
ATOM 6287 C CA . ASP A 1 861 ? -18.353 -4.994 24.419 1.00 97.94 861 ASP A CA 1
ATOM 6288 C C . ASP A 1 861 ? -17.527 -6.081 23.709 1.00 97.94 861 ASP A C 1
ATOM 6290 O O . ASP A 1 861 ? -16.649 -5.775 22.893 1.00 97.94 861 ASP A O 1
ATOM 6294 N N . SER A 1 862 ? -17.774 -7.354 24.048 1.00 95.81 862 SER A N 1
ATOM 6295 C CA . SER A 1 862 ? -17.020 -8.491 23.504 1.00 95.81 862 SER A CA 1
ATOM 6296 C C . SER A 1 862 ? -17.905 -9.698 23.156 1.00 95.81 862 SER A C 1
ATOM 6298 O O . SER A 1 862 ? -18.722 -10.137 23.971 1.00 95.81 862 SER A O 1
ATOM 6300 N N . PRO A 1 863 ? -17.708 -10.324 21.980 1.00 95.12 863 PRO A N 1
ATOM 6301 C CA . PRO A 1 863 ? -18.259 -11.633 21.653 1.00 95.12 863 PRO A CA 1
ATOM 6302 C C . PRO A 1 863 ? -17.390 -12.802 22.159 1.00 95.12 863 PRO A C 1
ATOM 6304 O O . PRO A 1 863 ? -17.795 -13.955 22.023 1.00 95.12 863 PRO A O 1
ATOM 6307 N N . TYR A 1 864 ? -16.205 -12.544 22.726 1.00 93.44 864 TYR A N 1
ATOM 6308 C CA . TYR A 1 864 ? -15.196 -13.570 23.011 1.00 93.44 864 TYR A CA 1
ATOM 6309 C C . TYR A 1 864 ? -14.951 -13.774 24.506 1.00 93.44 864 TYR A C 1
ATOM 6311 O O . TYR A 1 864 ? -14.793 -12.813 25.259 1.00 93.44 864 TYR A O 1
ATOM 6319 N N . SER A 1 865 ? -14.839 -15.043 24.909 1.00 94.12 865 SER A N 1
ATOM 6320 C CA . SER A 1 865 ? -14.501 -15.463 26.276 1.00 94.12 865 SER A CA 1
ATOM 6321 C C . SER A 1 865 ? -13.024 -15.275 26.631 1.00 94.12 865 SER A C 1
ATOM 6323 O O . SER A 1 865 ? -12.669 -15.265 27.806 1.00 94.12 865 SER A O 1
ATOM 6325 N N . SER A 1 866 ? -12.155 -15.118 25.627 1.00 92.88 866 SER A N 1
ATOM 6326 C CA . SER A 1 866 ? -10.712 -14.943 25.816 1.00 92.88 866 SER A CA 1
ATOM 6327 C C . SER A 1 866 ? -10.317 -13.533 26.272 1.00 92.88 866 SER A C 1
ATOM 6329 O O . SER A 1 866 ? -9.152 -13.295 26.591 1.00 92.88 866 SER A O 1
ATOM 6331 N N . LYS A 1 867 ? -11.264 -12.588 26.274 1.00 95.00 867 LYS A N 1
ATOM 6332 C CA . LYS A 1 867 ? -11.040 -11.177 26.599 1.00 95.00 867 LYS A CA 1
ATOM 6333 C C . LYS A 1 867 ? -11.520 -10.875 28.019 1.00 95.00 867 LYS A C 1
ATOM 6335 O O . LYS A 1 867 ? -12.512 -11.436 28.479 1.00 95.00 867 LYS A O 1
ATOM 6340 N N . THR A 1 868 ? -10.826 -9.977 28.710 1.00 96.75 868 THR A N 1
ATOM 6341 C CA . THR A 1 868 ? -11.046 -9.698 30.136 1.00 96.75 868 THR A CA 1
ATOM 6342 C C . THR A 1 868 ? -11.424 -8.243 30.394 1.00 96.75 868 THR A C 1
ATOM 6344 O O . THR A 1 868 ? -10.854 -7.339 29.790 1.00 96.75 868 THR A O 1
ATOM 6347 N N . VAL A 1 869 ? -12.328 -8.012 31.349 1.00 98.50 869 VAL A N 1
ATOM 6348 C CA . VAL A 1 869 ? -12.616 -6.687 31.919 1.00 98.50 869 VAL A CA 1
ATOM 6349 C C . VAL A 1 869 ? -12.519 -6.749 33.435 1.00 98.50 869 VAL A C 1
ATOM 6351 O O . VAL A 1 869 ? -13.193 -7.568 34.072 1.00 98.50 869 VAL A O 1
ATOM 6354 N N . LYS A 1 870 ? -11.656 -5.908 34.010 1.00 98.44 870 LYS A N 1
ATOM 6355 C CA . LYS A 1 870 ? -11.319 -6.001 35.430 1.00 98.44 870 LYS A CA 1
ATOM 6356 C C . LYS A 1 870 ? -11.013 -4.652 36.082 1.00 98.44 870 LYS A C 1
ATOM 6358 O O . LYS A 1 870 ? -10.146 -3.921 35.620 1.00 98.44 870 LYS A O 1
ATOM 6363 N N . ASN A 1 871 ? -11.676 -4.352 37.196 1.00 98.75 871 ASN A N 1
ATOM 6364 C CA . ASN A 1 871 ? -11.160 -3.392 38.171 1.00 98.75 871 ASN A CA 1
ATOM 6365 C C . ASN A 1 871 ? -10.242 -4.154 39.136 1.00 98.75 871 ASN A C 1
ATOM 6367 O O . ASN A 1 871 ? -10.711 -5.014 39.885 1.00 98.75 871 ASN A O 1
ATOM 6371 N N . GLU A 1 872 ? -8.943 -3.903 39.039 1.00 98.50 872 GLU A N 1
ATOM 6372 C CA . GLU A 1 872 ? -7.884 -4.605 39.765 1.00 98.50 872 GLU A CA 1
ATOM 6373 C C . GLU A 1 872 ? -7.889 -4.255 41.255 1.00 98.50 872 GLU A C 1
ATOM 6375 O O . GLU A 1 872 ? -8.613 -3.369 41.700 1.00 98.50 872 GLU A O 1
ATOM 6380 N N . GLN A 1 873 ? -7.069 -4.951 42.043 1.00 97.44 873 GLN A N 1
ATOM 6381 C CA . GLN A 1 873 ? -7.087 -4.876 43.505 1.00 97.44 873 GLN A CA 1
ATOM 6382 C C . GLN A 1 873 ? -6.836 -3.467 44.064 1.00 97.44 873 GLN A C 1
ATOM 6384 O O . GLN A 1 873 ? -7.426 -3.122 45.091 1.00 97.44 873 GLN A O 1
ATOM 6389 N N . THR A 1 874 ? -5.983 -2.657 43.425 1.00 97.75 874 THR A N 1
ATOM 6390 C CA . THR A 1 874 ? -5.776 -1.252 43.826 1.00 97.75 874 THR A CA 1
ATOM 6391 C C . THR A 1 874 ? -6.670 -0.278 43.067 1.00 97.75 874 THR A C 1
ATOM 6393 O O . THR A 1 874 ? -6.719 0.903 43.412 1.00 97.75 874 THR A O 1
ATOM 6396 N N . GLY A 1 875 ? -7.410 -0.778 42.077 1.00 98.56 875 GLY A N 1
ATOM 6397 C CA . GLY A 1 875 ? -8.279 -0.004 41.213 1.00 98.56 875 GLY A CA 1
ATOM 6398 C C . GLY A 1 875 ? -9.403 0.688 41.978 1.00 98.56 875 GLY A C 1
ATOM 6399 O O . GLY A 1 875 ? -10.149 0.060 42.736 1.00 98.56 875 GLY A O 1
ATOM 6400 N N . VAL A 1 876 ? -9.566 1.992 41.754 1.00 98.81 876 VAL A N 1
ATOM 6401 C CA . VAL A 1 876 ? -10.641 2.801 42.338 1.00 98.81 876 VAL A CA 1
ATOM 6402 C C . VAL A 1 876 ? -11.517 3.401 41.246 1.00 98.81 876 VAL A C 1
ATOM 6404 O O . VAL A 1 876 ? -11.048 4.171 40.415 1.00 98.81 876 VAL A O 1
ATOM 6407 N N . ILE A 1 877 ? -12.813 3.123 41.308 1.00 98.88 877 ILE A N 1
ATOM 6408 C CA . ILE A 1 877 ? -13.846 3.803 40.529 1.00 98.88 877 ILE A CA 1
ATOM 6409 C C . ILE A 1 877 ? -14.658 4.672 41.493 1.00 98.88 877 ILE A C 1
ATOM 6411 O O . ILE A 1 877 ? -15.193 4.162 42.476 1.00 98.88 877 ILE A O 1
ATOM 6415 N N . ASP A 1 878 ? -14.731 5.978 41.244 1.00 98.69 878 ASP A N 1
ATOM 6416 C CA . ASP A 1 878 ? -15.356 6.950 42.148 1.00 98.69 878 ASP A CA 1
ATOM 6417 C C . ASP A 1 878 ? -16.320 7.881 41.402 1.00 98.69 878 ASP A C 1
ATOM 6419 O O . ASP A 1 878 ? -15.911 8.838 40.741 1.00 98.69 878 ASP A O 1
ATOM 6423 N N . LEU A 1 879 ? -17.615 7.566 41.477 1.00 98.50 879 LEU A N 1
ATOM 6424 C CA . LEU A 1 879 ? -18.665 8.222 40.703 1.00 98.50 879 LEU A CA 1
ATOM 6425 C C . LEU A 1 879 ? -19.610 8.984 41.634 1.00 98.50 879 LEU A C 1
ATOM 6427 O O . LEU A 1 879 ? -20.427 8.401 42.348 1.00 98.50 879 LEU A O 1
ATOM 6431 N N . GLN A 1 880 ? -19.497 10.310 41.608 1.00 97.75 880 GLN A N 1
ATOM 6432 C CA . GLN A 1 880 ? -20.250 11.224 42.469 1.00 97.75 880 GLN A CA 1
ATOM 6433 C C . GLN A 1 880 ? -21.460 11.869 41.767 1.00 97.75 880 GLN A C 1
ATOM 6435 O O . GLN A 1 880 ? -22.293 12.495 42.418 1.00 97.75 880 GLN A O 1
ATOM 6440 N N . GLY A 1 881 ? -21.574 11.718 40.444 1.00 96.50 881 GLY A N 1
ATOM 6441 C CA . GLY A 1 881 ? -22.735 12.173 39.675 1.00 96.50 881 GLY A CA 1
ATOM 6442 C C . GLY A 1 881 ? -23.921 11.201 39.698 1.00 96.50 881 GLY A C 1
ATOM 6443 O O . GLY A 1 881 ? -23.878 10.151 40.332 1.00 96.50 881 GLY A O 1
ATOM 6444 N N . GLN A 1 882 ? -25.004 11.578 39.015 1.00 97.12 882 GLN A N 1
ATOM 6445 C CA . GLN A 1 882 ? -26.247 10.795 38.906 1.00 97.12 882 GLN A CA 1
ATOM 6446 C C . GLN A 1 882 ? -26.244 9.891 37.661 1.00 97.12 882 GLN A C 1
ATOM 6448 O O . GLN A 1 882 ? -25.573 10.216 36.686 1.00 97.12 882 GLN A O 1
ATOM 6453 N N . ASN A 1 883 ? -27.057 8.827 37.650 1.00 96.88 883 ASN A N 1
ATOM 6454 C CA . ASN A 1 883 ? -27.240 7.890 36.527 1.00 96.88 883 ASN A CA 1
ATOM 6455 C C . ASN A 1 883 ? -25.940 7.239 36.001 1.00 96.88 883 ASN A C 1
ATOM 6457 O O . ASN A 1 883 ? -25.837 6.908 34.819 1.00 96.88 883 ASN A O 1
ATOM 6461 N N . SER A 1 884 ? -24.927 7.092 36.849 1.00 98.06 884 SER A N 1
ATOM 6462 C CA . SER A 1 884 ? -23.596 6.645 36.441 1.00 98.06 884 SER A CA 1
ATOM 6463 C C . SER A 1 884 ? -23.375 5.159 36.731 1.00 98.06 884 SER A C 1
ATOM 6465 O O . SER A 1 884 ? -23.889 4.613 37.707 1.00 98.06 884 SER A O 1
ATOM 6467 N N . THR A 1 885 ? -22.582 4.497 35.888 1.00 98.69 885 THR A N 1
ATOM 6468 C CA . THR A 1 885 ? -22.244 3.073 36.000 1.00 98.69 885 THR A CA 1
ATOM 6469 C C . THR A 1 885 ? -20.742 2.877 36.185 1.00 98.69 885 THR A C 1
ATOM 6471 O O . THR A 1 885 ? -19.945 3.438 35.436 1.00 98.69 885 THR A O 1
ATOM 6474 N N . GLY A 1 886 ? -20.331 2.049 37.146 1.00 98.62 886 GLY A N 1
ATOM 6475 C CA . GLY A 1 886 ? -18.927 1.668 37.311 1.00 98.62 886 GLY A CA 1
ATOM 6476 C C . GLY A 1 886 ? -18.439 0.814 36.141 1.00 98.62 886 GLY A C 1
ATOM 6477 O O . GLY A 1 886 ? -17.709 1.289 35.275 1.00 98.62 886 GLY A O 1
ATOM 6478 N N . ILE A 1 887 ? -18.871 -0.444 36.084 1.00 98.88 887 ILE A N 1
ATOM 6479 C CA . ILE A 1 887 ? -18.521 -1.375 35.002 1.00 98.88 887 ILE A CA 1
ATOM 6480 C C . ILE A 1 887 ? -19.780 -1.739 34.218 1.00 98.88 887 ILE A C 1
ATOM 6482 O O . ILE A 1 887 ? -20.712 -2.300 34.785 1.00 98.88 887 ILE A O 1
ATOM 6486 N N . PHE A 1 888 ? -19.793 -1.477 32.913 1.00 98.81 888 PHE A N 1
ATOM 6487 C CA . PHE A 1 888 ? -20.826 -1.932 31.988 1.00 98.81 888 PHE A CA 1
ATOM 6488 C C . PHE A 1 888 ? -20.265 -2.993 31.032 1.00 98.81 888 PHE A C 1
ATOM 6490 O O . PHE A 1 888 ? -19.403 -2.698 30.204 1.00 98.81 888 PHE A O 1
ATOM 6497 N N . ALA A 1 889 ? -20.761 -4.227 31.133 1.00 98.50 889 ALA A N 1
ATOM 6498 C CA . ALA A 1 889 ? -20.331 -5.355 30.308 1.00 98.50 889 ALA A CA 1
ATOM 6499 C C . ALA A 1 889 ? -21.457 -5.831 29.374 1.00 98.50 889 ALA A C 1
ATOM 6501 O O . ALA A 1 889 ? -22.559 -6.142 29.831 1.00 98.50 889 ALA A O 1
ATOM 6502 N N . THR A 1 890 ? -21.175 -5.918 28.072 1.00 98.12 890 THR A N 1
ATOM 6503 C CA . THR A 1 890 ? -22.142 -6.281 27.025 1.00 98.12 890 THR A CA 1
ATOM 6504 C C . THR A 1 890 ? -21.493 -7.062 25.869 1.00 98.12 890 THR A C 1
ATOM 6506 O O . THR A 1 890 ? -20.310 -7.375 25.882 1.00 98.12 890 THR A O 1
ATOM 6509 N N . GLY A 1 891 ? -22.269 -7.388 24.841 1.00 95.69 891 GLY A N 1
ATOM 6510 C CA . GLY A 1 891 ? -21.823 -8.199 23.708 1.00 95.69 891 GLY A CA 1
ATOM 6511 C C . GLY A 1 891 ? -22.296 -9.648 23.804 1.00 95.69 891 GLY A C 1
ATOM 6512 O O . GLY A 1 891 ? -22.879 -10.085 24.792 1.00 95.69 891 GLY A O 1
ATOM 6513 N N . THR A 1 892 ? -22.126 -10.411 22.728 1.00 94.50 892 THR A N 1
ATOM 6514 C CA . THR A 1 892 ? -22.704 -11.764 22.618 1.00 94.50 892 THR A CA 1
ATOM 6515 C C . THR A 1 892 ? -21.867 -12.852 23.295 1.00 94.50 892 THR A C 1
ATOM 6517 O O . THR A 1 892 ? -22.215 -14.026 23.198 1.00 94.50 892 THR A O 1
ATOM 6520 N N . GLY A 1 893 ? -20.748 -12.488 23.924 1.00 93.19 893 GLY A N 1
ATOM 6521 C CA . GLY A 1 893 ? -19.786 -13.428 24.484 1.00 93.19 893 GLY A CA 1
ATOM 6522 C C . GLY A 1 893 ? -20.216 -14.045 25.811 1.00 93.19 893 GLY A C 1
ATOM 6523 O O . GLY A 1 893 ? -21.193 -13.645 26.442 1.00 93.19 893 GLY A O 1
ATOM 6524 N N . THR A 1 894 ? -19.436 -15.034 26.249 1.00 96.00 894 THR A N 1
ATOM 6525 C CA . THR A 1 894 ? -19.561 -15.656 27.573 1.00 96.00 894 THR A CA 1
ATOM 6526 C C . THR A 1 894 ? -18.281 -15.415 28.359 1.00 96.00 894 THR A C 1
ATOM 6528 O O . THR A 1 894 ? -17.270 -16.065 28.111 1.00 96.00 894 THR A O 1
ATOM 6531 N N . TYR A 1 895 ? -18.302 -14.451 29.276 1.00 96.75 895 TYR A N 1
ATOM 6532 C CA . TYR A 1 895 ? -17.140 -14.061 30.079 1.00 96.75 895 TYR A CA 1
ATOM 6533 C C . TYR A 1 895 ? -17.568 -13.476 31.431 1.00 96.75 895 TYR A C 1
ATOM 6535 O O . TYR A 1 895 ? -18.756 -13.261 31.693 1.00 96.75 895 TYR A O 1
ATOM 6543 N N . THR A 1 896 ? -16.583 -13.210 32.289 1.00 97.88 896 THR A N 1
ATOM 6544 C CA . THR A 1 896 ? -16.794 -12.631 33.620 1.00 97.88 896 THR A CA 1
ATOM 6545 C C . THR A 1 896 ? -16.255 -11.208 33.677 1.00 97.88 896 THR A C 1
ATOM 6547 O O . THR A 1 896 ? -15.082 -10.984 33.376 1.00 97.88 896 THR A O 1
ATOM 6550 N N . ALA A 1 897 ? -17.088 -10.261 34.107 1.00 98.56 897 ALA A N 1
ATOM 6551 C CA . ALA A 1 897 ? -16.657 -8.913 34.463 1.00 98.56 897 ALA A CA 1
ATOM 6552 C C . ALA A 1 897 ? -16.325 -8.852 35.954 1.00 98.56 897 ALA A C 1
ATOM 6554 O O . ALA A 1 897 ? -17.151 -9.260 36.772 1.00 98.56 897 ALA A O 1
ATOM 6555 N N . LYS A 1 898 ? -15.124 -8.376 36.303 1.00 98.44 898 LYS A N 1
ATOM 6556 C CA . LYS A 1 898 ? -14.570 -8.521 37.657 1.00 98.44 898 LYS A CA 1
ATOM 6557 C C . LYS A 1 898 ? -14.319 -7.193 38.367 1.00 98.44 898 LYS A C 1
ATOM 6559 O O . LYS A 1 898 ? -13.772 -6.266 37.773 1.00 98.44 898 LYS A O 1
ATOM 6564 N N . ASN A 1 899 ? -14.637 -7.146 39.658 1.00 98.62 899 ASN A N 1
ATOM 6565 C CA . ASN A 1 899 ? -14.211 -6.096 40.583 1.00 98.62 899 ASN A CA 1
ATOM 6566 C C . ASN A 1 899 ? -13.465 -6.686 41.791 1.00 98.62 899 ASN A C 1
ATOM 6568 O O . ASN A 1 899 ? -14.100 -7.206 42.713 1.00 98.62 899 ASN A O 1
ATOM 6572 N N . ASP A 1 900 ? -12.142 -6.537 41.804 1.00 98.38 900 ASP A N 1
ATOM 6573 C CA . ASP A 1 900 ? -11.270 -6.850 42.946 1.00 98.38 900 ASP A CA 1
ATOM 6574 C C . ASP A 1 900 ? -10.923 -5.593 43.765 1.00 98.38 900 ASP A C 1
ATOM 6576 O O . ASP A 1 900 ? -10.581 -5.695 44.942 1.00 98.38 900 ASP A O 1
ATOM 6580 N N . GLY A 1 901 ? -11.036 -4.410 43.157 1.00 98.31 901 GLY A N 1
ATOM 6581 C CA . GLY A 1 901 ? -10.773 -3.116 43.785 1.00 98.31 901 GLY A CA 1
ATOM 6582 C C . GLY A 1 901 ? -11.989 -2.492 44.464 1.00 98.31 901 GLY A C 1
ATOM 6583 O O . GLY A 1 901 ? -12.830 -3.170 45.055 1.00 98.31 901 GLY A O 1
ATOM 6584 N N . LYS A 1 902 ? -12.089 -1.163 44.392 1.00 98.69 902 LYS A N 1
ATOM 6585 C CA . LYS A 1 902 ? -13.147 -0.378 45.035 1.00 98.69 902 LYS A CA 1
ATOM 6586 C C . LYS A 1 902 ? -13.996 0.391 44.025 1.00 98.69 902 LYS A C 1
ATOM 6588 O O . LYS A 1 902 ? -13.469 1.184 43.254 1.00 98.69 902 LYS A O 1
ATOM 6593 N N . ILE A 1 903 ? -15.315 0.241 44.112 1.00 98.88 903 ILE A N 1
ATOM 6594 C CA . ILE A 1 903 ? -16.309 1.052 43.399 1.00 98.88 903 ILE A CA 1
ATOM 6595 C C . ILE A 1 903 ? -17.087 1.876 44.430 1.00 98.88 903 ILE A C 1
ATOM 6597 O O . ILE A 1 903 ? -17.665 1.314 45.360 1.00 98.88 903 ILE A O 1
ATOM 6601 N N . LYS A 1 904 ? -17.098 3.204 44.278 1.00 98.56 904 LYS A N 1
ATOM 6602 C CA . LYS A 1 904 ? -17.868 4.151 45.096 1.00 98.56 904 LYS A CA 1
ATOM 6603 C C . LYS A 1 904 ? -18.908 4.865 44.246 1.00 98.56 904 LYS A C 1
ATOM 6605 O O . LYS A 1 904 ? -18.572 5.399 43.190 1.00 98.56 904 LYS A O 1
ATOM 6610 N N . LEU A 1 905 ? -20.140 4.917 44.738 1.00 98.50 905 LEU A N 1
ATOM 6611 C CA . LEU A 1 905 ? -21.267 5.574 44.083 1.00 98.50 905 LEU A CA 1
ATOM 6612 C C . LEU A 1 905 ? -21.948 6.527 45.069 1.00 98.50 905 LEU A C 1
ATOM 6614 O O . LEU A 1 905 ? -22.335 6.115 46.166 1.00 98.50 905 LEU A O 1
ATOM 6618 N N . ALA A 1 906 ? -22.147 7.784 44.679 1.00 97.44 906 ALA A N 1
ATOM 6619 C CA . ALA A 1 906 ? -22.983 8.708 45.445 1.00 97.44 906 ALA A CA 1
ATOM 6620 C C . ALA A 1 906 ? -24.463 8.287 45.439 1.00 97.44 906 ALA A C 1
ATOM 6622 O O . ALA A 1 906 ? -24.904 7.523 44.573 1.00 97.44 906 ALA A O 1
ATOM 6623 N N . SER A 1 907 ? -25.238 8.824 46.387 1.00 97.62 907 SER A N 1
ATOM 6624 C CA . SER A 1 907 ? -26.691 8.640 46.433 1.00 97.62 907 SER A CA 1
ATOM 6625 C C . SER A 1 907 ? -27.352 9.084 45.128 1.00 97.62 907 SER A C 1
ATOM 6627 O O . SER A 1 907 ? -27.026 10.131 44.561 1.00 97.62 907 SER A O 1
ATOM 6629 N N . SER A 1 908 ? -28.314 8.297 44.665 1.00 96.62 908 SER A N 1
ATOM 6630 C CA . SER A 1 908 ? -29.162 8.627 43.527 1.00 96.62 908 SER A CA 1
ATOM 6631 C C . SER A 1 908 ? -30.427 9.340 43.986 1.00 96.62 908 SER A C 1
ATOM 6633 O O . SER A 1 908 ? -30.989 9.072 45.045 1.00 96.62 908 SER A O 1
ATOM 6635 N N . THR A 1 909 ? -30.905 10.264 43.166 1.00 94.94 909 THR A N 1
ATOM 6636 C CA . THR A 1 909 ? -32.150 10.999 43.421 1.00 94.94 909 THR A CA 1
ATOM 6637 C C . THR A 1 909 ? -33.386 10.175 43.043 1.00 94.94 909 THR A C 1
ATOM 6639 O O . THR A 1 909 ? -34.431 10.306 43.688 1.00 94.94 909 THR A O 1
ATOM 6642 N N . ASN A 1 910 ? -33.253 9.266 42.069 1.00 91.06 910 ASN A N 1
ATOM 6643 C CA . ASN A 1 910 ? -34.321 8.435 41.515 1.00 91.06 910 ASN A CA 1
ATOM 6644 C C . ASN A 1 910 ? -33.917 6.950 41.474 1.00 91.06 910 ASN A C 1
ATOM 6646 O O . ASN A 1 910 ? -32.908 6.595 40.875 1.00 91.06 910 ASN A O 1
ATOM 6650 N N . VAL A 1 911 ? -34.744 6.081 42.061 1.00 88.88 911 VAL A N 1
ATOM 6651 C CA . VAL A 1 911 ? -34.530 4.621 42.099 1.00 88.88 911 VAL A CA 1
ATOM 6652 C C . VAL A 1 911 ? -34.657 3.952 40.724 1.00 88.88 911 VAL A C 1
ATOM 6654 O O . VAL A 1 911 ? -34.089 2.890 40.499 1.00 88.88 911 VAL A O 1
ATOM 6657 N N . ASN A 1 912 ? -35.375 4.576 39.784 1.00 89.81 912 ASN A N 1
ATOM 6658 C CA . ASN A 1 912 ? -35.558 4.055 38.425 1.00 89.81 912 ASN A CA 1
ATOM 6659 C C . ASN A 1 912 ? -34.395 4.406 37.485 1.00 89.81 912 ASN A C 1
ATOM 6661 O O . ASN A 1 912 ? -34.273 3.818 36.414 1.00 89.81 912 ASN A O 1
ATOM 6665 N N . THR A 1 913 ? -33.544 5.355 37.881 1.00 92.62 913 THR A N 1
ATOM 6666 C CA . THR A 1 913 ? -32.302 5.710 37.180 1.00 92.62 913 THR A CA 1
ATOM 6667 C C . THR A 1 913 ? -31.147 5.745 38.188 1.00 92.62 913 THR A C 1
ATOM 6669 O O . THR A 1 913 ? -30.574 6.804 38.453 1.00 92.62 913 THR A O 1
ATOM 6672 N N . PRO A 1 914 ? -30.848 4.604 38.829 1.00 96.19 914 PRO A N 1
ATOM 6673 C CA . PRO A 1 914 ? -29.884 4.558 39.913 1.00 96.19 914 PRO A CA 1
ATOM 6674 C C . PRO A 1 914 ? -28.454 4.673 39.377 1.00 96.19 914 PRO A C 1
ATOM 6676 O O . PRO A 1 914 ? -28.169 4.352 38.222 1.00 96.19 914 PRO A O 1
ATOM 6679 N N . ASN A 1 915 ? -27.529 5.049 40.253 1.00 98.12 915 ASN A N 1
ATOM 6680 C CA . ASN A 1 915 ? -26.117 4.753 40.062 1.00 98.12 915 ASN A CA 1
ATOM 6681 C C . ASN A 1 915 ? -25.905 3.250 40.258 1.00 98.12 915 ASN A C 1
ATOM 6683 O O . ASN A 1 915 ? -26.404 2.678 41.234 1.00 98.12 915 ASN A O 1
ATOM 6687 N N . ILE A 1 916 ? -25.159 2.621 39.350 1.00 98.69 916 ILE A N 1
ATOM 6688 C CA . ILE A 1 916 ? -24.951 1.172 39.333 1.00 98.69 916 ILE A CA 1
ATOM 6689 C C . ILE A 1 916 ? -23.460 0.853 39.461 1.00 98.69 916 ILE A C 1
ATOM 6691 O O . ILE A 1 916 ? -22.634 1.410 38.743 1.00 98.69 916 ILE A O 1
ATOM 6695 N N . GLY A 1 917 ? -23.083 -0.068 40.346 1.00 98.56 917 GLY A N 1
ATOM 6696 C CA . GLY A 1 917 ? -21.682 -0.470 40.494 1.00 98.56 917 GLY A CA 1
ATOM 6697 C C . GLY A 1 917 ? -21.210 -1.287 39.296 1.00 98.56 917 GLY A C 1
ATOM 6698 O O . GLY A 1 917 ? -20.277 -0.898 38.594 1.00 98.56 917 GLY A O 1
ATOM 6699 N N . MET A 1 918 ? -21.893 -2.399 39.030 1.00 98.88 918 MET A N 1
ATOM 6700 C CA . MET A 1 918 ? -21.642 -3.262 37.873 1.00 98.88 918 MET A CA 1
ATOM 6701 C C . MET A 1 918 ? -22.953 -3.610 37.169 1.00 98.88 918 MET A C 1
ATOM 6703 O O . MET A 1 918 ? -23.917 -4.005 37.822 1.00 98.88 918 MET A O 1
ATOM 6707 N N . TYR A 1 919 ? -22.989 -3.495 35.845 1.00 98.69 919 TYR A N 1
ATOM 6708 C CA . TYR A 1 919 ? -24.177 -3.719 35.028 1.00 98.69 919 TYR A CA 1
ATOM 6709 C C . TYR A 1 919 ? -23.884 -4.629 33.832 1.00 98.69 919 TYR A C 1
ATOM 6711 O O . TYR A 1 919 ? -22.883 -4.454 33.134 1.00 98.69 919 TYR A O 1
ATOM 6719 N N . THR A 1 920 ? -24.794 -5.562 33.550 1.00 98.56 920 THR A N 1
ATOM 6720 C CA . THR A 1 920 ? -24.863 -6.241 32.253 1.00 98.56 920 THR A CA 1
ATOM 6721 C C . THR A 1 920 ? -26.299 -6.412 31.773 1.00 98.56 920 THR A C 1
ATOM 6723 O O . THR A 1 920 ? -27.203 -6.755 32.537 1.00 98.56 920 THR A O 1
ATOM 6726 N N . ASP A 1 921 ? -26.506 -6.213 30.472 1.00 97.62 921 ASP A N 1
ATOM 6727 C CA . ASP A 1 921 ? -27.776 -6.458 29.795 1.00 97.62 921 ASP A CA 1
ATOM 6728 C C . ASP A 1 921 ? -27.882 -7.884 29.219 1.00 97.62 921 ASP A C 1
ATOM 6730 O O . ASP A 1 921 ? -28.940 -8.262 28.704 1.00 97.62 921 ASP A O 1
ATOM 6734 N N . LYS A 1 922 ? -26.825 -8.705 29.335 1.00 97.56 922 LYS A N 1
ATOM 6735 C CA . LYS A 1 922 ? -26.722 -10.030 28.700 1.00 97.56 922 LYS A CA 1
ATOM 6736 C C . LYS A 1 922 ? -26.657 -11.166 29.712 1.00 97.56 922 LYS A C 1
ATOM 6738 O O . LYS A 1 922 ? -25.888 -11.131 30.665 1.00 97.56 922 LYS A O 1
ATOM 6743 N N . SER A 1 923 ? -27.401 -12.236 29.446 1.00 95.81 923 SER A N 1
ATOM 6744 C CA . SER A 1 923 ? -27.433 -13.431 30.300 1.00 95.81 923 SER A CA 1
ATOM 6745 C C . SER A 1 923 ? -26.182 -14.307 30.206 1.00 95.81 923 SER A C 1
ATOM 6747 O O . SER A 1 923 ? -25.952 -15.118 31.097 1.00 95.81 923 SER A O 1
ATOM 6749 N N . GLY A 1 924 ? -25.384 -14.163 29.141 1.00 96.00 924 GLY A N 1
ATOM 6750 C CA . GLY A 1 924 ? -24.117 -14.883 28.964 1.00 96.00 924 GLY A CA 1
ATOM 6751 C C . GLY A 1 924 ? -22.953 -14.316 29.783 1.00 96.00 924 GLY A C 1
ATOM 6752 O O . GLY A 1 924 ? -21.904 -14.948 29.859 1.00 96.00 924 GLY A O 1
ATOM 6753 N N . ILE A 1 925 ? -23.123 -13.146 30.403 1.00 98.19 925 ILE A N 1
ATOM 6754 C CA . ILE A 1 925 ? -22.068 -12.452 31.141 1.00 98.19 925 ILE A CA 1
ATOM 6755 C C . ILE A 1 925 ? -22.301 -12.627 32.642 1.00 98.19 925 ILE A C 1
ATOM 6757 O O . ILE A 1 925 ? -23.398 -12.385 33.146 1.00 98.19 925 ILE A O 1
ATOM 6761 N N . THR A 1 926 ? -21.252 -13.029 33.362 1.00 98.19 926 THR A N 1
ATOM 6762 C CA . THR A 1 926 ? -21.267 -13.111 34.831 1.00 98.19 926 THR A CA 1
ATOM 6763 C C . THR A 1 926 ? -20.638 -11.862 35.435 1.00 98.19 926 THR A C 1
ATOM 6765 O O . THR A 1 926 ? -19.551 -11.458 35.023 1.00 98.19 926 THR A O 1
ATOM 6768 N N . LEU A 1 927 ? -21.288 -11.266 36.434 1.00 98.75 927 LEU A N 1
ATOM 6769 C CA . LEU A 1 927 ? -20.684 -10.215 37.254 1.00 98.75 927 LEU A CA 1
ATOM 6770 C C . LEU A 1 927 ? -20.049 -10.850 38.491 1.00 98.75 927 LEU A C 1
ATOM 6772 O O . LEU A 1 927 ? -20.708 -11.599 39.209 1.00 98.75 927 LEU A O 1
ATOM 6776 N N . GLU A 1 928 ? -18.780 -10.560 38.746 1.00 98.56 928 GLU A N 1
ATOM 6777 C CA . GLU A 1 928 ? -18.052 -11.074 39.903 1.00 98.56 928 GLU A CA 1
ATOM 6778 C C . GLU A 1 928 ? -17.395 -9.937 40.679 1.00 98.56 928 GLU A C 1
ATOM 6780 O O . GLU A 1 928 ? -16.709 -9.094 40.101 1.00 98.56 928 GLU A O 1
ATOM 6785 N N . SER A 1 929 ? -17.547 -9.938 42.001 1.00 98.25 929 SER A N 1
ATOM 6786 C CA . SER A 1 929 ? -16.793 -9.038 42.864 1.00 98.25 929 SER A CA 1
ATOM 6787 C C . SER A 1 929 ? -16.136 -9.787 44.013 1.00 98.25 929 SER A C 1
ATOM 6789 O O . SER A 1 929 ? -16.784 -10.560 44.713 1.00 98.25 929 SER A O 1
ATOM 6791 N N . ASN A 1 930 ? -14.845 -9.527 44.209 1.00 97.69 930 ASN A N 1
ATOM 6792 C CA . ASN A 1 930 ? -14.077 -9.893 45.397 1.00 97.69 930 ASN A CA 1
ATOM 6793 C C . ASN A 1 930 ? -13.613 -8.659 46.194 1.00 97.69 930 ASN A C 1
ATOM 6795 O O . ASN A 1 930 ? -13.103 -8.801 47.299 1.00 97.69 930 ASN A O 1
ATOM 6799 N N . GLY A 1 931 ? -13.784 -7.459 45.636 1.00 97.56 931 GLY A N 1
ATOM 6800 C CA . GLY A 1 931 ? -13.486 -6.185 46.280 1.00 97.56 931 GLY A CA 1
ATOM 6801 C C . GLY A 1 931 ? -14.700 -5.510 46.922 1.00 97.56 931 GLY A C 1
ATOM 6802 O O . GLY A 1 931 ? -15.646 -6.152 47.380 1.00 97.56 931 GLY A O 1
ATOM 6803 N N . THR A 1 932 ? -14.681 -4.180 46.938 1.00 98.56 932 THR A N 1
ATOM 6804 C CA . THR A 1 932 ? -15.689 -3.346 47.601 1.00 98.56 932 THR A CA 1
ATOM 6805 C C . THR A 1 932 ? -16.576 -2.625 46.590 1.00 98.56 932 THR A C 1
ATOM 6807 O O . THR A 1 932 ? -16.077 -1.979 45.670 1.00 98.56 932 THR A O 1
ATOM 6810 N N . ILE A 1 933 ? -17.887 -2.657 46.813 1.00 98.69 933 ILE A N 1
ATOM 6811 C CA . ILE A 1 933 ? -18.893 -1.819 46.158 1.00 98.69 933 ILE A CA 1
ATOM 6812 C C . ILE A 1 933 ? -19.648 -1.061 47.257 1.00 98.69 933 ILE A C 1
ATOM 6814 O O . ILE A 1 933 ? -20.364 -1.658 48.059 1.00 98.69 933 ILE A O 1
ATOM 6818 N N . GLU A 1 934 ? -19.468 0.257 47.307 1.00 98.19 934 GLU A N 1
ATOM 6819 C CA . GLU A 1 934 ? -20.101 1.167 48.268 1.00 98.19 934 GLU A CA 1
ATOM 6820 C C . GLU A 1 934 ? -20.996 2.161 47.523 1.00 98.19 934 GLU A C 1
ATOM 6822 O O . GLU A 1 934 ? -20.504 3.075 46.862 1.00 98.19 934 GLU A O 1
ATOM 6827 N N . GLY A 1 935 ? -22.308 1.992 47.643 1.00 97.25 935 GLY A N 1
ATOM 6828 C CA . GLY A 1 935 ? -23.308 2.898 47.100 1.00 97.25 935 GLY A CA 1
ATOM 6829 C C . GLY A 1 935 ? -24.059 3.670 48.181 1.00 97.25 935 GLY A C 1
ATOM 6830 O O . GLY A 1 935 ? -24.329 3.156 49.267 1.00 97.25 935 GLY A O 1
ATOM 6831 N N . GLY A 1 936 ? -24.410 4.917 47.873 1.00 97.06 936 GLY A N 1
ATOM 6832 C CA . GLY A 1 936 ? -25.334 5.718 48.674 1.00 97.06 936 GLY A CA 1
ATOM 6833 C C . GLY A 1 936 ? -26.788 5.247 48.565 1.00 97.06 936 GLY A C 1
ATOM 6834 O O . GLY A 1 936 ? -27.084 4.114 48.174 1.00 97.06 936 GLY A O 1
ATOM 6835 N N . ASP A 1 937 ? -27.714 6.140 48.893 1.00 97.12 937 ASP A N 1
ATOM 6836 C CA . ASP A 1 937 ? -29.154 5.875 48.828 1.00 97.12 937 ASP A CA 1
ATOM 6837 C C . ASP A 1 937 ? -29.620 5.660 47.382 1.00 97.12 937 ASP A C 1
ATOM 6839 O O . ASP A 1 937 ? -29.102 6.288 46.457 1.00 97.12 937 ASP A O 1
ATOM 6843 N N . LYS A 1 938 ? -30.612 4.785 47.185 1.00 97.19 938 LYS A N 1
ATOM 6844 C CA . LYS A 1 938 ? -31.242 4.475 45.887 1.00 97.19 938 LYS A CA 1
ATOM 6845 C C . LYS A 1 938 ? -30.255 4.033 44.795 1.00 97.19 938 LYS A C 1
ATOM 6847 O O . LYS A 1 938 ? -30.505 4.246 43.613 1.00 97.19 938 LYS A O 1
ATOM 6852 N N . THR A 1 939 ? -29.131 3.434 45.184 1.00 98.12 939 THR A N 1
ATOM 6853 C CA . THR A 1 939 ? -28.125 2.878 44.264 1.00 98.12 939 THR A CA 1
ATOM 6854 C C . THR A 1 939 ? -28.307 1.374 44.073 1.00 98.12 939 THR A C 1
ATOM 6856 O O . THR A 1 939 ? -28.967 0.714 44.879 1.00 98.12 939 THR A O 1
ATOM 6859 N N . VAL A 1 940 ? -27.705 0.817 43.020 1.00 98.56 940 VAL A N 1
ATOM 6860 C CA . VAL A 1 940 ? -27.641 -0.634 42.805 1.00 98.56 940 VAL A CA 1
ATOM 6861 C C . VAL A 1 940 ? -26.188 -1.097 42.797 1.00 98.56 940 VAL A C 1
ATOM 6863 O O . VAL A 1 940 ? -25.384 -0.610 42.009 1.00 98.56 940 VAL A O 1
ATOM 6866 N N . GLY A 1 941 ? -25.824 -2.055 43.651 1.00 98.25 941 GLY A N 1
ATOM 6867 C CA . GLY A 1 941 ? -24.458 -2.583 43.690 1.00 98.25 941 GLY A CA 1
ATOM 6868 C C . GLY A 1 941 ? -24.110 -3.334 42.403 1.00 98.25 941 GLY A C 1
ATOM 6869 O O . GLY A 1 941 ? -23.209 -2.938 41.662 1.00 98.25 941 GLY A O 1
ATOM 6870 N N . MET A 1 942 ? -24.866 -4.390 42.100 1.00 98.69 942 MET A N 1
ATOM 6871 C CA . MET A 1 942 ? -24.734 -5.156 40.858 1.00 98.69 942 MET A CA 1
ATOM 6872 C C . MET A 1 942 ? -26.095 -5.433 40.230 1.00 98.69 942 MET A C 1
ATOM 6874 O O . MET A 1 942 ? -27.012 -5.878 40.915 1.00 98.69 942 MET A O 1
ATOM 6878 N N . TYR A 1 943 ? -26.209 -5.219 38.922 1.00 98.50 943 TYR A N 1
ATOM 6879 C CA . TYR A 1 943 ? -27.425 -5.434 38.147 1.00 98.50 943 TYR A CA 1
ATOM 6880 C C . TYR A 1 943 ? -27.127 -6.329 36.933 1.00 98.50 943 TYR A C 1
ATOM 6882 O O . TYR A 1 943 ? -26.431 -5.924 36.006 1.00 98.50 943 TYR A O 1
ATOM 6890 N N . GLY A 1 944 ? -27.659 -7.553 36.907 1.00 97.88 944 GLY A N 1
ATOM 6891 C CA . GLY A 1 944 ? -27.449 -8.455 35.775 1.00 97.88 944 GLY A CA 1
ATOM 6892 C C . GLY A 1 944 ? -28.222 -9.763 35.868 1.00 97.88 944 GLY A C 1
ATOM 6893 O O . GLY A 1 944 ? -29.392 -9.775 36.241 1.00 97.88 944 GLY A O 1
ATOM 6894 N N . TYR A 1 945 ? -27.559 -10.863 35.508 1.00 97.06 945 TYR A N 1
ATOM 6895 C CA . TYR A 1 945 ? -28.106 -12.220 35.558 1.00 97.06 945 TYR A CA 1
ATOM 6896 C C . TYR A 1 945 ? -27.289 -13.072 36.541 1.00 97.06 945 TYR A C 1
ATOM 6898 O O . TYR A 1 945 ? -27.570 -13.056 37.742 1.00 97.06 945 TYR A O 1
ATOM 6906 N N . GLY A 1 946 ? -26.250 -13.759 36.046 1.00 96.69 946 GLY A N 1
ATOM 6907 C CA . GLY A 1 946 ? -25.302 -14.506 36.871 1.00 96.69 946 GLY A CA 1
ATOM 6908 C C . GLY A 1 946 ? -24.417 -13.564 37.683 1.00 96.69 946 GLY A C 1
ATOM 6909 O O . GLY A 1 946 ? -23.762 -12.691 37.111 1.00 96.69 946 GLY A O 1
ATOM 6910 N N . ILE A 1 947 ? -24.416 -13.714 39.008 1.00 98.50 947 ILE A N 1
ATOM 6911 C CA . ILE A 1 947 ? -23.753 -12.782 39.926 1.00 98.50 947 ILE A CA 1
ATOM 6912 C C . ILE A 1 947 ? -23.037 -13.544 41.046 1.00 98.50 947 ILE A C 1
ATOM 6914 O O . ILE A 1 947 ? -23.660 -14.337 41.751 1.00 98.50 947 ILE A O 1
ATOM 6918 N N . ASN A 1 948 ? -21.753 -13.247 41.255 1.00 98.06 948 ASN A N 1
ATOM 6919 C CA . ASN A 1 948 ? -20.904 -13.870 42.269 1.00 98.06 948 ASN A CA 1
ATOM 6920 C C . ASN A 1 948 ? -20.244 -12.815 43.171 1.00 98.06 948 ASN A C 1
ATOM 6922 O O . ASN A 1 948 ? -19.402 -12.039 42.726 1.00 98.06 948 ASN A O 1
ATOM 6926 N N . LEU A 1 949 ? -20.575 -12.827 44.458 1.00 97.81 949 LEU A N 1
ATOM 6927 C CA . LEU A 1 949 ? -19.821 -12.150 45.512 1.00 97.81 949 LEU A CA 1
ATOM 6928 C C . LEU A 1 949 ? -18.884 -13.167 46.169 1.00 97.81 949 LEU A C 1
ATOM 6930 O O . LEU A 1 949 ? -19.345 -14.180 46.691 1.00 97.81 949 LEU A O 1
ATOM 6934 N N . GLN A 1 950 ? -17.579 -12.921 46.106 1.00 97.00 950 GLN A N 1
ATOM 6935 C CA . GLN A 1 950 ? -16.525 -13.805 46.619 1.00 97.00 950 GLN A CA 1
ATOM 6936 C C . GLN A 1 950 ? -16.210 -13.528 48.105 1.00 97.00 950 GLN A C 1
ATOM 6938 O O . GLN A 1 950 ? -16.833 -12.678 48.744 1.00 97.00 950 GLN A O 1
ATOM 6943 N N . SER A 1 951 ? -15.230 -14.239 48.675 1.00 95.12 951 SER A N 1
ATOM 6944 C CA . SER A 1 951 ? -14.985 -14.284 50.129 1.00 95.12 951 SER A CA 1
ATOM 6945 C C . SER A 1 951 ? -14.619 -12.954 50.769 1.00 95.12 951 SER A C 1
ATOM 6947 O O . SER A 1 951 ? -14.925 -12.751 51.944 1.00 95.12 951 SER A O 1
ATOM 6949 N N . ASN A 1 952 ? -13.978 -12.060 50.017 1.00 94.75 952 ASN A N 1
ATOM 6950 C CA . ASN A 1 952 ? -13.568 -10.746 50.509 1.00 94.75 952 ASN A CA 1
ATOM 6951 C C . ASN A 1 952 ? -14.554 -9.641 50.111 1.00 94.75 952 ASN A C 1
ATOM 6953 O O . ASN A 1 952 ? -14.343 -8.480 50.458 1.00 94.75 952 ASN A O 1
ATOM 6957 N N . ALA A 1 953 ? -15.630 -9.989 49.400 1.00 97.44 953 ALA A N 1
ATOM 6958 C CA . ALA A 1 953 ? -16.518 -9.006 48.816 1.00 97.44 953 ALA A CA 1
ATOM 6959 C C . ALA A 1 953 ? -17.252 -8.193 49.889 1.00 97.44 953 ALA A C 1
ATOM 6961 O O . ALA A 1 953 ? -17.827 -8.743 50.832 1.00 97.44 953 ALA A O 1
ATOM 6962 N N . ILE A 1 954 ? -17.284 -6.874 49.719 1.00 98.12 954 ILE A N 1
ATOM 6963 C CA . ILE A 1 954 ? -18.083 -5.963 50.540 1.00 98.12 954 ILE A CA 1
ATOM 6964 C C . ILE A 1 954 ? -19.060 -5.257 49.612 1.00 98.12 954 ILE A C 1
ATOM 6966 O O . ILE A 1 954 ? -18.649 -4.460 48.779 1.00 98.12 954 ILE A O 1
ATOM 6970 N N . THR A 1 955 ? -20.354 -5.527 49.759 1.00 98.12 955 THR A N 1
ATOM 6971 C CA . THR A 1 955 ? -21.410 -4.802 49.041 1.00 98.12 955 THR A CA 1
ATOM 6972 C C . THR A 1 955 ? -22.253 -4.038 50.045 1.00 98.12 955 THR A C 1
ATOM 6974 O O . THR A 1 955 ? -22.929 -4.643 50.878 1.00 98.12 955 THR A O 1
ATOM 6977 N N . LYS A 1 956 ? -22.200 -2.707 49.973 1.00 97.94 956 LYS A N 1
ATOM 6978 C CA . LYS A 1 956 ? -22.925 -1.797 50.857 1.00 97.94 956 LYS A CA 1
ATOM 6979 C C . LYS A 1 956 ? -23.767 -0.825 50.043 1.00 97.94 956 LYS A C 1
ATOM 6981 O O . LYS A 1 956 ? -23.216 -0.134 49.194 1.00 97.94 956 LYS A O 1
ATOM 6986 N N . VAL A 1 957 ? -25.063 -0.739 50.331 1.00 98.12 957 VAL A N 1
ATOM 6987 C CA . VAL A 1 957 ? -25.973 0.261 49.738 1.00 98.12 957 VAL A CA 1
ATOM 6988 C C . VAL A 1 957 ? -26.785 0.985 50.814 1.00 98.12 957 VAL A C 1
ATOM 6990 O O . VAL A 1 957 ? -27.073 0.413 51.870 1.00 98.12 957 VAL A O 1
ATOM 6993 N N . GLY A 1 958 ? -27.135 2.247 50.554 1.00 97.19 958 GLY A N 1
ATOM 6994 C CA . GLY A 1 958 ? -27.947 3.083 51.442 1.00 97.19 958 GLY A CA 1
ATOM 6995 C C . GLY A 1 958 ? -29.450 2.785 51.386 1.00 97.19 958 GLY A C 1
ATOM 6996 O O . GLY A 1 958 ? -29.879 1.737 50.895 1.00 97.19 958 GLY A O 1
ATOM 6997 N N . ALA A 1 959 ? -30.259 3.721 51.884 1.00 96.44 959 ALA A N 1
ATOM 6998 C CA . ALA A 1 959 ? -31.712 3.602 51.930 1.00 96.44 959 ALA A CA 1
ATOM 6999 C C . ALA A 1 959 ? -32.318 3.552 50.519 1.00 96.44 959 ALA A C 1
ATOM 7001 O O . ALA A 1 959 ? -31.867 4.255 49.614 1.00 96.44 959 ALA A O 1
ATOM 7002 N N . GLY A 1 960 ? -33.310 2.692 50.298 1.00 96.00 960 GLY A N 1
ATOM 7003 C CA . GLY A 1 960 ? -33.922 2.431 48.987 1.00 96.00 960 GLY A CA 1
ATOM 7004 C C . GLY A 1 960 ? -32.979 1.800 47.958 1.00 96.00 960 GLY A C 1
ATOM 7005 O O . GLY A 1 960 ? -33.322 1.716 46.780 1.00 96.00 960 GLY A O 1
ATOM 7006 N N . GLY A 1 961 ? -31.763 1.420 48.364 1.00 97.25 961 GLY A N 1
ATOM 7007 C CA . GLY A 1 961 ? -30.766 0.801 47.499 1.00 97.25 961 GLY A CA 1
ATOM 7008 C C . GLY A 1 961 ? -30.948 -0.710 47.373 1.00 97.25 961 GLY A C 1
ATOM 7009 O O . GLY A 1 961 ? -31.537 -1.359 48.234 1.00 97.25 961 GLY A O 1
ATOM 7010 N N . THR A 1 962 ? -30.401 -1.292 46.307 1.00 98.31 962 THR A N 1
ATOM 7011 C CA . THR A 1 962 ? -30.373 -2.747 46.095 1.00 98.31 962 THR A CA 1
ATOM 7012 C C . THR A 1 962 ? -28.933 -3.244 46.004 1.00 98.31 962 THR A C 1
ATOM 7014 O O . THR A 1 962 ? -28.186 -2.808 45.135 1.00 98.31 962 THR A O 1
ATOM 7017 N N . GLY A 1 963 ? -28.517 -4.174 46.863 1.00 97.88 963 GLY A N 1
ATOM 7018 C CA . GLY A 1 963 ? -27.168 -4.746 46.796 1.00 97.88 963 GLY A CA 1
ATOM 7019 C C . GLY A 1 963 ? -26.953 -5.505 45.484 1.00 97.88 963 GLY A C 1
ATOM 7020 O O . GLY A 1 963 ? -26.055 -5.187 44.704 1.00 97.88 963 GLY A O 1
ATOM 7021 N N . VAL A 1 964 ? -27.830 -6.473 45.215 1.00 98.50 964 VAL A N 1
ATOM 7022 C CA . VAL A 1 964 ? -27.817 -7.309 44.011 1.00 98.50 964 VAL A CA 1
ATOM 7023 C C . VAL A 1 964 ? -29.201 -7.345 43.374 1.00 98.50 964 VAL A C 1
ATOM 7025 O O . VAL A 1 964 ? -30.148 -7.818 43.991 1.00 98.50 964 VAL A O 1
ATOM 7028 N N . TYR A 1 965 ? -29.311 -6.909 42.122 1.00 98.38 965 TYR A N 1
ATOM 7029 C CA . TYR A 1 965 ? -30.508 -7.041 41.296 1.00 98.38 965 TYR A CA 1
ATOM 7030 C C . TYR A 1 965 ? -30.255 -8.083 40.197 1.00 98.38 965 TYR A C 1
ATOM 7032 O O . TYR A 1 965 ? -29.460 -7.852 39.283 1.00 98.38 965 TYR A O 1
ATOM 7040 N N . SER A 1 966 ? -30.939 -9.228 40.250 1.00 97.94 966 SER A N 1
ATOM 7041 C CA . SER A 1 966 ? -30.790 -10.299 39.255 1.00 97.94 966 SER A CA 1
ATOM 7042 C C . SER A 1 966 ? -32.069 -10.530 38.453 1.00 97.94 966 SER A C 1
ATOM 7044 O O . SER A 1 966 ? -33.149 -10.759 38.999 1.00 97.94 966 SER A O 1
ATOM 7046 N N . LYS A 1 967 ? -31.925 -10.527 37.126 1.00 97.06 967 LYS A N 1
ATOM 7047 C CA . LYS A 1 967 ? -32.966 -10.852 36.141 1.00 97.06 967 LYS A CA 1
ATOM 7048 C C . LYS A 1 967 ? -33.053 -12.347 35.814 1.00 97.06 967 LYS A C 1
ATOM 7050 O O . LYS A 1 967 ? -33.884 -12.729 34.995 1.00 97.06 967 LYS A O 1
ATOM 7055 N N . GLY A 1 968 ? -32.212 -13.193 36.411 1.00 93.81 968 GLY A N 1
ATOM 7056 C CA . GLY A 1 968 ? -32.148 -14.632 36.132 1.00 93.81 968 GLY A CA 1
ATOM 7057 C C . GLY A 1 968 ? -30.751 -15.214 36.344 1.00 93.81 968 GLY A C 1
ATOM 7058 O O . GLY A 1 968 ? -29.814 -14.484 36.624 1.00 93.81 968 GLY A O 1
ATOM 7059 N N . GLY A 1 969 ? -30.580 -16.527 36.178 1.00 95.62 969 GLY A N 1
ATOM 7060 C CA . GLY A 1 969 ? -29.294 -17.193 36.431 1.00 95.62 969 GLY A CA 1
ATOM 7061 C C . GLY A 1 969 ? -29.021 -17.420 37.923 1.00 95.62 969 GLY A C 1
ATOM 7062 O O . GLY A 1 969 ? -29.926 -17.314 38.748 1.00 95.62 969 GLY A O 1
ATOM 7063 N N . ASN A 1 970 ? -27.786 -17.783 38.274 1.00 97.50 970 ASN A N 1
ATOM 7064 C CA . ASN A 1 970 ? -27.417 -18.067 39.663 1.00 97.50 970 ASN A CA 1
ATOM 7065 C C . ASN A 1 970 ? -26.829 -16.830 40.346 1.00 97.50 970 ASN A C 1
ATOM 7067 O O . ASN A 1 970 ? -25.990 -16.141 39.767 1.00 97.50 970 ASN A O 1
ATOM 7071 N N . VAL A 1 971 ? -27.238 -16.595 41.592 1.00 98.38 971 VAL A N 1
ATOM 7072 C CA . VAL A 1 971 ? -26.647 -15.584 42.474 1.00 98.38 971 VAL A CA 1
ATOM 7073 C C . VAL A 1 971 ? -25.952 -16.304 43.618 1.00 98.38 971 VAL A C 1
ATOM 7075 O O . VAL A 1 971 ? -26.584 -17.077 44.336 1.00 98.38 971 VAL A O 1
ATOM 7078 N N . THR A 1 972 ? -24.665 -16.044 43.808 1.00 98.19 972 THR A N 1
ATOM 7079 C CA . THR A 1 972 ? -23.881 -16.641 44.889 1.00 98.19 972 THR A CA 1
ATOM 7080 C C . THR A 1 972 ? -23.236 -15.546 45.722 1.00 98.19 972 THR A C 1
ATOM 7082 O O . THR A 1 972 ? -22.470 -14.745 45.200 1.00 98.19 972 THR A O 1
ATOM 7085 N N . VAL A 1 973 ? -23.517 -15.531 47.022 1.00 96.88 973 VAL A N 1
ATOM 7086 C CA . VAL A 1 973 ? -22.811 -14.719 48.015 1.00 96.88 973 VAL A CA 1
ATOM 7087 C C . VAL A 1 973 ? -21.964 -15.658 48.853 1.00 96.88 973 VAL A C 1
ATOM 7089 O O . VAL A 1 973 ? -22.500 -16.418 49.647 1.00 96.88 973 VAL A O 1
ATOM 7092 N N . ASN A 1 974 ? -20.657 -15.689 48.628 1.00 93.06 974 ASN A N 1
ATOM 7093 C CA . ASN A 1 974 ? -19.761 -16.700 49.173 1.00 93.06 974 ASN A CA 1
ATOM 7094 C C . ASN A 1 974 ? -18.735 -16.070 50.116 1.00 93.06 974 ASN A C 1
ATOM 7096 O O . ASN A 1 974 ? -17.626 -15.776 49.691 1.00 93.06 974 ASN A O 1
ATOM 7100 N N . GLY A 1 975 ? -19.094 -15.873 51.385 1.00 88.62 975 GLY A N 1
ATOM 7101 C CA . GLY A 1 975 ? -18.311 -15.087 52.342 1.00 88.62 975 GLY A CA 1
ATOM 7102 C C . GLY A 1 975 ? -18.577 -13.580 52.231 1.00 88.62 975 GLY A C 1
ATOM 7103 O O . GLY A 1 975 ? -19.609 -13.158 51.712 1.00 88.62 975 GLY A O 1
ATOM 7104 N N . GLY A 1 976 ? -17.680 -12.760 52.778 1.00 93.94 976 GLY A N 1
ATOM 7105 C CA . GLY A 1 976 ? -17.791 -11.303 52.695 1.00 93.94 976 GLY A CA 1
ATOM 7106 C C . GLY A 1 976 ? -18.940 -10.688 53.507 1.00 93.94 976 GLY A C 1
ATOM 7107 O O . GLY A 1 976 ? -19.484 -11.299 54.431 1.00 93.94 976 GLY A O 1
ATOM 7108 N N . THR A 1 977 ? -19.283 -9.441 53.175 1.00 97.06 977 THR A N 1
ATOM 7109 C CA . THR A 1 977 ? -20.316 -8.639 53.851 1.00 97.06 977 THR A CA 1
ATOM 7110 C C . THR A 1 977 ? -21.332 -8.088 52.855 1.00 97.06 977 THR A C 1
ATOM 7112 O O . THR A 1 977 ? -20.967 -7.376 51.919 1.00 97.06 977 THR A O 1
ATOM 7115 N N . LEU A 1 978 ? -22.615 -8.354 53.108 1.00 97.62 978 LEU A N 1
ATOM 7116 C CA . LEU A 1 978 ? -23.749 -7.723 52.431 1.00 97.62 978 LEU A CA 1
ATOM 7117 C C . LEU A 1 978 ? -24.469 -6.798 53.423 1.00 97.62 978 LEU A C 1
ATOM 7119 O O . LEU A 1 978 ? -25.045 -7.269 54.399 1.00 97.62 978 LEU A O 1
ATOM 7123 N N . SER A 1 979 ? -24.421 -5.488 53.194 1.00 97.00 979 SER A N 1
ATOM 7124 C CA . SER A 1 979 ? -24.991 -4.466 54.083 1.00 97.00 979 SER A CA 1
ATOM 7125 C C . SER A 1 979 ? -25.978 -3.589 53.319 1.00 97.00 979 SER A C 1
ATOM 7127 O O . SER A 1 979 ? -25.614 -2.968 52.320 1.00 97.00 979 SER A O 1
ATOM 7129 N N . VAL A 1 980 ? -27.236 -3.543 53.767 1.00 96.69 980 VAL A N 1
ATOM 7130 C CA . VAL A 1 980 ? -28.308 -2.841 53.047 1.00 96.69 980 VAL A CA 1
ATOM 7131 C C . VAL A 1 980 ? -29.131 -1.930 53.940 1.00 96.69 980 VAL A C 1
ATOM 7133 O O . VAL A 1 980 ? -29.629 -2.338 54.991 1.00 96.69 980 VAL A O 1
ATOM 7136 N N . GLY A 1 981 ? -29.272 -0.675 53.506 1.00 96.00 981 GLY A N 1
ATOM 7137 C CA . GLY A 1 981 ? -30.166 0.305 54.115 1.00 96.00 981 GLY A CA 1
ATOM 7138 C C . GLY A 1 981 ? -29.859 0.605 55.578 1.00 96.00 981 GLY A C 1
ATOM 7139 O O . GLY A 1 981 ? -30.760 0.983 56.317 1.00 96.00 981 GLY A O 1
ATOM 7140 N N . GLU A 1 982 ? -28.626 0.414 56.054 1.00 95.88 982 GLU A N 1
ATOM 7141 C CA . GLU A 1 982 ? -28.321 0.572 57.484 1.00 95.88 982 GLU A CA 1
ATOM 7142 C C . GLU A 1 982 ? -28.583 1.990 58.020 1.00 95.88 982 GLU A C 1
ATOM 7144 O O . GLU A 1 982 ? -28.781 2.149 59.223 1.00 95.88 982 GLU A O 1
ATOM 7149 N N . ASN A 1 983 ? -28.601 2.989 57.135 1.00 94.31 983 ASN A N 1
ATOM 7150 C CA . ASN A 1 983 ? -28.923 4.389 57.411 1.00 94.31 983 ASN A CA 1
ATOM 7151 C C . ASN A 1 983 ? -30.420 4.733 57.271 1.00 94.31 983 ASN A C 1
ATOM 7153 O O . ASN A 1 983 ? -30.791 5.882 57.499 1.00 94.31 983 ASN A O 1
ATOM 7157 N N . GLY A 1 984 ? -31.269 3.784 56.869 1.00 90.88 984 GLY A N 1
ATOM 7158 C CA . GLY A 1 984 ? -32.689 4.021 56.624 1.00 90.88 984 GLY A CA 1
ATOM 7159 C C . GLY A 1 984 ? -33.536 4.096 57.897 1.00 90.88 984 GLY A C 1
ATOM 7160 O O . GLY A 1 984 ? -33.295 3.392 58.886 1.00 90.88 984 GLY A O 1
ATOM 7161 N N . ALA A 1 985 ? -34.560 4.948 57.852 1.00 91.00 985 ALA A N 1
ATOM 7162 C CA . ALA A 1 985 ? -35.551 5.086 58.912 1.00 91.00 985 ALA A CA 1
ATOM 7163 C C . ALA A 1 985 ? -36.614 3.976 58.841 1.00 91.00 985 ALA A C 1
ATOM 7165 O O . ALA A 1 985 ? -36.918 3.448 57.769 1.00 91.00 985 ALA A O 1
ATOM 7166 N N . GLU A 1 986 ? -37.200 3.647 59.993 1.00 90.44 986 GLU A N 1
ATOM 7167 C CA . GLU A 1 986 ? -38.377 2.773 60.074 1.00 90.44 986 GLU A CA 1
ATOM 7168 C C . GLU A 1 986 ? -39.522 3.353 59.218 1.00 90.44 986 GLU A C 1
ATOM 7170 O O . GLU A 1 986 ? -39.734 4.565 59.168 1.00 90.44 986 GLU A O 1
ATOM 7175 N N . GLY A 1 987 ? -40.204 2.487 58.474 1.00 88.88 987 GLY A N 1
ATOM 7176 C CA . GLY A 1 987 ? -41.326 2.795 57.589 1.00 88.88 987 GLY A CA 1
ATOM 7177 C C . GLY A 1 987 ? -40.987 3.369 56.205 1.00 88.88 987 GLY A C 1
ATOM 7178 O O . GLY A 1 987 ? -41.913 3.603 55.436 1.00 88.88 987 GLY A O 1
ATOM 7179 N N . SER A 1 988 ? -39.716 3.628 55.864 1.00 89.06 988 SER A N 1
ATOM 7180 C CA . SER A 1 988 ? -39.368 4.327 54.600 1.00 89.06 988 SER A CA 1
ATOM 7181 C C . SER A 1 988 ? -38.047 3.907 53.941 1.00 89.06 988 SER A C 1
ATOM 7183 O O . SER A 1 988 ? -37.520 4.621 53.088 1.00 89.06 988 SER A O 1
ATOM 7185 N N . ASN A 1 989 ? -37.477 2.773 54.350 1.00 91.94 989 ASN A N 1
ATOM 7186 C CA . ASN A 1 989 ? -36.182 2.329 53.844 1.00 91.94 989 ASN A CA 1
ATOM 7187 C C . ASN A 1 989 ? -36.283 1.586 52.510 1.00 91.94 989 ASN A C 1
ATOM 7189 O O . ASN A 1 989 ? -35.616 1.981 51.566 1.00 91.94 989 ASN A O 1
ATOM 7193 N N . ASP A 1 990 ? -37.068 0.510 52.425 1.00 93.56 990 ASP A N 1
ATOM 7194 C CA . ASP A 1 990 ? -37.269 -0.302 51.212 1.00 93.56 990 ASP A CA 1
ATOM 7195 C C . ASP A 1 990 ? -35.979 -0.813 50.530 1.00 93.56 990 ASP A C 1
ATOM 7197 O O . ASP A 1 990 ? -35.998 -1.240 49.375 1.00 93.56 990 ASP A O 1
ATOM 7201 N N . ALA A 1 991 ? -34.835 -0.796 51.225 1.00 97.19 991 ALA A N 1
ATOM 7202 C CA . ALA A 1 991 ? -33.586 -1.334 50.698 1.00 97.19 991 ALA A CA 1
ATOM 7203 C C . ALA A 1 991 ? -33.628 -2.867 50.631 1.00 97.19 991 ALA A C 1
ATOM 7205 O O . ALA A 1 991 ? -34.223 -3.517 51.493 1.00 97.19 991 ALA A O 1
ATOM 7206 N N . VAL A 1 992 ? -32.950 -3.452 49.641 1.00 98.12 992 VAL A N 1
ATOM 7207 C CA . VAL A 1 992 ? -32.941 -4.904 49.411 1.00 98.12 992 VAL A CA 1
ATOM 7208 C C . VAL A 1 992 ? -31.517 -5.443 49.266 1.00 98.12 992 VAL A C 1
ATOM 7210 O O . VAL A 1 992 ? -30.738 -4.945 48.459 1.00 98.12 992 VAL A O 1
ATOM 7213 N N . GLY A 1 993 ? -31.169 -6.505 49.996 1.00 97.69 993 GLY A N 1
ATOM 7214 C CA . GLY A 1 993 ? -29.907 -7.239 49.833 1.00 97.69 993 GLY A CA 1
ATOM 7215 C C . GLY A 1 993 ? -29.785 -7.872 48.456 1.00 97.69 993 GLY A C 1
ATOM 7216 O O . GLY A 1 993 ? -28.946 -7.465 47.652 1.00 97.69 993 GLY A O 1
ATOM 7217 N N . VAL A 1 994 ? -30.644 -8.849 48.180 1.00 98.50 994 VAL A N 1
ATOM 7218 C CA . VAL A 1 994 ? -30.754 -9.507 46.875 1.00 98.50 994 VAL A CA 1
ATOM 7219 C C . VAL A 1 994 ? -32.197 -9.438 46.395 1.00 98.50 994 VAL A C 1
ATOM 7221 O O . VAL A 1 994 ? -33.085 -9.971 47.052 1.00 98.50 994 VAL A O 1
ATOM 7224 N N . TYR A 1 995 ? -32.419 -8.822 45.238 1.00 98.25 995 TYR A N 1
ATOM 7225 C CA . TYR A 1 995 ? -33.705 -8.751 44.554 1.00 98.25 995 TYR A CA 1
ATOM 7226 C C . TYR A 1 995 ? -33.655 -9.586 43.269 1.00 98.25 995 TYR A C 1
ATOM 7228 O O . TYR A 1 995 ? -32.966 -9.240 42.307 1.00 98.25 995 TYR A O 1
ATOM 7236 N N . TYR A 1 996 ? -34.352 -10.721 43.263 1.00 98.38 996 TYR A N 1
ATOM 7237 C CA . TYR A 1 996 ? -34.339 -11.705 42.183 1.00 98.38 996 TYR A CA 1
ATOM 7238 C C . TYR A 1 996 ? -35.694 -11.747 41.473 1.00 98.38 996 TYR A C 1
ATOM 7240 O O . TYR A 1 996 ? -36.689 -12.151 42.072 1.00 98.38 996 TYR A O 1
ATOM 7248 N N . VAL A 1 997 ? -35.735 -11.374 40.192 1.00 97.31 997 VAL A N 1
ATOM 7249 C CA . VAL A 1 997 ? -36.977 -11.331 39.385 1.00 97.31 997 VAL A CA 1
ATOM 7250 C C . VAL A 1 997 ? -37.029 -12.386 38.275 1.00 97.31 997 VAL A C 1
ATOM 7252 O O . VAL A 1 997 ? -38.029 -12.504 37.569 1.00 97.31 997 VAL A O 1
ATOM 7255 N N . GLY A 1 998 ? -35.945 -13.140 38.081 1.00 93.50 998 GLY A N 1
ATOM 7256 C CA . GLY A 1 998 ? -35.832 -14.139 37.018 1.00 93.50 998 GLY A CA 1
ATOM 7257 C C . GLY A 1 998 ? -36.631 -15.422 37.260 1.00 93.50 998 GLY A C 1
ATOM 7258 O O . GLY A 1 998 ? -37.129 -15.677 38.357 1.00 93.50 998 GLY A O 1
ATOM 7259 N N . ALA A 1 999 ? -36.734 -16.259 36.224 1.00 91.00 999 ALA A N 1
ATOM 7260 C CA . ALA A 1 999 ? -37.325 -17.598 36.297 1.00 91.00 999 ALA A CA 1
ATOM 7261 C C . ALA A 1 999 ? -36.247 -18.687 36.326 1.00 91.00 999 ALA A C 1
ATOM 7263 O O . ALA A 1 999 ? -35.316 -18.655 35.521 1.00 91.00 999 ALA A O 1
ATOM 7264 N N . GLY A 1 1000 ? -36.409 -19.673 37.215 1.00 91.50 1000 GLY A N 1
ATOM 7265 C CA . GLY A 1 1000 ? -35.404 -20.716 37.435 1.00 91.50 1000 GLY A CA 1
ATOM 7266 C C . GLY A 1 1000 ? -34.169 -20.209 38.191 1.00 91.50 1000 GLY A C 1
ATOM 7267 O O . GLY A 1 1000 ? -34.094 -19.041 38.545 1.00 91.50 1000 GLY A O 1
ATOM 7268 N N . GLY A 1 1001 ? -33.186 -21.079 38.433 1.00 95.06 1001 GLY A N 1
ATOM 7269 C CA . GLY A 1 1001 ? -31.907 -20.709 39.058 1.00 95.06 1001 GLY A CA 1
ATOM 7270 C C . GLY A 1 1001 ? -31.862 -20.839 40.585 1.00 95.06 1001 GLY A C 1
ATOM 7271 O O . GLY A 1 1001 ? -32.805 -21.294 41.238 1.00 95.06 1001 GLY A O 1
ATOM 7272 N N . THR A 1 1002 ? -30.706 -20.499 41.159 1.00 97.62 1002 THR A N 1
ATOM 7273 C CA . THR A 1 1002 ? -30.438 -20.595 42.602 1.00 97.62 1002 THR A CA 1
ATOM 7274 C C . THR A 1 1002 ? -29.816 -19.310 43.143 1.00 97.62 1002 THR A C 1
ATOM 7276 O O . THR A 1 1002 ? -28.837 -18.808 42.594 1.00 97.62 1002 THR A O 1
ATOM 7279 N N . VAL A 1 1003 ? -30.344 -18.831 44.268 1.00 98.31 1003 VAL A N 1
ATOM 7280 C CA . VAL A 1 1003 ? -29.733 -17.820 45.133 1.00 98.31 1003 VAL A CA 1
ATOM 7281 C C . VAL A 1 1003 ? -29.109 -18.540 46.328 1.00 98.31 1003 VAL A C 1
ATOM 7283 O O . VAL A 1 1003 ? -29.817 -19.120 47.149 1.00 98.31 1003 VAL A O 1
ATOM 7286 N N . THR A 1 1004 ? -27.782 -18.533 46.423 1.00 98.31 1004 THR A N 1
ATOM 7287 C CA . THR A 1 1004 ? -27.031 -19.130 47.536 1.00 98.31 1004 THR A CA 1
ATOM 7288 C C . THR A 1 1004 ? -26.373 -18.029 48.348 1.00 98.31 1004 THR A C 1
ATOM 7290 O O . THR A 1 1004 ? -25.516 -17.314 47.839 1.00 98.31 1004 THR A O 1
ATOM 7293 N N . ASN A 1 1005 ? -26.743 -17.912 49.616 1.00 97.75 1005 ASN A N 1
ATOM 7294 C CA . ASN A 1 1005 ? -26.135 -16.997 50.564 1.00 97.75 1005 ASN A CA 1
ATOM 7295 C C . ASN A 1 1005 ? -25.324 -17.766 51.611 1.00 97.75 1005 ASN A C 1
ATOM 7297 O O . ASN A 1 1005 ? -25.888 -18.404 52.495 1.00 97.75 1005 ASN A O 1
ATOM 7301 N N . ASN A 1 1006 ? -24.010 -17.618 51.534 1.00 96.69 1006 ASN A N 1
ATOM 7302 C CA . ASN A 1 1006 ? -23.004 -18.037 52.501 1.00 96.69 1006 ASN A CA 1
ATOM 7303 C C . ASN A 1 1006 ? -22.209 -16.818 53.007 1.00 96.69 1006 ASN A C 1
ATOM 7305 O O . ASN A 1 1006 ? -21.019 -16.938 53.300 1.00 96.69 1006 ASN A O 1
ATOM 7309 N N . ALA A 1 1007 ? -22.815 -15.625 53.039 1.00 96.31 1007 ALA A N 1
ATOM 7310 C CA . ALA A 1 1007 ? -22.133 -14.422 53.504 1.00 96.31 1007 ALA A CA 1
ATOM 7311 C C . ALA A 1 1007 ? -21.647 -14.580 54.948 1.00 96.31 1007 ALA A C 1
ATOM 7313 O O . ALA A 1 1007 ? -22.362 -15.157 55.775 1.00 96.31 1007 ALA A O 1
ATOM 7314 N N . ALA A 1 1008 ? -20.472 -14.023 55.262 1.00 96.56 1008 ALA A N 1
ATOM 7315 C CA . ALA A 1 1008 ? -19.973 -13.995 56.635 1.00 96.56 1008 ALA A CA 1
ATOM 7316 C C . ALA A 1 1008 ? -20.811 -13.032 57.489 1.00 96.56 1008 ALA A C 1
ATOM 7318 O O . ALA A 1 1008 ? -21.161 -13.364 58.618 1.00 96.56 1008 ALA A O 1
ATOM 7319 N N . ASN A 1 1009 ? -21.194 -11.888 56.910 1.00 96.56 1009 ASN A N 1
ATOM 7320 C CA . ASN A 1 1009 ? -22.067 -10.901 57.538 1.00 96.56 1009 ASN A CA 1
ATOM 7321 C C . ASN A 1 1009 ? -23.204 -10.494 56.593 1.00 96.56 1009 ASN A C 1
ATOM 7323 O O . ASN A 1 1009 ? -22.969 -10.172 55.426 1.00 96.56 1009 ASN A O 1
ATOM 7327 N N . VAL A 1 1010 ? -24.427 -10.445 57.124 1.00 97.88 1010 VAL A N 1
ATOM 7328 C CA . VAL A 1 1010 ? -25.586 -9.828 56.466 1.00 97.88 1010 VAL A CA 1
ATOM 7329 C C . VAL A 1 1010 ? -26.173 -8.798 57.422 1.00 97.88 1010 VAL A C 1
ATOM 7331 O O . VAL A 1 1010 ? -26.698 -9.162 58.473 1.00 97.88 1010 VAL A O 1
ATOM 7334 N N . ASN A 1 1011 ? -26.094 -7.521 57.050 1.00 97.06 1011 ASN A N 1
ATOM 7335 C CA . ASN A 1 1011 ? -26.631 -6.414 57.835 1.00 97.06 1011 ASN A CA 1
ATOM 7336 C C . ASN A 1 1011 ? -27.860 -5.837 57.131 1.00 97.06 1011 ASN A C 1
ATOM 7338 O O . ASN A 1 1011 ? -27.773 -5.410 55.979 1.00 97.06 1011 ASN A O 1
ATOM 7342 N N . ILE A 1 1012 ? -28.989 -5.798 57.838 1.00 96.94 1012 ILE A N 1
ATOM 7343 C CA . ILE A 1 1012 ? -30.271 -5.325 57.309 1.00 96.94 1012 ILE A CA 1
ATOM 7344 C C . ILE A 1 1012 ? -30.733 -4.136 58.157 1.00 96.94 1012 ILE A C 1
ATOM 7346 O O . ILE A 1 1012 ? -30.785 -4.218 59.387 1.00 96.94 1012 ILE A O 1
ATOM 7350 N N . GLY A 1 1013 ? -31.016 -3.010 57.501 1.00 96.38 1013 GLY A N 1
ATOM 7351 C CA . GLY A 1 1013 ? -31.566 -1.810 58.132 1.00 96.38 1013 GLY A CA 1
ATOM 7352 C C . GLY A 1 1013 ? -33.013 -1.962 58.617 1.00 96.38 1013 GLY A C 1
ATOM 7353 O O . GLY A 1 1013 ? -33.630 -3.014 58.469 1.00 96.38 1013 GLY A O 1
ATOM 7354 N N . ASN A 1 1014 ? -33.571 -0.892 59.190 1.00 95.69 1014 ASN A N 1
ATOM 7355 C CA . ASN A 1 1014 ? -35.002 -0.852 59.524 1.00 95.69 1014 ASN A CA 1
ATOM 7356 C C . ASN A 1 1014 ? -35.835 -0.883 58.239 1.00 95.69 1014 ASN A C 1
ATOM 7358 O O . ASN A 1 1014 ? -35.439 -0.220 57.290 1.00 95.69 1014 ASN A O 1
ATOM 7362 N N . SER A 1 1015 ? -36.960 -1.595 58.190 1.00 96.50 1015 SER A N 1
ATOM 7363 C CA . SER A 1 1015 ? -37.852 -1.656 57.016 1.00 96.50 1015 SER A CA 1
ATOM 7364 C C . SER A 1 1015 ? -37.152 -2.036 55.706 1.00 96.50 1015 SER A C 1
ATOM 7366 O O . SER A 1 1015 ? -37.519 -1.564 54.632 1.00 96.50 1015 SER A O 1
ATOM 7368 N N . ALA A 1 1016 ? -36.105 -2.857 55.803 1.00 97.38 1016 ALA A N 1
ATOM 7369 C CA . ALA A 1 1016 ? -35.340 -3.369 54.675 1.00 97.38 1016 ALA A CA 1
ATOM 7370 C C . ALA A 1 1016 ? -35.513 -4.887 54.538 1.00 97.38 1016 ALA A C 1
ATOM 7372 O O . ALA A 1 1016 ? -35.900 -5.590 55.477 1.00 97.38 1016 ALA A O 1
ATOM 7373 N N . TYR A 1 1017 ? -35.181 -5.391 53.356 1.00 98.12 1017 TYR A N 1
ATOM 7374 C CA . TYR A 1 1017 ? -35.310 -6.790 52.983 1.00 98.12 1017 TYR A CA 1
ATOM 7375 C C . TYR A 1 1017 ? -33.927 -7.411 52.769 1.00 98.12 1017 TYR A C 1
ATOM 7377 O O . TYR A 1 1017 ? -33.083 -6.853 52.070 1.00 98.12 1017 TYR A O 1
ATOM 7385 N N . GLY A 1 1018 ? -33.680 -8.592 53.331 1.00 97.75 1018 GLY A N 1
ATOM 7386 C CA . GLY A 1 1018 ? -32.453 -9.346 53.075 1.00 97.75 1018 GLY A CA 1
ATOM 7387 C C . GLY A 1 1018 ? -32.461 -9.953 51.673 1.00 97.75 1018 GLY A C 1
ATOM 7388 O O . GLY A 1 1018 ? -31.674 -9.572 50.809 1.00 97.75 1018 GLY A O 1
ATOM 7389 N N . PHE A 1 1019 ? -33.381 -10.883 51.435 1.00 98.56 1019 PHE A N 1
ATOM 7390 C CA . PHE A 1 1019 ? -33.498 -11.632 50.185 1.00 98.56 1019 PHE A CA 1
ATOM 7391 C C . PHE A 1 1019 ? -34.941 -11.607 49.693 1.00 98.56 1019 PHE A C 1
ATOM 7393 O O . PHE A 1 1019 ? -35.852 -11.946 50.441 1.00 98.56 1019 PHE A O 1
ATOM 7400 N N . VAL A 1 1020 ? -35.147 -11.236 48.434 1.00 98.50 1020 VAL A N 1
ATOM 7401 C CA . VAL A 1 1020 ? -36.462 -11.113 47.803 1.00 98.50 1020 VAL A CA 1
ATOM 7402 C C . VAL A 1 1020 ? -36.463 -11.898 46.498 1.00 98.50 1020 VAL A C 1
ATOM 7404 O O . VAL A 1 1020 ? -35.691 -11.604 45.586 1.00 98.50 1020 VAL A O 1
ATOM 7407 N N . VAL A 1 1021 ? -37.347 -12.888 46.399 1.00 98.06 1021 VAL A N 1
ATOM 7408 C CA . VAL A 1 1021 ? -37.620 -13.640 45.169 1.00 98.06 1021 VAL A CA 1
ATOM 7409 C C . VAL A 1 1021 ? -39.006 -13.253 44.659 1.00 98.06 1021 VAL A C 1
ATOM 7411 O O . VAL A 1 1021 ? -40.026 -13.654 45.221 1.00 98.06 1021 VAL A O 1
ATOM 7414 N N . GLN A 1 1022 ? -39.032 -12.468 43.585 1.00 96.25 1022 GLN A N 1
ATOM 7415 C CA . GLN A 1 1022 ? -40.230 -11.859 43.019 1.00 96.25 1022 GLN A CA 1
ATOM 7416 C C . GLN A 1 1022 ? -40.546 -12.465 41.645 1.00 96.25 1022 GLN A C 1
ATOM 7418 O O . GLN A 1 1022 ? -40.259 -11.876 40.604 1.00 96.25 1022 GLN A O 1
ATOM 7423 N N . ASN A 1 1023 ? -41.147 -13.654 41.635 1.00 93.69 1023 ASN A N 1
ATOM 7424 C CA . ASN A 1 1023 ? -41.579 -14.328 40.413 1.00 93.69 1023 ASN A CA 1
ATOM 7425 C C . ASN A 1 1023 ? -42.716 -15.325 40.682 1.00 93.69 1023 ASN A C 1
ATOM 7427 O O . ASN A 1 1023 ? -42.523 -16.540 40.646 1.00 93.69 1023 ASN A O 1
ATOM 7431 N N . GLU A 1 1024 ? -43.915 -14.820 40.971 1.00 94.25 1024 GLU A N 1
ATOM 7432 C CA . GLU A 1 1024 ? -45.002 -15.634 41.530 1.00 94.25 1024 GLU A CA 1
ATOM 7433 C C . GLU A 1 1024 ? -45.321 -16.903 40.720 1.00 94.25 1024 GLU A C 1
ATOM 7435 O O . GLU A 1 1024 ? -45.450 -17.991 41.285 1.00 94.25 1024 GLU A O 1
ATOM 7440 N N . LYS A 1 1025 ? -45.412 -16.761 39.392 1.00 93.38 1025 LYS A N 1
ATOM 7441 C CA . LYS A 1 1025 ? -45.870 -17.808 38.461 1.00 93.38 1025 LYS A CA 1
ATOM 7442 C C . LYS A 1 1025 ? -44.755 -18.423 37.609 1.00 93.38 1025 LYS A C 1
ATOM 7444 O O . LYS A 1 1025 ? -45.046 -19.234 36.734 1.00 93.38 1025 LYS A O 1
ATOM 7449 N N . GLY A 1 1026 ? -43.502 -18.017 37.801 1.00 92.81 1026 GLY A N 1
ATOM 7450 C CA . GLY A 1 1026 ? -42.385 -18.527 37.009 1.00 92.81 1026 GLY A CA 1
ATOM 7451 C C . GLY A 1 1026 ? -41.832 -19.863 37.500 1.00 92.81 1026 GLY A C 1
ATOM 7452 O O . GLY A 1 1026 ? -42.235 -20.394 38.537 1.00 92.81 1026 GLY A O 1
ATOM 7453 N N . ALA A 1 1027 ? -40.871 -20.398 36.741 1.00 96.00 1027 ALA A N 1
ATOM 7454 C CA . ALA A 1 1027 ? -40.153 -21.620 37.096 1.00 96.00 1027 ALA A CA 1
ATOM 7455 C C . ALA A 1 1027 ? -39.489 -21.515 38.481 1.00 96.00 1027 ALA A C 1
ATOM 7457 O O . ALA A 1 1027 ? -39.092 -20.428 38.901 1.00 96.00 1027 ALA A O 1
ATOM 7458 N N . ALA A 1 1028 ? -39.359 -22.660 39.156 1.00 96.50 1028 ALA A N 1
ATOM 7459 C CA . ALA A 1 1028 ? -38.887 -22.759 40.534 1.00 96.50 1028 ALA A CA 1
ATOM 7460 C C . ALA A 1 1028 ? -37.527 -22.074 40.753 1.00 96.50 1028 ALA A C 1
ATOM 7462 O O . ALA A 1 1028 ? -36.530 -22.445 40.131 1.00 96.50 1028 ALA A O 1
ATOM 7463 N N . VAL A 1 1029 ? -37.489 -21.118 41.681 1.00 97.75 1029 VAL A N 1
ATOM 7464 C CA . VAL A 1 1029 ? -36.261 -20.482 42.175 1.00 97.75 1029 VAL A CA 1
ATOM 7465 C C . VAL A 1 1029 ? -35.920 -21.062 43.544 1.00 97.75 1029 VAL A C 1
ATOM 7467 O O . VAL A 1 1029 ? -36.775 -21.161 44.428 1.00 97.75 1029 VAL A O 1
ATOM 7470 N N . THR A 1 1030 ? -34.660 -21.448 43.734 1.00 98.06 1030 THR A N 1
ATOM 7471 C CA . THR A 1 1030 ? -34.172 -21.967 45.019 1.00 98.06 1030 THR A CA 1
ATOM 7472 C C . THR A 1 1030 ? -33.398 -20.892 45.776 1.00 98.06 1030 THR A C 1
ATOM 7474 O O . THR A 1 1030 ? -32.386 -20.416 45.277 1.00 98.06 1030 THR A O 1
ATOM 7477 N N . LEU A 1 1031 ? -33.818 -20.551 46.994 1.00 98.44 1031 LEU A N 1
ATOM 7478 C CA . LEU A 1 1031 ? -33.071 -19.708 47.929 1.00 98.44 1031 LEU A CA 1
ATOM 7479 C C . LEU A 1 1031 ? -32.471 -20.575 49.044 1.00 98.44 1031 LEU A C 1
ATOM 7481 O O . LEU A 1 1031 ? -33.197 -21.273 49.748 1.00 98.44 1031 LEU A O 1
ATOM 7485 N N . LYS A 1 1032 ? -31.150 -20.521 49.224 1.00 98.38 1032 LYS A N 1
ATOM 7486 C CA . LYS A 1 1032 ? -30.420 -21.181 50.319 1.00 98.38 1032 LYS A CA 1
ATOM 7487 C C . LYS A 1 1032 ? -29.676 -20.139 51.140 1.00 98.38 1032 LYS A C 1
ATOM 7489 O O . LYS A 1 1032 ? -28.929 -19.353 50.564 1.00 98.38 1032 LYS A O 1
ATOM 7494 N N . THR A 1 1033 ? -29.833 -20.152 52.459 1.00 98.12 1033 THR A N 1
ATOM 7495 C CA . THR A 1 1033 ? -29.184 -19.185 53.358 1.00 98.12 1033 THR A CA 1
ATOM 7496 C C . THR A 1 1033 ? -28.429 -19.874 54.491 1.00 98.12 1033 THR A C 1
ATOM 7498 O O . THR A 1 1033 ? -28.986 -20.744 55.156 1.00 98.12 1033 THR A O 1
ATOM 7501 N N . SER A 1 1034 ? -27.167 -19.493 54.717 1.00 97.06 1034 SER A N 1
ATOM 7502 C CA . SER A 1 1034 ? -26.267 -20.128 55.693 1.00 97.06 1034 SER A CA 1
ATOM 7503 C C . SER A 1 1034 ? -25.388 -19.160 56.505 1.00 97.06 1034 SER A C 1
ATOM 7505 O O . SER A 1 1034 ? -24.499 -19.603 57.227 1.00 97.06 1034 SER A O 1
ATOM 7507 N N . THR A 1 1035 ? -25.655 -17.848 56.461 1.00 96.75 1035 THR A N 1
ATOM 7508 C CA . THR A 1 1035 ? -24.965 -16.845 57.299 1.00 96.75 1035 THR A CA 1
ATOM 7509 C C . THR A 1 1035 ? -25.009 -17.221 58.791 1.00 96.75 1035 THR A C 1
ATOM 7511 O O . THR A 1 1035 ? -26.108 -17.492 59.287 1.00 96.75 1035 THR A O 1
ATOM 7514 N N . PRO A 1 1036 ? -23.868 -17.214 59.518 1.00 95.88 1036 PRO A N 1
ATOM 7515 C CA . PRO A 1 1036 ? -23.795 -17.705 60.897 1.00 95.88 1036 PRO A CA 1
ATOM 7516 C C . PRO A 1 1036 ? -24.734 -17.008 61.880 1.00 95.88 1036 PRO A C 1
ATOM 7518 O O . PRO A 1 1036 ? -25.304 -17.667 62.744 1.00 95.88 1036 PRO A O 1
ATOM 7521 N N . ASN A 1 1037 ? -24.890 -15.687 61.765 1.00 95.06 1037 ASN A N 1
ATOM 7522 C CA . ASN A 1 1037 ? -25.775 -14.897 62.611 1.00 95.06 1037 ASN A CA 1
ATOM 7523 C C . ASN A 1 1037 ? -26.271 -13.667 61.843 1.00 95.06 1037 ASN A C 1
ATOM 7525 O O . ASN A 1 1037 ? -25.472 -12.947 61.245 1.00 95.06 1037 ASN A O 1
ATOM 7529 N N . VAL A 1 1038 ? -27.580 -13.436 61.863 1.00 97.62 1038 VAL A N 1
ATOM 7530 C CA . VAL A 1 1038 ? -28.226 -12.253 61.295 1.00 97.62 1038 VAL A CA 1
ATOM 7531 C C . VAL A 1 1038 ? -29.140 -11.647 62.349 1.00 97.62 1038 VAL A C 1
ATOM 7533 O O . VAL A 1 1038 ? -29.991 -12.341 62.902 1.00 97.62 1038 VAL A O 1
ATOM 7536 N N . THR A 1 1039 ? -28.999 -10.347 62.597 1.00 96.69 1039 THR A N 1
ATOM 7537 C CA . THR A 1 1039 ? -29.847 -9.610 63.541 1.00 96.69 1039 THR A CA 1
ATOM 7538 C C . THR A 1 1039 ? -30.763 -8.660 62.784 1.00 96.69 1039 THR A C 1
ATOM 7540 O O . THR A 1 1039 ? -30.293 -7.749 62.105 1.00 96.69 1039 THR A O 1
ATOM 7543 N N . LEU A 1 1040 ? -32.071 -8.859 62.926 1.00 96.12 1040 LEU A N 1
ATOM 7544 C CA . LEU A 1 1040 ? -33.107 -7.996 62.369 1.00 96.12 1040 LEU A CA 1
ATOM 7545 C C . LEU A 1 1040 ? -33.422 -6.835 63.318 1.00 96.12 1040 LEU A C 1
ATOM 7547 O O . LEU A 1 1040 ? -33.473 -7.014 64.540 1.00 96.12 1040 LEU A O 1
ATOM 7551 N N . ARG A 1 1041 ? -33.615 -5.645 62.740 1.00 94.88 1041 ARG A N 1
ATOM 7552 C CA . ARG A 1 1041 ? -33.914 -4.399 63.463 1.00 94.88 1041 ARG A CA 1
ATOM 7553 C C . ARG A 1 1041 ? -35.429 -4.198 63.576 1.00 94.88 1041 ARG A C 1
ATOM 7555 O O . ARG A 1 1041 ? -36.070 -5.069 64.149 1.00 94.88 1041 ARG A O 1
ATOM 7562 N N . ASN A 1 1042 ? -35.998 -3.082 63.118 1.00 95.44 1042 ASN A N 1
ATOM 7563 C CA . ASN A 1 1042 ? -37.452 -2.875 63.091 1.00 95.44 1042 ASN A CA 1
ATOM 7564 C C . ASN A 1 1042 ? -38.016 -3.113 61.689 1.00 95.44 1042 ASN A C 1
ATOM 7566 O O . ASN A 1 1042 ? -37.398 -2.697 60.712 1.00 95.44 1042 ASN A O 1
ATOM 7570 N N . ASP A 1 1043 ? -39.186 -3.743 61.606 1.00 95.50 1043 ASP A N 1
ATOM 7571 C CA . ASP A 1 1043 ? -39.978 -3.989 60.397 1.00 95.50 1043 ASP A CA 1
ATOM 7572 C C . ASP A 1 1043 ? -39.177 -4.609 59.232 1.00 95.50 1043 ASP A C 1
ATOM 7574 O O . ASP A 1 1043 ? -39.482 -4.394 58.060 1.00 95.50 1043 ASP A O 1
ATOM 7578 N N . ALA A 1 1044 ? -38.117 -5.362 59.534 1.00 96.62 1044 ALA A N 1
ATOM 7579 C CA . ALA A 1 1044 ? -37.247 -5.965 58.534 1.00 96.62 1044 ALA A CA 1
ATOM 7580 C C . ALA A 1 1044 ? -37.730 -7.365 58.138 1.00 96.62 1044 ALA A C 1
ATOM 7582 O O . ALA A 1 1044 ? -38.262 -8.124 58.953 1.00 96.62 1044 ALA A O 1
ATOM 7583 N N . VAL A 1 1045 ? -37.473 -7.745 56.888 1.00 97.75 1045 VAL A N 1
ATOM 7584 C CA . VAL A 1 1045 ? -37.785 -9.082 56.371 1.00 97.75 1045 VAL A CA 1
ATOM 7585 C C . VAL A 1 1045 ? -36.492 -9.766 55.958 1.00 97.75 1045 VAL A C 1
ATOM 7587 O O . VAL A 1 1045 ? -35.800 -9.294 55.060 1.00 97.75 1045 VAL A O 1
ATOM 7590 N N . TYR A 1 1046 ? -36.142 -10.891 56.583 1.00 98.31 1046 TYR A N 1
ATOM 7591 C CA . TYR A 1 1046 ? -34.914 -11.590 56.206 1.00 98.31 1046 TYR A CA 1
ATOM 7592 C C . TYR A 1 1046 ? -35.038 -12.243 54.825 1.00 98.31 1046 TYR A C 1
ATOM 7594 O O . TYR A 1 1046 ? -34.221 -11.968 53.946 1.00 98.31 1046 TYR A O 1
ATOM 7602 N N . ALA A 1 1047 ? -36.070 -13.062 54.612 1.00 98.25 1047 ALA A N 1
ATOM 7603 C CA . ALA A 1 1047 ? -36.335 -13.700 53.328 1.00 98.25 1047 ALA A CA 1
ATOM 7604 C C . ALA A 1 1047 ? -37.808 -13.565 52.929 1.00 98.25 1047 ALA A C 1
ATOM 7606 O O . ALA A 1 1047 ? -38.695 -13.966 53.678 1.00 98.25 1047 ALA A O 1
ATOM 7607 N N . TYR A 1 1048 ? -38.050 -13.059 51.723 1.00 98.25 1048 TYR A N 1
ATOM 7608 C CA . TYR A 1 1048 ? -39.352 -12.980 51.075 1.00 98.25 1048 TYR A CA 1
ATOM 7609 C C . TYR A 1 1048 ? -39.337 -13.747 49.747 1.00 98.25 1048 TYR A C 1
ATOM 7611 O O . TYR A 1 1048 ? -38.414 -13.596 48.946 1.00 98.25 1048 TYR A O 1
ATOM 7619 N N . SER A 1 1049 ? -40.373 -14.538 49.473 1.00 97.81 1049 SER A N 1
ATOM 7620 C CA . SER A 1 1049 ? -40.580 -15.162 48.165 1.00 97.81 1049 SER A CA 1
ATOM 7621 C C . SER A 1 1049 ? -42.059 -15.282 47.830 1.00 97.81 1049 SER A C 1
ATOM 7623 O O . SER A 1 1049 ? -42.815 -15.912 48.563 1.00 97.81 1049 SER A O 1
ATOM 7625 N N . ASN A 1 1050 ? -42.479 -14.773 46.675 1.00 97.00 1050 ASN A N 1
ATOM 7626 C CA . ASN A 1 1050 ? -43.811 -15.074 46.147 1.00 97.00 1050 ASN A CA 1
ATOM 7627 C C . ASN A 1 1050 ? -43.810 -16.234 45.134 1.00 97.00 1050 ASN A C 1
ATOM 7629 O O . ASN A 1 1050 ? -44.878 -16.617 44.662 1.00 97.00 1050 ASN A O 1
ATOM 7633 N N . ASN A 1 1051 ? -42.650 -16.819 44.804 1.00 97.31 1051 ASN A N 1
ATOM 7634 C CA . ASN A 1 1051 ? -42.549 -17.895 43.816 1.00 97.31 1051 ASN A CA 1
ATOM 7635 C C . ASN A 1 1051 ? -43.165 -19.198 44.350 1.00 97.31 1051 ASN A C 1
ATOM 7637 O O . ASN A 1 1051 ? -42.556 -19.904 45.154 1.00 97.31 1051 ASN A O 1
ATOM 7641 N N . ARG A 1 1052 ? -44.365 -19.536 43.864 1.00 96.31 1052 ARG A N 1
ATOM 7642 C CA . ARG A 1 1052 ? -45.152 -20.692 44.333 1.00 96.31 1052 ARG A CA 1
ATOM 7643 C C . ARG A 1 1052 ? -44.459 -22.033 44.083 1.00 96.31 1052 ARG A C 1
ATOM 7645 O O . ARG A 1 1052 ? -44.581 -22.954 44.880 1.00 96.31 1052 ARG A O 1
ATOM 7652 N N . ALA A 1 1053 ? -43.721 -22.138 42.978 1.00 96.56 1053 ALA A N 1
ATOM 7653 C CA . ALA A 1 1053 ? -42.960 -23.337 42.626 1.00 96.56 1053 ALA A CA 1
ATOM 7654 C C . ALA A 1 1053 ? -41.589 -23.416 43.326 1.00 96.56 1053 ALA A C 1
ATOM 7656 O O . ALA A 1 1053 ? -40.905 -24.430 43.219 1.00 96.56 1053 ALA A O 1
ATOM 7657 N N . GLY A 1 1054 ? -41.161 -22.340 43.990 1.00 97.19 1054 GLY A N 1
ATOM 7658 C CA . GLY A 1 1054 ? -39.816 -22.195 44.533 1.00 97.19 1054 GLY A CA 1
ATOM 7659 C C . GLY A 1 1054 ? -39.626 -22.848 45.893 1.00 97.19 1054 GLY A C 1
ATOM 7660 O O . GLY A 1 1054 ? -40.567 -23.331 46.530 1.00 97.19 1054 GLY A O 1
ATOM 7661 N N . SER A 1 1055 ? -38.382 -22.812 46.367 1.00 97.88 1055 SER A N 1
ATOM 7662 C CA . SER A 1 1055 ? -38.028 -23.324 47.690 1.00 97.88 1055 SER A CA 1
ATOM 7663 C C . SER A 1 1055 ? -37.089 -22.395 48.449 1.00 97.88 1055 SER A C 1
ATOM 7665 O O . SER A 1 1055 ? -36.147 -21.869 47.861 1.00 97.88 1055 SER A O 1
ATOM 7667 N N . VAL A 1 1056 ? -37.302 -22.252 49.758 1.00 98.62 1056 VAL A N 1
ATOM 7668 C CA . VAL A 1 1056 ? -36.421 -21.535 50.688 1.00 98.62 1056 VAL A CA 1
ATOM 7669 C C . VAL A 1 1056 ? -35.880 -22.517 51.725 1.00 98.62 1056 VAL A C 1
ATOM 7671 O O . VAL A 1 1056 ? -36.645 -23.074 52.511 1.00 98.62 1056 VAL A O 1
ATOM 7674 N N . THR A 1 1057 ? -34.564 -22.702 51.768 1.00 98.56 1057 THR A N 1
ATOM 7675 C CA . THR A 1 1057 ? -33.881 -23.494 52.799 1.00 98.56 1057 THR A CA 1
ATOM 7676 C C . THR A 1 1057 ? -33.027 -22.579 53.659 1.00 98.56 1057 THR A C 1
ATOM 7678 O O . THR A 1 1057 ? -32.011 -22.062 53.194 1.00 98.56 1057 THR A O 1
ATOM 7681 N N . ASN A 1 1058 ? -33.417 -22.413 54.922 1.00 98.31 1058 ASN A N 1
ATOM 7682 C CA . ASN A 1 1058 ? -32.687 -21.592 55.879 1.00 98.31 1058 ASN A CA 1
ATOM 7683 C C . ASN A 1 1058 ? -31.884 -22.446 56.859 1.00 98.31 1058 ASN A C 1
ATOM 7685 O O . ASN A 1 1058 ? -32.459 -23.234 57.604 1.00 98.31 1058 ASN A O 1
ATOM 7689 N N . THR A 1 1059 ? -30.574 -22.239 56.914 1.00 98.25 1059 THR A N 1
ATOM 7690 C CA . THR A 1 1059 ? -29.694 -22.707 57.995 1.00 98.25 1059 THR A CA 1
ATOM 7691 C C . THR A 1 1059 ? -29.083 -21.543 58.781 1.00 98.25 1059 THR A C 1
ATOM 7693 O O . THR A 1 1059 ? -28.334 -21.787 59.723 1.00 98.25 1059 THR A O 1
ATOM 7696 N N . SER A 1 1060 ? -29.390 -20.290 58.427 1.00 98.00 1060 SER A N 1
ATOM 7697 C CA . SER A 1 1060 ? -28.929 -19.109 59.160 1.00 98.00 1060 SER A CA 1
ATOM 7698 C C . SER A 1 1060 ? -29.594 -18.988 60.527 1.00 98.00 1060 SER A C 1
ATOM 7700 O O . SER A 1 1060 ? -30.790 -19.257 60.673 1.00 98.00 1060 SER A O 1
ATOM 7702 N N . VAL A 1 1061 ? -28.823 -18.533 61.520 1.00 97.94 1061 VAL A N 1
ATOM 7703 C CA . VAL A 1 1061 ? -29.366 -18.136 62.824 1.00 97.94 1061 VAL A CA 1
ATOM 7704 C C . VAL A 1 1061 ? -29.900 -16.714 62.717 1.00 97.94 1061 VAL A C 1
ATOM 7706 O O . VAL A 1 1061 ? -29.148 -15.798 62.384 1.00 97.94 1061 VAL A O 1
ATOM 7709 N N . LEU A 1 1062 ? -31.186 -16.533 63.008 1.00 98.25 1062 LEU A N 1
ATOM 7710 C CA . LEU A 1 1062 ? -31.860 -15.237 62.956 1.00 98.25 1062 LEU A CA 1
ATOM 7711 C C . LEU A 1 1062 ? -32.157 -14.755 64.377 1.00 98.25 1062 LEU A C 1
ATOM 7713 O O . LEU A 1 1062 ? -32.741 -15.491 65.168 1.00 98.25 1062 LEU A O 1
ATOM 7717 N N . ASN A 1 1063 ? -31.787 -13.521 64.693 1.00 97.50 1063 ASN A N 1
ATOM 7718 C CA . ASN A 1 1063 ? -32.084 -12.836 65.949 1.00 97.50 1063 ASN A CA 1
ATOM 7719 C C . ASN A 1 1063 ? -32.867 -11.546 65.665 1.00 97.50 1063 ASN A C 1
ATOM 7721 O O . ASN A 1 1063 ? -32.790 -11.019 64.556 1.00 97.50 1063 ASN A O 1
ATOM 7725 N N . SER A 1 1064 ? -33.580 -11.000 66.651 1.00 95.75 1064 SER A N 1
ATOM 7726 C CA . SER A 1 1064 ? -34.202 -9.671 66.547 1.00 95.75 1064 SER A CA 1
ATOM 7727 C C . SER A 1 1064 ? -33.808 -8.761 67.706 1.00 95.75 1064 SER A C 1
ATOM 7729 O O . SER A 1 1064 ? -33.785 -9.173 68.865 1.00 95.75 1064 SER A O 1
ATOM 7731 N N . THR A 1 1065 ? -33.544 -7.493 67.405 1.00 93.31 1065 THR A N 1
ATOM 7732 C CA . THR A 1 1065 ? -33.427 -6.420 68.408 1.00 93.31 1065 THR A CA 1
ATOM 7733 C C . THR A 1 1065 ? -34.580 -5.424 68.343 1.00 93.31 1065 THR A C 1
ATOM 7735 O O . THR A 1 1065 ? -34.768 -4.676 69.299 1.00 93.31 1065 THR A O 1
ATOM 7738 N N . GLY A 1 1066 ? -35.362 -5.427 67.260 1.00 91.50 1066 GLY A N 1
ATOM 7739 C CA . GLY A 1 1066 ? -36.532 -4.569 67.092 1.00 91.50 1066 GLY A CA 1
ATOM 7740 C C . GLY A 1 1066 ? -37.840 -5.331 66.868 1.00 91.50 1066 GLY A C 1
ATOM 7741 O O . GLY A 1 1066 ? -37.950 -6.535 67.130 1.00 91.50 1066 GLY A O 1
ATOM 7742 N N . ASN A 1 1067 ? -38.851 -4.590 66.425 1.00 94.88 1067 ASN A N 1
ATOM 7743 C CA . ASN A 1 1067 ? -40.254 -5.005 66.358 1.00 94.88 1067 ASN A CA 1
ATOM 7744 C C . ASN A 1 1067 ? -40.697 -5.315 64.919 1.00 94.88 1067 ASN A C 1
ATOM 7746 O O . ASN A 1 1067 ? -40.052 -4.868 63.981 1.00 94.88 1067 ASN A O 1
ATOM 7750 N N . GLY A 1 1068 ? -41.817 -6.023 64.741 1.00 95.31 1068 GLY A N 1
ATOM 7751 C CA . GLY A 1 1068 ? -42.502 -6.174 63.444 1.00 95.31 1068 GLY A CA 1
ATOM 7752 C C . GLY A 1 1068 ? -41.747 -6.949 62.354 1.00 95.31 1068 GLY A C 1
ATOM 7753 O O . GLY A 1 1068 ? -42.085 -6.846 61.178 1.00 95.31 1068 GLY A O 1
ATOM 7754 N N . ASN A 1 1069 ? -40.716 -7.711 62.711 1.00 97.12 1069 ASN A N 1
ATOM 7755 C CA . ASN A 1 1069 ? -39.866 -8.405 61.748 1.00 97.12 1069 ASN A CA 1
ATOM 7756 C C . ASN A 1 1069 ? -40.480 -9.707 61.234 1.00 97.12 1069 ASN A C 1
ATOM 7758 O O . ASN A 1 1069 ? -41.179 -10.406 61.967 1.00 97.12 1069 ASN A O 1
ATOM 7762 N N . TYR A 1 1070 ? -40.089 -10.102 60.023 1.00 97.75 1070 TYR A N 1
ATOM 7763 C CA . TYR A 1 1070 ? -40.384 -11.415 59.451 1.00 97.75 1070 TYR A CA 1
ATOM 7764 C C . TYR A 1 1070 ? -39.087 -12.173 59.166 1.00 97.75 1070 TYR A C 1
ATOM 7766 O O . TYR A 1 1070 ? -38.202 -11.682 58.464 1.00 97.75 1070 TYR A O 1
ATOM 7774 N N . GLY A 1 1071 ? -38.974 -13.397 59.679 1.00 97.81 1071 GLY A N 1
ATOM 7775 C CA . GLY A 1 1071 ? -37.844 -14.272 59.376 1.00 97.81 1071 GLY A CA 1
ATOM 7776 C C . GLY A 1 1071 ? -37.939 -14.793 57.945 1.00 97.81 1071 GLY A C 1
ATOM 7777 O O . GLY A 1 1071 ? -37.192 -14.384 57.061 1.00 97.81 1071 GLY A O 1
ATOM 7778 N N . ILE A 1 1072 ? -38.886 -15.690 57.687 1.00 98.38 1072 ILE A N 1
ATOM 7779 C CA . ILE A 1 1072 ? -39.100 -16.239 56.343 1.00 98.38 1072 ILE A CA 1
ATOM 7780 C C . ILE A 1 1072 ? -40.555 -16.051 55.955 1.00 98.38 1072 ILE A C 1
ATOM 7782 O O . ILE A 1 1072 ? -41.433 -16.579 56.621 1.00 98.38 1072 ILE A O 1
ATOM 7786 N N . TYR A 1 1073 ? -40.808 -15.358 54.855 1.00 97.62 1073 TYR A N 1
ATOM 7787 C CA . TYR A 1 1073 ? -42.132 -15.132 54.295 1.00 97.62 1073 TYR A CA 1
ATOM 7788 C C . TYR A 1 1073 ? -42.165 -15.713 52.874 1.00 97.62 1073 TYR A C 1
ATOM 7790 O O . TYR A 1 1073 ? -41.486 -15.207 51.988 1.00 97.62 1073 TYR A O 1
ATOM 7798 N N . SER A 1 1074 ? -42.899 -16.809 52.640 1.00 97.62 1074 SER A N 1
ATOM 7799 C CA . SER A 1 1074 ? -42.838 -17.519 51.355 1.00 97.62 1074 SER A CA 1
ATOM 7800 C C . SER A 1 1074 ? -44.155 -18.133 50.873 1.00 97.62 1074 SER A C 1
ATOM 7802 O O . SER A 1 1074 ? -44.914 -18.713 51.649 1.00 97.62 1074 SER A O 1
ATOM 7804 N N . ALA A 1 1075 ? -44.362 -18.085 49.556 1.00 96.75 1075 ALA A N 1
ATOM 7805 C CA . ALA A 1 1075 ? -45.419 -18.784 48.825 1.00 96.75 1075 ALA A CA 1
ATOM 7806 C C . ALA A 1 1075 ? -45.070 -20.225 48.410 1.00 96.75 1075 ALA A C 1
ATOM 7808 O O . ALA A 1 1075 ? -45.948 -20.980 48.002 1.00 96.75 1075 ALA A O 1
ATOM 7809 N N . GLY A 1 1076 ? -43.787 -20.590 48.451 1.00 96.06 1076 GLY A N 1
ATOM 7810 C CA . GLY A 1 1076 ? -43.288 -21.889 47.994 1.00 96.06 1076 GLY A CA 1
ATOM 7811 C C . GLY A 1 1076 ? -43.090 -22.903 49.123 1.00 96.06 1076 GLY A C 1
ATOM 7812 O O . GLY A 1 1076 ? -43.745 -22.859 50.167 1.00 96.06 1076 GLY A O 1
ATOM 7813 N N . THR A 1 1077 ? -42.139 -23.819 48.925 1.00 98.19 1077 THR A N 1
ATOM 7814 C CA . THR A 1 1077 ? -41.713 -24.769 49.965 1.00 98.19 1077 THR A CA 1
ATOM 7815 C C . THR A 1 1077 ? -40.656 -24.130 50.868 1.00 98.19 1077 THR A C 1
ATOM 7817 O O . THR A 1 1077 ? -39.630 -23.670 50.382 1.00 98.19 1077 THR A O 1
ATOM 7820 N N . VAL A 1 1078 ? -40.846 -24.119 52.185 1.00 98.69 1078 VAL A N 1
ATOM 7821 C CA . VAL A 1 1078 ? -39.852 -23.623 53.151 1.00 98.69 1078 VAL A CA 1
ATOM 7822 C C . VAL A 1 1078 ? -39.357 -24.761 54.031 1.00 98.69 1078 VAL A C 1
ATOM 7824 O O . VAL A 1 1078 ? -40.149 -25.534 54.562 1.00 98.69 1078 VAL A O 1
ATOM 7827 N N . THR A 1 1079 ? -38.043 -24.832 54.230 1.00 98.50 1079 THR A N 1
ATOM 7828 C CA . THR A 1 1079 ? -37.394 -25.688 55.229 1.00 98.50 1079 THR A CA 1
ATOM 7829 C C . THR A 1 1079 ? -36.514 -24.830 56.132 1.00 98.50 1079 THR A C 1
ATOM 7831 O O . THR A 1 1079 ? -35.476 -24.326 55.701 1.00 98.50 1079 THR A O 1
ATOM 7834 N N . ASN A 1 1080 ? -36.917 -24.663 57.392 1.00 98.44 1080 ASN A N 1
ATOM 7835 C CA . ASN A 1 1080 ? -36.122 -23.975 58.403 1.00 98.44 1080 ASN A CA 1
ATOM 7836 C C . ASN A 1 1080 ? -35.327 -24.977 59.250 1.00 98.44 1080 ASN A C 1
ATOM 7838 O O . ASN A 1 1080 ? -35.898 -25.715 60.048 1.00 98.44 1080 ASN A O 1
ATOM 7842 N N . ASN A 1 1081 ? -34.007 -24.953 59.101 1.00 98.31 1081 ASN A N 1
ATOM 7843 C CA . ASN A 1 1081 ? -33.037 -25.721 59.883 1.00 98.31 1081 ASN A CA 1
ATOM 7844 C C . ASN A 1 1081 ? -32.206 -24.829 60.829 1.00 98.31 1081 ASN A C 1
ATOM 7846 O O . ASN A 1 1081 ? -31.456 -25.349 61.651 1.00 98.31 1081 ASN A O 1
ATOM 7850 N N . GLY A 1 1082 ? -32.306 -23.502 60.704 1.00 97.44 1082 GLY A N 1
ATOM 7851 C CA . GLY A 1 1082 ? -31.625 -22.531 61.560 1.00 97.44 1082 GLY A CA 1
ATOM 7852 C C . GLY A 1 1082 ? -32.466 -22.115 62.770 1.00 97.44 1082 GLY A C 1
ATOM 7853 O O . GLY A 1 1082 ? -33.697 -22.131 62.730 1.00 97.44 1082 GLY A O 1
ATOM 7854 N N . ASN A 1 1083 ? -31.804 -21.720 63.859 1.00 98.06 1083 ASN A N 1
ATOM 7855 C CA . ASN A 1 1083 ? -32.503 -21.172 65.022 1.00 98.06 1083 ASN A CA 1
ATOM 7856 C C . ASN A 1 1083 ? -33.037 -19.768 64.707 1.00 98.06 1083 ASN A C 1
ATOM 7858 O O . ASN A 1 1083 ? -32.286 -18.918 64.234 1.00 98.06 1083 ASN A O 1
ATOM 7862 N N . ILE A 1 1084 ? -34.303 -19.512 65.029 1.00 98.56 1084 ILE A N 1
ATOM 7863 C CA . ILE A 1 1084 ? -34.916 -18.182 64.951 1.00 98.56 1084 ILE A CA 1
ATOM 7864 C C . ILE A 1 1084 ? -35.227 -17.734 66.377 1.00 98.56 1084 ILE A C 1
ATOM 7866 O O . ILE A 1 1084 ? -36.115 -18.279 67.028 1.00 98.56 1084 ILE A O 1
ATOM 7870 N N . ASN A 1 1085 ? -34.488 -16.759 66.888 1.00 97.69 1085 ASN A N 1
ATOM 7871 C CA . ASN A 1 1085 ? -34.698 -16.182 68.205 1.00 97.69 1085 ASN A CA 1
ATOM 7872 C C . ASN A 1 1085 ? -35.255 -14.764 68.089 1.00 97.69 1085 ASN A C 1
ATOM 7874 O O . ASN A 1 1085 ? -34.520 -13.779 68.109 1.00 97.69 1085 ASN A O 1
ATOM 7878 N N . PHE A 1 1086 ? -36.577 -14.686 68.019 1.00 98.00 1086 PHE A N 1
ATOM 7879 C CA . PHE A 1 1086 ? -37.338 -13.448 68.093 1.00 98.00 1086 PHE A CA 1
ATOM 7880 C C . PHE A 1 1086 ? -38.005 -13.250 69.458 1.00 98.00 1086 PHE A C 1
ATOM 7882 O O . PHE A 1 1086 ? -39.062 -12.630 69.546 1.00 98.00 1086 PHE A O 1
ATOM 7889 N N . GLY A 1 1087 ? -37.410 -13.791 70.530 1.00 94.38 1087 GLY A N 1
ATOM 7890 C CA . GLY A 1 1087 ? -37.907 -13.645 71.905 1.00 94.38 1087 GLY A CA 1
ATOM 7891 C C . GLY A 1 1087 ? -37.919 -12.196 72.405 1.00 94.38 1087 GLY A C 1
ATOM 7892 O O . GLY A 1 1087 ? -38.655 -11.862 73.331 1.00 94.38 1087 GLY A O 1
ATOM 7893 N N . THR A 1 1088 ? -37.122 -11.339 71.772 1.00 88.88 1088 THR A N 1
ATOM 7894 C CA . THR A 1 1088 ? -37.027 -9.898 72.003 1.00 88.88 1088 THR A CA 1
ATOM 7895 C C . THR A 1 1088 ? -37.739 -9.124 70.896 1.00 88.88 1088 THR A C 1
ATOM 7897 O O . THR A 1 1088 ? -37.684 -9.496 69.724 1.00 88.88 1088 THR A O 1
ATOM 7900 N N . GLY A 1 1089 ? -38.394 -8.024 71.268 1.00 91.44 1089 GLY A N 1
ATOM 7901 C CA . GLY A 1 1089 ? -39.238 -7.240 70.364 1.00 91.44 1089 GLY A CA 1
ATOM 7902 C C . GLY A 1 1089 ? -40.699 -7.701 70.337 1.00 91.44 1089 GLY A C 1
ATOM 7903 O O . GLY A 1 1089 ? -41.064 -8.755 70.865 1.00 91.44 1089 GLY A O 1
ATOM 7904 N N . ILE A 1 1090 ? -41.544 -6.856 69.755 1.00 95.25 1090 ILE A N 1
ATOM 7905 C CA . ILE A 1 1090 ? -42.999 -7.001 69.688 1.00 95.25 1090 ILE A CA 1
ATOM 7906 C C . ILE A 1 1090 ? -43.410 -7.265 68.240 1.00 95.25 1090 ILE A C 1
ATOM 7908 O O . ILE A 1 1090 ? -42.961 -6.573 67.328 1.00 95.25 1090 ILE A O 1
ATOM 7912 N N . GLY A 1 1091 ? -44.295 -8.236 68.020 1.00 96.12 1091 GLY A N 1
ATOM 7913 C CA . GLY A 1 1091 ? -44.897 -8.458 66.703 1.00 96.12 1091 GLY A CA 1
ATOM 7914 C C . GLY A 1 1091 ? -44.015 -9.161 65.676 1.00 96.12 1091 GLY A C 1
ATOM 7915 O O . GLY A 1 1091 ? -44.258 -9.021 64.484 1.00 96.12 1091 GLY A O 1
ATOM 7916 N N . ASN A 1 1092 ? -42.967 -9.858 66.114 1.00 97.62 1092 ASN A N 1
ATOM 7917 C CA . ASN A 1 1092 ? -42.067 -10.570 65.211 1.00 97.62 1092 ASN A CA 1
ATOM 7918 C C . ASN A 1 1092 ? -42.666 -11.927 64.795 1.00 97.62 1092 ASN A C 1
ATOM 7920 O O . ASN A 1 1092 ? -43.154 -12.684 65.639 1.00 97.62 1092 ASN A O 1
ATOM 7924 N N . VAL A 1 1093 ? -42.571 -12.262 63.508 1.00 98.19 1093 VAL A N 1
ATOM 7925 C CA . VAL A 1 1093 ? -43.067 -13.510 62.916 1.00 98.19 1093 VAL A CA 1
ATOM 7926 C C . VAL A 1 1093 ? -41.896 -14.367 62.442 1.00 98.19 1093 VAL A C 1
ATOM 7928 O O . VAL A 1 1093 ? -41.115 -13.953 61.586 1.00 98.19 1093 VAL A O 1
ATOM 7931 N N . GLY A 1 1094 ? -41.768 -15.585 62.972 1.00 97.81 1094 GLY A N 1
ATOM 7932 C CA . GLY A 1 1094 ? -40.674 -16.492 62.617 1.00 97.81 1094 GLY A CA 1
ATOM 7933 C C . GLY A 1 1094 ? -40.742 -16.955 61.160 1.00 97.81 1094 GLY A C 1
ATOM 7934 O O . GLY A 1 1094 ? -39.861 -16.642 60.357 1.00 97.81 1094 GLY A O 1
ATOM 7935 N N . VAL A 1 1095 ? -41.797 -17.696 60.809 1.00 98.50 1095 VAL A N 1
ATOM 7936 C CA . VAL A 1 1095 ? -42.028 -18.209 59.448 1.00 98.50 1095 VAL A CA 1
ATOM 7937 C C . VAL A 1 1095 ? -43.479 -17.979 59.030 1.00 98.50 1095 VAL A C 1
ATOM 7939 O O . VAL A 1 1095 ? -44.385 -18.323 59.777 1.00 98.50 1095 VAL A O 1
ATOM 7942 N N . TYR A 1 1096 ? -43.716 -17.458 57.829 1.00 98.12 1096 TYR A N 1
ATOM 7943 C CA . TYR A 1 1096 ? -45.040 -17.203 57.269 1.00 98.12 1096 TYR A CA 1
ATOM 7944 C C . TYR A 1 1096 ? -45.192 -17.860 55.888 1.00 98.12 1096 TYR A C 1
ATOM 7946 O O . TYR A 1 1096 ? -44.457 -17.540 54.953 1.00 98.12 1096 TYR A O 1
ATOM 7954 N N . SER A 1 1097 ? -46.142 -18.791 55.765 1.00 97.94 1097 SER A N 1
ATOM 7955 C CA . SER A 1 1097 ? -46.514 -19.457 54.515 1.00 97.94 1097 SER A CA 1
ATOM 7956 C C . SER A 1 1097 ? -47.811 -18.892 53.921 1.00 97.94 1097 SER A C 1
ATOM 7958 O O . SER A 1 1097 ? -48.819 -18.784 54.622 1.00 97.94 1097 SER A O 1
ATOM 7960 N N . ILE A 1 1098 ? -47.790 -18.577 52.625 1.00 95.75 1098 ILE A N 1
ATOM 7961 C CA . ILE A 1 1098 ? -48.909 -17.979 51.869 1.00 95.75 1098 ILE A CA 1
ATOM 7962 C C . ILE A 1 1098 ? -49.145 -18.688 50.529 1.00 95.75 1098 ILE A C 1
ATOM 7964 O O . ILE A 1 1098 ? -48.365 -19.556 50.142 1.00 95.75 1098 ILE A O 1
ATOM 7968 N N . LEU A 1 1099 ? -50.195 -18.306 49.796 1.00 94.62 1099 LEU A N 1
ATOM 7969 C CA . LEU A 1 1099 ? -50.492 -18.706 48.410 1.00 94.62 1099 LEU A CA 1
ATOM 7970 C C . LEU A 1 1099 ? -50.488 -20.223 48.132 1.00 94.62 1099 LEU A C 1
ATOM 7972 O O . LEU A 1 1099 ? -50.209 -20.656 47.008 1.00 94.62 1099 LEU A O 1
ATOM 7976 N N . GLY A 1 1100 ? -50.839 -21.027 49.137 1.00 94.00 1100 GLY A N 1
ATOM 7977 C CA . GLY A 1 1100 ? -50.867 -22.492 49.088 1.00 94.00 1100 GLY A CA 1
ATOM 7978 C C . GLY A 1 1100 ? -49.518 -23.166 49.372 1.00 94.00 1100 GLY A C 1
ATOM 7979 O O . GLY A 1 1100 ? -49.410 -24.385 49.242 1.00 94.00 1100 GLY A O 1
ATOM 7980 N N . GLY A 1 1101 ? -48.498 -22.399 49.764 1.00 96.62 1101 GLY A N 1
ATOM 7981 C CA . GLY A 1 1101 ? -47.165 -22.892 50.102 1.00 96.62 1101 GLY A CA 1
ATOM 7982 C C . GLY A 1 1101 ? -47.136 -23.836 51.304 1.00 96.62 1101 GLY A C 1
ATOM 7983 O O . GLY A 1 1101 ? -48.138 -24.054 51.989 1.00 96.62 1101 GLY A O 1
ATOM 7984 N N . THR A 1 1102 ? -45.965 -24.420 51.567 1.00 98.06 1102 THR A N 1
ATOM 7985 C CA . THR A 1 1102 ? -45.744 -25.297 52.728 1.00 98.06 1102 THR A CA 1
ATOM 7986 C C . THR A 1 1102 ? -44.432 -24.968 53.415 1.00 98.06 1102 THR A C 1
ATOM 7988 O O . THR A 1 1102 ? -43.378 -25.050 52.797 1.00 98.06 1102 THR A O 1
ATOM 7991 N N . ALA A 1 1103 ? -44.469 -24.667 54.709 1.00 98.50 1103 ALA A N 1
ATOM 7992 C CA . ALA A 1 1103 ? -43.298 -24.358 55.510 1.00 98.50 1103 ALA A CA 1
ATOM 7993 C C . ALA A 1 1103 ? -43.089 -25.355 56.651 1.00 98.50 1103 ALA A C 1
ATOM 7995 O O . ALA A 1 1103 ? -43.964 -25.551 57.488 1.00 98.50 1103 ALA A O 1
ATOM 7996 N N . THR A 1 1104 ? -41.900 -25.952 56.713 1.00 98.62 1104 THR A N 1
ATOM 7997 C CA . THR A 1 1104 ? -41.507 -26.920 57.740 1.00 98.62 1104 THR A CA 1
ATOM 7998 C C . THR A 1 1104 ? -40.401 -26.354 58.625 1.00 98.62 1104 THR A C 1
ATOM 8000 O O . THR A 1 1104 ? -39.375 -25.896 58.123 1.00 98.62 1104 THR A O 1
ATOM 8003 N N . ASN A 1 1105 ? -40.588 -26.413 59.942 1.00 98.56 1105 ASN A N 1
ATOM 8004 C CA . ASN A 1 1105 ? -39.574 -26.081 60.936 1.00 98.56 1105 ASN A CA 1
ATOM 8005 C C . ASN A 1 1105 ? -38.932 -27.347 61.522 1.00 98.56 1105 ASN A C 1
ATOM 8007 O O . ASN A 1 1105 ? -39.630 -28.218 62.040 1.00 98.56 1105 ASN A O 1
ATOM 8011 N N . ASN A 1 1106 ? -37.602 -27.414 61.495 1.00 98.38 1106 ASN A N 1
ATOM 8012 C CA . ASN A 1 1106 ? -36.787 -28.494 62.062 1.00 98.38 1106 ASN A CA 1
ATOM 8013 C C . ASN A 1 1106 ? -35.911 -28.038 63.238 1.00 98.38 1106 ASN A C 1
ATOM 8015 O O . ASN A 1 1106 ? -35.208 -28.866 63.815 1.00 98.38 1106 ASN A O 1
ATOM 8019 N N . ALA A 1 1107 ? -35.942 -26.747 63.582 1.00 98.00 1107 ALA A N 1
ATOM 8020 C CA . ALA A 1 1107 ? -35.066 -26.118 64.567 1.00 98.00 1107 ALA A CA 1
ATOM 8021 C C . ALA A 1 1107 ? -35.859 -25.397 65.672 1.00 98.00 1107 ALA A C 1
ATOM 8023 O O . ALA A 1 1107 ? -37.078 -25.558 65.798 1.00 98.00 1107 ALA A O 1
ATOM 8024 N N . ARG A 1 1108 ? -35.166 -24.619 66.516 1.00 98.56 1108 ARG A N 1
ATOM 8025 C CA . ARG A 1 1108 ? -35.805 -23.825 67.571 1.00 98.56 1108 ARG A CA 1
ATOM 8026 C C . ARG A 1 1108 ? -36.278 -22.477 67.027 1.00 98.56 1108 ARG A C 1
ATOM 8028 O O . ARG A 1 1108 ? -35.469 -21.706 66.517 1.00 98.56 1108 ARG A O 1
ATOM 8035 N N . ILE A 1 1109 ? -37.554 -22.170 67.232 1.00 98.62 1109 ILE A N 1
ATOM 8036 C CA . ILE A 1 1109 ? -38.142 -20.841 67.050 1.00 98.62 1109 ILE A CA 1
ATOM 8037 C C . ILE A 1 1109 ? -38.543 -20.307 68.434 1.00 98.62 1109 ILE A C 1
ATOM 8039 O O . ILE A 1 1109 ? -39.261 -20.987 69.156 1.00 98.62 1109 ILE A O 1
ATOM 8043 N N . THR A 1 1110 ? -38.095 -19.116 68.828 1.00 98.31 1110 THR A N 1
ATOM 8044 C CA . THR A 1 1110 ? -38.472 -18.447 70.090 1.00 98.31 1110 THR A CA 1
ATOM 8045 C C . THR A 1 1110 ? -39.112 -17.104 69.779 1.00 98.31 1110 THR A C 1
ATOM 8047 O O . THR A 1 1110 ? -38.518 -16.339 69.029 1.00 98.31 1110 THR A O 1
ATOM 8050 N N . ILE A 1 1111 ? -40.279 -16.801 70.352 1.00 97.50 1111 ILE A N 1
ATOM 8051 C CA . ILE A 1 1111 ? -41.106 -15.649 69.961 1.00 97.50 1111 ILE A CA 1
ATOM 8052 C C . ILE A 1 1111 ? -41.469 -14.749 71.146 1.00 97.50 1111 ILE A C 1
ATOM 8054 O O . ILE A 1 1111 ? -41.882 -15.218 72.213 1.00 97.50 1111 ILE A O 1
ATOM 8058 N N . GLY A 1 1112 ? -41.307 -13.444 70.923 1.00 95.75 1112 GLY A N 1
ATOM 8059 C CA . GLY A 1 1112 ? -41.583 -12.342 71.838 1.00 95.75 1112 GLY A CA 1
ATOM 8060 C C . GLY A 1 1112 ? -43.059 -11.954 71.900 1.00 95.75 1112 GLY A C 1
ATOM 8061 O O . GLY A 1 1112 ? -43.936 -12.729 71.533 1.00 95.75 1112 GLY A O 1
ATOM 8062 N N . ALA A 1 1113 ? -43.356 -10.784 72.465 1.00 96.62 1113 ALA A N 1
ATOM 8063 C CA . ALA A 1 1113 ? -44.727 -10.388 72.801 1.00 96.62 1113 ALA A CA 1
ATOM 8064 C C . ALA A 1 1113 ? -45.545 -9.940 71.577 1.00 96.62 1113 ALA A C 1
ATOM 8066 O O . ALA A 1 1113 ? -44.996 -9.503 70.566 1.00 96.62 1113 ALA A O 1
ATOM 8067 N N . SER A 1 1114 ? -46.871 -10.002 71.700 1.00 96.88 1114 SER A N 1
ATOM 8068 C CA . SER A 1 1114 ? -47.804 -9.338 70.784 1.00 96.88 1114 SER A CA 1
ATOM 8069 C C . SER A 1 1114 ? -48.332 -8.041 71.394 1.00 96.88 1114 SER A C 1
ATOM 8071 O O . SER A 1 1114 ? -48.588 -7.975 72.599 1.00 96.88 1114 SER A O 1
ATOM 8073 N N . ASP A 1 1115 ? -48.608 -7.063 70.542 1.00 94.31 1115 ASP A N 1
ATOM 8074 C CA . ASP A 1 1115 ? -49.426 -5.891 70.826 1.00 94.31 1115 ASP A CA 1
ATOM 8075 C C . ASP A 1 1115 ? -50.597 -5.855 69.841 1.00 94.31 1115 ASP A C 1
ATOM 8077 O O . ASP A 1 1115 ? -50.490 -5.376 68.713 1.00 94.31 1115 ASP A O 1
ATOM 8081 N N . ALA A 1 1116 ? -51.728 -6.411 70.274 1.00 86.69 1116 ALA A N 1
ATOM 8082 C CA . ALA A 1 1116 ? -52.930 -6.480 69.453 1.00 86.69 1116 ALA A CA 1
ATOM 8083 C C . ALA A 1 1116 ? -53.533 -5.095 69.163 1.00 86.69 1116 ALA A C 1
ATOM 8085 O O . ALA A 1 1116 ? -54.188 -4.945 68.138 1.00 86.69 1116 ALA A O 1
ATOM 8086 N N . ALA A 1 1117 ? -53.315 -4.094 70.029 1.00 87.44 1117 ALA A N 1
ATOM 8087 C CA . ALA A 1 1117 ? -53.831 -2.741 69.810 1.00 87.44 1117 ALA A CA 1
ATOM 8088 C C . ALA A 1 1117 ? -53.095 -2.040 68.660 1.00 87.44 1117 ALA A C 1
ATOM 8090 O O . ALA A 1 1117 ? -53.697 -1.257 67.931 1.00 87.44 1117 ALA A O 1
ATOM 8091 N N . ALA A 1 1118 ? -51.814 -2.368 68.478 1.00 86.69 1118 ALA A N 1
ATOM 8092 C CA . ALA A 1 1118 ? -50.992 -1.919 67.360 1.00 86.69 1118 ALA A CA 1
ATOM 8093 C C . ALA A 1 1118 ? -50.970 -2.908 66.175 1.00 86.69 1118 ALA A C 1
ATOM 8095 O O . ALA A 1 1118 ? -50.141 -2.758 65.282 1.00 86.69 1118 ALA A O 1
ATOM 8096 N N . GLU A 1 1119 ? -51.822 -3.944 66.183 1.00 88.88 1119 GLU A N 1
ATOM 8097 C CA . GLU A 1 1119 ? -51.858 -5.026 65.180 1.00 88.88 1119 GLU A CA 1
ATOM 8098 C C . GLU A 1 1119 ? -50.507 -5.753 64.970 1.00 88.88 1119 GLU A C 1
ATOM 8100 O O . GLU A 1 1119 ? -50.251 -6.354 63.926 1.00 88.88 1119 GLU A O 1
ATOM 8105 N N . LYS A 1 1120 ? -49.632 -5.749 65.985 1.00 92.75 1120 LYS A N 1
ATOM 8106 C CA . LYS A 1 1120 ? -48.305 -6.382 65.964 1.00 92.75 1120 LYS A CA 1
ATOM 8107 C C . LYS A 1 1120 ? -48.352 -7.736 66.677 1.00 92.75 1120 LYS A C 1
ATOM 8109 O O . LYS A 1 1120 ? -48.247 -7.808 67.899 1.00 92.75 1120 LYS A O 1
ATOM 8114 N N . PHE A 1 1121 ? -48.478 -8.834 65.932 1.00 93.94 1121 PHE A N 1
ATOM 8115 C CA . PHE A 1 1121 ? -48.621 -10.184 66.503 1.00 93.94 1121 PHE A CA 1
ATOM 8116 C C . PHE A 1 1121 ? -47.308 -10.972 66.505 1.00 93.94 1121 PHE A C 1
ATOM 8118 O O . PHE A 1 1121 ? -46.719 -11.216 65.457 1.00 93.94 1121 PHE A O 1
ATOM 8125 N N . GLY A 1 1122 ? -46.848 -11.384 67.690 1.00 97.00 1122 GLY A N 1
ATOM 8126 C CA . GLY A 1 1122 ? -45.712 -12.290 67.835 1.00 97.00 1122 GLY A CA 1
ATOM 8127 C C . GLY A 1 1122 ? -46.139 -13.715 67.495 1.00 97.00 1122 GLY A C 1
ATOM 8128 O O . GLY A 1 1122 ? -46.921 -14.306 68.245 1.00 97.00 1122 GLY A O 1
ATOM 8129 N N . ILE A 1 1123 ? -45.650 -14.266 66.378 1.00 98.19 1123 ILE A N 1
ATOM 8130 C CA . ILE A 1 1123 ? -46.071 -15.583 65.870 1.00 98.19 1123 ILE A CA 1
ATOM 8131 C C . ILE A 1 1123 ? -44.864 -16.464 65.517 1.00 98.19 1123 ILE A C 1
ATOM 8133 O O . ILE A 1 1123 ? -43.960 -16.046 64.801 1.00 98.19 1123 ILE A O 1
ATOM 8137 N N . GLY A 1 1124 ? -44.857 -17.720 65.972 1.00 97.81 1124 GLY A N 1
ATOM 8138 C CA . GLY A 1 1124 ? -43.811 -18.693 65.626 1.00 97.81 1124 GLY A CA 1
ATOM 8139 C C . GLY A 1 1124 ? -43.857 -19.088 64.165 1.00 97.81 1124 GLY A C 1
ATOM 8140 O O . GLY A 1 1124 ? -42.911 -18.857 63.410 1.00 97.81 1124 GLY A O 1
ATOM 8141 N N . MET A 1 1125 ? -44.984 -19.667 63.771 1.00 98.69 1125 MET A N 1
ATOM 8142 C CA . MET A 1 1125 ? -45.275 -20.025 62.391 1.00 98.69 1125 MET A CA 1
ATOM 8143 C C . MET A 1 1125 ? -46.689 -19.568 62.020 1.00 98.69 1125 MET A C 1
ATOM 8145 O O . MET A 1 1125 ? -47.618 -19.792 62.790 1.00 98.69 1125 MET A O 1
ATOM 8149 N N . ALA A 1 1126 ? -46.864 -18.955 60.853 1.00 98.06 1126 ALA A N 1
ATOM 8150 C CA . ALA A 1 1126 ? -48.140 -18.456 60.343 1.00 98.06 1126 ALA A CA 1
ATOM 8151 C C . ALA A 1 1126 ? -48.488 -19.077 58.976 1.00 98.06 1126 ALA A C 1
ATOM 8153 O O . ALA A 1 1126 ? -47.593 -19.331 58.167 1.00 98.06 1126 ALA A O 1
ATOM 8154 N N . ALA A 1 1127 ? -49.775 -19.300 58.707 1.00 97.56 1127 ALA A N 1
ATOM 8155 C CA . ALA A 1 1127 ? -50.293 -19.845 57.451 1.00 97.56 1127 ALA A CA 1
ATOM 8156 C C . ALA A 1 1127 ? -51.578 -19.137 56.985 1.00 97.56 1127 ALA A C 1
ATOM 8158 O O . ALA A 1 1127 ? -52.547 -19.047 57.743 1.00 97.56 1127 ALA A O 1
ATOM 8159 N N . GLY A 1 1128 ? -51.596 -18.705 55.720 1.00 94.06 1128 GLY A N 1
ATOM 8160 C CA . GLY A 1 1128 ? -52.748 -18.070 55.068 1.00 94.06 1128 GLY A CA 1
ATOM 8161 C C . GLY A 1 1128 ? -53.013 -16.629 55.516 1.00 94.06 1128 GLY A C 1
ATOM 8162 O O . GLY A 1 1128 ? -52.296 -16.070 56.347 1.00 94.06 1128 GLY A O 1
ATOM 8163 N N . TYR A 1 1129 ? -54.047 -16.002 54.956 1.00 91.25 1129 TYR A N 1
ATOM 8164 C CA . TYR A 1 1129 ? -54.434 -14.625 55.283 1.00 91.25 1129 TYR A CA 1
ATOM 8165 C C . TYR A 1 1129 ? -55.954 -14.458 55.217 1.00 91.25 1129 TYR A C 1
ATOM 8167 O O . TYR A 1 1129 ? -56.559 -14.553 54.144 1.00 91.25 1129 TYR A O 1
ATOM 8175 N N . LYS A 1 1130 ? -56.564 -14.175 56.376 1.00 89.19 1130 LYS A N 1
ATOM 8176 C CA . LYS A 1 1130 ? -58.020 -14.050 56.558 1.00 89.19 1130 LYS A CA 1
ATOM 8177 C C . LYS A 1 1130 ? -58.757 -15.194 55.841 1.00 89.19 1130 LYS A C 1
ATOM 8179 O O . LYS A 1 1130 ? -58.422 -16.349 56.053 1.00 89.19 1130 LYS A O 1
ATOM 8184 N N . SER A 1 1131 ? -59.743 -14.892 55.000 1.00 87.50 1131 SER A N 1
ATOM 8185 C CA . SER A 1 1131 ? -60.462 -15.862 54.163 1.00 87.50 1131 SER A CA 1
ATOM 8186 C C . SER A 1 1131 ? -59.995 -15.885 52.701 1.00 87.50 1131 SER A C 1
ATOM 8188 O O . SER A 1 1131 ? -60.568 -16.617 51.898 1.00 87.50 1131 SER A O 1
ATOM 8190 N N . SER A 1 1132 ? -58.996 -15.075 52.334 1.00 87.00 1132 SER A N 1
ATOM 8191 C CA . SER A 1 1132 ? -58.609 -14.819 50.938 1.00 87.00 1132 SER A CA 1
ATOM 8192 C C . SER A 1 1132 ? -57.361 -15.570 50.479 1.00 87.00 1132 SER A C 1
ATOM 8194 O O . SER A 1 1132 ? -57.078 -15.586 49.285 1.00 87.00 1132 SER A O 1
ATOM 8196 N N . ASP A 1 1133 ? -56.600 -16.152 51.405 1.00 92.38 1133 ASP A N 1
ATOM 8197 C CA . ASP A 1 1133 ? -55.370 -16.876 51.095 1.00 92.38 1133 ASP A CA 1
ATOM 8198 C C . ASP A 1 1133 ? -55.224 -18.141 51.948 1.00 92.38 1133 ASP A C 1
ATOM 8200 O O . ASP A 1 1133 ? -55.815 -18.248 53.023 1.00 92.38 1133 ASP A O 1
ATOM 8204 N N . SER A 1 1134 ? -54.410 -19.082 51.471 1.00 94.25 1134 SER A N 1
ATOM 8205 C CA . SER A 1 1134 ? -54.125 -20.353 52.132 1.00 94.25 1134 SER A CA 1
ATOM 8206 C C . SER A 1 1134 ? -52.625 -20.581 52.321 1.00 94.25 1134 SER A C 1
ATOM 8208 O O . SER A 1 1134 ? -51.803 -20.037 51.590 1.00 94.25 1134 SER A O 1
ATOM 8210 N N . GLY A 1 1135 ? -52.243 -21.412 53.285 1.00 96.62 1135 GLY A N 1
ATOM 8211 C CA . GLY A 1 1135 ? -50.856 -21.835 53.475 1.00 96.62 1135 GLY A CA 1
ATOM 8212 C C . GLY A 1 1135 ? -50.754 -23.028 54.414 1.00 96.62 1135 GLY A C 1
ATOM 8213 O O . GLY A 1 1135 ? -51.712 -23.375 55.101 1.00 96.62 1135 GLY A O 1
ATOM 8214 N N . ASN A 1 1136 ? -49.591 -23.667 54.468 1.00 97.94 1136 ASN A N 1
ATOM 8215 C CA . ASN A 1 1136 ? -49.389 -24.853 55.295 1.00 97.94 1136 ASN A CA 1
ATOM 8216 C C . ASN A 1 1136 ? -48.137 -24.686 56.151 1.00 97.94 1136 ASN A C 1
ATOM 8218 O O . ASN A 1 1136 ? -47.061 -24.406 55.631 1.00 97.94 1136 ASN A O 1
ATOM 8222 N N . ILE A 1 1137 ? -48.250 -24.881 57.462 1.00 98.69 1137 ILE A N 1
ATOM 8223 C CA . ILE A 1 1137 ? -47.115 -24.832 58.393 1.00 98.69 1137 ILE A CA 1
ATOM 8224 C C . ILE A 1 1137 ? -46.997 -26.134 59.176 1.00 98.69 1137 ILE A C 1
ATOM 8226 O O . ILE A 1 1137 ? -47.984 -26.673 59.675 1.00 98.69 1137 ILE A O 1
ATOM 8230 N N . ILE A 1 1138 ? -45.771 -26.635 59.302 1.00 98.62 1138 ILE A N 1
ATOM 8231 C CA . ILE A 1 1138 ? -45.446 -27.893 59.969 1.00 98.62 1138 ILE A CA 1
ATOM 8232 C C . ILE A 1 1138 ? -44.302 -27.647 60.953 1.00 98.62 1138 ILE A C 1
ATOM 8234 O O . ILE A 1 1138 ? -43.173 -27.380 60.548 1.00 98.62 1138 ILE A O 1
ATOM 8238 N N . ASN A 1 1139 ? -44.561 -27.796 62.248 1.00 98.25 1139 ASN A N 1
ATOM 8239 C CA . ASN A 1 1139 ? -43.493 -27.977 63.226 1.00 98.25 1139 ASN A CA 1
ATOM 8240 C C . ASN A 1 1139 ? -43.126 -29.466 63.242 1.00 98.25 1139 ASN A C 1
ATOM 8242 O O . ASN A 1 1139 ? -43.933 -30.283 63.684 1.00 98.25 1139 ASN A O 1
ATOM 8246 N N . SER A 1 1140 ? -41.970 -29.841 62.694 1.00 98.00 1140 SER A N 1
ATOM 8247 C CA . SER A 1 1140 ? -41.574 -31.251 62.557 1.00 98.00 1140 SER A CA 1
ATOM 8248 C C . SER A 1 1140 ? -41.306 -31.913 63.914 1.00 98.00 1140 SER A C 1
ATOM 8250 O O . SER A 1 1140 ? -41.273 -31.245 64.943 1.00 98.00 1140 SER A O 1
ATOM 8252 N N . SER A 1 1141 ? -41.051 -33.224 63.929 1.00 96.75 1141 SER A N 1
ATOM 8253 C CA . SER A 1 1141 ? -40.735 -33.968 65.156 1.00 96.75 1141 SER A CA 1
ATOM 8254 C C . SER A 1 1141 ? -39.470 -33.487 65.879 1.00 96.75 1141 SER A C 1
ATOM 8256 O O . SER A 1 1141 ? -39.349 -33.712 67.078 1.00 96.75 1141 SER A O 1
ATOM 8258 N N . SER A 1 1142 ? -38.533 -32.833 65.182 1.00 95.88 1142 SER A N 1
ATOM 8259 C CA . SER A 1 1142 ? -37.349 -32.211 65.798 1.00 95.88 1142 SER A CA 1
ATOM 8260 C C . SER A 1 1142 ? -37.538 -30.721 66.105 1.00 95.88 1142 SER A C 1
ATOM 8262 O O . SER A 1 1142 ? -36.683 -30.112 66.746 1.00 95.88 1142 SER A O 1
ATOM 8264 N N . GLY A 1 1143 ? -38.632 -30.118 65.634 1.00 97.50 1143 GLY A N 1
ATOM 8265 C CA . GLY A 1 1143 ? -38.909 -28.697 65.784 1.00 97.50 1143 GLY A CA 1
ATOM 8266 C C . GLY A 1 1143 ? -39.385 -28.326 67.191 1.00 97.50 1143 GLY A C 1
ATOM 8267 O O . GLY A 1 1143 ? -40.201 -29.020 67.808 1.00 97.50 1143 GLY A O 1
ATOM 8268 N N . ILE A 1 1144 ? -38.889 -27.193 67.696 1.00 98.38 1144 ILE A N 1
ATOM 8269 C CA . ILE A 1 1144 ? -39.275 -26.627 68.995 1.00 98.38 1144 ILE A CA 1
ATOM 8270 C C . ILE A 1 1144 ? -39.750 -25.191 68.784 1.00 98.38 1144 ILE A C 1
ATOM 8272 O O . ILE A 1 1144 ? -39.004 -24.377 68.247 1.00 98.38 1144 ILE A O 1
ATOM 8276 N N . ILE A 1 1145 ? -40.947 -24.856 69.263 1.00 98.56 1145 ILE A N 1
ATOM 8277 C CA . ILE A 1 1145 ? -41.460 -23.481 69.277 1.00 98.56 1145 ILE A CA 1
ATOM 8278 C C . ILE A 1 1145 ? -41.615 -23.023 70.731 1.00 98.56 1145 ILE A C 1
ATOM 8280 O O . ILE A 1 1145 ? -42.400 -23.593 71.480 1.00 98.56 1145 ILE A O 1
ATOM 8284 N N . ASN A 1 1146 ? -40.881 -21.989 71.140 1.00 98.25 1146 ASN A N 1
ATOM 8285 C CA . ASN A 1 1146 ? -40.984 -21.360 72.454 1.00 98.25 1146 ASN A CA 1
ATOM 8286 C C . ASN A 1 1146 ? -41.783 -20.058 72.354 1.00 98.25 1146 ASN A C 1
ATOM 8288 O O . ASN A 1 1146 ? -41.349 -19.088 71.734 1.00 98.25 1146 ASN A O 1
ATOM 8292 N N . VAL A 1 1147 ? -42.934 -20.029 73.010 1.00 97.62 1147 VAL A N 1
ATOM 8293 C CA . VAL A 1 1147 ? -43.886 -18.919 73.013 1.00 97.62 1147 VAL A CA 1
ATOM 8294 C C . VAL A 1 1147 ? -43.718 -18.162 74.330 1.00 97.62 1147 VAL A C 1
ATOM 8296 O O . VAL A 1 1147 ? -44.389 -18.442 75.329 1.00 97.62 1147 VAL A O 1
ATOM 8299 N N . THR A 1 1148 ? -42.726 -17.268 74.365 1.00 95.88 1148 THR A N 1
ATOM 8300 C CA . THR A 1 1148 ? -42.241 -16.642 75.607 1.00 95.88 1148 THR A CA 1
ATOM 8301 C C . THR A 1 1148 ? -42.890 -15.295 75.901 1.00 95.88 1148 THR A C 1
ATOM 8303 O O . THR A 1 1148 ? -42.961 -14.884 77.057 1.00 95.88 1148 THR A O 1
ATOM 8306 N N . GLY A 1 1149 ? -43.369 -14.590 74.875 1.00 94.44 1149 GLY A N 1
ATOM 8307 C CA . GLY A 1 1149 ? -43.964 -13.269 75.037 1.00 94.44 1149 GLY A CA 1
ATOM 8308 C C . GLY A 1 1149 ? -45.448 -13.283 75.392 1.00 94.44 1149 GLY A C 1
ATOM 8309 O O . GLY A 1 1149 ? -46.191 -14.207 75.051 1.00 94.44 1149 GLY A O 1
ATOM 8310 N N . LYS A 1 1150 ? -45.908 -12.213 76.043 1.00 95.44 1150 LYS A N 1
ATOM 8311 C CA . LYS A 1 1150 ? -47.326 -12.017 76.362 1.00 95.44 1150 LYS A CA 1
ATOM 8312 C C . LYS A 1 1150 ? -48.182 -11.984 75.088 1.00 95.44 1150 LYS A C 1
ATOM 8314 O O . LYS A 1 1150 ? -47.801 -11.335 74.118 1.00 95.44 1150 LYS A O 1
ATOM 8319 N N . ASN A 1 1151 ? -49.338 -12.655 75.107 1.00 95.56 1151 ASN A N 1
ATOM 8320 C CA . ASN A 1 1151 ? -50.308 -12.740 74.002 1.00 95.56 1151 ASN A CA 1
ATOM 8321 C C . ASN A 1 1151 ? -49.738 -13.292 72.672 1.00 95.56 1151 ASN A C 1
ATOM 8323 O O . ASN A 1 1151 ? -50.322 -13.069 71.609 1.00 95.56 1151 ASN A O 1
ATOM 8327 N N . SER A 1 1152 ? -48.581 -13.956 72.695 1.00 97.00 1152 SER A N 1
ATOM 8328 C CA . SER A 1 1152 ? -47.947 -14.497 71.487 1.00 97.00 1152 SER A CA 1
ATOM 8329 C C . SER A 1 1152 ? -48.502 -15.866 71.103 1.00 97.00 1152 SER A C 1
ATOM 8331 O O . SER A 1 1152 ? -49.144 -16.542 71.911 1.00 97.00 1152 SER A O 1
ATOM 8333 N N . ILE A 1 1153 ? -48.292 -16.260 69.848 1.00 98.12 1153 ILE A N 1
ATOM 8334 C CA . ILE A 1 1153 ? -48.879 -17.461 69.253 1.00 98.12 1153 ILE A CA 1
ATOM 8335 C C . ILE A 1 1153 ? -47.761 -18.373 68.738 1.00 98.12 1153 ILE A C 1
ATOM 8337 O O . ILE A 1 1153 ? -46.871 -17.937 68.015 1.00 98.12 1153 ILE A O 1
ATOM 8341 N N . GLY A 1 1154 ? -47.804 -19.660 69.074 1.00 97.88 1154 GLY A N 1
ATOM 8342 C CA . GLY A 1 1154 ? -46.870 -20.653 68.549 1.00 97.88 1154 GLY A CA 1
ATOM 8343 C C . GLY A 1 1154 ? -47.096 -20.897 67.062 1.00 97.88 1154 GLY A C 1
ATOM 8344 O O . GLY A 1 1154 ? -46.207 -20.654 66.248 1.00 97.88 1154 GLY A O 1
ATOM 8345 N N . MET A 1 1155 ? -48.299 -21.338 66.701 1.00 98.62 1155 MET A N 1
ATOM 8346 C CA . MET A 1 1155 ? -48.711 -21.569 65.317 1.00 98.62 1155 MET A CA 1
ATOM 8347 C C . MET A 1 1155 ? -50.057 -20.897 65.030 1.00 98.62 1155 MET A C 1
ATOM 8349 O O . MET A 1 1155 ? -51.025 -21.135 65.745 1.00 98.62 1155 MET A O 1
ATOM 8353 N N . TYR A 1 1156 ? -50.137 -20.087 63.977 1.00 98.06 1156 TYR A N 1
ATOM 8354 C CA . TYR A 1 1156 ? -51.363 -19.434 63.514 1.00 98.06 1156 TYR A CA 1
ATOM 8355 C C . TYR A 1 1156 ? -51.735 -19.936 62.116 1.00 98.06 1156 TYR A C 1
ATOM 8357 O O . TYR A 1 1156 ? -50.892 -19.926 61.224 1.00 98.06 1156 TYR A O 1
ATOM 8365 N N . ALA A 1 1157 ? -52.982 -20.348 61.899 1.00 97.69 1157 ALA A N 1
ATOM 8366 C CA . ALA A 1 1157 ? -53.488 -20.644 60.559 1.00 97.69 1157 ALA A CA 1
ATOM 8367 C C . ALA A 1 1157 ? -54.875 -20.043 60.350 1.00 97.69 1157 ALA A C 1
ATOM 8369 O O . ALA A 1 1157 ? -55.740 -20.144 61.220 1.00 97.69 1157 ALA A O 1
ATOM 8370 N N . THR A 1 1158 ? -55.091 -19.445 59.182 1.00 96.69 1158 THR A N 1
ATOM 8371 C CA . THR A 1 1158 ? -56.350 -18.784 58.831 1.00 96.69 1158 THR A CA 1
ATOM 8372 C C . THR A 1 1158 ? -56.710 -19.024 57.370 1.00 96.69 1158 THR A C 1
ATOM 8374 O O . THR A 1 1158 ? -55.825 -19.104 56.517 1.00 96.69 1158 THR A O 1
ATOM 8377 N N . GLY A 1 1159 ? -58.003 -19.175 57.093 1.00 94.25 1159 GLY A N 1
ATOM 8378 C CA . GLY A 1 1159 ? -58.544 -19.335 55.746 1.00 94.25 1159 GLY A CA 1
ATOM 8379 C C . GLY A 1 1159 ? -58.828 -20.790 55.357 1.00 94.25 1159 GLY A C 1
ATOM 8380 O O . GLY A 1 1159 ? -58.185 -21.715 55.871 1.00 94.25 1159 GLY A O 1
ATOM 8381 N N . PRO A 1 1160 ? -59.782 -21.026 54.436 1.00 89.69 1160 PRO A N 1
ATOM 8382 C CA . PRO A 1 1160 ? -60.051 -22.360 53.917 1.00 89.69 1160 PRO A CA 1
ATOM 8383 C C . PRO A 1 1160 ? -58.793 -22.961 53.281 1.00 89.69 1160 PRO A C 1
ATOM 8385 O O . PRO A 1 1160 ? -58.069 -22.273 52.569 1.00 89.69 1160 PRO A O 1
ATOM 8388 N N . LEU A 1 1161 ? -58.558 -24.257 53.512 1.00 93.38 1161 LEU A N 1
ATOM 8389 C CA . LEU A 1 1161 ? -57.376 -25.012 53.054 1.00 93.38 1161 LEU A CA 1
ATOM 8390 C C . LEU A 1 1161 ? -56.055 -24.678 53.762 1.00 93.38 1161 LEU A C 1
ATOM 8392 O O . LEU A 1 1161 ? -55.071 -25.375 53.521 1.00 93.38 1161 LEU A O 1
ATOM 8396 N N . SER A 1 1162 ? -56.018 -23.695 54.666 1.00 97.81 1162 SER A N 1
ATOM 8397 C CA . SER A 1 1162 ? -54.834 -23.488 55.499 1.00 97.81 1162 SER A CA 1
ATOM 8398 C C . SER A 1 1162 ? -54.674 -24.593 56.535 1.00 97.81 1162 SER A C 1
ATOM 8400 O O . SER A 1 1162 ? -55.649 -24.991 57.185 1.00 97.81 1162 SER A O 1
ATOM 8402 N N . THR A 1 1163 ? -53.438 -25.053 56.744 1.00 97.81 1163 THR A N 1
ATOM 8403 C CA . THR A 1 1163 ? -53.133 -26.069 57.758 1.00 97.81 1163 THR A CA 1
ATOM 8404 C C . THR A 1 1163 ? -52.022 -25.658 58.716 1.00 97.81 1163 THR A C 1
ATOM 8406 O O . THR A 1 1163 ? -51.000 -25.102 58.315 1.00 97.81 1163 THR A O 1
ATOM 8409 N N . ALA A 1 1164 ? -52.202 -25.980 60.000 1.00 98.19 1164 ALA A N 1
ATOM 8410 C CA . ALA A 1 1164 ? -51.146 -25.916 61.006 1.00 98.19 1164 ALA A CA 1
ATOM 8411 C C . ALA A 1 1164 ? -50.938 -27.286 61.645 1.00 98.19 1164 ALA A C 1
ATOM 8413 O O . ALA A 1 1164 ? -51.822 -27.785 62.331 1.00 98.19 1164 ALA A O 1
ATOM 8414 N N . THR A 1 1165 ? -49.773 -27.896 61.441 1.00 98.25 1165 THR A N 1
ATOM 8415 C CA . THR A 1 1165 ? -49.456 -29.239 61.940 1.00 98.25 1165 THR A CA 1
ATOM 8416 C C . THR A 1 1165 ? -48.310 -29.200 62.945 1.00 98.25 1165 THR A C 1
ATOM 8418 O O . THR A 1 1165 ? -47.175 -28.903 62.581 1.00 98.25 1165 THR A O 1
ATOM 8421 N N . ASN A 1 1166 ? -48.566 -29.560 64.200 1.00 97.69 1166 ASN A N 1
ATOM 8422 C CA . ASN A 1 1166 ? -47.525 -29.736 65.209 1.00 97.69 1166 ASN A CA 1
ATOM 8423 C C . ASN A 1 1166 ? -47.173 -31.219 65.378 1.00 97.69 1166 ASN A C 1
ATOM 8425 O O . ASN A 1 1166 ? -47.996 -31.978 65.877 1.00 97.69 1166 ASN A O 1
ATOM 8429 N N . LYS A 1 1167 ? -45.954 -31.625 65.016 1.00 97.56 1167 LYS A N 1
ATOM 8430 C CA . LYS A 1 1167 ? -45.371 -32.955 65.291 1.00 97.56 1167 LYS A CA 1
ATOM 8431 C C . LYS A 1 1167 ? -44.276 -32.917 66.363 1.00 97.56 1167 LYS A C 1
ATOM 8433 O O . LYS A 1 1167 ? -43.899 -33.968 66.870 1.00 97.56 1167 LYS A O 1
ATOM 8438 N N . GLY A 1 1168 ? -43.750 -31.732 66.667 1.00 96.38 1168 GLY A N 1
ATOM 8439 C CA . GLY A 1 1168 ? -42.691 -31.504 67.652 1.00 96.38 1168 GLY A CA 1
ATOM 8440 C C . GLY A 1 1168 ? -43.223 -30.959 68.973 1.00 96.38 1168 GLY A C 1
ATOM 8441 O O . GLY A 1 1168 ? -44.294 -31.352 69.440 1.00 96.38 1168 GLY A O 1
ATOM 8442 N N . THR A 1 1169 ? -42.476 -30.027 69.567 1.00 97.06 1169 THR A N 1
ATOM 8443 C CA . THR A 1 1169 ? -42.805 -29.436 70.873 1.00 97.06 1169 THR A CA 1
ATOM 8444 C C . THR A 1 1169 ? -43.131 -27.951 70.752 1.00 97.06 1169 THR A C 1
ATOM 8446 O O . THR A 1 1169 ? -42.356 -27.186 70.179 1.00 97.06 1169 THR A O 1
ATOM 8449 N N . ILE A 1 1170 ? -44.241 -27.524 71.356 1.00 98.00 1170 ILE A N 1
ATOM 8450 C CA . ILE A 1 1170 ? -44.595 -26.116 71.565 1.00 98.00 1170 ILE A CA 1
ATOM 8451 C C . ILE A 1 1170 ? -44.618 -25.837 73.073 1.00 98.00 1170 ILE A C 1
ATOM 8453 O O . ILE A 1 1170 ? -45.390 -26.449 73.811 1.00 98.00 1170 ILE A O 1
ATOM 8457 N N . ASN A 1 1171 ? -43.779 -24.908 73.523 1.00 97.56 1171 ASN A N 1
ATOM 8458 C CA . ASN A 1 1171 ? -43.616 -24.510 74.919 1.00 97.56 1171 ASN A CA 1
ATOM 8459 C C . ASN A 1 1171 ? -44.261 -23.144 75.169 1.00 97.56 1171 ASN A C 1
ATOM 8461 O O . ASN A 1 1171 ? -43.865 -22.155 74.557 1.00 97.56 1171 ASN A O 1
ATOM 8465 N N . LEU A 1 1172 ? -45.206 -23.075 76.101 1.00 97.31 1172 LEU A N 1
ATOM 8466 C CA . LEU A 1 1172 ? -45.932 -21.864 76.477 1.00 97.31 1172 LEU A CA 1
ATOM 8467 C C . LEU A 1 1172 ? -45.395 -21.327 77.803 1.00 97.31 1172 LEU A C 1
ATOM 8469 O O . LEU A 1 1172 ? -45.613 -21.945 78.842 1.00 97.31 1172 LEU A O 1
ATOM 8473 N N . SER A 1 1173 ? -44.704 -20.189 77.790 1.00 95.81 1173 SER A N 1
ATOM 8474 C CA . SER A 1 1173 ? -44.226 -19.533 79.020 1.00 95.81 1173 SER A CA 1
ATOM 8475 C C . SER A 1 1173 ? -44.660 -18.073 79.153 1.00 95.81 1173 SER A C 1
ATOM 8477 O O . SER A 1 1173 ? -44.608 -17.526 80.252 1.00 95.81 1173 SER A O 1
ATOM 8479 N N . GLY A 1 1174 ? -45.146 -17.448 78.076 1.00 94.31 1174 GLY A N 1
ATOM 8480 C CA . GLY A 1 1174 ? -45.735 -16.109 78.122 1.00 94.31 1174 GLY A CA 1
ATOM 8481 C C . GLY A 1 1174 ? -47.160 -16.093 78.687 1.00 94.31 1174 GLY A C 1
ATOM 8482 O O . GLY A 1 1174 ? -47.934 -17.033 78.489 1.00 94.31 1174 GLY A O 1
ATOM 8483 N N . GLU A 1 1175 ? -47.548 -15.005 79.356 1.00 94.62 1175 GLU A N 1
ATOM 8484 C CA . GLU A 1 1175 ? -48.942 -14.788 79.771 1.00 94.62 1175 GLU A CA 1
ATOM 8485 C C . GLU A 1 1175 ? -49.876 -14.718 78.556 1.00 94.62 1175 GLU A C 1
ATOM 8487 O O . GLU A 1 1175 ? -49.547 -14.089 77.551 1.00 94.62 1175 GLU A O 1
ATOM 8492 N N . ASN A 1 1176 ? -51.051 -15.345 78.641 1.00 95.12 1176 ASN A N 1
ATOM 8493 C CA . ASN A 1 1176 ? -52.032 -15.442 77.552 1.00 95.12 1176 ASN A CA 1
ATOM 8494 C C . ASN A 1 1176 ? -51.470 -15.994 76.229 1.00 95.12 1176 ASN A C 1
ATOM 8496 O O . ASN A 1 1176 ? -52.052 -15.762 75.169 1.00 95.12 1176 ASN A O 1
ATOM 8500 N N . SER A 1 1177 ? -50.334 -16.693 76.275 1.00 95.69 1177 SER A N 1
ATOM 8501 C CA . SER A 1 1177 ? -49.749 -17.328 75.097 1.00 95.69 1177 SER A CA 1
ATOM 8502 C C . SER A 1 1177 ? -50.672 -18.410 74.544 1.00 95.69 1177 SER A C 1
ATOM 8504 O O . SER A 1 1177 ? -51.397 -19.076 75.288 1.00 95.69 1177 SER A O 1
ATOM 8506 N N . VAL A 1 1178 ? -50.648 -18.590 73.227 1.00 97.12 1178 VAL A N 1
ATOM 8507 C CA . VAL A 1 1178 ? -51.451 -19.594 72.530 1.00 97.12 1178 VAL A CA 1
ATOM 8508 C C . VAL A 1 1178 ? -50.529 -20.571 71.815 1.00 97.12 1178 VAL A C 1
ATOM 8510 O O . VAL A 1 1178 ? -49.639 -20.147 71.087 1.00 97.12 1178 VAL A O 1
ATOM 8513 N N . GLY A 1 1179 ? -50.732 -21.877 71.982 1.00 96.56 1179 GLY A N 1
ATOM 8514 C CA . GLY A 1 1179 ? -49.976 -22.890 71.240 1.00 96.56 1179 GLY A CA 1
ATOM 8515 C C . GLY A 1 1179 ? -50.340 -22.898 69.765 1.00 96.56 1179 GLY A C 1
ATOM 8516 O O . GLY A 1 1179 ? -49.491 -22.615 68.924 1.00 96.56 1179 GLY A O 1
ATOM 8517 N N . MET A 1 1180 ? -51.608 -23.165 69.456 1.00 98.00 1180 MET A N 1
ATOM 8518 C CA . MET A 1 1180 ? -52.148 -23.091 68.098 1.00 98.00 1180 MET A CA 1
ATOM 8519 C C . MET A 1 1180 ? -53.396 -22.207 68.060 1.00 98.00 1180 MET A C 1
ATOM 8521 O O . MET A 1 1180 ? -54.317 -22.426 68.840 1.00 98.00 1180 MET A O 1
ATOM 8525 N N . TYR A 1 1181 ? -53.455 -21.234 67.156 1.00 97.12 1181 TYR A N 1
ATOM 8526 C CA . TYR A 1 1181 ? -54.641 -20.413 66.913 1.00 97.12 1181 TYR A CA 1
ATOM 8527 C C . TYR A 1 1181 ? -55.126 -20.642 65.482 1.00 97.12 1181 TYR A C 1
ATOM 8529 O O . TYR A 1 1181 ? -54.382 -20.430 64.525 1.00 97.12 1181 TYR A O 1
ATOM 8537 N N . LEU A 1 1182 ? -56.371 -21.086 65.341 1.00 97.50 1182 LEU A N 1
ATOM 8538 C CA . LEU A 1 1182 ? -56.954 -21.521 64.077 1.00 97.50 1182 LEU A CA 1
ATOM 8539 C C . LEU A 1 1182 ? -58.203 -20.695 63.788 1.00 97.50 1182 LEU A C 1
ATOM 8541 O O . LEU A 1 1182 ? -59.053 -20.535 64.662 1.00 97.50 1182 LEU A O 1
ATOM 8545 N N . ASP A 1 1183 ? -58.314 -20.177 62.572 1.00 95.75 1183 ASP A N 1
ATOM 8546 C CA . ASP A 1 1183 ? -59.358 -19.219 62.218 1.00 95.75 1183 ASP A CA 1
ATOM 8547 C C . ASP A 1 1183 ? -59.898 -19.426 60.792 1.00 95.75 1183 ASP A C 1
ATOM 8549 O O . ASP A 1 1183 ? -59.263 -20.069 59.957 1.00 95.75 1183 ASP A O 1
ATOM 8553 N N . ASN A 1 1184 ? -61.082 -18.881 60.508 1.00 95.31 1184 ASN A N 1
ATOM 8554 C CA . ASN A 1 1184 ? -61.715 -18.800 59.180 1.00 95.31 1184 ASN A CA 1
ATOM 8555 C C . ASN A 1 1184 ? -61.657 -20.092 58.337 1.00 95.31 1184 ASN A C 1
ATOM 8557 O O . ASN A 1 1184 ? -61.308 -20.054 57.158 1.00 95.31 1184 ASN A O 1
ATOM 8561 N N . GLY A 1 1185 ? -61.986 -21.246 58.921 1.00 94.12 1185 GLY A N 1
ATOM 8562 C CA . GLY A 1 1185 ? -61.996 -22.531 58.205 1.00 94.12 1185 GLY A CA 1
ATOM 8563 C C . GLY A 1 1185 ? -60.651 -23.267 58.120 1.00 94.12 1185 GLY A C 1
ATOM 8564 O O . GLY A 1 1185 ? -60.577 -24.304 57.458 1.00 94.12 1185 GLY A O 1
ATOM 8565 N N . ALA A 1 1186 ? -59.599 -22.784 58.790 1.00 97.38 1186 ALA A N 1
ATOM 8566 C CA . ALA A 1 1186 ? -58.306 -23.467 58.839 1.00 97.38 1186 ALA A CA 1
ATOM 8567 C C . ALA A 1 1186 ? -58.358 -24.792 59.628 1.00 97.38 1186 ALA A C 1
ATOM 8569 O O . ALA A 1 1186 ? -59.163 -24.968 60.548 1.00 97.38 1186 ALA A O 1
ATOM 8570 N N . THR A 1 1187 ? -57.458 -25.724 59.297 1.00 97.25 1187 THR A N 1
ATOM 8571 C CA . THR A 1 1187 ? -57.325 -27.023 59.978 1.00 97.25 1187 THR A CA 1
ATOM 8572 C C . THR A 1 1187 ? -56.033 -27.108 60.790 1.00 97.25 1187 THR A C 1
ATOM 8574 O O . THR A 1 1187 ? -54.933 -27.056 60.246 1.00 97.25 1187 THR A O 1
ATOM 8577 N N . GLY A 1 1188 ? -56.147 -27.311 62.098 1.00 96.62 1188 GLY A N 1
ATOM 8578 C CA . GLY A 1 1188 ? -55.026 -27.650 62.968 1.00 96.62 1188 GLY A CA 1
ATOM 8579 C C . GLY A 1 1188 ? -54.898 -29.154 63.181 1.00 96.62 1188 GLY A C 1
ATOM 8580 O O . GLY A 1 1188 ? -55.895 -29.839 63.403 1.00 96.62 1188 GLY A O 1
ATOM 8581 N N . ILE A 1 1189 ? -53.674 -29.671 63.163 1.00 96.81 1189 ILE A N 1
ATOM 8582 C CA . ILE A 1 1189 ? -53.346 -31.066 63.449 1.00 96.81 1189 ILE A CA 1
ATOM 8583 C C . ILE A 1 1189 ? -52.282 -31.088 64.547 1.00 96.81 1189 ILE A C 1
ATOM 8585 O O . ILE A 1 1189 ? -51.172 -30.607 64.341 1.00 96.81 1189 ILE A O 1
ATOM 8589 N N . ASN A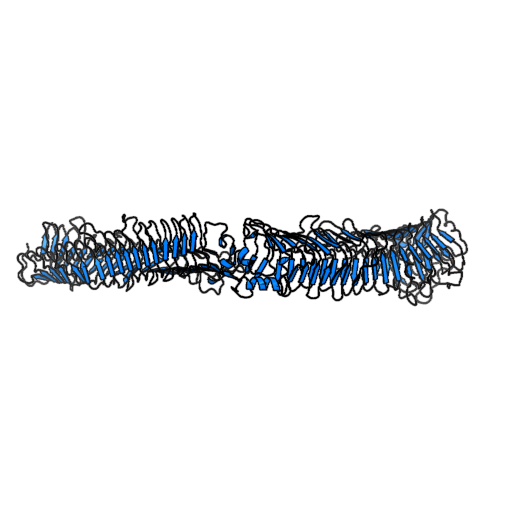 1 1190 ? -52.597 -31.652 65.710 1.00 95.12 1190 ASN A N 1
ATOM 8590 C CA . ASN A 1 1190 ? -51.618 -31.831 66.781 1.00 95.12 1190 ASN A CA 1
ATOM 8591 C C . ASN A 1 1190 ? -51.258 -33.315 66.931 1.00 95.12 1190 ASN A C 1
ATOM 8593 O O . ASN A 1 1190 ? -52.061 -34.112 67.407 1.00 95.12 1190 ASN A O 1
ATOM 8597 N N . GLU A 1 1191 ? -50.049 -33.674 66.516 1.00 95.00 1191 GLU A N 1
ATOM 8598 C CA . GLU A 1 1191 ? -49.423 -34.999 66.641 1.00 95.00 1191 GLU A CA 1
ATOM 8599 C C . GLU A 1 1191 ? -48.276 -35.006 67.673 1.00 95.00 1191 GLU A C 1
ATOM 8601 O O . GLU A 1 1191 ? -47.863 -36.076 68.111 1.00 95.00 1191 GLU A O 1
ATOM 8606 N N . GLY A 1 1192 ? -47.786 -33.828 68.075 1.00 92.88 1192 GLY A N 1
ATOM 8607 C CA . GLY A 1 1192 ? -46.739 -33.631 69.079 1.00 92.88 1192 GLY A CA 1
ATOM 8608 C C . GLY A 1 1192 ? -47.248 -33.065 70.412 1.00 92.88 1192 GLY A C 1
ATOM 8609 O O . GLY A 1 1192 ? -48.418 -33.212 70.776 1.00 92.88 1192 GLY A O 1
ATOM 8610 N N . THR A 1 1193 ? -46.361 -32.388 71.142 1.00 94.31 1193 THR A N 1
ATOM 8611 C CA . THR A 1 1193 ? -46.617 -31.879 72.499 1.00 94.31 1193 THR A CA 1
ATOM 8612 C C . THR A 1 1193 ? -46.837 -30.371 72.494 1.00 94.31 1193 THR A C 1
ATOM 8614 O O . THR A 1 1193 ? -46.042 -29.625 71.925 1.00 94.31 1193 THR A O 1
ATOM 8617 N N . ILE A 1 1194 ? -47.879 -29.911 73.190 1.00 95.69 1194 ILE A N 1
ATOM 8618 C CA . ILE A 1 1194 ? -48.079 -28.499 73.543 1.00 95.69 1194 ILE A CA 1
ATOM 8619 C C . ILE A 1 1194 ? -48.115 -28.415 75.066 1.00 95.69 1194 ILE A C 1
ATOM 8621 O O . ILE A 1 1194 ? -49.040 -28.940 75.680 1.00 95.69 1194 ILE A O 1
ATOM 8625 N N . THR A 1 1195 ? -47.128 -27.783 75.690 1.00 94.06 1195 THR A N 1
ATOM 8626 C CA . THR A 1 1195 ? -46.999 -27.759 77.154 1.00 94.06 1195 THR A CA 1
ATOM 8627 C C . THR A 1 1195 ? -46.719 -26.363 77.673 1.00 94.06 1195 THR A C 1
ATOM 8629 O O . THR A 1 1195 ? -46.088 -25.551 77.001 1.00 94.06 1195 THR A O 1
ATOM 8632 N N . THR A 1 1196 ? -47.147 -26.081 78.898 1.00 92.81 1196 THR A N 1
ATOM 8633 C CA . THR A 1 1196 ? -46.678 -24.907 79.632 1.00 92.81 1196 THR A CA 1
ATOM 8634 C C . THR A 1 1196 ? -45.285 -25.155 80.204 1.00 92.81 1196 THR A C 1
ATOM 8636 O O . THR A 1 1196 ? -44.980 -26.262 80.648 1.00 92.81 1196 THR A O 1
ATOM 8639 N N . VAL A 1 1197 ? -44.451 -24.119 80.223 1.00 89.75 1197 VAL A N 1
ATOM 8640 C CA . VAL A 1 1197 ? -43.153 -24.095 80.908 1.00 89.75 1197 VAL A CA 1
ATOM 8641 C C . VAL A 1 1197 ? -43.235 -23.029 81.999 1.00 89.75 1197 VAL A C 1
ATOM 8643 O O . VAL A 1 1197 ? -43.378 -21.843 81.705 1.00 89.75 1197 VAL A O 1
ATOM 8646 N N . GLY A 1 1198 ? -43.191 -23.457 83.263 1.00 89.56 1198 GLY A N 1
ATOM 8647 C CA . GLY A 1 1198 ? -43.547 -22.622 84.416 1.00 89.56 1198 GLY A CA 1
ATOM 8648 C C . GLY A 1 1198 ? -45.064 -22.562 84.651 1.00 89.56 1198 GLY A C 1
ATOM 8649 O O . GLY A 1 1198 ? -45.781 -23.501 84.307 1.00 89.56 1198 GLY A O 1
ATOM 8650 N N . SER A 1 1199 ? -45.550 -21.452 85.220 1.00 89.81 1199 SER A N 1
ATOM 8651 C CA . SER A 1 1199 ? -46.970 -21.244 85.574 1.00 89.81 1199 SER A CA 1
ATOM 8652 C C . SER A 1 1199 ? -47.577 -19.999 84.893 1.00 89.81 1199 SER A C 1
ATOM 8654 O O . SER A 1 1199 ? -48.025 -19.083 85.591 1.00 89.81 1199 SER A O 1
ATOM 8656 N N . PRO A 1 1200 ? -47.573 -19.905 83.545 1.00 91.62 1200 PRO A N 1
ATOM 8657 C CA . PRO A 1 1200 ? -48.085 -18.733 82.835 1.00 91.62 1200 PRO A CA 1
ATOM 8658 C C . PRO A 1 1200 ? -49.594 -18.553 83.045 1.00 91.62 1200 PRO A C 1
ATOM 8660 O O . PRO A 1 1200 ? -50.386 -19.485 82.885 1.00 91.62 1200 PRO A O 1
ATOM 8663 N N . LYS A 1 1201 ? -50.019 -17.327 83.363 1.00 90.88 1201 LYS A N 1
ATOM 8664 C CA . LYS A 1 1201 ? -51.441 -16.997 83.519 1.00 90.88 1201 LYS A CA 1
ATOM 8665 C C . LYS A 1 1201 ? -52.123 -16.928 82.152 1.00 90.88 1201 LYS A C 1
ATOM 8667 O O . LYS A 1 1201 ? -51.642 -16.240 81.258 1.00 90.88 1201 LYS A O 1
ATOM 8672 N N . GLY A 1 1202 ? -53.249 -17.627 82.002 1.00 91.31 1202 GLY A N 1
ATOM 8673 C CA . GLY A 1 1202 ? -54.118 -17.526 80.823 1.00 91.31 1202 GLY A CA 1
ATOM 8674 C C . GLY A 1 1202 ? -53.605 -18.200 79.545 1.00 91.31 1202 GLY A C 1
ATOM 8675 O O . GLY A 1 1202 ? -54.182 -17.959 78.486 1.00 91.31 1202 GLY A O 1
ATOM 8676 N N . ALA A 1 1203 ? -52.553 -19.026 79.618 1.00 91.19 1203 ALA A N 1
ATOM 8677 C CA . ALA A 1 1203 ? -52.045 -19.765 78.461 1.00 91.19 1203 ALA A CA 1
ATOM 8678 C C . ALA A 1 1203 ? -53.094 -20.746 77.901 1.00 91.19 1203 ALA A C 1
ATOM 8680 O O . ALA A 1 1203 ? -53.803 -21.418 78.655 1.00 91.19 1203 ALA A O 1
ATOM 8681 N N . LYS A 1 1204 ? -53.184 -20.836 76.573 1.00 94.50 1204 LYS A N 1
ATOM 8682 C CA . LYS A 1 1204 ? -54.155 -21.664 75.843 1.00 94.50 1204 LYS A CA 1
ATOM 8683 C C . LYS A 1 1204 ? -53.406 -22.634 74.940 1.00 94.50 1204 LYS A C 1
ATOM 8685 O O . LYS A 1 1204 ? -52.568 -22.219 74.148 1.00 94.50 1204 LYS A O 1
ATOM 8690 N N . GLY A 1 1205 ? -53.715 -23.925 75.030 1.00 90.81 1205 GLY A N 1
ATOM 8691 C CA . GLY A 1 1205 ? -53.089 -24.932 74.167 1.00 90.81 1205 GLY A CA 1
ATOM 8692 C C . GLY A 1 1205 ? -53.468 -24.729 72.699 1.00 90.81 1205 GLY A C 1
ATOM 8693 O O . GLY A 1 1205 ? -52.605 -24.490 71.858 1.00 90.81 1205 GLY A O 1
ATOM 8694 N N . VAL A 1 1206 ? -54.769 -24.769 72.409 1.00 95.06 1206 VAL A N 1
ATOM 8695 C CA . VAL A 1 1206 ? -55.330 -24.557 71.069 1.00 95.06 1206 VAL A CA 1
ATOM 8696 C C . VAL A 1 1206 ? -56.559 -23.654 71.171 1.00 95.06 1206 VAL A C 1
ATOM 8698 O O . VAL A 1 1206 ? -57.340 -23.807 72.105 1.00 95.06 1206 VAL A O 1
ATOM 8701 N N . VAL A 1 1207 ? -56.726 -22.735 70.221 1.00 95.62 1207 VAL A N 1
ATOM 8702 C CA . VAL A 1 1207 ? -57.899 -21.865 70.059 1.00 95.62 1207 VAL A CA 1
ATOM 8703 C C . VAL A 1 1207 ? -58.496 -22.097 68.674 1.00 95.62 1207 VAL A C 1
ATOM 8705 O O . VAL A 1 1207 ? -57.769 -22.082 67.679 1.00 95.62 1207 VAL A O 1
ATOM 8708 N N . LEU A 1 1208 ? -59.813 -22.307 68.625 1.00 93.88 1208 LEU A N 1
ATOM 8709 C CA . LEU A 1 1208 ? -60.599 -22.489 67.405 1.00 93.88 1208 LEU A CA 1
ATOM 8710 C C . LEU A 1 1208 ? -61.585 -21.326 67.252 1.00 93.88 1208 LEU A C 1
ATOM 8712 O O . LEU A 1 1208 ? -62.446 -21.128 68.105 1.00 93.88 1208 LEU A O 1
ATOM 8716 N N . SER A 1 1209 ? -61.481 -20.597 66.147 1.00 91.44 1209 SER A N 1
ATOM 8717 C CA . SER A 1 1209 ? -62.371 -19.492 65.774 1.00 91.44 1209 SER A CA 1
ATOM 8718 C C . SER A 1 1209 ? -62.965 -19.712 64.376 1.00 91.44 1209 SER A C 1
ATOM 8720 O O . SER A 1 1209 ? -62.399 -20.451 63.568 1.00 91.44 1209 SER A O 1
ATOM 8722 N N . ASN A 1 1210 ? -64.124 -19.102 64.099 1.00 91.81 1210 ASN A N 1
ATOM 8723 C CA . ASN A 1 1210 ? -64.761 -18.987 62.774 1.00 91.81 1210 ASN A CA 1
ATOM 8724 C C . ASN A 1 1210 ? -64.668 -20.252 61.889 1.00 91.81 1210 ASN A C 1
ATOM 8726 O O . ASN A 1 1210 ? -63.981 -20.271 60.868 1.00 91.81 1210 ASN A O 1
ATOM 8730 N N . ASN A 1 1211 ? -65.378 -21.319 62.272 1.00 92.06 1211 ASN A N 1
ATOM 8731 C CA . ASN A 1 1211 ? -65.474 -22.585 61.523 1.00 92.06 1211 ASN A CA 1
ATOM 8732 C C . ASN A 1 1211 ? -64.147 -23.344 61.307 1.00 92.06 1211 ASN A C 1
ATOM 8734 O O . ASN A 1 1211 ? -64.062 -24.193 60.420 1.00 92.06 1211 ASN A O 1
ATOM 8738 N N . SER A 1 1212 ? -63.111 -23.067 62.099 1.00 94.38 1212 SER A N 1
ATOM 8739 C CA . SER A 1 1212 ? -61.871 -23.854 62.087 1.00 94.38 1212 SER A CA 1
ATOM 8740 C C . SER A 1 1212 ? -62.043 -25.250 62.701 1.00 94.38 1212 SER A C 1
ATOM 8742 O O . SER A 1 1212 ? -62.990 -25.532 63.440 1.00 94.38 1212 SER A O 1
ATOM 8744 N N . LYS A 1 1213 ? -61.110 -26.153 62.382 1.00 94.69 1213 LYS A N 1
ATOM 8745 C CA . LYS A 1 1213 ? -61.144 -27.569 62.775 1.00 94.69 1213 LYS A CA 1
ATOM 8746 C C . LYS A 1 1213 ? -59.845 -27.987 63.457 1.00 94.69 1213 LYS A C 1
ATOM 8748 O O . LYS A 1 1213 ? -58.770 -27.710 62.940 1.00 94.69 1213 LYS A O 1
ATOM 8753 N N . LEU A 1 1214 ? -59.935 -28.739 64.557 1.00 94.81 1214 LEU A N 1
ATOM 8754 C CA . LEU A 1 1214 ? -58.791 -29.406 65.191 1.00 94.81 1214 LEU A CA 1
ATOM 8755 C C . LEU A 1 1214 ? -58.858 -30.925 64.997 1.00 94.81 1214 LEU A C 1
ATOM 8757 O O . LEU A 1 1214 ? -59.899 -31.546 65.200 1.00 94.81 1214 LEU A O 1
ATOM 8761 N N . ILE A 1 1215 ? -57.716 -31.528 64.678 1.00 94.19 1215 ILE A N 1
ATOM 8762 C CA . ILE A 1 1215 ? -57.478 -32.971 64.707 1.00 94.19 1215 ILE A CA 1
ATOM 8763 C C . ILE A 1 1215 ? -56.352 -33.228 65.712 1.00 94.19 1215 ILE A C 1
ATOM 8765 O O . ILE A 1 1215 ? -55.182 -32.989 65.422 1.00 94.19 1215 ILE A O 1
ATOM 8769 N N . ASN A 1 1216 ? -56.692 -33.711 66.906 1.00 88.81 1216 ASN A N 1
ATOM 8770 C CA . ASN A 1 1216 ? -55.698 -34.064 67.919 1.00 88.81 1216 ASN A CA 1
ATOM 8771 C C . ASN A 1 1216 ? -55.407 -35.572 67.883 1.00 88.81 1216 ASN A C 1
ATOM 8773 O O . ASN A 1 1216 ? -56.319 -36.382 68.024 1.00 88.81 1216 ASN A O 1
ATOM 8777 N N . ARG A 1 1217 ? -54.140 -35.935 67.688 1.00 86.69 1217 ARG A N 1
ATOM 8778 C CA . ARG A 1 1217 ? -53.624 -37.314 67.610 1.00 86.69 1217 ARG A CA 1
ATOM 8779 C C . ARG A 1 1217 ? -52.506 -37.589 68.622 1.00 86.69 1217 ARG A C 1
ATOM 8781 O O . ARG A 1 1217 ? -51.962 -38.691 68.639 1.00 86.69 1217 ARG A O 1
ATOM 8788 N N . ALA A 1 1218 ? -52.153 -36.608 69.450 1.00 66.94 1218 ALA A N 1
ATOM 8789 C CA . ALA A 1 1218 ? -51.137 -36.765 70.483 1.00 66.94 1218 ALA A CA 1
ATOM 8790 C C . ALA A 1 1218 ? -51.586 -37.771 71.560 1.00 66.94 1218 ALA A C 1
ATOM 8792 O O . ALA A 1 1218 ? -52.741 -37.755 71.995 1.00 66.94 1218 ALA A O 1
ATOM 8793 N N . ARG A 1 1219 ? -50.673 -38.646 72.008 1.00 52.69 1219 ARG A N 1
ATOM 8794 C CA . ARG A 1 1219 ? -50.924 -39.551 73.141 1.00 52.69 1219 ARG A CA 1
ATOM 8795 C C . ARG A 1 1219 ? -51.068 -38.710 74.412 1.00 52.69 1219 ARG A C 1
ATOM 8797 O O . ARG A 1 1219 ? -50.160 -37.976 74.782 1.00 52.69 1219 ARG A O 1
ATOM 8804 N N . SER A 1 1220 ? -52.241 -38.778 75.032 1.00 36.38 1220 SER A N 1
ATOM 8805 C CA . SER A 1 1220 ? -52.630 -37.961 76.178 1.00 36.38 1220 SER A CA 1
ATOM 8806 C C . SER A 1 1220 ? -51.890 -38.354 77.458 1.00 36.38 1220 SER A C 1
ATOM 8808 O O . SER A 1 1220 ? -52.140 -39.437 77.979 1.00 36.38 1220 SER A O 1
ATOM 8810 N N . GLU A 1 1221 ? -51.119 -37.434 78.040 1.00 39.50 1221 GLU A N 1
ATOM 8811 C CA . GLU A 1 1221 ? -50.935 -37.361 79.493 1.00 39.50 1221 GLU A CA 1
ATOM 8812 C C . GLU A 1 1221 ? -51.173 -35.913 79.974 1.00 39.50 1221 GLU A C 1
ATOM 8814 O O . GLU A 1 1221 ? -50.369 -35.014 79.764 1.00 39.50 1221 GLU A O 1
ATOM 8819 N N . ASN A 1 1222 ? -52.331 -35.741 80.626 1.00 41.06 1222 ASN A N 1
ATOM 8820 C CA . ASN A 1 1222 ? -52.801 -34.649 81.496 1.00 41.06 1222 ASN A CA 1
ATOM 8821 C C . ASN A 1 1222 ? -53.322 -33.294 80.937 1.00 41.06 1222 ASN A C 1
ATOM 8823 O O . ASN A 1 1222 ? -52.588 -32.398 80.544 1.00 41.06 1222 ASN A O 1
ATOM 8827 N N . LYS A 1 1223 ? -54.658 -33.159 81.090 1.00 42.78 1223 LYS A N 1
ATOM 8828 C CA . LYS A 1 1223 ? -55.542 -31.982 81.291 1.00 42.78 1223 LYS A CA 1
ATOM 8829 C C . LYS A 1 1223 ? -55.296 -30.716 80.448 1.00 42.78 1223 LYS A C 1
ATOM 8831 O O . LYS A 1 1223 ? -54.691 -29.756 80.914 1.00 42.78 1223 LYS A O 1
ATOM 8836 N N . TYR A 1 1224 ? -55.981 -30.631 79.303 1.00 43.47 1224 TYR A N 1
ATOM 8837 C CA . TYR A 1 1224 ? -56.273 -29.360 78.624 1.00 43.47 1224 TYR A CA 1
ATOM 8838 C C . TYR A 1 1224 ? -57.684 -28.861 78.972 1.00 43.47 1224 TYR A C 1
ATOM 8840 O O . TYR A 1 1224 ? -58.644 -29.631 78.948 1.00 43.47 1224 TYR A O 1
ATOM 8848 N N . LYS A 1 1225 ? -57.825 -27.558 79.253 1.00 39.44 1225 LYS A N 1
ATOM 8849 C CA . LYS A 1 1225 ? -59.107 -26.849 79.130 1.00 39.44 1225 LYS A CA 1
ATOM 8850 C C . LYS A 1 1225 ? -59.339 -26.569 77.644 1.00 39.44 1225 LYS A C 1
ATOM 8852 O O . LYS A 1 1225 ? -58.559 -25.834 77.044 1.00 39.44 1225 LYS A O 1
ATOM 8857 N N . PHE A 1 1226 ? -60.392 -27.147 77.075 1.00 33.97 1226 PHE A N 1
ATOM 8858 C CA . PHE A 1 1226 ? -60.970 -26.681 75.817 1.00 33.97 1226 PHE A CA 1
ATOM 8859 C C . PHE A 1 1226 ? -61.780 -25.413 76.120 1.00 33.97 1226 PHE A C 1
ATOM 8861 O O . PHE A 1 1226 ? -62.674 -25.458 76.967 1.00 33.97 1226 PHE A O 1
ATOM 8868 N N . CYS A 1 1227 ? -61.441 -24.297 75.476 1.00 37.47 1227 CYS A N 1
ATOM 8869 C CA . CYS A 1 1227 ? -62.261 -23.088 75.422 1.00 37.47 1227 CYS A CA 1
ATOM 8870 C C . CYS A 1 1227 ? -62.363 -22.633 73.975 1.00 37.47 1227 CYS A C 1
ATOM 8872 O O . CYS A 1 1227 ? -61.297 -22.583 73.317 1.00 37.47 1227 CYS A O 1
#

Organism: NCBI:txid209882

pLDDT: mean 94.38, std 7.12, range [33.97, 98.88]

Sequence (1227 aa):
MYKEGDTTVLPAPPGGGNTYYFNSYNFGGTKEFANGVVNSQGINKNNQYFFIGGSRFWEIDNNSSGTYELPNGKKLNLGGILTLGLVSQENGTELKNSGTITDEEEKDEKWIKEMPYDAGKDYLTIHGPTGDYKVKRSGEGYVGYKVGIAQVQENGPTDYDGNKQKMTNSSTGKINFFGERSIGMYVYLPGNTTYAIMRNEGEINLRGSESYGMKIAAKSADRAEMVNTSTGKITLGKNGKDSASNSIAMALTADNTVTNGVSLKRGNARNEGTITVKDVQNSLGAYVNVDSSITNTSTGKINVNSTIAEKTANQKQAFNMGMRADGHSGAEIRNEGEITIDGAYAIGMLAKGSRLVNTKTISSTNVKNGIGIVGMNGATVENSGTIKVVGTGNTNNIGILINSGSTGTVGAVPPGNPAPSIEVSGDNSTGALVTGAGSSLTMKGNVTVSGNSITGIVANGTTVKLEGDATVKVDNNGAEAGEINKKGSYGIVVKGSAGKFEGKDTTVNTKVTTDKSIGLYSEGELTVKKANVTATDGAINFFAKDGKININGGGTTITGQKSLLFYTSGSGKVTLGGAMTATIKGGTTPSTRGTAFYYVSPTRYGAFNTAAIQNYFNNTFGNGASTLNHLTLNMEQGSRLFVASNVGMNLSDTSATNLMSGITNAPTINGSNYKTFMLYLSKLRINQAVDLNNSNSNYAQLEIANSSIENANNMTGSQNRQVAMAQENGNDTSGAGYKSDEVTLTNTATGVINLTGEETTGIYAKRGRIANSGKISVGKKSTGIYLVEDDRSPATATVGATATNDASGVITVGENSTGIYYKVKNDNADGKGTNTGVSGGISNDGRIESTAKDVIAMSFDSPYSSKTVKNEQTGVIDLQGQNSTGIFATGTGTYTAKNDGKIKLASSTNVNTPNIGMYTDKSGITLESNGTIEGGDKTVGMYGYGINLQSNAITKVGAGGTGVYSKGGNVTVNGGTLSVGENGAEGSNDAVGVYYVGAGGTVTNNAANVNIGNSAYGFVVQNEKGAAVTLKTSTPNVTLRNDAVYAYSNNRAGSVTNTSVLNSTGNGNYGIYSAGTVTNNGNINFGTGIGNVGVYSILGGTATNNARITIGASDAAAEKFGIGMAAGYKSSDSGNIINSSSGIINVTGKNSIGMYATGPLSTATNKGTINLSGENSVGMYLDNGATGINEGTITTVGSPKGAKGVVLSNNSKLINRARSENKYKFC